Protein 5NNB (pdb70)

Foldseek 3Di:
DVVVVVVVCPVVVVKDKDWFFDDQDQPDDADDDPPVDDDWHHKDKDWCDDCDPSNNPDTDIDIDGALLYGWKKFFLCLDPLQVPPQLRALLSPDQVLQKFWEFEQECQVVCVVFQAREDEPVSLVVLCVPVNAQAAQYEYEYEHQLLVDDDPSQQCQDPLWGGHYEYALNNLCCCCVVRHYQEYEYLGNDNGGRCQCPHVVRRNRSNPQSSSRHMYTYNTHDPVVDDRTDKMKGGRFDNDDRHRMHRDTIMIIHD/DVVVVVVVCPVVVVKDKDWFFDDQDQQDDADDDPPVDDDWHGKDKDWCDDCDPSHNPDTDIDIDGAQQYGWKKFFLCLDPLLVPPALRAQLRPDPVLQKFWEFEQECQVVCVVFQAREDEPVSQVVLCVPVNADAAQYEYEYHHQLLVDDDCVQQCADPLWGGHYEYALRNQCCCCVVRNYQEYEYLHNDNGGRNQCPHVVRVNRSNVQSSSRHMYTYNTHDPVVDHRTDKMKGGRFDNDDRHRMHRDTIMIMDD/DVVVVVVVCPVVVVKDKDWFFDDQDQQDDAFDDPPVDDDWFHKDKDWCDDCDPSHNPDTDIDIDGALLYGWKKFFLCLDPLLVPPALRAQLRPDQVLQKFWEFEQECQVQCVVFLAGEDEPVSQVVLCVVVNADAAAYEYEYERQLLPDDDPVQQCADPVWGGHYEYALNNLCCCCVVHNYQEYEYLHSDNHGGQQCPHVPRRNRSNVQSSSRHMYTYNTHDSVVDHRTDKMKGGRADNDDRHRMHRDTIMIMHD/DVVVVVVVCPVVVVKDKDWFFDDQDQADDADDDPPVDDGWHHKDKDWCDDCDPSHNPDTDIDIDGALLYGWKKFFLCVDPLQVPPQLRALLSDDQVLQKFWEFEQECQVVCVVFLAREDEPVSQVVLCVPVNADAAQYEYEYHRQLLVDDDCSQQCADPLWGGHYEYALRNLCCCCVVRNYQEYEYLHNDNHGRNQCPHVVRVNNSNSQSSSRHMYTYNTHDSVVDDRTDKMKGGRFDNDDRHRMHRDTIMIIHD

CATH classification: 3.50.30.50

Organism: Roseibium aggregatum (strain ATCC 25650 / DSM 13394 / JCM 20685 / NBRC 16684 / NCIMB 2208 / IAM 12614 / B1) (NCBI:txid384765)

Sequence (1020 aa):
SSLNQLVSGLASGAVRIVDLTHTLDPDFPVIVLPPEFGQCARFRMEEISAYDHRGPAWKWHNISMSEHTGTHFDAPSHWISGKDVPNGSVDEIPAEAFVGPVVVIDCSKGAAENDDFELTPEIIAGWESEHGRIPEDAWVLMRTDWSKRRGADYLNMRADGPHSPGPTPEAIRFLIEERNIRGFGTETVGTDAGQGAHYVPPYPAHYLLHGAGKYGLQCLANLDQLPATGAVLIAAPLKIKNGTGSPLRVLAMVTSSLNQLVSGLASGAVRIVDLTHTLDPDFPVIVLPPEFGQCARFRMEEISAYDHRGPAWKWHNISMSEHTGTHFDAPSHWISGKDVPNGSVDEIPAEAFVGPVVVIDCSKGAAENDDFELTPEIIAGWESEHGRIPEDAWVLMRTDWSKRRGADYLNMRADGPHSPGPTPEAIRFLIEERNIRGFGTETVGTDAGQGAHYVPPYPAHYLLHGAGKYGLQCLANLDQLPATGAVLIAAPLKIKNGTGSPLRVLAMVTSSLNQLVSGLASGAVRIVDLTHTLDPDFPVIVLPPEFGQCARFRMEEISAYDHRGPAWKWHNISMSEHTGTHFDAPSHWISGKDVPNGSVDEIPAEAFVGPVVVIDCSKGAAENDDFELTPEIIAGWESEHGRIPEDAWVLMRTDWSKRRGADYLNMRADGPHSPGPTPEAIRFLIEERNIRGFGTETVGTDAGQGAHYVPPYPAHYLLHGAGKYGLQCLANLDQLPATGAVLIAAPLKIKNGTGSPLRVLAMVVTSSLNQLVSGLASGAVRIVDLTHTLDPDFPVIVLPPEFGQCARFRMEEISAYDHRGPAWKWHNISMSEHTGTHFDAPSHWISGKDVPNGSVDEIPAEAFVGPVVVIDCSKGAAENDDFELTPEIIAGWESEHGRIPEDAWVLMRTDWSKRRGADYLNMRADGPHSPGPTPEAIRFLIEERNIRGFGTETVGTDAGQGAHYVPPYPAHYLLHGAGKYGLQCLANLDQLPATGAVLIAAPLKIKNGTGSPLRVLAMVT

B-factor: mean 39.7, std 15.67, range [17.01, 249.51]

Radius of gyration: 31.76 Å; Cα contacts (8 Å, |Δi|>4): 2860; chains: 4; bounding box: 47×80×98 Å

Nearest PDB structures (foldseek):
  5nna-assembly1_B  TM=1.002E+00  e=6.641E-59  Roseibium aggregatum
  5nmp-assembly5_J  TM=9.887E-01  e=1.097E-42  Ralstonia pseudosolanacearum GMI1000
  4m8d-assembly2_C  TM=9.838E-01  e=6.096E-39  Roseibium aggregatum IAM 12614
  8f9x-assembly2_D  TM=9.363E-01  e=3.727E-24  Ruegeria pomeroyi DSS-3
  1zl0-assembly2_B  TM=5.104E-01  e=1.326E-01  Pseudomonas aeruginosa

Solvent-accessible surface area: 36236 Å² total; per-residue (Å²): 92,12,0,90,86,0,36,67,7,20,89,87,50,65,6,131,14,5,24,0,4,32,38,6,34,59,82,29,26,12,45,51,18,60,31,94,35,9,58,11,18,58,0,73,56,82,78,14,0,27,48,43,157,78,0,68,26,22,46,7,12,34,4,23,1,0,0,6,4,4,2,5,1,0,0,1,7,9,12,78,34,0,109,120,32,118,75,4,12,0,21,80,5,66,11,64,11,0,0,1,25,2,4,6,4,75,5,14,169,18,2,82,154,71,35,45,40,68,0,32,28,129,57,0,53,40,15,21,102,132,64,38,164,2,60,120,66,0,0,0,0,2,47,7,30,4,15,125,72,200,58,68,80,5,14,20,61,115,82,87,18,29,10,3,1,0,0,12,7,98,0,0,84,49,0,24,121,93,36,59,0,20,0,0,0,4,1,2,15,5,1,7,8,17,43,0,39,139,44,128,23,75,39,0,0,12,91,33,0,1,33,46,23,32,21,0,0,5,3,0,10,54,0,57,90,17,56,27,60,42,3,0,0,1,0,13,0,2,38,0,86,64,0,0,0,0,0,4,9,0,0,0,0,10,111,70,17,0,86,85,0,35,67,7,21,89,89,52,65,3,121,9,7,22,0,4,23,42,6,39,64,120,31,22,8,49,72,21,62,128,124,42,22,69,10,25,107,2,129,46,59,73,14,0,26,36,40,126,63,0,66,27,17,44,6,10,30,3,38,2,0,0,7,2,4,3,5,0,0,0,1,18,10,15,62,31,1,125,120,32,116,69,6,8,0,23,78,5,53,13,98,11,0,1,0,24,2,4,8,3,80,6,14,172,16,3,83,153,73,31,44,45,69,0,36,45,148,56,0,57,40,21,21,102,135,80,36,163,1,60,118,64,0,1,0,0,2,47,7,30,4,11,122,74,176,58,90,80,6,22,19,92,118,122,92,15,38,11,7,1,0,0,11,5,99,0,0,101,50,0,14,121,97,36,59,0,20,0,0,0,3,1,2,21,8,0,8,6,16,41,0,39,137,44,130,24,77,52,0,0,12,93,28,0,0,33,44,21,29,22,0,0,5,1,0,9,53,0,61,89,19,55,26,60,38,1,0,1,2,0,12,0,2,36,0,91,70,0,0,0,0,0,3,10,0,0,0,0,8,105,76,18,0,84,82,0,34,70,8,23,92,90,52,63,7,139,12,6,21,0,5,33,43,8,40,63,122,31,22,11,48,66,18,65,130,120,39,22,66,11,24,116,2,115,59,69,82,14,0,25,38,40,127,64,0,66,27,16,45,6,11,27,3,39,2,0,0,8,3,4,3,4,0,0,0,1,16,10,14,62,31,1,124,123,33,116,70,6,8,0,22,78,5,64,13,89,13,0,1,0,28,2,4,6,3,75,5,20,174,16,3,80,152,69,35,46,39,68,0,31,34,133,58,0,51,43,20,19,105,136,64,38,180,5,61,121,68,0,0,0,0,2,48,9,33,6,13,120,87,182,57,91,77,6,20,21,82,116,120,89,16,29,12,3,2,0,0,11,9,100,0,0,78,45,0,23,122,103,32,62,0,21,0,0,0,4,2,2,16,8,0,8,7,13,38,0,42,138,48,130,26,72,54,0,0,13,91,31,0,0,32,46,23,27,22,0,0,5,2,0,10,54,0,58,86,14,55,27,64,42,2,0,0,2,0,13,0,4,36,0,86,67,0,0,0,0,1,4,10,0,0,0,0,9,110,69,15,0,86,76,0,35,70,8,25,89,86,50,70,6,124,9,6,23,0,5,35,39,8,33,50,83,27,26,12,44,51,16,60,30,91,34,11,58,11,24,56,0,68,52,94,72,15,0,27,48,42,156,78,0,70,27,18,45,6,8,49,4,28,2,0,0,6,2,4,3,5,0,1,0,2,11,10,12,78,34,0,110,119,36,120,72,3,7,0,22,80,5,52,12,92,12,1,1,0,20,2,2,6,3,77,5,15,170,16,2,81,152,72,36,42,43,68,0,39,50,139,50,0,54,39,18,22,102,136,67,37,164,2,56,120,64,0,2,0,0,1,49,8,32,4,18,124,73,208,57,67,80,6,14,21,60,116,80,87,17,35,10,5,1,0,0,12,11,98,0,0,101,56,0,12,121,96,35,62,0,21,0,0,0,3,1,2,18,6,0,7,8,16,39,0,46,135,48,134,34,78,38,0,0,13,95,35,0,0,32,44,23,30,22,0,0,4,2,0,9,51,1,53,92,18,55,27,59,40,2,0,1,2,0,13,0,3,36,0,84,63,0,0,0,0,0,4,10,0,0,0,0,12,96

Secondary structure (DSSP, 8-state):
-HHHHHHHHHHHTSSEEEE-BPPB-TTS------TTS--PPPPEEEEEEEEETTEEEEEEEEEEEETTSSSEEE-GGGBGGGTTSTT-STTTS-GGGGEEEEEEEE-HHHHHH-TT-EE-HHHHHHHHHHH-PPPTT-EEEEE--GGG--GGGTTTEETTEE---EE-HHHHHHHHHHH--SEEEESSSSSS-TTGGGSSSSSHIIIIIHHTT-EEEESB--GGGS-SSSEEEE-----BTT-SEEE---EEEE-/-HHHHHHHHHHHTSSEEEE-BPPB-TTS------TTS--PPPPEEEEEEEEETTEEEEEEEEEEEETTSSSEEE-GGGBGGGTTSTT-STTTS-GGGGEEEEEEEE-HHHHHH-TT-EE-HHHHHHHHHHH-PPPTT-EEEEE--GGG--GGGTTTEETTEE---EE-HHHHHHHHHHH--SEEEESSSSSS-TTGGGSSSSSHHHHHHHHTT-EEEESB--GGGS-SSSEEEE-----BTT-SEEE---EEEE-/-HHHHHHHHHHHTSSEEEE--PPB-TTS------TTS--PPPPEEEEEEEEETTEEEEEEEEEEEETTSSSEEE-GGGBGGGTTSTT-STTTS-GGGGEEEEEEEE-HHHHHH-TT-EE-HHHHHHHHHHH-PPPTT-EEEEE--GGG--GGGTT-EETTEE---EE-HHHHHHHHHHH--SEEEESSSSSS-TTGGGSSSSSHHHHHHHHTT-EEEES---GGGS-SSSEEEE-----BTT-SEEE---EEEE-/-HHHHHHHHHHHTSSEEEE--PPB-TTS------TTS--PPPPEEEEEEEEETTEEEEEEEEEEEETTSSSEEE-GGGBGGGTTSTT-STTTS-GGGGEEEEEEEE-HHHHHH-TT-EE-HHHHHHHHHHH-PPPTT-EEEEE--GGG--GGGTT-EETTEE---EE-HHHHHHHHHHH--SEEEESSS-SS-TTGGGSSSSSHHHHHHHHTT-EEEES---GGGS-SSSEEEE-----BTT-SEEE---EEEE-

InterPro domains:
  IPR007325 Kynurenine formamidase/cyclase-like [PF04199] (19-194)
  IPR007325 Kynurenine formamidase/cyclase-like [PTHR31118] (14-253)
  IPR037175 Kynurenine formamidase superfamily [G3DSA:3.50.30.50] (1-256)
  IPR037175 Kynurenine formamidase superfamily [SSF102198] (16-255)

Structure (mmCIF, N/CA/C/O backbone):
data_5NNB
#
_entry.id   5NNB
#
_cell.length_a   38.346
_cell.length_b   69.923
_cell.length_c   93.536
_cell.angle_alpha   108.23
_cell.angle_beta   95.26
_cell.angle_gamma   103.76
#
_symmetry.space_group_name_H-M   'P 1'
#
loop_
_entity.id
_entity.type
_entity.pdbx_description
1 polymer 'isatin hydrolase A'
2 non-polymer 'MANGANESE (II) ION'
3 non-polymer 'Isatinic acid'
4 water water
#
loop_
_atom_site.group_PDB
_atom_site.id
_atom_site.type_symbol
_atom_site.label_atom_id
_atom_site.label_alt_id
_atom_site.label_comp_id
_atom_site.label_asym_id
_atom_site.label_entity_id
_atom_site.label_seq_id
_atom_site.pdbx_PDB_ins_code
_atom_site.Cartn_x
_atom_site.Cartn_y
_atom_site.Cartn_z
_atom_site.occupancy
_atom_site.B_iso_or_equiv
_atom_site.auth_seq_id
_atom_site.auth_comp_id
_atom_site.auth_asym_id
_atom_site.auth_atom_id
_atom_site.pdbx_PDB_model_num
ATOM 1 N N . SER A 1 2 ? -23.434 -39.326 -64.065 1.00 61.11 2 SER A N 1
ATOM 2 C CA . SER A 1 2 ? -23.415 -37.947 -64.538 1.00 62.53 2 SER A CA 1
ATOM 3 C C . SER A 1 2 ? -22.666 -37.053 -63.558 1.00 57.98 2 SER A C 1
ATOM 4 O O . SER A 1 2 ? -21.470 -36.810 -63.710 1.00 56.02 2 SER A O 1
ATOM 7 N N . SER A 1 3 ? -23.377 -36.567 -62.547 1.00 56.12 3 SER A N 1
ATOM 8 C CA . SER A 1 3 ? -22.763 -35.693 -61.556 1.00 52.76 3 SER A CA 1
ATOM 9 C C . SER A 1 3 ? -21.815 -36.490 -60.654 1.00 45.82 3 SER A C 1
ATOM 10 O O . SER A 1 3 ? -20.819 -35.955 -60.172 1.00 42.43 3 SER A O 1
ATOM 13 N N . LEU A 1 4 ? -22.129 -37.766 -60.423 1.00 41.05 4 LEU A N 1
ATOM 14 C CA . LEU A 1 4 ? -21.253 -38.612 -59.621 1.00 37.00 4 LEU A CA 1
ATOM 15 C C . LEU A 1 4 ? -19.966 -38.944 -60.394 1.00 34.97 4 LEU A C 1
ATOM 16 O O . LEU A 1 4 ? -18.883 -39.028 -59.806 1.00 35.25 4 LEU A O 1
ATOM 21 N N . ASN A 1 5 ? -20.092 -39.135 -61.702 1.00 34.96 5 ASN A N 1
ATOM 22 C CA . ASN A 1 5 ? -18.925 -39.391 -62.543 1.00 37.51 5 ASN A CA 1
ATOM 23 C C . ASN A 1 5 ? -17.972 -38.208 -62.481 1.00 35.59 5 ASN A C 1
ATOM 24 O O . ASN A 1 5 ? -16.754 -38.372 -62.436 1.00 36.14 5 ASN A O 1
ATOM 29 N N . GLN A 1 6 ? -18.535 -37.008 -62.437 1.00 34.77 6 GLN A N 1
ATOM 30 C CA . GLN A 1 6 ? -17.704 -35.813 -62.366 1.00 36.30 6 GLN A CA 1
ATOM 31 C C . GLN A 1 6 ? -17.077 -35.674 -60.984 1.00 32.55 6 GLN A C 1
ATOM 32 O O . GLN A 1 6 ? -15.929 -35.256 -60.865 1.00 31.09 6 GLN A O 1
ATOM 38 N N . LEU A 1 7 ? -17.806 -36.081 -59.944 1.00 30.97 7 LEU A N 1
ATOM 39 C CA . LEU A 1 7 ? -17.254 -36.076 -58.595 1.00 31.09 7 LEU A CA 1
ATOM 40 C C . LEU A 1 7 ? -16.070 -37.031 -58.475 1.00 31.18 7 LEU A C 1
ATOM 41 O O . LEU A 1 7 ? -15.046 -36.693 -57.885 1.00 32.49 7 LEU A O 1
ATOM 46 N N . VAL A 1 8 ? -16.221 -38.223 -59.039 1.00 29.92 8 VAL A N 1
ATOM 47 C CA . VAL A 1 8 ? -15.167 -39.225 -59.008 1.00 29.80 8 VAL A CA 1
ATOM 48 C C . VAL A 1 8 ? -13.910 -38.694 -59.703 1.00 29.98 8 VAL A C 1
ATOM 49 O O . VAL A 1 8 ? -12.789 -38.816 -59.198 1.00 29.65 8 VAL A O 1
ATOM 53 N N . SER A 1 9 ? -14.133 -38.079 -60.852 1.00 30.65 9 SER A N 1
ATOM 54 C CA . SER A 1 9 ? -13.054 -37.519 -61.659 1.00 33.43 9 SER A CA 1
ATOM 55 C C . SER A 1 9 ? -12.330 -36.402 -60.923 1.00 33.16 9 SER A C 1
ATOM 56 O O . SER A 1 9 ? -11.099 -36.277 -60.977 1.00 31.09 9 SER A O 1
ATOM 59 N N . GLY A 1 10 ? -13.111 -35.583 -60.236 1.00 31.45 10 GLY A N 1
ATOM 60 C CA . GLY A 1 10 ? -12.553 -34.504 -59.451 1.00 30.02 10 GLY A CA 1
ATOM 61 C C . GLY A 1 10 ? -11.756 -35.009 -58.273 1.00 32.49 10 GLY A C 1
ATOM 62 O O . GLY A 1 10 ? -10.664 -34.507 -58.001 1.00 33.66 10 GLY A O 1
ATOM 63 N N . LEU A 1 11 ? -12.297 -36.005 -57.569 1.00 30.32 11 LEU A N 1
ATOM 64 C CA . LEU A 1 11 ? -11.601 -36.568 -56.423 1.00 31.13 11 LEU A CA 1
ATOM 65 C C . LEU A 1 11 ? -10.296 -37.239 -56.857 1.00 36.15 11 LEU A C 1
ATOM 66 O O . LEU A 1 11 ? -9.270 -37.118 -56.183 1.00 38.01 11 LEU A O 1
ATOM 71 N N . ALA A 1 12 ? -10.334 -37.917 -57.995 1.00 29.16 12 ALA A N 1
ATOM 72 C CA . ALA A 1 12 ? -9.165 -38.639 -58.475 1.00 34.94 12 ALA A CA 1
ATOM 73 C C . ALA A 1 12 ? -8.060 -37.678 -58.901 1.00 36.47 12 ALA A C 1
ATOM 74 O O . ALA A 1 12 ? -6.874 -37.903 -58.647 1.00 37.74 12 ALA A O 1
ATOM 76 N N . SER A 1 13 ? -8.463 -36.588 -59.532 1.00 35.81 13 SER A N 1
ATOM 77 C CA . SER A 1 13 ? -7.489 -35.658 -60.087 1.00 33.07 13 SER A CA 1
ATOM 78 C C . SER A 1 13 ? -7.044 -34.618 -59.070 1.00 36.28 13 SER A C 1
ATOM 79 O O . SER A 1 13 ? -5.986 -34.005 -59.217 1.00 38.96 13 SER A O 1
ATOM 82 N N . GLY A 1 14 ? -7.832 -34.436 -58.018 1.00 34.06 14 GLY A N 1
ATOM 83 C CA . GLY A 1 14 ? -7.504 -33.406 -57.047 1.00 37.48 14 GLY A CA 1
ATOM 84 C C . GLY A 1 14 ? -8.205 -32.073 -57.288 1.00 36.86 14 GLY A C 1
ATOM 85 O O . GLY A 1 14 ? -7.986 -31.120 -56.539 1.00 38.62 14 GLY A O 1
ATOM 86 N N . ALA A 1 15 ? -9.024 -31.992 -58.337 1.00 34.34 15 ALA A N 1
ATOM 87 C CA . ALA A 1 15 ? -9.850 -30.813 -58.585 1.00 31.36 15 ALA A CA 1
ATOM 88 C C . ALA A 1 15 ? -10.877 -30.672 -57.454 1.00 34.35 15 ALA A C 1
ATOM 89 O O . ALA A 1 15 ? -11.368 -29.586 -57.160 1.00 40.59 15 ALA A O 1
ATOM 91 N N . VAL A 1 16 ? -11.229 -31.795 -56.849 1.00 34.12 16 VAL A N 1
ATOM 92 C CA . VAL A 1 16 ? -12.023 -31.777 -55.626 1.00 33.47 16 VAL A CA 1
ATOM 93 C C . VAL A 1 16 ? -11.143 -32.320 -54.508 1.00 33.49 16 VAL A C 1
ATOM 94 O O . VAL A 1 16 ? -10.593 -33.420 -54.612 1.00 33.70 16 VAL A O 1
ATOM 98 N N . ARG A 1 17 ? -10.991 -31.532 -53.449 1.00 30.16 17 ARG A N 1
ATOM 99 C CA . ARG A 1 17 ? -10.163 -31.918 -52.316 1.00 30.92 17 ARG A CA 1
ATOM 100 C C . ARG A 1 17 ? -11.049 -32.287 -51.142 1.00 30.75 17 ARG A C 1
ATOM 101 O O . ARG A 1 17 ? -12.159 -31.768 -51.013 1.00 32.04 17 ARG A O 1
ATOM 109 N N . ILE A 1 18 ? -10.554 -33.170 -50.283 1.00 27.94 18 ILE A N 1
ATOM 110 C CA . ILE A 1 18 ? -11.282 -33.516 -49.059 1.00 32.65 18 ILE A CA 1
ATOM 111 C C . ILE A 1 18 ? -10.563 -32.944 -47.839 1.00 30.88 18 ILE A C 1
ATOM 112 O O . ILE A 1 18 ? -9.372 -33.175 -47.629 1.00 32.62 18 ILE A O 1
ATOM 117 N N . VAL A 1 19 ? -11.283 -32.141 -47.067 1.00 29.62 19 VAL A N 1
ATOM 118 C CA . VAL A 1 19 ? -10.727 -31.578 -45.844 1.00 28.81 19 VAL A CA 1
ATOM 119 C C . VAL A 1 19 ? -11.269 -32.360 -44.639 1.00 29.66 19 VAL A C 1
ATOM 120 O O . VAL A 1 19 ? -12.468 -32.535 -44.499 1.00 28.09 19 VAL A O 1
ATOM 124 N N . ASP A 1 20 ? -10.366 -32.820 -43.782 1.00 26.90 20 ASP A N 1
ATOM 125 C CA . ASP A 1 20 ? -10.717 -33.540 -42.572 1.00 28.25 20 ASP A CA 1
ATOM 126 C C . ASP A 1 20 ? -11.065 -32.536 -41.482 1.00 27.57 20 ASP A C 1
ATOM 127 O O . ASP A 1 20 ? -10.237 -31.695 -41.121 1.00 32.13 20 ASP A O 1
ATOM 132 N N . LEU A 1 21 ? -12.307 -32.577 -41.005 1.00 24.99 21 LEU A N 1
ATOM 133 C CA . LEU A 1 21 ? -12.739 -31.613 -39.986 1.00 29.08 21 LEU A CA 1
ATOM 134 C C . LEU A 1 21 ? -12.789 -32.249 -38.595 1.00 28.59 21 LEU A C 1
ATOM 135 O O . LEU A 1 21 ? -13.473 -31.746 -37.699 1.00 27.27 21 LEU A O 1
ATOM 140 N N . THR A 1 22 ? -12.038 -33.330 -38.404 1.00 27.58 22 THR A N 1
ATOM 141 C CA . THR A 1 22 ? -12.166 -34.123 -37.191 1.00 28.32 22 THR A CA 1
ATOM 142 C C . THR A 1 22 ? -10.923 -34.042 -36.295 1.00 29.63 22 THR A C 1
ATOM 143 O O . THR A 1 22 ? -9.790 -34.157 -36.758 1.00 28.50 22 THR A O 1
ATOM 147 N N . HIS A 1 23 ? -11.155 -33.834 -35.001 1.00 22.73 23 HIS A N 1
ATOM 148 C CA . HIS A 1 23 ? -10.105 -33.985 -34.004 1.00 23.14 23 HIS A CA 1
ATOM 149 C C . HIS A 1 23 ? -9.879 -35.457 -33.758 1.00 27.48 23 HIS A C 1
ATOM 150 O O . HIS A 1 23 ? -10.822 -36.249 -33.860 1.00 27.89 23 HIS A O 1
ATOM 157 N N . THR A 1 24 ? -8.645 -35.818 -33.422 1.00 27.23 24 THR A N 1
ATOM 158 C CA . THR A 1 24 ? -8.335 -37.191 -33.028 1.00 30.03 24 THR A CA 1
ATOM 159 C C . THR A 1 24 ? -9.118 -37.605 -31.767 1.00 28.35 24 THR A C 1
ATOM 160 O O . THR A 1 24 ? -9.228 -36.828 -30.821 1.00 25.99 24 THR A O 1
ATOM 164 N N . LEU A 1 25 ? -9.710 -38.799 -31.793 1.00 25.52 25 LEU A N 1
ATOM 165 C CA . LEU A 1 25 ? -10.320 -39.404 -30.605 1.00 29.32 25 LEU A CA 1
ATOM 166 C C . LEU A 1 25 ? -9.229 -39.974 -29.716 1.00 33.05 25 LEU A C 1
ATOM 167 O O . LEU A 1 25 ? -8.495 -40.882 -30.118 1.00 32.97 25 LEU A O 1
ATOM 172 N N . ASP A 1 26 ? -9.142 -39.442 -28.503 1.00 32.42 26 ASP A N 1
ATOM 173 C CA . ASP A 1 26 ? -8.112 -39.822 -27.545 1.00 31.71 26 ASP A CA 1
ATOM 174 C C . ASP A 1 26 ? -8.562 -39.450 -26.123 1.00 31.10 26 ASP A C 1
ATOM 175 O O . ASP A 1 26 ? -9.490 -38.668 -25.975 1.00 33.74 26 ASP A O 1
ATOM 180 N N . PRO A 1 27 ? -7.958 -40.057 -25.079 1.00 33.70 27 PRO A N 1
ATOM 181 C CA . PRO A 1 27 ? -8.410 -39.787 -23.702 1.00 34.50 27 PRO A CA 1
ATOM 182 C C . PRO A 1 27 ? -8.314 -38.324 -23.281 1.00 33.53 27 PRO A C 1
ATOM 183 O O . PRO A 1 27 ? -9.052 -37.889 -22.409 1.00 33.34 27 PRO A O 1
ATOM 187 N N . ASP A 1 28 ? -7.406 -37.579 -23.893 1.00 35.17 28 ASP A N 1
ATOM 188 C CA . ASP A 1 28 ? -7.104 -36.234 -23.418 1.00 38.28 28 ASP A CA 1
ATOM 189 C C . ASP A 1 28 ? -7.953 -35.133 -24.035 1.00 36.28 28 ASP A C 1
ATOM 190 O O . ASP A 1 28 ? -7.958 -34.007 -23.532 1.00 36.67 28 ASP A O 1
ATOM 195 N N . PHE A 1 29 ? -8.669 -35.423 -25.113 1.00 33.33 29 PHE A N 1
ATOM 196 C CA . PHE A 1 29 ? -9.477 -34.368 -25.703 1.00 31.28 29 PHE A CA 1
ATOM 197 C C . PHE A 1 29 ? -10.661 -34.044 -24.780 1.00 29.36 29 PHE A C 1
ATOM 198 O O . PHE A 1 29 ? -11.398 -34.942 -24.370 1.00 29.41 29 PHE A O 1
ATOM 206 N N . PRO A 1 30 ? -10.836 -32.754 -24.444 1.00 28.88 30 PRO A N 1
ATOM 207 C CA . PRO A 1 30 ? -11.870 -32.358 -23.473 1.00 27.33 30 PRO A CA 1
ATOM 208 C C . PRO A 1 30 ? -13.304 -32.611 -23.962 1.00 28.91 30 PRO A C 1
ATOM 209 O O . PRO A 1 30 ? -13.597 -32.497 -25.156 1.00 28.49 30 PRO A O 1
ATOM 213 N N . VAL A 1 31 ? -14.192 -32.934 -23.022 1.00 29.36 31 VAL A N 1
ATOM 214 C CA . VAL A 1 31 ? -15.598 -33.092 -23.302 1.00 21.79 31 VAL A CA 1
ATOM 215 C C . VAL A 1 31 ? -16.397 -32.089 -22.482 1.00 22.55 31 VAL A C 1
ATOM 216 O O . VAL A 1 31 ? -15.855 -31.471 -21.557 1.00 27.24 31 VAL A O 1
ATOM 220 N N . ILE A 1 32 ? -17.664 -31.910 -22.830 1.00 21.94 32 ILE A N 1
ATOM 221 C CA . ILE A 1 32 ? -18.453 -30.895 -22.136 1.00 30.13 32 ILE A CA 1
ATOM 222 C C . ILE A 1 32 ? -18.532 -31.223 -20.642 1.00 28.88 32 ILE A C 1
ATOM 223 O O . ILE A 1 32 ? -18.612 -32.395 -20.247 1.00 28.38 32 ILE A O 1
ATOM 228 N N . VAL A 1 33 ? -18.463 -30.191 -19.809 1.00 27.33 33 VAL A N 1
ATOM 229 C CA . VAL A 1 33 ? -18.577 -30.368 -18.368 1.00 24.73 33 VAL A CA 1
ATOM 230 C C . VAL A 1 33 ? -19.866 -29.688 -17.876 1.00 27.09 33 VAL A C 1
ATOM 231 O O . VAL A 1 33 ? -20.143 -28.544 -18.236 1.00 28.73 33 VAL A O 1
ATOM 235 N N . LEU A 1 34 ? -20.678 -30.420 -17.114 1.00 26.70 34 LEU A N 1
ATOM 236 C CA . LEU A 1 34 ? -21.949 -29.900 -16.587 1.00 27.93 34 LEU A CA 1
ATOM 237 C C . LEU A 1 34 ? -21.862 -29.687 -15.082 1.00 24.34 34 LEU A C 1
ATOM 238 O O . LEU A 1 34 ? -20.923 -30.175 -14.448 1.00 30.05 34 LEU A O 1
ATOM 243 N N . PRO A 1 35 ? -22.836 -28.953 -14.492 1.00 28.66 35 PRO A N 1
ATOM 244 C CA . PRO A 1 35 ? -22.871 -28.890 -13.028 1.00 30.31 35 PRO A CA 1
ATOM 245 C C . PRO A 1 35 ? -22.801 -30.282 -12.408 1.00 29.88 35 PRO A C 1
ATOM 246 O O . PRO A 1 35 ? -23.403 -31.228 -12.941 1.00 31.11 35 PRO A O 1
ATOM 250 N N . PRO A 1 36 ? -22.014 -30.420 -11.332 1.00 28.80 36 PRO A N 1
ATOM 251 C CA . PRO A 1 36 ? -21.645 -31.714 -10.750 1.00 31.60 36 PRO A CA 1
ATOM 252 C C . PRO A 1 36 ? -22.807 -32.601 -10.310 1.00 30.19 36 PRO A C 1
ATOM 253 O O . PRO A 1 36 ? -22.615 -33.807 -10.241 1.00 30.80 36 PRO A O 1
ATOM 257 N N . GLU A 1 37 ? -23.990 -32.045 -10.065 1.00 32.60 37 GLU A N 1
ATOM 258 C CA . GLU A 1 37 ? -25.122 -32.880 -9.655 1.00 34.54 37 GLU A CA 1
ATOM 259 C C . GLU A 1 37 ? -25.622 -33.772 -10.796 1.00 34.35 37 GLU A C 1
ATOM 260 O O . GLU A 1 37 ? -26.287 -34.783 -10.556 1.00 34.42 37 GLU A O 1
ATOM 266 N N . PHE A 1 38 ? -25.261 -33.418 -12.030 1.00 31.13 38 PHE A N 1
ATOM 267 C CA . PHE A 1 38 ? -25.710 -34.133 -13.224 1.00 28.56 38 PHE A CA 1
ATOM 268 C C . PHE A 1 38 ? -24.735 -35.233 -13.683 1.00 25.53 38 PHE A C 1
ATOM 269 O O . PHE A 1 38 ? -23.554 -35.230 -13.337 1.00 24.24 38 PHE A O 1
ATOM 277 N N . GLY A 1 39 ? -25.262 -36.191 -14.438 1.00 24.13 39 GLY A N 1
ATOM 278 C CA . GLY A 1 39 ? -24.432 -37.165 -15.118 1.00 22.68 39 GLY A CA 1
ATOM 279 C C . GLY A 1 39 ? -23.542 -36.426 -16.104 1.00 24.90 39 GLY A C 1
ATOM 280 O O . GLY A 1 39 ? -23.936 -35.389 -16.670 1.00 24.98 39 GLY A O 1
ATOM 281 N N . GLN A 1 40 ? -22.325 -36.930 -16.276 1.00 25.46 40 GLN A N 1
ATOM 282 C CA . GLN A 1 40 ? -21.325 -36.249 -17.091 1.00 24.71 40 GLN A CA 1
ATOM 283 C C . GLN A 1 40 ? -20.980 -37.044 -18.358 1.00 29.34 40 GLN A C 1
ATOM 284 O O . GLN A 1 40 ? -21.034 -38.280 -18.367 1.00 28.63 40 GLN A O 1
ATOM 290 N N . CYS A 1 41 ? -20.651 -36.311 -19.420 1.00 26.64 41 CYS A N 1
ATOM 291 C CA . CYS A 1 41 ? -20.097 -36.890 -20.646 1.00 29.77 41 CYS A CA 1
ATOM 292 C C . CYS A 1 41 ? -18.769 -37.578 -20.340 1.00 29.29 41 CYS A C 1
ATOM 293 O O . CYS A 1 41 ? -17.956 -37.073 -19.567 1.00 31.21 41 CYS A O 1
ATOM 296 N N . ALA A 1 42 ? -18.550 -38.739 -20.939 1.00 26.15 42 ALA A N 1
ATOM 297 C CA . ALA A 1 42 ? -17.328 -39.492 -20.691 1.00 30.64 42 ALA A CA 1
ATOM 298 C C . ALA A 1 42 ? -16.279 -39.190 -21.742 1.00 29.96 42 ALA A C 1
ATOM 299 O O . ALA A 1 42 ? -16.601 -38.811 -22.863 1.00 31.44 42 ALA A O 1
ATOM 301 N N . ARG A 1 43 ? -15.024 -39.360 -21.351 1.00 28.59 43 ARG A N 1
ATOM 302 C CA . ARG A 1 43 ? -13.896 -39.231 -22.252 1.00 27.82 43 ARG A CA 1
ATOM 303 C C . ARG A 1 43 ? -13.719 -40.514 -23.056 1.00 30.36 43 ARG A C 1
ATOM 304 O O . ARG A 1 43 ? -14.200 -41.584 -22.655 1.00 30.65 43 ARG A O 1
ATOM 312 N N . PHE A 1 44 ? -13.022 -40.412 -24.178 1.00 28.48 44 PHE A N 1
ATOM 313 C CA . PHE A 1 44 ? -12.707 -41.593 -24.977 1.00 27.40 44 PHE A CA 1
ATOM 314 C C . PHE A 1 44 ? -11.689 -42.449 -24.237 1.00 27.44 44 PHE A C 1
ATOM 315 O O . PHE A 1 44 ? -10.724 -41.936 -23.686 1.00 28.69 44 PHE A O 1
ATOM 323 N N . ARG A 1 45 ? -11.885 -43.765 -24.253 1.00 32.16 45 ARG A N 1
ATOM 324 C CA . ARG A 1 45 ? -10.934 -44.682 -23.642 1.00 32.74 45 ARG A CA 1
ATOM 325 C C . ARG A 1 45 ? -10.719 -45.870 -24.579 1.00 30.75 45 ARG A C 1
ATOM 326 O O . ARG A 1 45 ? -11.629 -46.240 -25.313 1.00 27.32 45 ARG A O 1
ATOM 334 N N . MET A 1 46 ? -9.528 -46.454 -24.558 1.00 29.94 46 MET A N 1
ATOM 335 C CA . MET A 1 46 ? -9.273 -47.652 -25.365 1.00 33.88 46 MET A CA 1
ATOM 336 C C . MET A 1 46 ? -8.258 -48.585 -24.714 1.00 35.62 46 MET A C 1
ATOM 337 O O . MET A 1 46 ? -7.347 -48.139 -24.019 1.00 37.97 46 MET A O 1
ATOM 342 N N . GLU A 1 47 ? -8.415 -49.885 -24.948 1.00 34.72 47 GLU A N 1
ATOM 343 C CA . GLU A 1 47 ? -7.511 -50.881 -24.389 1.00 36.02 47 GLU A CA 1
ATOM 344 C C . GLU A 1 47 ? -7.224 -51.946 -25.437 1.00 33.29 47 GLU A C 1
ATOM 345 O O . GLU A 1 47 ? -8.107 -52.289 -26.219 1.00 30.13 47 GLU A O 1
ATOM 351 N N . GLU A 1 48 ? -6.001 -52.460 -25.455 1.00 34.95 48 GLU A N 1
ATOM 352 C CA . GLU A 1 48 ? -5.639 -53.514 -26.402 1.00 37.27 48 GLU A CA 1
ATOM 353 C C . GLU A 1 48 ? -6.324 -54.849 -26.118 1.00 36.51 48 GLU A C 1
ATOM 354 O O . GLU A 1 48 ? -6.316 -55.330 -24.987 1.00 39.50 48 GLU A O 1
ATOM 360 N N . ILE A 1 49 ? -6.877 -55.463 -27.160 1.00 37.02 49 ILE A N 1
ATOM 361 C CA . ILE A 1 49 ? -7.322 -56.854 -27.086 1.00 36.81 49 ILE A CA 1
ATOM 362 C C . ILE A 1 49 ? -6.111 -57.759 -27.351 1.00 38.58 49 ILE A C 1
ATOM 363 O O . ILE A 1 49 ? -5.878 -58.745 -26.643 1.00 38.85 49 ILE A O 1
ATOM 368 N N . SER A 1 50 ? -5.339 -57.405 -28.376 1.00 37.75 50 SER A N 1
ATOM 369 C CA . SER A 1 50 ? -4.086 -58.084 -28.680 1.00 38.62 50 SER A CA 1
ATOM 370 C C . SER A 1 50 ? -3.220 -57.146 -29.503 1.00 38.01 50 SER A C 1
ATOM 371 O O . SER A 1 50 ? -3.712 -56.159 -30.032 1.00 36.82 50 SER A O 1
ATOM 374 N N . ALA A 1 51 ? -1.928 -57.444 -29.585 1.00 39.66 51 ALA A N 1
ATOM 375 C CA . ALA A 1 51 ? -1.027 -56.669 -30.427 1.00 39.26 51 ALA A CA 1
ATOM 376 C C . ALA A 1 51 ? 0.029 -57.583 -31.053 1.00 41.47 51 ALA A C 1
ATOM 377 O O . ALA A 1 51 ? 1.211 -57.481 -30.731 1.00 42.68 51 ALA A O 1
ATOM 379 N N . TYR A 1 52 ? -0.414 -58.454 -31.960 1.00 41.38 52 TYR A N 1
ATOM 380 C CA . TYR A 1 52 ? 0.435 -59.464 -32.601 1.00 43.26 52 TYR A CA 1
ATOM 381 C C . TYR A 1 52 ? 1.202 -60.304 -31.575 1.00 46.45 52 TYR A C 1
ATOM 382 O O . TYR A 1 52 ? 2.396 -60.536 -31.720 1.00 47.78 52 TYR A O 1
ATOM 391 N N . ASP A 1 53 ? 0.497 -60.784 -30.559 1.00 46.84 53 ASP A N 1
ATOM 392 C CA . ASP A 1 53 ? 1.111 -61.499 -29.447 1.00 48.39 53 ASP A CA 1
ATOM 393 C C . ASP A 1 53 ? 0.316 -62.748 -29.111 1.00 47.76 53 ASP A C 1
ATOM 394 O O . ASP A 1 53 ? -0.520 -63.170 -29.901 1.00 47.75 53 ASP A O 1
ATOM 399 N N . HIS A 1 54 ? 0.550 -63.324 -27.934 1.00 49.28 54 HIS A N 1
ATOM 400 C CA . HIS A 1 54 ? -0.124 -64.571 -27.565 1.00 48.84 54 HIS A CA 1
ATOM 401 C C . HIS A 1 54 ? -1.646 -64.392 -27.493 1.00 44.64 54 HIS A C 1
ATOM 402 O O . HIS A 1 54 ? -2.394 -65.356 -27.665 1.00 43.06 54 HIS A O 1
ATOM 409 N N . ARG A 1 55 ? -2.108 -63.156 -27.297 1.00 42.78 55 ARG A N 1
ATOM 410 C CA . ARG A 1 55 ? -3.547 -62.894 -27.271 1.00 40.27 55 ARG A CA 1
ATOM 411 C C . ARG A 1 55 ? -4.165 -62.821 -28.669 1.00 37.93 55 ARG A C 1
ATOM 412 O O . ARG A 1 55 ? -5.378 -62.899 -28.818 1.00 39.03 55 ARG A O 1
ATOM 420 N N . GLY A 1 56 ? -3.329 -62.701 -29.694 1.00 38.51 56 GLY A N 1
ATOM 421 C CA . GLY A 1 56 ? -3.809 -62.568 -31.060 1.00 37.39 56 GLY A CA 1
ATOM 422 C C . GLY A 1 56 ? -2.615 -62.449 -31.985 1.00 35.85 56 GLY A C 1
ATOM 423 O O . GLY A 1 56 ? -2.214 -61.341 -32.349 1.00 33.51 56 GLY A O 1
ATOM 424 N N . PRO A 1 57 ? -2.046 -63.599 -32.376 1.00 35.80 57 PRO A N 1
ATOM 425 C CA . PRO A 1 57 ? -0.700 -63.648 -32.962 1.00 37.10 57 PRO A CA 1
ATOM 426 C C . PRO A 1 57 ? -0.495 -62.800 -34.206 1.00 38.28 57 PRO A C 1
ATOM 427 O O . PRO A 1 57 ? 0.563 -62.184 -34.328 1.00 40.35 57 PRO A O 1
ATOM 431 N N . ALA A 1 58 ? -1.491 -62.712 -35.079 1.00 36.77 58 ALA A N 1
ATOM 432 C CA . ALA A 1 58 ? -1.269 -62.081 -36.374 1.00 36.84 58 ALA A CA 1
ATOM 433 C C . ALA A 1 58 ? -2.035 -60.778 -36.513 1.00 34.86 58 ALA A C 1
ATOM 434 O O . ALA A 1 58 ? -2.086 -60.205 -37.602 1.00 30.61 58 ALA A O 1
ATOM 436 N N . TRP A 1 59 ? -2.617 -60.302 -35.413 1.00 35.17 59 TRP A N 1
ATOM 437 C CA . TRP A 1 59 ? -3.460 -59.119 -35.494 1.00 33.94 59 TRP A CA 1
ATOM 438 C C . TRP A 1 59 ? -3.427 -58.224 -34.247 1.00 34.17 59 TRP A C 1
ATOM 439 O O . TRP A 1 59 ? -3.023 -58.643 -33.159 1.00 29.86 59 TRP A O 1
ATOM 450 N N . LYS A 1 60 ? -3.874 -56.985 -34.436 1.00 31.98 60 LYS A N 1
ATOM 451 C CA . LYS A 1 60 ? -3.925 -55.995 -33.371 1.00 32.70 60 LYS A CA 1
ATOM 452 C C . LYS A 1 60 ? -5.273 -55.289 -33.416 1.00 28.67 60 LYS A C 1
ATOM 453 O O . LYS A 1 60 ? -5.800 -54.999 -34.489 1.00 30.51 60 LYS A O 1
ATOM 459 N N . TRP A 1 61 ? -5.859 -55.058 -32.248 1.00 30.71 61 TRP A N 1
ATOM 460 C CA . TRP A 1 61 ? -7.132 -54.360 -32.163 1.00 29.86 61 TRP A CA 1
ATOM 461 C C . TRP A 1 61 ? -7.450 -53.977 -30.723 1.00 32.41 61 TRP A C 1
ATOM 462 O O . TRP A 1 61 ? -6.849 -54.507 -29.786 1.00 35.66 61 TRP A O 1
ATOM 473 N N . HIS A 1 62 ? -8.383 -53.041 -30.571 1.00 31.04 62 HIS A N 1
ATOM 474 C CA . HIS A 1 62 ? -8.732 -52.477 -29.270 1.00 31.89 62 HIS A CA 1
ATOM 475 C C . HIS A 1 62 ? -10.229 -52.551 -28.946 1.00 29.43 62 HIS A C 1
ATOM 476 O O . HIS A 1 62 ? -11.078 -52.537 -29.837 1.00 28.26 62 HIS A O 1
ATOM 483 N N . ASN A 1 63 ? -10.540 -52.591 -27.654 1.00 31.53 63 ASN A N 1
ATOM 484 C CA . ASN A 1 63 ? -11.865 -52.232 -27.175 1.00 31.49 63 ASN A CA 1
ATOM 485 C C . ASN A 1 63 ? -11.877 -50.721 -26.924 1.00 31.27 63 ASN A C 1
ATOM 486 O O . ASN A 1 63 ? -10.868 -50.155 -26.513 1.00 27.93 63 ASN A O 1
ATOM 491 N N . ILE A 1 64 ? -13.009 -50.080 -27.202 1.00 28.50 64 ILE A N 1
ATOM 492 C CA . ILE A 1 64 ? -13.137 -48.632 -27.053 1.00 26.23 64 ILE A CA 1
ATOM 493 C C . ILE A 1 64 ? -14.418 -48.296 -26.297 1.00 28.25 64 ILE A C 1
ATOM 494 O O . ILE A 1 64 ? -15.411 -49.021 -26.388 1.00 26.09 64 ILE A O 1
ATOM 499 N N . SER A 1 65 ? -14.390 -47.197 -25.555 1.00 26.35 65 SER A N 1
ATOM 500 C CA . SER A 1 65 ? -15.578 -46.721 -24.862 1.00 29.43 65 SER A CA 1
ATOM 501 C C . SER A 1 65 ? -15.561 -45.197 -24.895 1.00 29.76 65 SER A C 1
ATOM 502 O O . SER A 1 65 ? -14.491 -44.594 -24.898 1.00 26.08 65 SER A O 1
ATOM 505 N N . MET A 1 66 ? -16.746 -44.598 -24.930 1.00 29.15 66 MET A N 1
ATOM 506 C CA . MET A 1 66 ? -16.887 -43.145 -25.002 1.00 28.78 66 MET A CA 1
ATOM 507 C C . MET A 1 66 ? -18.331 -42.775 -24.729 1.00 27.33 66 MET A C 1
ATOM 508 O O . MET A 1 66 ? -19.148 -43.628 -24.363 1.00 27.55 66 MET A O 1
ATOM 513 N N . SER A 1 67 ? -18.669 -41.510 -24.929 1.00 26.10 67 SER A N 1
ATOM 514 C CA . SER A 1 67 ? -20.067 -41.129 -24.926 1.00 23.70 67 SER A CA 1
ATOM 515 C C . SER A 1 67 ? -20.474 -40.865 -26.343 1.00 22.89 67 SER A C 1
ATOM 516 O O . SER A 1 67 ? -19.624 -40.727 -27.235 1.00 28.55 67 SER A O 1
ATOM 519 N N . GLU A 1 68 ? -21.774 -40.811 -26.566 1.00 22.54 68 GLU A N 1
ATOM 520 C CA . GLU A 1 68 ? -22.314 -40.351 -27.826 1.00 21.91 68 GLU A CA 1
ATOM 521 C C . GLU A 1 68 ? -21.832 -38.937 -28.129 1.00 21.75 68 GLU A C 1
ATOM 522 O O . GLU A 1 68 ? -21.736 -38.558 -29.291 1.00 21.38 68 GLU A O 1
ATOM 528 N N . HIS A 1 69 ? -21.538 -38.167 -27.083 1.00 23.24 69 HIS A N 1
ATOM 529 C CA . HIS A 1 69 ? -21.175 -36.747 -27.269 1.00 22.12 69 HIS A CA 1
ATOM 530 C C . HIS A 1 69 ? -19.702 -36.460 -26.921 1.00 25.51 69 HIS A C 1
ATOM 531 O O . HIS A 1 69 ? -19.333 -35.370 -26.478 1.00 22.92 69 HIS A O 1
ATOM 538 N N . THR A 1 70 ? -18.846 -37.423 -27.244 1.00 26.72 70 THR A N 1
ATOM 539 C CA . THR A 1 70 ? -17.406 -37.306 -27.044 1.00 25.80 70 THR A CA 1
ATOM 540 C C . THR A 1 70 ? -16.724 -36.834 -28.325 1.00 27.32 70 THR A C 1
ATOM 541 O O . THR A 1 70 ? -16.977 -37.373 -29.402 1.00 25.73 70 THR A O 1
ATOM 545 N N . GLY A 1 71 ? -15.858 -35.826 -28.206 1.00 25.64 71 GLY A N 1
ATOM 546 C CA . GLY A 1 71 ? -15.040 -35.387 -29.329 1.00 24.12 71 GLY A CA 1
ATOM 547 C C . GLY A 1 71 ? -15.811 -34.750 -30.460 1.00 24.68 71 GLY A C 1
ATOM 548 O O . GLY A 1 71 ? -16.904 -34.224 -30.261 1.00 26.86 71 GLY A O 1
ATOM 549 N N . THR A 1 72 ? -15.227 -34.761 -31.654 1.00 22.54 72 THR A N 1
ATOM 550 C CA . THR A 1 72 ? -15.938 -34.316 -32.844 1.00 22.12 72 THR A CA 1
ATOM 551 C C . THR A 1 72 ? -17.165 -35.199 -32.990 1.00 24.13 72 THR A C 1
ATOM 552 O O . THR A 1 72 ? -17.042 -36.395 -33.211 1.00 25.19 72 THR A O 1
ATOM 556 N N . HIS A 1 73 ? -18.347 -34.630 -32.810 1.00 25.42 73 HIS A N 1
ATOM 557 C CA . HIS A 1 73 ? -19.539 -35.449 -32.795 1.00 25.40 73 HIS A CA 1
ATOM 558 C C . HIS A 1 73 ? -20.779 -34.710 -33.271 1.00 27.31 73 HIS A C 1
ATOM 559 O O . HIS A 1 73 ? -20.809 -33.474 -33.406 1.00 25.11 73 HIS A O 1
ATOM 566 N N . PHE A 1 74 ? -21.805 -35.519 -33.479 1.00 23.87 74 PHE A N 1
ATOM 567 C CA . PHE A 1 74 ? -23.048 -35.169 -34.125 1.00 20.55 74 PHE A CA 1
ATOM 568 C C . PHE A 1 74 ? -24.142 -35.256 -33.072 1.00 22.93 74 PHE A C 1
ATOM 569 O O . PHE A 1 74 ? -24.189 -36.246 -32.348 1.00 20.55 74 PHE A O 1
ATOM 577 N N . ASP A 1 75 ? -25.008 -34.255 -33.010 1.00 24.76 75 ASP A N 1
ATOM 578 C CA . ASP A 1 75 ? -26.153 -34.291 -32.083 1.00 24.41 75 ASP A CA 1
ATOM 579 C C . ASP A 1 75 ? -27.454 -34.474 -32.848 1.00 20.63 75 ASP A C 1
ATOM 580 O O . ASP A 1 75 ? -27.761 -33.731 -33.778 1.00 21.41 75 ASP A O 1
ATOM 585 N N . ALA A 1 76 ? -28.216 -35.494 -32.462 1.00 20.61 76 ALA A N 1
ATOM 586 C CA . ALA A 1 76 ? -29.514 -35.777 -33.054 1.00 24.84 76 ALA A CA 1
ATOM 587 C C . ALA A 1 76 ? -30.611 -35.106 -32.221 1.00 23.77 76 ALA A C 1
ATOM 588 O O . ALA A 1 76 ? -30.392 -34.830 -31.054 1.00 20.86 76 ALA A O 1
ATOM 590 N N . PRO A 1 77 ? -31.787 -34.854 -32.817 1.00 22.15 77 PRO A N 1
ATOM 591 C CA . PRO A 1 77 ? -32.864 -34.157 -32.096 1.00 25.70 77 PRO A CA 1
ATOM 592 C C . PRO A 1 77 ? -33.265 -34.789 -30.779 1.00 24.70 77 PRO A C 1
ATOM 593 O O . PRO A 1 77 ? -33.667 -34.056 -29.874 1.00 23.03 77 PRO A O 1
ATOM 597 N N . SER A 1 78 ? -33.182 -36.117 -30.670 1.00 22.23 78 SER A N 1
ATOM 598 C CA . SER A 1 78 ? -33.604 -36.798 -29.448 1.00 25.60 78 SER A CA 1
ATOM 599 C C . SER A 1 78 ? -32.699 -36.460 -28.261 1.00 27.40 78 SER A C 1
ATOM 600 O O . SER A 1 78 ? -33.043 -36.719 -27.115 1.00 30.01 78 SER A O 1
ATOM 603 N N . HIS A 1 79 ? -31.558 -35.839 -28.540 1.00 27.02 79 HIS A N 1
ATOM 604 C CA . HIS A 1 79 ? -30.662 -35.418 -27.482 1.00 24.00 79 HIS A CA 1
ATOM 605 C C . HIS A 1 79 ? -31.339 -34.435 -26.511 1.00 21.44 79 HIS A C 1
ATOM 606 O O . HIS A 1 79 ? -30.998 -34.390 -25.347 1.00 21.67 79 HIS A O 1
ATOM 613 N N . TRP A 1 80 ? -32.276 -33.641 -26.998 1.00 24.87 80 TRP A N 1
ATOM 614 C CA . TRP A 1 80 ? -32.888 -32.644 -26.125 1.00 26.61 80 TRP A CA 1
ATOM 615 C C . TRP A 1 80 ? -34.336 -32.990 -25.875 1.00 26.18 80 TRP A C 1
ATOM 616 O O . TRP A 1 80 ? -34.986 -33.583 -26.722 1.00 25.23 80 TRP A O 1
ATOM 627 N N . ILE A 1 81 ? -34.847 -32.580 -24.715 1.00 28.91 81 ILE A N 1
ATOM 628 C CA . ILE A 1 81 ? -36.211 -32.886 -24.354 1.00 24.17 81 ILE A CA 1
ATOM 629 C C . ILE A 1 81 ? -37.189 -32.320 -25.404 1.00 24.10 81 ILE A C 1
ATOM 630 O O . ILE A 1 81 ? -38.222 -32.914 -25.674 1.00 25.95 81 ILE A O 1
ATOM 635 N N . SER A 1 82 ? -36.834 -31.212 -26.046 1.00 22.08 82 SER A N 1
ATOM 636 C CA . SER A 1 82 ? -37.704 -30.622 -27.066 1.00 27.71 82 SER A CA 1
ATOM 637 C C . SER A 1 82 ? -37.784 -31.438 -28.371 1.00 27.02 82 SER A C 1
ATOM 638 O O . SER A 1 82 ? -38.718 -31.264 -29.174 1.00 25.56 82 SER A O 1
ATOM 641 N N . GLY A 1 83 ? -36.799 -32.303 -28.595 1.00 26.94 83 GLY A N 1
ATOM 642 C CA . GLY A 1 83 ? -36.771 -33.128 -29.790 1.00 24.89 83 GLY A CA 1
ATOM 643 C C . GLY A 1 83 ? -37.015 -34.605 -29.527 1.00 27.04 83 GLY A C 1
ATOM 644 O O . GLY A 1 83 ? -36.816 -35.431 -30.421 1.00 30.42 83 GLY A O 1
ATOM 645 N N . LYS A 1 84 ? -37.475 -34.929 -28.316 1.00 28.20 84 LYS A N 1
ATOM 646 C CA . LYS A 1 84 ? -37.670 -36.320 -27.886 1.00 31.64 84 LYS A CA 1
ATOM 647 C C . LYS A 1 84 ? -38.618 -37.078 -28.805 1.00 33.41 84 LYS A C 1
ATOM 648 O O . LYS A 1 84 ? -38.433 -38.274 -29.071 1.00 34.46 84 LYS A O 1
ATOM 654 N N . ASP A 1 85 ? -39.611 -36.363 -29.323 1.00 34.15 85 ASP A N 1
ATOM 655 C CA . ASP A 1 85 ? -40.693 -36.990 -30.059 1.00 38.05 85 ASP A CA 1
ATOM 656 C C . ASP A 1 85 ? -40.765 -36.595 -31.540 1.00 35.62 85 ASP A C 1
ATOM 657 O O . ASP A 1 85 ? -41.735 -36.923 -32.212 1.00 36.81 85 ASP A O 1
ATOM 662 N N . VAL A 1 86 ? -39.765 -35.885 -32.059 1.00 30.98 86 VAL A N 1
ATOM 663 C CA . VAL A 1 86 ? -39.810 -35.543 -33.478 1.00 27.42 86 VAL A CA 1
ATOM 664 C C . VAL A 1 86 ? -39.564 -36.810 -34.295 1.00 26.76 86 VAL A C 1
ATOM 665 O O . VAL A 1 86 ? -38.796 -37.675 -33.885 1.00 26.03 86 VAL A O 1
ATOM 669 N N . PRO A 1 87 ? -40.248 -36.944 -35.436 1.00 29.90 87 PRO A N 1
ATOM 670 C CA . PRO A 1 87 ? -39.979 -38.145 -36.238 1.00 32.05 87 PRO A CA 1
ATOM 671 C C . PRO A 1 87 ? -38.541 -38.182 -36.729 1.00 31.04 87 PRO A C 1
ATOM 672 O O . PRO A 1 87 ? -37.947 -37.131 -36.975 1.00 30.67 87 PRO A O 1
ATOM 676 N N . ASN A 1 88 ? -37.998 -39.391 -36.852 1.00 31.89 88 ASN A N 1
ATOM 677 C CA . ASN A 1 88 ? -36.608 -39.613 -37.229 1.00 31.87 88 ASN A CA 1
ATOM 678 C C . ASN A 1 88 ? -35.652 -38.898 -36.277 1.00 32.73 88 ASN A C 1
ATOM 679 O O . ASN A 1 88 ? -34.631 -38.366 -36.710 1.00 30.77 88 ASN A O 1
ATOM 684 N N . GLY A 1 89 ? -35.961 -38.908 -34.981 1.00 32.85 89 GLY A N 1
ATOM 685 C CA . GLY A 1 89 ? -35.211 -38.116 -34.025 1.00 28.81 89 GLY A CA 1
ATOM 686 C C . GLY A 1 89 ? -33.908 -38.692 -33.492 1.00 29.10 89 GLY A C 1
ATOM 687 O O . GLY A 1 89 ? -33.093 -37.941 -32.974 1.00 23.58 89 GLY A O 1
ATOM 688 N N . SER A 1 90 ? -33.680 -39.996 -33.669 1.00 27.44 90 SER A N 1
ATOM 689 C CA . SER A 1 90 ? -32.463 -40.650 -33.196 1.00 27.88 90 SER A CA 1
ATOM 690 C C . SER A 1 90 ? -31.496 -40.836 -34.361 1.00 27.98 90 SER A C 1
ATOM 691 O O . SER A 1 90 ? -31.932 -40.859 -35.513 1.00 26.69 90 SER A O 1
ATOM 694 N N . VAL A 1 91 ? -30.198 -40.967 -34.073 1.00 29.37 91 VAL A N 1
ATOM 695 C CA . VAL A 1 91 ? -29.196 -41.006 -35.150 1.00 27.41 91 VAL A CA 1
ATOM 696 C C . VAL A 1 91 ? -29.405 -42.177 -36.083 1.00 27.82 91 VAL A C 1
ATOM 697 O O . VAL A 1 91 ? -28.965 -42.153 -37.227 1.00 27.81 91 VAL A O 1
ATOM 701 N N . ASP A 1 92 ? -30.065 -43.223 -35.606 1.00 24.92 92 ASP A N 1
ATOM 702 C CA . ASP A 1 92 ? -30.263 -44.370 -36.476 1.00 29.31 92 ASP A CA 1
ATOM 703 C C . ASP A 1 92 ? -31.492 -44.189 -37.377 1.00 31.27 92 ASP A C 1
ATOM 704 O O . ASP A 1 92 ? -31.768 -45.035 -38.222 1.00 33.69 92 ASP A O 1
ATOM 709 N N . GLU A 1 93 ? -32.239 -43.101 -37.176 1.00 28.25 93 GLU A N 1
ATOM 710 C CA . GLU A 1 93 ? -33.477 -42.875 -37.928 1.00 28.52 93 GLU A CA 1
ATOM 711 C C . GLU A 1 93 ? -33.361 -41.737 -38.940 1.00 30.35 93 GLU A C 1
ATOM 712 O O . GLU A 1 93 ? -34.155 -41.647 -39.880 1.00 31.15 93 GLU A O 1
ATOM 718 N N . ILE A 1 94 ? -32.369 -40.874 -38.749 1.00 28.82 94 ILE A N 1
ATOM 719 C CA . ILE A 1 94 ? -32.160 -39.740 -39.646 1.00 29.22 94 ILE A CA 1
ATOM 720 C C . ILE A 1 94 ? -31.913 -40.235 -41.074 1.00 28.92 94 ILE A C 1
ATOM 721 O O . ILE A 1 94 ? -31.062 -41.088 -41.292 1.00 30.33 94 ILE A O 1
ATOM 726 N N . PRO A 1 95 ? -32.678 -39.714 -42.044 1.00 30.40 95 PRO A N 1
ATOM 727 C CA . PRO A 1 95 ? -32.537 -40.053 -43.465 1.00 30.15 95 PRO A CA 1
ATOM 728 C C . PRO A 1 95 ? -31.107 -39.822 -43.953 1.00 29.78 95 PRO A C 1
ATOM 729 O O . PRO A 1 95 ? -30.509 -38.806 -43.621 1.00 31.20 95 PRO A O 1
ATOM 733 N N . ALA A 1 96 ? -30.561 -40.769 -44.702 1.00 30.53 96 ALA A N 1
ATOM 734 C CA . ALA A 1 96 ? -29.162 -40.700 -45.108 1.00 29.94 96 ALA A CA 1
ATOM 735 C C . ALA A 1 96 ? -28.852 -39.458 -45.943 1.00 33.17 96 ALA A C 1
ATOM 736 O O . ALA A 1 96 ? -27.717 -38.986 -45.938 1.00 33.13 96 ALA A O 1
ATOM 738 N N . GLU A 1 97 ? -29.839 -38.922 -46.659 1.00 36.56 97 GLU A N 1
ATOM 739 C CA . GLU A 1 97 ? -29.594 -37.723 -47.458 1.00 37.70 97 GLU A CA 1
ATOM 740 C C . GLU A 1 97 ? -29.239 -36.515 -46.588 1.00 33.83 97 GLU A C 1
ATOM 741 O O . GLU A 1 97 ? -28.670 -35.534 -47.087 1.00 29.12 97 GLU A O 1
ATOM 747 N N . ALA A 1 98 ? -29.543 -36.589 -45.290 1.00 31.68 98 ALA A N 1
ATOM 748 C CA . ALA A 1 98 ? -29.179 -35.517 -44.359 1.00 32.78 98 ALA A CA 1
ATOM 749 C C . ALA A 1 98 ? -27.669 -35.472 -44.087 1.00 34.31 98 ALA A C 1
ATOM 750 O O . ALA A 1 98 ? -27.156 -34.480 -43.572 1.00 35.96 98 ALA A O 1
ATOM 752 N N . PHE A 1 99 ? -26.948 -36.519 -44.479 1.00 29.76 99 PHE A N 1
ATOM 753 C CA . PHE A 1 99 ? -25.556 -36.655 -44.084 1.00 25.55 99 PHE A CA 1
ATOM 754 C C . PHE A 1 99 ? -24.599 -36.031 -45.117 1.00 25.94 99 PHE A C 1
ATOM 755 O O . PHE A 1 99 ? -23.398 -35.938 -44.880 1.00 29.57 99 PHE A O 1
ATOM 763 N N . VAL A 1 100 ? -25.134 -35.652 -46.270 1.00 24.07 100 VAL A N 1
ATOM 764 C CA . VAL A 1 100 ? -24.331 -34.989 -47.311 1.00 25.20 100 VAL A CA 1
ATOM 765 C C . VAL A 1 100 ? -25.098 -33.796 -47.831 1.00 26.90 100 VAL A C 1
ATOM 766 O O . VAL A 1 100 ? -26.226 -33.937 -48.310 1.00 27.31 100 VAL A O 1
ATOM 770 N N . GLY A 1 101 ? -24.487 -32.615 -47.783 1.00 30.03 101 GLY A N 1
ATOM 771 C CA . GLY A 1 101 ? -25.179 -31.443 -48.269 1.00 23.62 101 GLY A CA 1
ATOM 772 C C . GLY A 1 101 ? -24.349 -30.179 -48.256 1.00 25.41 101 GLY A C 1
ATOM 773 O O . GLY A 1 101 ? -23.236 -30.159 -47.735 1.00 24.44 101 GLY A O 1
ATOM 774 N N . PRO A 1 102 ? -24.914 -29.106 -48.805 1.00 25.60 102 PRO A N 1
ATOM 775 C CA . PRO A 1 102 ? -24.184 -27.836 -48.886 1.00 27.04 102 PRO A CA 1
ATOM 776 C C . PRO A 1 102 ? -23.864 -27.307 -47.490 1.00 28.58 102 PRO A C 1
ATOM 777 O O . PRO A 1 102 ? -24.612 -27.574 -46.543 1.00 27.09 102 PRO A O 1
ATOM 781 N N . VAL A 1 103 ? -22.741 -26.605 -47.352 1.00 31.72 103 VAL A N 1
ATOM 782 C CA . VAL A 1 103 ? -22.367 -26.030 -46.068 1.00 23.63 103 VAL A CA 1
ATOM 783 C C . VAL A 1 103 ? -21.877 -24.603 -46.288 1.00 26.12 103 VAL A C 1
ATOM 784 O O . VAL A 1 103 ? -21.168 -24.324 -47.250 1.00 27.30 103 VAL A O 1
ATOM 788 N N . VAL A 1 104 ? -22.259 -23.704 -45.390 1.00 26.92 104 VAL A N 1
ATOM 789 C CA . VAL A 1 104 ? -21.715 -22.350 -45.412 1.00 26.75 104 VAL A CA 1
ATOM 790 C C . VAL A 1 104 ? -20.916 -22.108 -44.134 1.00 29.05 104 VAL A C 1
ATOM 791 O O . VAL A 1 104 ? -21.215 -22.669 -43.071 1.00 29.83 104 VAL A O 1
ATOM 795 N N . VAL A 1 105 ? -19.879 -21.290 -44.237 1.00 27.97 105 VAL A N 1
ATOM 796 C CA . VAL A 1 105 ? -19.009 -21.082 -43.101 1.00 29.25 105 VAL A CA 1
ATOM 797 C C . VAL A 1 105 ? -18.990 -19.606 -42.775 1.00 31.52 105 VAL A C 1
ATOM 798 O O . VAL A 1 105 ? -18.609 -18.792 -43.618 1.00 28.10 105 VAL A O 1
ATOM 802 N N . ILE A 1 106 ? -19.425 -19.272 -41.568 1.00 32.04 106 ILE A N 1
ATOM 803 C CA . ILE A 1 106 ? -19.406 -17.876 -41.133 1.00 34.43 106 ILE A CA 1
ATOM 804 C C . ILE A 1 106 ? -18.181 -17.613 -40.262 1.00 31.30 106 ILE A C 1
ATOM 805 O O . ILE A 1 106 ? -18.030 -18.196 -39.196 1.00 29.69 106 ILE A O 1
ATOM 810 N N . ASP A 1 107 ? -17.295 -16.735 -40.718 1.00 30.84 107 ASP A N 1
ATOM 811 C CA . ASP A 1 107 ? -16.052 -16.516 -39.992 1.00 34.86 107 ASP A CA 1
ATOM 812 C C . ASP A 1 107 ? -16.182 -15.556 -38.814 1.00 37.42 107 ASP A C 1
ATOM 813 O O . ASP A 1 107 ? -16.231 -14.329 -38.998 1.00 36.46 107 ASP A O 1
ATOM 818 N N . CYS A 1 108 ? -16.183 -16.111 -37.606 1.00 33.31 108 CYS A N 1
ATOM 819 C CA . CYS A 1 108 ? -16.249 -15.307 -36.390 1.00 37.54 108 CYS A CA 1
ATOM 820 C C . CYS A 1 108 ? -14.951 -15.353 -35.595 1.00 39.80 108 CYS A C 1
ATOM 821 O O . CYS A 1 108 ? -14.953 -15.087 -34.396 1.00 42.13 108 CYS A O 1
ATOM 824 N N . SER A 1 109 ? -13.846 -15.674 -36.263 1.00 39.82 109 SER A N 1
ATOM 825 C CA . SER A 1 109 ? -12.569 -15.880 -35.581 1.00 39.66 109 SER A CA 1
ATOM 826 C C . SER A 1 109 ? -11.979 -14.588 -35.016 1.00 41.08 109 SER A C 1
ATOM 827 O O . SER A 1 109 ? -11.412 -14.585 -33.923 1.00 42.75 109 SER A O 1
ATOM 830 N N . LYS A 1 110 ? -12.112 -13.492 -35.750 1.00 40.20 110 LYS A N 1
ATOM 831 C CA . LYS A 1 110 ? -11.619 -12.218 -35.245 1.00 44.68 110 LYS A CA 1
ATOM 832 C C . LYS A 1 110 ? -12.380 -11.841 -33.965 1.00 43.63 110 LYS A C 1
ATOM 833 O O . LYS A 1 110 ? -11.775 -11.445 -32.968 1.00 44.83 110 LYS A O 1
ATOM 839 N N . GLY A 1 111 ? -13.699 -12.017 -33.985 1.00 42.68 111 GLY A N 1
ATOM 840 C CA . GLY A 1 111 ? -14.532 -11.747 -32.822 1.00 44.68 111 GLY A CA 1
ATOM 841 C C . GLY A 1 111 ? -14.224 -12.634 -31.630 1.00 46.70 111 GLY A C 1
ATOM 842 O O . GLY A 1 111 ? -14.178 -12.175 -30.483 1.00 49.69 111 GLY A O 1
ATOM 843 N N . ALA A 1 112 ? -14.025 -13.919 -31.906 1.00 42.44 112 ALA A N 1
ATOM 844 C CA . ALA A 1 112 ? -13.715 -14.892 -30.875 1.00 41.34 112 ALA A CA 1
ATOM 845 C C . ALA A 1 112 ? -12.364 -14.613 -30.229 1.00 42.75 112 ALA A C 1
ATOM 846 O O . ALA A 1 112 ? -12.169 -14.889 -29.042 1.00 44.81 112 ALA A O 1
ATOM 848 N N . ALA A 1 113 ? -11.431 -14.078 -31.014 1.00 43.30 113 ALA A N 1
ATOM 849 C CA . ALA A 1 113 ? -10.098 -13.767 -30.520 1.00 45.39 113 ALA A CA 1
ATOM 850 C C . ALA A 1 113 ? -10.146 -12.598 -29.546 1.00 51.48 113 ALA A C 1
ATOM 851 O O . ALA A 1 113 ? -9.260 -12.440 -28.708 1.00 54.59 113 ALA A O 1
ATOM 853 N N . GLU A 1 114 ? -11.178 -11.772 -29.670 1.00 52.34 114 GLU A N 1
ATOM 854 C CA . GLU A 1 114 ? -11.294 -10.581 -28.842 1.00 55.31 114 GLU A CA 1
ATOM 855 C C . GLU A 1 114 ? -12.241 -10.787 -27.662 1.00 53.25 114 GLU A C 1
ATOM 856 O O . GLU A 1 114 ? -12.171 -10.072 -26.669 1.00 53.53 114 GLU A O 1
ATOM 862 N N . ASN A 1 115 ? -13.103 -11.794 -27.758 1.00 51.84 115 ASN A N 1
ATOM 863 C CA . ASN A 1 115 ? -14.108 -12.036 -26.732 1.00 51.91 115 ASN A CA 1
ATOM 864 C C . ASN A 1 115 ? -14.358 -13.535 -26.588 1.00 46.70 115 ASN A C 1
ATOM 865 O O . ASN A 1 115 ? -14.855 -14.164 -27.515 1.00 45.14 115 ASN A O 1
ATOM 870 N N . ASP A 1 116 ? -14.017 -14.091 -25.427 1.00 47.49 116 ASP A N 1
ATOM 871 C CA . ASP A 1 116 ? -14.228 -15.525 -25.157 1.00 45.59 116 ASP A CA 1
ATOM 872 C C . ASP A 1 116 ? -15.692 -15.908 -25.307 1.00 46.77 116 ASP A C 1
ATOM 873 O O . ASP A 1 116 ? -16.011 -17.045 -25.660 1.00 41.88 116 ASP A O 1
ATOM 878 N N . ASP A 1 117 ? -16.579 -14.969 -24.997 1.00 48.76 117 ASP A N 1
ATOM 879 C CA . ASP A 1 117 ? -18.019 -15.210 -25.053 1.00 49.07 117 ASP A CA 1
ATOM 880 C C . ASP A 1 117 ? -18.674 -14.650 -26.303 1.00 47.19 117 ASP A C 1
ATOM 881 O O . ASP A 1 117 ? -19.862 -14.319 -26.288 1.00 46.95 117 ASP A O 1
ATOM 886 N N . PHE A 1 118 ? -17.915 -14.586 -27.391 1.00 46.06 118 PHE A N 1
ATOM 887 C CA . PHE A 1 118 ? -18.390 -13.930 -28.606 1.00 45.54 118 PHE A CA 1
ATOM 888 C C . PHE A 1 118 ? -19.694 -14.529 -29.121 1.00 45.47 118 PHE A C 1
ATOM 889 O O . PHE A 1 118 ? -19.846 -15.764 -29.190 1.00 38.73 118 PHE A O 1
ATOM 897 N N . GLU A 1 119 ? -20.625 -13.654 -29.501 1.00 41.37 119 GLU A N 1
ATOM 898 C CA . GLU A 1 119 ? -21.958 -14.103 -29.886 1.00 44.84 119 GLU A CA 1
ATOM 899 C C . GLU A 1 119 ? -22.246 -13.991 -31.381 1.00 41.55 119 GLU A C 1
ATOM 900 O O . GLU A 1 119 ? -22.142 -12.921 -31.962 1.00 40.21 119 GLU A O 1
ATOM 906 N N . LEU A 1 120 ? -22.622 -15.110 -31.997 1.00 37.14 120 LEU A N 1
ATOM 907 C CA . LEU A 1 120 ? -23.219 -15.069 -33.324 1.00 36.27 120 LEU A CA 1
ATOM 908 C C . LEU A 1 120 ? -24.660 -14.573 -33.202 1.00 42.36 120 LEU A C 1
ATOM 909 O O . LEU A 1 120 ? -25.474 -15.164 -32.500 1.00 41.42 120 LEU A O 1
ATOM 914 N N . THR A 1 121 ? -24.956 -13.479 -33.888 1.00 38.53 121 THR A N 1
ATOM 915 C CA . THR A 1 121 ? -26.248 -12.818 -33.848 1.00 40.07 121 THR A CA 1
ATOM 916 C C . THR A 1 121 ? -26.892 -12.846 -35.234 1.00 39.37 121 THR A C 1
ATOM 917 O O . THR A 1 121 ? -26.198 -13.074 -36.226 1.00 39.46 121 THR A O 1
ATOM 921 N N . PRO A 1 122 ? -28.214 -12.606 -35.313 1.00 41.49 122 PRO A N 1
ATOM 922 C CA . PRO A 1 122 ? -28.883 -12.390 -36.604 1.00 42.41 122 PRO A CA 1
ATOM 923 C C . PRO A 1 122 ? -28.233 -11.288 -37.453 1.00 45.09 122 PRO A C 1
ATOM 924 O O . PRO A 1 122 ? -28.123 -11.417 -38.664 1.00 45.45 122 PRO A O 1
ATOM 928 N N . GLU A 1 123 ? -27.855 -10.193 -36.809 1.00 42.88 123 GLU A N 1
ATOM 929 C CA . GLU A 1 123 ? -27.212 -9.074 -37.505 1.00 48.01 123 GLU A CA 1
ATOM 930 C C . GLU A 1 123 ? -25.916 -9.517 -38.186 1.00 45.90 123 GLU A C 1
ATOM 931 O O . GLU A 1 123 ? -25.633 -9.122 -39.324 1.00 44.37 123 GLU A O 1
ATOM 937 N N . ILE A 1 124 ? -25.127 -10.319 -37.476 1.00 40.77 124 ILE A N 1
ATOM 938 C CA . ILE A 1 124 ? -23.884 -10.867 -38.019 1.00 40.43 124 ILE A CA 1
ATOM 939 C C . ILE A 1 124 ? -24.171 -11.777 -39.198 1.00 38.42 124 ILE A C 1
ATOM 940 O O . ILE A 1 124 ? -23.452 -11.753 -40.202 1.00 39.70 124 ILE A O 1
ATOM 945 N N . ILE A 1 125 ? -25.217 -12.589 -39.069 1.00 40.56 125 ILE A N 1
ATOM 946 C CA . ILE A 1 125 ? -25.644 -13.473 -40.154 1.00 40.33 125 ILE A CA 1
ATOM 947 C C . ILE A 1 125 ? -26.073 -12.629 -41.363 1.00 41.56 125 ILE A C 1
ATOM 948 O O . ILE A 1 125 ? -25.716 -12.924 -42.502 1.00 38.67 125 ILE A O 1
ATOM 953 N N . ALA A 1 126 ? -26.803 -11.550 -41.096 1.00 42.21 126 ALA A N 1
ATOM 954 C CA . ALA A 1 126 ? -27.254 -10.633 -42.143 1.00 42.19 126 ALA A CA 1
ATOM 955 C C . ALA A 1 126 ? -26.070 -10.007 -42.876 1.00 44.19 126 ALA A C 1
ATOM 956 O O . ALA A 1 126 ? -26.120 -9.791 -44.089 1.00 42.18 126 ALA A O 1
ATOM 958 N N . GLY A 1 127 ? -25.024 -9.683 -42.121 1.00 39.34 127 GLY A N 1
ATOM 959 C CA . GLY A 1 127 ? -23.798 -9.145 -42.680 1.00 43.62 127 GLY A CA 1
ATOM 960 C C . GLY A 1 127 ? -23.104 -10.172 -43.548 1.00 40.52 127 GLY A C 1
ATOM 961 O O . GLY A 1 127 ? -22.572 -9.856 -44.616 1.00 37.51 127 GLY A O 1
ATOM 962 N N . TRP A 1 128 ? -23.100 -11.417 -43.077 1.00 36.02 128 TRP A N 1
ATOM 963 C CA . TRP A 1 128 ? -22.508 -12.504 -43.839 1.00 34.36 128 TRP A CA 1
ATOM 964 C C . TRP A 1 128 ? -23.238 -12.678 -45.173 1.00 37.68 128 TRP A C 1
ATOM 965 O O . TRP A 1 128 ? -22.611 -12.812 -46.224 1.00 34.63 128 TRP A O 1
ATOM 976 N N . GLU A 1 129 ? -24.566 -12.660 -45.128 1.00 38.29 129 GLU A N 1
ATOM 977 C CA . GLU A 1 129 ? -25.393 -12.836 -46.322 1.00 38.28 129 GLU A CA 1
ATOM 978 C C . GLU A 1 129 ? -25.269 -11.683 -47.335 1.00 41.00 129 GLU A C 1
ATOM 979 O O . GLU A 1 129 ? -25.389 -11.901 -48.544 1.00 41.79 129 GLU A O 1
ATOM 985 N N . SER A 1 130 ? -25.035 -10.458 -46.867 1.00 40.47 130 SER A N 1
ATOM 986 C CA . SER A 1 130 ? -24.867 -9.360 -47.812 1.00 42.95 130 SER A CA 1
ATOM 987 C C . SER A 1 130 ? -23.605 -9.599 -48.653 1.00 42.90 130 SER A C 1
ATOM 988 O O . SER A 1 130 ? -23.517 -9.154 -49.793 1.00 45.53 130 SER A O 1
ATOM 991 N N . GLU A 1 131 ? -22.655 -10.347 -48.098 1.00 42.98 131 GLU A N 1
ATOM 992 C CA . GLU A 1 131 ? -21.386 -10.625 -48.767 1.00 44.25 131 GLU A CA 1
ATOM 993 C C . GLU A 1 131 ? -21.378 -11.925 -49.572 1.00 40.29 131 GLU A C 1
ATOM 994 O O . GLU A 1 131 ? -20.812 -11.981 -50.668 1.00 42.29 131 GLU A O 1
ATOM 1000 N N . HIS A 1 132 ? -21.997 -12.966 -49.023 1.00 34.23 132 HIS A N 1
ATOM 1001 C CA . HIS A 1 132 ? -21.910 -14.314 -49.593 1.00 34.16 132 HIS A CA 1
ATOM 1002 C C . HIS A 1 132 ? -23.229 -14.866 -50.123 1.00 35.87 132 HIS A C 1
ATOM 1003 O O . HIS A 1 132 ? -23.325 -16.058 -50.446 1.00 36.20 132 HIS A O 1
ATOM 1010 N N . GLY A 1 133 ? -24.255 -14.026 -50.165 1.00 36.41 133 GLY A N 1
ATOM 1011 C CA . GLY A 1 133 ? -25.555 -14.460 -50.625 1.00 36.21 133 GLY A CA 1
ATOM 1012 C C . GLY A 1 133 ? -26.361 -15.083 -49.500 1.00 37.96 133 GLY A C 1
ATOM 1013 O O . GLY A 1 133 ? -25.827 -15.421 -48.443 1.00 36.12 133 GLY A O 1
ATOM 1014 N N . ARG A 1 134 ? -27.659 -15.220 -49.735 1.00 40.62 134 ARG A N 1
ATOM 1015 C CA . ARG A 1 134 ? -28.570 -15.792 -48.761 1.00 42.22 134 ARG A CA 1
ATOM 1016 C C . ARG A 1 134 ? -28.149 -17.214 -48.417 1.00 41.80 134 ARG A C 1
ATOM 1017 O O . ARG A 1 134 ? -27.740 -17.965 -49.300 1.00 43.23 134 ARG A O 1
ATOM 1025 N N . ILE A 1 135 ? -28.244 -17.583 -47.142 1.00 42.87 135 ILE A N 1
ATOM 1026 C CA . ILE A 1 135 ? -27.989 -18.967 -46.745 1.00 43.28 135 ILE A CA 1
ATOM 1027 C C . ILE A 1 135 ? -28.990 -19.863 -47.455 1.00 46.42 135 ILE A C 1
ATOM 1028 O O . ILE A 1 135 ? -30.196 -19.657 -47.334 1.00 47.60 135 ILE A O 1
ATOM 1033 N N . PRO A 1 136 ? -28.491 -20.837 -48.233 1.00 48.15 136 PRO A N 1
ATOM 1034 C CA . PRO A 1 136 ? -29.406 -21.723 -48.958 1.00 49.55 136 PRO A CA 1
ATOM 1035 C C . PRO A 1 136 ? -30.200 -22.602 -47.997 1.00 49.96 136 PRO A C 1
ATOM 1036 O O . PRO A 1 136 ? -29.709 -22.948 -46.925 1.00 48.97 136 PRO A O 1
ATOM 1040 N N . GLU A 1 137 ? -31.426 -22.939 -48.376 1.00 52.09 137 GLU A N 1
ATOM 1041 C CA . GLU A 1 137 ? -32.266 -23.803 -47.557 1.00 51.37 137 GLU A CA 1
ATOM 1042 C C . GLU A 1 137 ? -31.633 -25.184 -47.363 1.00 44.73 137 GLU A C 1
ATOM 1043 O O . GLU A 1 137 ? -30.952 -25.696 -48.252 1.00 41.70 137 GLU A O 1
ATOM 1049 N N . ASP A 1 138 ? -31.860 -25.764 -46.185 1.00 41.21 138 ASP A N 1
ATOM 1050 C CA . ASP A 1 138 ? -31.393 -27.108 -45.845 1.00 37.74 138 ASP A CA 1
ATOM 1051 C C . ASP A 1 138 ? -29.876 -27.220 -45.870 1.00 35.23 138 ASP A C 1
ATOM 1052 O O . ASP A 1 138 ? -29.316 -28.295 -46.113 1.00 33.93 138 ASP A O 1
ATOM 1057 N N . ALA A 1 139 ? -29.209 -26.107 -45.596 1.00 33.33 139 ALA A N 1
ATOM 1058 C CA . ALA A 1 139 ? -27.761 -26.085 -45.543 1.00 28.75 139 ALA A CA 1
ATOM 1059 C C . ALA A 1 139 ? -27.266 -26.301 -44.123 1.00 28.45 139 ALA A C 1
ATOM 1060 O O . ALA A 1 139 ? -27.959 -25.963 -43.154 1.00 30.18 139 ALA A O 1
ATOM 1062 N N . TRP A 1 140 ? -26.069 -26.868 -44.008 1.00 27.44 140 TRP A N 1
ATOM 1063 C CA . TRP A 1 140 ? -25.309 -26.835 -42.763 1.00 26.72 140 TRP A CA 1
ATOM 1064 C C . TRP A 1 140 ? -24.709 -25.429 -42.601 1.00 26.47 140 TRP A C 1
ATOM 1065 O O . TRP A 1 140 ? -24.178 -24.870 -43.560 1.00 26.76 140 TRP A O 1
ATOM 1076 N N . VAL A 1 141 ? -24.809 -24.866 -41.403 1.00 26.63 141 VAL A N 1
ATOM 1077 C CA . VAL A 1 141 ? -24.155 -23.595 -41.073 1.00 27.10 141 VAL A CA 1
ATOM 1078 C C . VAL A 1 141 ? -23.062 -23.837 -40.035 1.00 27.05 141 VAL A C 1
ATOM 1079 O O . VAL A 1 141 ? -23.342 -24.317 -38.947 1.00 27.61 141 VAL A O 1
ATOM 1083 N N . LEU A 1 142 ? -21.823 -23.492 -40.359 1.00 27.47 142 LEU A N 1
ATOM 1084 C CA . LEU A 1 142 ? -20.730 -23.666 -39.403 1.00 24.65 142 LEU A CA 1
ATOM 1085 C C . LEU A 1 142 ? -20.266 -22.325 -38.883 1.00 29.93 142 LEU A C 1
ATOM 1086 O O . LEU A 1 142 ? -20.007 -21.414 -39.670 1.00 30.85 142 LEU A O 1
ATOM 1091 N N . MET A 1 143 ? -20.182 -22.209 -37.559 1.00 30.78 143 MET A N 1
ATOM 1092 C CA . MET A 1 143 ? -19.632 -21.014 -36.918 1.00 27.59 143 MET A CA 1
ATOM 1093 C C . MET A 1 143 ? -18.142 -21.189 -36.692 1.00 27.87 143 MET A C 1
ATOM 1094 O O . MET A 1 143 ? -17.712 -21.862 -35.758 1.00 32.42 143 MET A O 1
ATOM 1099 N N . ARG A 1 144 ? -17.348 -20.592 -37.576 1.00 28.30 144 ARG A N 1
ATOM 1100 C CA . ARG A 1 144 ? -15.906 -20.675 -37.455 1.00 28.89 144 ARG A CA 1
ATOM 1101 C C . ARG A 1 144 ? -15.370 -19.690 -36.427 1.00 30.47 144 ARG A C 1
ATOM 1102 O O . ARG A 1 144 ? -15.675 -18.496 -36.481 1.00 31.44 144 ARG A O 1
ATOM 1110 N N . THR A 1 145 ? -14.526 -20.178 -35.527 1.00 32.64 145 THR A N 1
ATOM 1111 C CA . THR A 1 145 ? -13.953 -19.330 -34.486 1.00 35.45 145 THR A CA 1
ATOM 1112 C C . THR A 1 145 ? -12.456 -19.557 -34.312 1.00 37.89 145 THR A C 1
ATOM 1113 O O . THR A 1 145 ? -11.795 -18.817 -33.592 1.00 35.39 145 THR A O 1
ATOM 1117 N N . ASP A 1 146 ? -11.929 -20.585 -34.979 1.00 36.71 146 ASP A N 1
ATOM 1118 C CA . ASP A 1 146 ? -10.549 -21.028 -34.772 1.00 36.84 146 ASP A CA 1
ATOM 1119 C C . ASP A 1 146 ? -10.307 -21.403 -33.310 1.00 37.43 146 ASP A C 1
ATOM 1120 O O . ASP A 1 146 ? -9.175 -21.376 -32.825 1.00 39.52 146 ASP A O 1
ATOM 1125 N N . TRP A 1 147 ? -11.375 -21.777 -32.615 1.00 37.77 147 TRP A N 1
ATOM 1126 C CA . TRP A 1 147 ? -11.265 -22.198 -31.227 1.00 41.50 147 TRP A CA 1
ATOM 1127 C C . TRP A 1 147 ? -10.446 -23.481 -31.141 1.00 44.06 147 TRP A C 1
ATOM 1128 O O . TRP A 1 147 ? -9.776 -23.732 -30.139 1.00 44.14 147 TRP A O 1
ATOM 1139 N N . SER A 1 148 ? -10.465 -24.250 -32.230 1.00 45.21 148 SER A N 1
ATOM 1140 C CA . SER A 1 148 ? -9.770 -25.533 -32.318 1.00 50.10 148 SER A CA 1
ATOM 1141 C C . SER A 1 148 ? -8.255 -25.404 -32.235 1.00 55.42 148 SER A C 1
ATOM 1142 O O . SER A 1 148 ? -7.556 -26.403 -32.086 1.00 57.05 148 SER A O 1
ATOM 1145 N N . LYS A 1 149 ? -7.750 -24.178 -32.336 1.00 58.73 149 LYS A N 1
ATOM 1146 C CA . LYS A 1 149 ? -6.319 -23.927 -32.239 1.00 63.03 149 LYS A CA 1
ATOM 1147 C C . LYS A 1 149 ? -5.886 -23.897 -30.784 1.00 66.99 149 LYS A C 1
ATOM 1148 O O . LYS A 1 149 ? -4.709 -24.059 -30.467 1.00 69.77 149 LYS A O 1
ATOM 1154 N N . ARG A 1 150 ? -6.856 -23.701 -29.902 1.00 67.04 150 ARG A N 1
ATOM 1155 C CA . ARG A 1 150 ? -6.608 -23.676 -28.471 1.00 68.02 150 ARG A CA 1
ATOM 1156 C C . ARG A 1 150 ? -6.337 -25.065 -27.923 1.00 70.81 150 ARG A C 1
ATOM 1157 O O . ARG A 1 150 ? -7.098 -26.004 -28.167 1.00 70.06 150 ARG A O 1
ATOM 1165 N N . ARG A 1 151 ? -5.251 -25.196 -27.177 1.00 74.82 151 ARG A N 1
ATOM 1166 C CA . ARG A 1 151 ? -4.963 -26.459 -26.518 1.00 76.42 151 ARG A CA 1
ATOM 1167 C C . ARG A 1 151 ? -4.904 -26.237 -25.016 1.00 72.32 151 ARG A C 1
ATOM 1168 O O . ARG A 1 151 ? -4.933 -25.096 -24.543 1.00 72.06 151 ARG A O 1
ATOM 1176 N N . GLY A 1 152 ? -4.815 -27.340 -24.281 1.00 67.08 152 GLY A N 1
ATOM 1177 C CA . GLY A 1 152 ? -4.815 -27.308 -22.832 1.00 62.50 152 GLY A CA 1
ATOM 1178 C C . GLY A 1 152 ? -6.169 -26.909 -22.281 1.00 54.36 152 GLY A C 1
ATOM 1179 O O . GLY A 1 152 ? -7.202 -27.146 -22.904 1.00 49.51 152 GLY A O 1
ATOM 1180 N N . ALA A 1 153 ? -6.157 -26.277 -21.116 1.00 54.19 153 ALA A N 1
ATOM 1181 C CA . ALA A 1 153 ? -7.382 -25.872 -20.445 1.00 52.60 153 ALA A CA 1
ATOM 1182 C C . ALA A 1 153 ? -8.081 -24.747 -21.194 1.00 50.83 153 ALA A C 1
ATOM 1183 O O . ALA A 1 153 ? -9.231 -24.428 -20.909 1.00 48.01 153 ALA A O 1
ATOM 1185 N N . ASP A 1 154 ? -7.385 -24.144 -22.153 1.00 52.05 154 ASP A N 1
ATOM 1186 C CA . ASP A 1 154 ? -7.938 -23.018 -22.895 1.00 52.45 154 ASP A CA 1
ATOM 1187 C C . ASP A 1 154 ? -9.104 -23.421 -23.787 1.00 45.50 154 ASP A C 1
ATOM 1188 O O . ASP A 1 154 ? -9.912 -22.583 -24.174 1.00 44.21 154 ASP A O 1
ATOM 1193 N N . TYR A 1 155 ? -9.209 -24.704 -24.108 1.00 40.93 155 TYR A N 1
ATOM 1194 C CA . TYR A 1 155 ? -10.239 -25.131 -25.034 1.00 39.76 155 TYR A CA 1
ATOM 1195 C C . TYR A 1 155 ? -11.633 -25.106 -24.391 1.00 39.09 155 TYR A C 1
ATOM 1196 O O . TYR A 1 155 ? -12.553 -24.511 -24.950 1.00 37.82 155 TYR A O 1
ATOM 1205 N N . LEU A 1 156 ? -11.784 -25.732 -23.224 1.00 40.45 156 LEU A N 1
ATOM 1206 C CA . LEU A 1 156 ? -13.014 -25.606 -22.434 1.00 40.34 156 LEU A CA 1
ATOM 1207 C C . LEU A 1 156 ? -13.145 -24.189 -21.888 1.00 42.67 156 LEU A C 1
ATOM 1208 O O . LEU A 1 156 ? -14.250 -23.650 -21.791 1.00 36.71 156 LEU A O 1
ATOM 1213 N N . ASN A 1 157 ? -12.008 -23.610 -21.513 1.00 42.43 157 ASN A N 1
ATOM 1214 C CA . ASN A 1 157 ? -11.967 -22.253 -20.973 1.00 45.98 157 ASN A CA 1
ATOM 1215 C C . ASN A 1 157 ? -12.847 -22.095 -19.738 1.00 47.61 157 ASN A C 1
ATOM 1216 O O . ASN A 1 157 ? -13.637 -21.155 -19.635 1.00 48.18 157 ASN A O 1
ATOM 1221 N N . MET A 1 158 ? -12.693 -23.027 -18.803 1.00 48.64 158 MET A N 1
ATOM 1222 C CA . MET A 1 158 ? -13.464 -23.048 -17.568 1.00 50.88 158 MET A CA 1
ATOM 1223 C C . MET A 1 158 ? -12.981 -21.964 -16.600 1.00 53.76 158 MET A C 1
ATOM 1224 O O . MET A 1 158 ? -11.789 -21.868 -16.298 1.00 55.66 158 MET A O 1
ATOM 1229 N N . ARG A 1 159 ? -13.903 -21.122 -16.147 1.00 52.03 159 ARG A N 1
ATOM 1230 C CA . ARG A 1 159 ? -13.604 -20.165 -15.086 1.00 56.28 159 ARG A CA 1
ATOM 1231 C C . ARG A 1 159 ? -14.400 -20.526 -13.839 1.00 56.29 159 ARG A C 1
ATOM 1232 O O . ARG A 1 159 ? -15.072 -21.556 -13.803 1.00 53.70 159 ARG A O 1
ATOM 1240 N N . ALA A 1 160 ? -14.318 -19.677 -12.819 1.00 60.56 160 ALA A N 1
ATOM 1241 C CA . ALA A 1 160 ? -15.009 -19.912 -11.557 1.00 61.29 160 ALA A CA 1
ATOM 1242 C C . ALA A 1 160 ? -16.522 -19.913 -11.760 1.00 61.17 160 ALA A C 1
ATOM 1243 O O . ALA A 1 160 ? -17.261 -20.562 -11.021 1.00 61.63 160 ALA A O 1
ATOM 1245 N N . ASP A 1 161 ? -16.975 -19.173 -12.766 1.00 63.10 161 ASP A N 1
ATOM 1246 C CA . ASP A 1 161 ? -18.396 -19.067 -13.080 1.00 64.24 161 ASP A CA 1
ATOM 1247 C C . ASP A 1 161 ? -18.815 -19.909 -14.290 1.00 62.41 161 ASP A C 1
ATOM 1248 O O . ASP A 1 161 ? -19.874 -19.685 -14.875 1.00 64.48 161 ASP A O 1
ATOM 1253 N N . GLY A 1 162 ? -17.990 -20.885 -14.655 1.00 56.57 162 GLY A N 1
ATOM 1254 C CA . GLY A 1 162 ? -18.317 -21.784 -15.747 1.00 51.93 162 GLY A CA 1
ATOM 1255 C C . GLY A 1 162 ? -17.456 -21.583 -16.977 1.00 47.77 162 GLY A C 1
ATOM 1256 O O . GLY A 1 162 ? -16.548 -20.741 -16.979 1.00 43.30 162 GLY A O 1
ATOM 1257 N N . PRO A 1 163 ? -17.749 -22.342 -18.044 1.00 45.62 163 PRO A N 1
ATOM 1258 C CA . PRO A 1 163 ? -16.971 -22.220 -19.279 1.00 44.75 163 PRO A CA 1
ATOM 1259 C C . PRO A 1 163 ? -17.312 -20.949 -20.054 1.00 44.86 163 PRO A C 1
ATOM 1260 O O . PRO A 1 163 ? -18.447 -20.469 -20.036 1.00 46.64 163 PRO A O 1
ATOM 1264 N N . HIS A 1 164 ? -16.309 -20.414 -20.733 1.00 45.04 164 HIS A N 1
ATOM 1265 C CA . HIS A 1 164 ? -16.476 -19.222 -21.555 1.00 42.46 164 HIS A CA 1
ATOM 1266 C C . HIS A 1 164 ? -15.991 -19.505 -22.964 1.00 42.14 164 HIS A C 1
ATOM 1267 O O . HIS A 1 164 ? -14.800 -19.668 -23.199 1.00 45.15 164 HIS A O 1
ATOM 1274 N N . SER A 1 165 ? -16.930 -19.608 -23.894 1.00 37.06 165 SER A N 1
ATOM 1275 C CA . SER A 1 165 ? -16.607 -19.928 -25.274 1.00 37.61 165 SER A CA 1
ATOM 1276 C C . SER A 1 165 ? -17.717 -19.405 -26.175 1.00 36.57 165 SER A C 1
ATOM 1277 O O . SER A 1 165 ? -18.873 -19.344 -25.758 1.00 35.20 165 SER A O 1
ATOM 1280 N N . PRO A 1 166 ? -17.367 -19.033 -27.416 1.00 37.16 166 PRO A N 1
ATOM 1281 C CA . PRO A 1 166 ? -18.326 -18.438 -28.349 1.00 36.53 166 PRO A CA 1
ATOM 1282 C C . PRO A 1 166 ? -19.540 -19.312 -28.615 1.00 37.05 166 PRO A C 1
ATOM 1283 O O . PRO A 1 166 ? -19.502 -20.532 -28.410 1.00 33.38 166 PRO A O 1
ATOM 1287 N N . GLY A 1 167 ? -20.606 -18.694 -29.104 1.00 36.21 167 GLY A N 1
ATOM 1288 C CA . GLY A 1 167 ? -21.802 -19.445 -29.421 1.00 32.31 167 GLY A CA 1
ATOM 1289 C C . GLY A 1 167 ? -22.869 -18.556 -30.017 1.00 33.71 167 GLY A C 1
ATOM 1290 O O . GLY A 1 167 ? -22.692 -17.328 -30.080 1.00 34.85 167 GLY A O 1
ATOM 1291 N N . PRO A 1 168 ? -23.979 -19.168 -30.463 1.00 33.61 168 PRO A N 1
ATOM 1292 C CA . PRO A 1 168 ? -25.081 -18.432 -31.084 1.00 35.10 168 PRO A CA 1
ATOM 1293 C C . PRO A 1 168 ? -26.061 -17.928 -30.041 1.00 38.05 168 PRO A C 1
ATOM 1294 O O . PRO A 1 168 ? -26.227 -18.593 -29.031 1.00 34.24 168 PRO A O 1
ATOM 1298 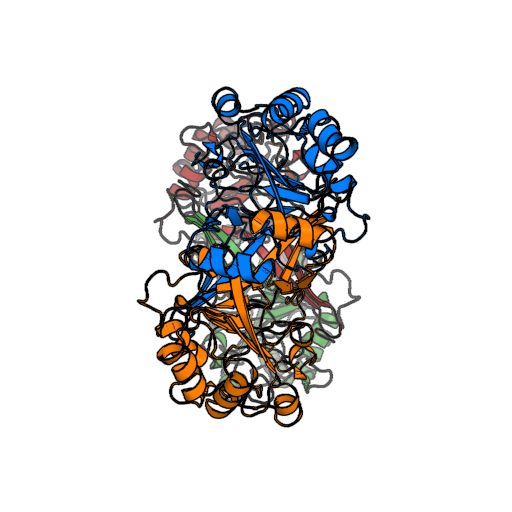N N . THR A 1 169 ? -26.683 -16.778 -30.283 1.00 39.48 169 THR A N 1
ATOM 1299 C CA . THR A 1 169 ? -27.765 -16.313 -29.428 1.00 40.59 169 THR A CA 1
ATOM 1300 C C . THR A 1 169 ? -29.046 -17.056 -29.783 1.00 39.29 169 THR A C 1
ATOM 1301 O O . THR A 1 169 ? -29.136 -17.678 -30.852 1.00 36.58 169 THR A O 1
ATOM 1305 N N . PRO A 1 170 ? -30.022 -17.052 -28.866 1.00 40.17 170 PRO A N 1
ATOM 1306 C CA . PRO A 1 170 ? -31.318 -17.634 -29.211 1.00 41.20 170 PRO A CA 1
ATOM 1307 C C . PRO A 1 170 ? -31.919 -17.024 -30.466 1.00 38.03 170 PRO A C 1
ATOM 1308 O O . PRO A 1 170 ? -32.523 -17.735 -31.257 1.00 37.93 170 PRO A O 1
ATOM 1312 N N . GLU A 1 171 ? -31.779 -15.713 -30.640 1.00 39.34 171 GLU A N 1
ATOM 1313 C CA . GLU A 1 171 ? -32.342 -15.070 -31.816 1.00 39.97 171 GLU A CA 1
ATOM 1314 C C . GLU A 1 171 ? -31.645 -15.555 -33.094 1.00 38.34 171 GLU A C 1
ATOM 1315 O O . GLU A 1 171 ? -32.286 -15.707 -34.130 1.00 39.19 171 GLU A O 1
ATOM 1321 N N . ALA A 1 172 ? -30.342 -15.793 -33.015 1.00 37.19 172 ALA A N 1
ATOM 1322 C CA . ALA A 1 172 ? -29.596 -16.269 -34.175 1.00 35.76 172 ALA A CA 1
ATOM 1323 C C . ALA A 1 172 ? -30.081 -17.642 -34.598 1.00 38.68 172 ALA A C 1
ATOM 1324 O O . ALA A 1 172 ? -30.319 -17.895 -35.781 1.00 39.64 172 ALA A O 1
ATOM 1326 N N . ILE A 1 173 ? -30.240 -18.526 -33.627 1.00 36.90 173 ILE A N 1
ATOM 1327 C CA . ILE A 1 173 ? -30.693 -19.879 -33.936 1.00 35.37 173 ILE A CA 1
ATOM 1328 C C . ILE A 1 173 ? -32.108 -19.829 -34.487 1.00 36.09 173 ILE A C 1
ATOM 1329 O O . ILE A 1 173 ? -32.398 -20.415 -35.526 1.00 34.21 173 ILE A O 1
ATOM 1334 N N . ARG A 1 174 ? -32.974 -19.074 -33.819 1.00 38.56 174 ARG A N 1
ATOM 1335 C CA . ARG A 1 174 ? -34.349 -18.950 -34.269 1.00 39.70 174 ARG A CA 1
ATOM 1336 C C . ARG A 1 174 ? -34.431 -18.391 -35.696 1.00 42.04 174 ARG A C 1
ATOM 1337 O O . ARG A 1 174 ? -35.253 -18.830 -36.502 1.00 42.11 174 ARG A O 1
ATOM 1345 N N . PHE A 1 175 ? -33.574 -17.422 -36.005 1.00 37.01 175 PHE A N 1
ATOM 1346 C CA . PHE A 1 175 ? -33.539 -16.844 -37.333 1.00 37.34 175 PHE A CA 1
ATOM 1347 C C . PHE A 1 175 ? -33.137 -17.903 -38.366 1.00 36.53 175 PHE A C 1
ATOM 1348 O O . PHE A 1 175 ? -33.775 -18.037 -39.409 1.00 36.72 175 PHE A O 1
ATOM 1356 N N . LEU A 1 176 ? -32.086 -18.654 -38.060 1.00 34.21 176 LEU A N 1
ATOM 1357 C CA . LEU A 1 176 ? -31.598 -19.680 -38.976 1.00 36.88 176 LEU A CA 1
ATOM 1358 C C . LEU A 1 176 ? -32.669 -20.746 -39.214 1.00 37.53 176 LEU A C 1
ATOM 1359 O O . LEU A 1 176 ? -32.827 -21.239 -40.331 1.00 39.72 176 LEU A O 1
ATOM 1364 N N . ILE A 1 177 ? -33.406 -21.104 -38.164 1.00 36.13 177 ILE A N 1
ATOM 1365 C CA . ILE A 1 177 ? -34.441 -22.123 -38.299 1.00 37.74 177 ILE A CA 1
ATOM 1366 C C . ILE A 1 177 ? -35.676 -21.582 -39.012 1.00 41.00 177 ILE A C 1
ATOM 1367 O O . ILE A 1 177 ? -36.087 -22.120 -40.039 1.00 41.97 177 ILE A O 1
ATOM 1372 N N . GLU A 1 178 ? -36.251 -20.507 -38.483 1.00 42.51 178 GLU A N 1
ATOM 1373 C CA . GLU A 1 178 ? -37.524 -20.016 -38.991 1.00 47.85 178 GLU A CA 1
ATOM 1374 C C . GLU A 1 178 ? -37.411 -19.252 -40.305 1.00 49.36 178 GLU A C 1
ATOM 1375 O O . GLU A 1 178 ? -38.310 -19.322 -41.142 1.00 50.70 178 GLU A O 1
ATOM 1381 N N . GLU A 1 179 ? -36.304 -18.539 -40.499 1.00 49.60 179 GLU A N 1
ATOM 1382 C CA . GLU A 1 179 ? -36.174 -17.656 -41.658 1.00 51.28 179 GLU A CA 1
ATOM 1383 C C . GLU A 1 179 ? -35.274 -18.214 -42.755 1.00 46.88 179 GLU A C 1
ATOM 1384 O O . GLU A 1 179 ? -35.238 -17.673 -43.855 1.00 47.69 179 GLU A O 1
ATOM 1390 N N . ARG A 1 180 ? -34.515 -19.261 -42.448 1.00 42.36 180 ARG A N 1
ATOM 1391 C CA . ARG A 1 180 ? -33.619 -19.846 -43.441 1.00 39.58 180 ARG A CA 1
ATOM 1392 C C . ARG A 1 180 ? -33.771 -21.357 -43.571 1.00 40.23 180 ARG A C 1
ATOM 1393 O O . ARG A 1 180 ? -33.260 -21.958 -44.519 1.00 41.11 180 ARG A O 1
ATOM 1401 N N . ASN A 1 181 ? -34.476 -21.966 -42.620 1.00 41.03 181 ASN A N 1
ATOM 1402 C CA . ASN A 1 181 ? -34.660 -23.421 -42.599 1.00 41.69 181 ASN A CA 1
ATOM 1403 C C . ASN A 1 181 ? -33.380 -24.234 -42.827 1.00 39.02 181 ASN A C 1
ATOM 1404 O O . ASN A 1 181 ? -33.284 -25.035 -43.768 1.00 39.85 181 ASN A O 1
ATOM 1409 N N . ILE A 1 182 ? -32.382 -23.998 -41.984 1.00 36.14 182 ILE A N 1
ATOM 1410 C CA . ILE A 1 182 ? -31.130 -24.738 -42.061 1.00 34.38 182 ILE A CA 1
ATOM 1411 C C . ILE A 1 182 ? -31.278 -26.203 -41.651 1.00 35.72 182 ILE A C 1
ATOM 1412 O O . ILE A 1 182 ? -32.171 -26.581 -40.877 1.00 28.33 182 ILE A O 1
ATOM 1417 N N . ARG A 1 183 ? -30.359 -27.022 -42.133 1.00 29.44 183 ARG A N 1
ATOM 1418 C CA . ARG A 1 183 ? -30.350 -28.422 -41.775 1.00 29.82 183 ARG A CA 1
ATOM 1419 C C . ARG A 1 183 ? -29.760 -28.627 -40.395 1.00 25.63 183 ARG A C 1
ATOM 1420 O O . ARG A 1 183 ? -30.210 -29.484 -39.636 1.00 25.95 183 ARG A O 1
ATOM 1428 N N . GLY A 1 184 ? -28.738 -27.841 -40.080 1.00 25.43 184 GLY A N 1
ATOM 1429 C CA . GLY A 1 184 ? -27.998 -28.016 -38.848 1.00 24.93 184 GLY A CA 1
ATOM 1430 C C . GLY A 1 184 ? -26.944 -26.950 -38.604 1.00 29.52 184 GLY A C 1
ATOM 1431 O O . GLY A 1 184 ? -26.595 -26.166 -39.493 1.00 31.07 184 GLY A O 1
ATOM 1432 N N . PHE A 1 185 ? -26.402 -26.972 -37.393 1.00 29.57 185 PHE A N 1
ATOM 1433 C CA . PHE A 1 185 ? -25.472 -25.954 -36.919 1.00 28.32 185 PHE A CA 1
ATOM 1434 C C . PHE A 1 185 ? -24.248 -26.601 -36.289 1.00 28.77 185 PHE A C 1
ATOM 1435 O O . PHE A 1 185 ? -24.368 -27.562 -35.516 1.00 28.92 185 PHE A O 1
ATOM 1443 N N . GLY A 1 186 ? -23.070 -26.096 -36.650 1.00 27.25 186 GLY A N 1
ATOM 1444 C CA . GLY A 1 186 ? -21.816 -26.662 -36.182 1.00 25.66 186 GLY A CA 1
ATOM 1445 C C . GLY A 1 186 ? -20.811 -25.661 -35.650 1.00 31.55 186 GLY A C 1
ATOM 1446 O O . GLY A 1 186 ? -20.793 -24.516 -36.083 1.00 25.68 186 GLY A O 1
ATOM 1447 N N . THR A 1 187 ? -19.979 -26.099 -34.709 1.00 33.03 187 THR A N 1
ATOM 1448 C CA . THR A 1 187 ? -18.971 -25.237 -34.083 1.00 25.98 187 THR A CA 1
ATOM 1449 C C . THR A 1 187 ? -17.632 -25.948 -33.874 1.00 27.60 187 THR A C 1
ATOM 1450 O O . THR A 1 187 ? -17.543 -27.183 -33.935 1.00 25.30 187 THR A O 1
ATOM 1454 N N . GLU A 1 188 ? -16.604 -25.160 -33.570 1.00 26.82 188 GLU A N 1
ATOM 1455 C CA . GLU A 1 188 ? -15.302 -25.684 -33.182 1.00 28.57 188 GLU A CA 1
ATOM 1456 C C . GLU A 1 188 ? -15.118 -25.786 -31.672 1.00 29.15 188 GLU A C 1
ATOM 1457 O O . GLU A 1 188 ? -14.102 -26.290 -31.201 1.00 32.48 188 GLU A O 1
ATOM 1463 N N . THR A 1 189 ? -16.116 -25.342 -30.911 1.00 31.07 189 THR A N 1
ATOM 1464 C CA . THR A 1 189 ? -16.094 -25.430 -29.454 1.00 29.83 189 THR A CA 1
ATOM 1465 C C . THR A 1 189 ? -16.690 -26.766 -28.987 1.00 31.78 189 THR A C 1
ATOM 1466 O O . THR A 1 189 ? -17.069 -27.586 -29.815 1.00 34.67 189 THR A O 1
ATOM 1470 N N . VAL A 1 190 ? -16.765 -26.999 -27.678 1.00 31.36 190 VAL A N 1
ATOM 1471 C CA . VAL A 1 190 ? -17.288 -28.286 -27.194 1.00 33.95 190 VAL A CA 1
ATOM 1472 C C . VAL A 1 190 ? -18.790 -28.432 -27.401 1.00 34.57 190 VAL A C 1
ATOM 1473 O O . VAL A 1 190 ? -19.308 -29.548 -27.511 1.00 33.91 190 VAL A O 1
ATOM 1477 N N . GLY A 1 191 ? -19.485 -27.305 -27.478 1.00 36.31 191 GLY A N 1
ATOM 1478 C CA . GLY A 1 191 ? -20.918 -27.323 -27.659 1.00 31.74 191 GLY A CA 1
ATOM 1479 C C . GLY A 1 191 ? -21.416 -26.492 -28.823 1.00 32.19 191 GLY A C 1
ATOM 1480 O O . GLY A 1 191 ? -20.707 -25.589 -29.340 1.00 29.93 191 GLY A O 1
ATOM 1481 N N . THR A 1 192 ? -22.649 -26.780 -29.236 1.00 26.69 192 THR A N 1
ATOM 1482 C CA . THR A 1 192 ? -23.306 -25.972 -30.252 1.00 33.80 192 THR A CA 1
ATOM 1483 C C . THR A 1 192 ? -23.801 -24.707 -29.578 1.00 32.44 192 THR A C 1
ATOM 1484 O O . THR A 1 192 ? -24.114 -23.735 -30.252 1.00 28.42 192 THR A O 1
ATOM 1488 N N . ASP A 1 193 ? -23.873 -24.731 -28.246 1.00 32.72 193 ASP A N 1
ATOM 1489 C CA . ASP A 1 193 ? -24.222 -23.520 -27.496 1.00 33.60 193 ASP A CA 1
ATOM 1490 C C . ASP A 1 193 ? -23.003 -22.801 -26.945 1.00 35.30 193 ASP A C 1
ATOM 1491 O O . ASP A 1 193 ? -21.961 -23.416 -26.733 1.00 30.54 193 ASP A O 1
ATOM 1496 N N . ALA A 1 194 ? -23.156 -21.504 -26.659 1.00 36.81 194 ALA A N 1
ATOM 1497 C CA . ALA A 1 194 ? -22.109 -20.750 -25.977 1.00 36.41 194 ALA A CA 1
ATOM 1498 C C . ALA A 1 194 ? -21.755 -21.423 -24.653 1.00 37.11 194 ALA A C 1
ATOM 1499 O O . ALA A 1 194 ? -22.561 -22.189 -24.095 1.00 40.50 194 ALA A O 1
ATOM 1501 N N . GLY A 1 195 ? -20.542 -21.167 -24.168 1.00 36.73 195 GLY A N 1
ATOM 1502 C CA . GLY A 1 195 ? -20.098 -21.734 -22.903 1.00 40.91 195 GLY A CA 1
ATOM 1503 C C . GLY A 1 195 ? -21.035 -21.369 -21.771 1.00 40.06 195 GLY A C 1
ATOM 1504 O O . GLY A 1 195 ? -21.341 -22.184 -20.887 1.00 39.04 195 GLY A O 1
ATOM 1505 N N . GLN A 1 196 ? -21.503 -20.124 -21.827 1.00 40.87 196 GLN A N 1
ATOM 1506 C CA . GLN A 1 196 ? -22.416 -19.573 -20.837 1.00 40.37 196 GLN A CA 1
ATOM 1507 C C . GLN A 1 196 ? -23.878 -19.746 -21.268 1.00 43.36 196 GLN A C 1
ATOM 1508 O O . GLN A 1 196 ? -24.769 -19.076 -20.747 1.00 46.69 196 GLN A O 1
ATOM 1514 N N . GLY A 1 197 ? -24.116 -20.687 -22.187 1.00 41.28 197 GLY A N 1
ATOM 1515 C CA . GLY A 1 197 ? -25.426 -20.889 -22.781 1.00 40.27 197 GLY A CA 1
ATOM 1516 C C . GLY A 1 197 ? -26.555 -21.291 -21.838 1.00 42.67 197 GLY A C 1
ATOM 1517 O O . GLY A 1 197 ? -27.725 -21.206 -22.213 1.00 42.25 197 GLY A O 1
ATOM 1518 N N . ALA A 1 198 ? -26.221 -21.732 -20.625 1.00 42.27 198 ALA A N 1
ATOM 1519 C CA . ALA A 1 198 ? -27.246 -22.067 -19.631 1.00 45.86 198 ALA A CA 1
ATOM 1520 C C . ALA A 1 198 ? -28.046 -20.837 -19.216 1.00 48.52 198 ALA A C 1
ATOM 1521 O O . ALA A 1 198 ? -29.142 -20.949 -18.680 1.00 48.47 198 ALA A O 1
ATOM 1523 N N . HIS A 1 199 ? -27.496 -19.659 -19.472 1.00 50.43 199 HIS A N 1
ATOM 1524 C CA . HIS A 1 199 ? -28.090 -18.426 -18.973 1.00 53.38 199 HIS A CA 1
ATOM 1525 C C . HIS A 1 199 ? -28.865 -17.666 -20.049 1.00 54.35 199 HIS A C 1
ATOM 1526 O O . HIS A 1 199 ? -29.315 -16.542 -19.834 1.00 56.37 199 HIS A O 1
ATOM 1533 N N . TYR A 1 200 ? -28.992 -18.282 -21.218 1.00 52.24 200 TYR A N 1
ATOM 1534 C CA . TYR A 1 200 ? -29.870 -17.775 -22.263 1.00 51.06 200 TYR A CA 1
ATOM 1535 C C . TYR A 1 200 ? -31.310 -18.178 -21.978 1.00 51.96 200 TYR A C 1
ATOM 1536 O O . TYR A 1 200 ? -31.560 -19.006 -21.110 1.00 54.13 200 TYR A O 1
ATOM 1545 N N . VAL A 1 201 ? -32.256 -17.590 -22.701 1.00 51.98 201 VAL A N 1
ATOM 1546 C CA . VAL A 1 201 ? -33.642 -18.047 -22.656 1.00 55.16 201 VAL A CA 1
ATOM 1547 C C . VAL A 1 201 ? -34.135 -18.345 -24.071 1.00 55.18 201 VAL A C 1
ATOM 1548 O O . VAL A 1 201 ? -34.240 -17.441 -24.900 1.00 59.33 201 VAL A O 1
ATOM 1552 N N . PRO A 1 202 ? -34.435 -19.624 -24.353 1.00 50.23 202 PRO A N 1
ATOM 1553 C CA . PRO A 1 202 ? -34.408 -20.737 -23.393 1.00 48.54 202 PRO A CA 1
ATOM 1554 C C . PRO A 1 202 ? -32.987 -21.197 -23.084 1.00 45.39 202 PRO A C 1
ATOM 1555 O O . PRO A 1 202 ? -32.086 -20.889 -23.856 1.00 43.81 202 PRO A O 1
ATOM 1559 N N . PRO A 1 203 ? -32.787 -21.894 -21.955 1.00 44.77 203 PRO A N 1
ATOM 1560 C CA . PRO A 1 203 ? -31.468 -22.436 -21.613 1.00 43.56 203 PRO A CA 1
ATOM 1561 C C . PRO A 1 203 ? -30.911 -23.324 -22.724 1.00 43.59 203 PRO A C 1
ATOM 1562 O O . PRO A 1 203 ? -31.650 -24.153 -23.263 1.00 42.50 203 PRO A O 1
ATOM 1566 N N . TYR A 1 204 ? -29.636 -23.143 -23.058 1.00 35.08 204 TYR A N 1
ATOM 1567 C CA . TYR A 1 204 ? -29.016 -23.872 -24.146 1.00 34.99 204 TYR A CA 1
ATOM 1568 C C . TYR A 1 204 ? -29.881 -23.817 -25.402 1.00 40.39 204 TYR A C 1
ATOM 1569 O O . TYR A 1 204 ? -30.367 -24.857 -25.870 1.00 32.00 204 TYR A O 1
ATOM 1578 N N . PRO A 1 205 ? -30.077 -22.606 -25.951 1.00 41.14 205 PRO A N 1
ATOM 1579 C CA . PRO A 1 205 ? -31.014 -22.369 -27.055 1.00 39.32 205 PRO A CA 1
ATOM 1580 C C . PRO A 1 205 ? -30.667 -23.106 -28.351 1.00 36.19 205 PRO A C 1
ATOM 1581 O O . PRO A 1 205 ? -31.585 -23.445 -29.098 1.00 38.47 205 PRO A O 1
ATOM 1585 N N . ALA A 1 206 ? -29.390 -23.317 -28.652 1.00 34.29 206 ALA A N 1
ATOM 1586 C CA . ALA A 1 206 ? -29.065 -24.060 -29.861 1.00 30.82 206 ALA A CA 1
ATOM 1587 C C . ALA A 1 206 ? -29.711 -25.433 -29.751 1.00 31.38 206 ALA A C 1
ATOM 1588 O O . ALA A 1 206 ? -30.465 -25.837 -30.629 1.00 31.66 206 ALA A O 1
ATOM 1590 N N . HIS A 1 207 ? -29.475 -26.112 -28.637 1.00 32.74 207 HIS A N 1
ATOM 1591 C CA . HIS A 1 207 ? -30.046 -27.443 -28.444 1.00 32.24 207 HIS A CA 1
ATOM 1592 C C . HIS A 1 207 ? -31.569 -27.406 -28.411 1.00 32.49 207 HIS A C 1
ATOM 1593 O O . HIS A 1 207 ? -32.241 -28.125 -29.146 1.00 31.18 207 HIS A O 1
ATOM 1600 N N . TYR A 1 208 ? -32.115 -26.547 -27.565 1.00 34.87 208 TYR A N 1
ATOM 1601 C CA . TYR A 1 208 ? -33.553 -26.512 -27.389 1.00 34.34 208 TYR A CA 1
ATOM 1602 C C . TYR A 1 208 ? -34.259 -26.214 -28.710 1.00 34.47 208 TYR A C 1
ATOM 1603 O O . TYR A 1 208 ? -35.216 -26.894 -29.073 1.00 35.83 208 TYR A O 1
ATOM 1612 N N . LEU A 1 209 ? -33.783 -25.204 -29.431 1.00 32.12 209 LEU A N 1
ATOM 1613 C CA . LEU A 1 209 ? -34.456 -24.773 -30.648 1.00 32.54 209 LEU A CA 1
ATOM 1614 C C . LEU A 1 209 ? -34.166 -25.669 -31.853 1.00 31.22 209 LEU A C 1
ATOM 1615 O O . LEU A 1 209 ? -35.086 -26.041 -32.584 1.00 34.54 209 LEU A O 1
ATOM 1620 N N . LEU A 1 210 ? -32.895 -25.987 -32.072 1.00 29.94 210 LEU A N 1
ATOM 1621 C CA . LEU A 1 210 ? -32.521 -26.813 -33.217 1.00 28.82 210 LEU A CA 1
ATOM 1622 C C . LEU A 1 210 ? -33.181 -28.174 -33.106 1.00 28.46 210 LEU A C 1
ATOM 1623 O O . LEU A 1 210 ? -33.843 -28.639 -34.032 1.00 29.49 210 LEU A O 1
ATOM 1628 N N . HIS A 1 211 ? -33.003 -28.799 -31.956 1.00 29.24 211 HIS A N 1
ATOM 1629 C CA . HIS A 1 211 ? -33.473 -30.168 -31.788 1.00 28.75 211 HIS A CA 1
ATOM 1630 C C . HIS A 1 211 ? -34.996 -30.212 -31.700 1.00 32.57 211 HIS A C 1
ATOM 1631 O O . HIS A 1 211 ? -35.618 -31.207 -32.089 1.00 30.10 211 HIS A O 1
ATOM 1638 N N . GLY A 1 212 ? -35.591 -29.125 -31.214 1.00 35.75 212 GLY A N 1
ATOM 1639 C CA . GLY A 1 212 ? -37.031 -28.957 -31.219 1.00 36.90 212 GLY A CA 1
ATOM 1640 C C . GLY A 1 212 ? -37.586 -28.851 -32.627 1.00 36.09 212 GLY A C 1
ATOM 1641 O O . GLY A 1 212 ? -38.742 -29.172 -32.868 1.00 34.76 212 GLY A O 1
ATOM 1642 N N . ALA A 1 213 ? -36.760 -28.395 -33.565 1.00 32.60 213 ALA A N 1
ATOM 1643 C CA . ALA A 1 213 ? -37.196 -28.296 -34.951 1.00 32.40 213 ALA A CA 1
ATOM 1644 C C . ALA A 1 213 ? -36.731 -29.490 -35.802 1.00 32.34 213 ALA A C 1
ATOM 1645 O O . ALA A 1 213 ? -36.905 -29.485 -37.020 1.00 35.59 213 ALA A O 1
ATOM 1647 N N . GLY A 1 214 ? -36.138 -30.490 -35.162 1.00 29.41 214 GLY A N 1
ATOM 1648 C CA . GLY A 1 214 ? -35.672 -31.687 -35.841 1.00 32.19 214 GLY A CA 1
ATOM 1649 C C . GLY A 1 214 ? -34.399 -31.454 -36.636 1.00 27.40 214 GLY A C 1
ATOM 1650 O O . GLY A 1 214 ? -34.107 -32.178 -37.602 1.00 28.17 214 GLY A O 1
ATOM 1651 N N . LYS A 1 215 ? -33.634 -30.453 -36.203 1.00 29.01 215 LYS A N 1
ATOM 1652 C CA . LYS A 1 215 ? -32.364 -30.075 -36.816 1.00 30.02 215 LYS A CA 1
ATOM 1653 C C . LYS A 1 215 ? -31.199 -30.662 -36.037 1.00 25.44 215 LYS A C 1
ATOM 1654 O O . LYS A 1 215 ? -31.367 -31.105 -34.908 1.00 25.60 215 LYS A O 1
ATOM 1660 N N . TYR A 1 216 ? -30.002 -30.613 -36.618 1.00 24.75 216 TYR A N 1
ATOM 1661 C CA . TYR A 1 216 ? -28.851 -31.330 -36.068 1.00 23.92 216 TYR A CA 1
ATOM 1662 C C . TYR A 1 216 ? -27.741 -30.427 -35.536 1.00 23.87 216 TYR A C 1
ATOM 1663 O O . TYR A 1 216 ? -27.647 -29.271 -35.906 1.00 24.96 216 TYR A O 1
ATOM 1672 N N . GLY A 1 217 ? -26.880 -30.971 -34.688 1.00 30.39 217 GLY A N 1
ATOM 1673 C CA . GLY A 1 217 ? -25.728 -30.218 -34.222 1.00 29.10 217 GLY A CA 1
ATOM 1674 C C . GLY A 1 217 ? -24.419 -30.921 -34.568 1.00 27.49 217 GLY A C 1
ATOM 1675 O O . GLY A 1 217 ? -24.372 -32.148 -34.699 1.00 22.47 217 GLY A O 1
ATOM 1676 N N . LEU A 1 218 ? -23.360 -30.140 -34.769 1.00 25.93 218 LEU A N 1
ATOM 1677 C CA . LEU A 1 218 ? -22.003 -30.675 -34.851 1.00 23.27 218 LEU A CA 1
ATOM 1678 C C . LEU A 1 218 ? -21.125 -29.901 -33.884 1.00 24.92 218 LEU A C 1
ATOM 1679 O O . LEU A 1 218 ? -21.291 -28.689 -33.701 1.00 23.97 218 LEU A O 1
ATOM 1684 N N . GLN A 1 219 ? -20.219 -30.598 -33.218 1.00 23.39 219 GLN A N 1
ATOM 1685 C CA . GLN A 1 219 ? -19.370 -29.949 -32.221 1.00 29.19 219 GLN A CA 1
ATOM 1686 C C . GLN A 1 219 ? -17.926 -30.355 -32.390 1.00 29.84 219 GLN A C 1
ATOM 1687 O O . GLN A 1 219 ? -17.643 -31.418 -32.958 1.00 26.79 219 GLN A O 1
ATOM 1693 N N . CYS A 1 220 ? -17.027 -29.524 -31.863 1.00 25.99 220 CYS A N 1
ATOM 1694 C CA . CYS A 1 220 ? -15.602 -29.821 -31.826 1.00 27.92 220 CYS A CA 1
ATOM 1695 C C . CYS A 1 220 ? -15.031 -30.051 -33.212 1.00 26.43 220 CYS A C 1
ATOM 1696 O O . CYS A 1 220 ? -14.164 -30.908 -33.383 1.00 28.66 220 CYS A O 1
ATOM 1699 N N . LEU A 1 221 ? -15.506 -29.290 -34.193 1.00 25.48 221 LEU A N 1
ATOM 1700 C CA . LEU A 1 221 ? -14.956 -29.362 -35.543 1.00 26.32 221 LEU A CA 1
ATOM 1701 C C . LEU A 1 221 ? -13.575 -28.725 -35.632 1.00 29.52 221 LEU A C 1
ATOM 1702 O O . LEU A 1 221 ? -13.271 -27.760 -34.938 1.00 29.51 221 LEU A O 1
ATOM 1707 N N . ALA A 1 222 ? -12.734 -29.270 -36.506 1.00 31.35 222 ALA A N 1
ATOM 1708 C CA . ALA A 1 222 ? -11.405 -28.716 -36.708 1.00 31.49 222 ALA A CA 1
ATOM 1709 C C . ALA A 1 222 ? -11.236 -28.236 -38.152 1.00 29.63 222 ALA A C 1
ATOM 1710 O O . ALA A 1 222 ? -12.000 -28.618 -39.042 1.00 26.24 222 ALA A O 1
ATOM 1712 N N . ASN A 1 223 ? -10.234 -27.386 -38.362 1.00 31.55 223 ASN A N 1
ATOM 1713 C CA . ASN A 1 223 ? -9.836 -26.940 -39.691 1.00 31.62 223 ASN A CA 1
ATOM 1714 C C . ASN A 1 223 ? -10.890 -26.156 -40.455 1.00 30.67 223 ASN A C 1
ATOM 1715 O O . ASN A 1 223 ? -10.895 -26.172 -41.674 1.00 32.40 223 ASN A O 1
ATOM 1720 N N . LEU A 1 224 ? -11.776 -25.446 -39.760 1.00 27.55 224 LEU A N 1
ATOM 1721 C CA . LEU A 1 224 ? -12.761 -24.656 -40.488 1.00 27.28 224 LEU A CA 1
ATOM 1722 C C . LEU A 1 224 ? -12.083 -23.535 -41.287 1.00 28.16 224 LEU A C 1
ATOM 1723 O O . LEU A 1 224 ? -12.616 -23.052 -42.281 1.00 28.46 224 LEU A O 1
ATOM 1728 N N . ASP A 1 225 ? -10.893 -23.139 -40.862 1.00 33.30 225 ASP A N 1
ATOM 1729 C CA . ASP A 1 225 ? -10.178 -22.075 -41.569 1.00 34.59 225 ASP A CA 1
ATOM 1730 C C . ASP A 1 225 ? -9.687 -22.560 -42.941 1.00 34.98 225 ASP A C 1
ATOM 1731 O O . ASP A 1 225 ? -9.124 -21.789 -43.707 1.00 36.24 225 ASP A O 1
ATOM 1736 N N . GLN A 1 226 ? -9.886 -23.839 -43.252 1.00 32.53 226 GLN A N 1
ATOM 1737 C CA . GLN A 1 226 ? -9.475 -24.338 -44.565 1.00 36.36 226 GLN A CA 1
ATOM 1738 C C . GLN A 1 226 ? -10.621 -24.394 -45.559 1.00 34.38 226 GLN A C 1
ATOM 1739 O O . GLN A 1 226 ? -10.439 -24.776 -46.719 1.00 35.39 226 GLN A O 1
ATOM 1745 N N . LEU A 1 227 ? -11.792 -23.968 -45.113 1.00 31.88 227 LEU A N 1
ATOM 1746 C CA . LEU A 1 227 ? -12.978 -24.015 -45.945 1.00 27.71 227 LEU A CA 1
ATOM 1747 C C . LEU A 1 227 ? -13.340 -22.658 -46.512 1.00 29.53 227 LEU A C 1
ATOM 1748 O O . LEU A 1 227 ? -13.131 -21.638 -45.857 1.00 30.02 227 LEU A O 1
ATOM 1753 N N . PRO A 1 228 ? -13.930 -22.653 -47.720 1.00 32.03 228 PRO A N 1
ATOM 1754 C CA . PRO A 1 228 ? -14.519 -21.453 -48.321 1.00 31.60 228 PRO A CA 1
ATOM 1755 C C . PRO A 1 228 ? -15.823 -21.120 -47.620 1.00 32.14 228 PRO A C 1
ATOM 1756 O O . PRO A 1 228 ? -16.437 -22.016 -47.046 1.00 29.91 228 PRO A O 1
ATOM 1760 N N . ALA A 1 229 ? -16.240 -19.861 -47.673 1.00 32.13 229 ALA A N 1
ATOM 1761 C CA . ALA A 1 229 ? -17.503 -19.430 -47.060 1.00 31.31 229 ALA A CA 1
ATOM 1762 C C . ALA A 1 229 ? -18.712 -20.163 -47.649 1.00 30.04 229 ALA A C 1
ATOM 1763 O O . ALA A 1 229 ? -19.646 -20.548 -46.930 1.00 28.24 229 ALA A O 1
ATOM 1765 N N . THR A 1 230 ? -18.688 -20.341 -48.969 1.00 30.00 230 THR A N 1
ATOM 1766 C CA . THR A 1 230 ? -19.730 -21.055 -49.710 1.00 28.75 230 THR A CA 1
ATOM 1767 C C . THR A 1 230 ? -19.089 -22.019 -50.700 1.00 31.30 230 THR A C 1
ATOM 1768 O O . THR A 1 230 ? -17.906 -21.892 -51.010 1.00 30.38 230 THR A O 1
ATOM 1772 N N . GLY A 1 231 ? -19.873 -22.982 -51.181 1.00 31.44 231 GLY A N 1
ATOM 1773 C CA . GLY A 1 231 ? -19.450 -23.841 -52.274 1.00 31.90 231 GLY A CA 1
ATOM 1774 C C . GLY A 1 231 ? -19.003 -25.237 -51.872 1.00 31.43 231 GLY A C 1
ATOM 1775 O O . GLY A 1 231 ? -18.879 -26.113 -52.727 1.00 32.91 231 GLY A O 1
ATOM 1776 N N . ALA A 1 232 ? -18.725 -25.446 -50.590 1.00 27.03 232 ALA A N 1
ATOM 1777 C CA . ALA A 1 232 ? -18.290 -26.761 -50.114 1.00 26.41 232 ALA A CA 1
ATOM 1778 C C . ALA A 1 232 ? -19.462 -27.688 -49.796 1.00 30.17 232 ALA A C 1
ATOM 1779 O O . ALA A 1 232 ? -20.588 -27.234 -49.587 1.00 28.52 232 ALA A O 1
ATOM 1781 N N . VAL A 1 233 ? -19.182 -28.990 -49.794 1.00 27.82 233 VAL A N 1
ATOM 1782 C CA . VAL A 1 233 ? -20.164 -30.018 -49.406 1.00 27.28 233 VAL A CA 1
ATOM 1783 C C . VAL A 1 233 ? -19.704 -30.737 -48.148 1.00 30.37 233 VAL A C 1
ATOM 1784 O O . VAL A 1 233 ? -18.577 -31.226 -48.076 1.00 31.15 233 VAL A O 1
ATOM 1788 N N . LEU A 1 234 ? -20.578 -30.793 -47.146 1.00 24.02 234 LEU A N 1
ATOM 1789 C CA . LEU A 1 234 ? -20.228 -31.384 -45.882 1.00 23.47 234 LEU A CA 1
ATOM 1790 C C . LEU A 1 234 ? -20.666 -32.848 -45.877 1.00 23.23 234 LEU A C 1
ATOM 1791 O O . LEU A 1 234 ? -21.721 -33.163 -46.408 1.00 23.39 234 LEU A O 1
ATOM 1796 N N . ILE A 1 235 ? -19.819 -33.715 -45.337 1.00 23.01 235 ILE A N 1
ATOM 1797 C CA . ILE A 1 235 ? -20.166 -35.120 -45.086 1.00 26.92 235 ILE A CA 1
ATOM 1798 C C . ILE A 1 235 ? -20.137 -35.364 -43.584 1.00 25.96 235 ILE A C 1
ATOM 1799 O O . ILE A 1 235 ? -19.080 -35.334 -42.948 1.00 22.35 235 ILE A O 1
ATOM 1804 N N . ALA A 1 236 ? -21.310 -35.620 -43.014 1.00 27.65 236 ALA A N 1
ATOM 1805 C CA . ALA A 1 236 ? -21.420 -35.802 -41.578 1.00 24.09 236 ALA A CA 1
ATOM 1806 C C . ALA A 1 236 ? -22.391 -36.938 -41.286 1.00 27.85 236 ALA A C 1
ATOM 1807 O O . ALA A 1 236 ? -23.574 -36.713 -41.002 1.00 27.24 236 ALA A O 1
ATOM 1809 N N . ALA A 1 237 ? -21.868 -38.157 -41.371 1.00 21.69 237 ALA A N 1
ATOM 1810 C CA . ALA A 1 237 ? -22.664 -39.373 -41.167 1.00 21.71 237 ALA A CA 1
ATOM 1811 C C . ALA A 1 237 ? -22.351 -40.023 -39.824 1.00 23.58 237 ALA A C 1
ATOM 1812 O O . ALA A 1 237 ? -21.303 -40.645 -39.659 1.00 25.87 237 ALA A O 1
ATOM 1814 N N . PRO A 1 238 ? -23.278 -39.907 -38.858 1.00 24.39 238 PRO A N 1
ATOM 1815 C CA . PRO A 1 238 ? -23.070 -40.442 -37.513 1.00 21.23 238 PRO A CA 1
ATOM 1816 C C . PRO A 1 238 ? -23.216 -41.973 -37.478 1.00 21.39 238 PRO A C 1
ATOM 1817 O O . PRO A 1 238 ? -23.823 -42.547 -38.381 1.00 21.61 238 PRO A O 1
ATOM 1821 N N . LEU A 1 239 ? -22.656 -42.599 -36.452 1.00 24.88 239 LEU A N 1
ATOM 1822 C CA . LEU A 1 239 ? -22.843 -44.039 -36.206 1.00 21.68 239 LEU A CA 1
ATOM 1823 C C . LEU A 1 239 ? -24.329 -44.393 -36.076 1.00 23.22 239 LEU A C 1
ATOM 1824 O O . LEU A 1 239 ? -25.116 -43.617 -35.531 1.00 22.09 239 LEU A O 1
ATOM 1829 N N . LYS A 1 240 ? -24.713 -45.572 -36.569 1.00 26.21 240 LYS A N 1
ATOM 1830 C CA . LYS A 1 240 ? -26.110 -45.979 -36.556 1.00 27.51 240 LYS A CA 1
ATOM 1831 C C . LYS A 1 240 ? -26.465 -46.624 -35.209 1.00 29.12 240 LYS A C 1
ATOM 1832 O O . LYS A 1 240 ? -26.830 -47.810 -35.139 1.00 29.72 240 LYS A O 1
ATOM 1838 N N . ILE A 1 241 ? -26.335 -45.840 -34.142 1.00 25.54 241 ILE A N 1
ATOM 1839 C CA . ILE A 1 241 ? -26.599 -46.305 -32.789 1.00 26.09 241 ILE A CA 1
ATOM 1840 C C . ILE A 1 241 ? -28.101 -46.447 -32.545 1.00 26.89 241 ILE A C 1
ATOM 1841 O O . ILE A 1 241 ? -28.864 -45.499 -32.754 1.00 23.95 241 ILE A O 1
ATOM 1846 N N . LYS A 1 242 ? -28.521 -47.635 -32.105 1.00 26.13 242 LYS A N 1
ATOM 1847 C CA . LYS A 1 242 ? -29.925 -47.877 -31.771 1.00 28.26 242 LYS A CA 1
ATOM 1848 C C . LYS A 1 242 ? -30.427 -46.849 -30.762 1.00 23.57 242 LYS A C 1
ATOM 1849 O O . LYS A 1 242 ? -29.865 -46.735 -29.684 1.00 23.48 242 LYS A O 1
ATOM 1855 N N . ASN A 1 243 ? -31.464 -46.099 -31.133 1.00 23.83 243 ASN A N 1
ATOM 1856 C CA . ASN A 1 243 ? -32.017 -45.030 -30.277 1.00 31.14 243 ASN A CA 1
ATOM 1857 C C . ASN A 1 243 ? -30.985 -44.013 -29.813 1.00 28.64 243 ASN A C 1
ATOM 1858 O O . ASN A 1 243 ? -31.131 -43.413 -28.742 1.00 26.80 243 ASN A O 1
ATOM 1863 N N . GLY A 1 244 ? -29.931 -43.841 -30.600 1.00 25.94 244 GLY A N 1
ATOM 1864 C CA . GLY A 1 244 ? -28.836 -42.963 -30.225 1.00 27.36 244 GLY A CA 1
ATOM 1865 C C . GLY A 1 244 ? -29.162 -41.485 -30.297 1.00 25.42 244 GLY A C 1
ATOM 1866 O O . GLY A 1 244 ? -29.931 -41.067 -31.156 1.00 27.12 244 GLY A O 1
ATOM 1867 N N . THR A 1 245 ? -28.602 -40.693 -29.380 1.00 26.22 245 THR A N 1
ATOM 1868 C CA . THR A 1 245 ? -28.842 -39.243 -29.361 1.00 22.97 245 THR A CA 1
ATOM 1869 C C . THR A 1 245 ? -27.765 -38.471 -30.116 1.00 24.16 245 THR A C 1
ATOM 1870 O O . THR A 1 245 ? -27.839 -37.252 -30.242 1.00 22.76 245 THR A O 1
ATOM 1874 N N . GLY A 1 246 ? -26.778 -39.203 -30.621 1.00 23.19 246 GLY A N 1
ATOM 1875 C CA . GLY A 1 246 ? -25.643 -38.617 -31.332 1.00 21.84 246 GLY A CA 1
ATOM 1876 C C . GLY A 1 246 ? -24.528 -39.642 -31.441 1.00 21.63 246 GLY A C 1
ATOM 1877 O O . GLY A 1 246 ? -24.717 -40.801 -31.081 1.00 21.68 246 GLY A O 1
ATOM 1878 N N . SER A 1 247 ? -23.374 -39.255 -31.984 1.00 21.53 247 SER A N 1
ATOM 1879 C CA . SER A 1 247 ? -22.229 -40.142 -31.981 1.00 22.64 247 SER A CA 1
ATOM 1880 C C . SER A 1 247 ? -20.985 -39.383 -32.399 1.00 21.68 247 SER A C 1
ATOM 1881 O O . SER A 1 247 ? -21.093 -38.378 -33.098 1.00 21.57 247 SER A O 1
ATOM 1884 N N . PRO A 1 248 ? -19.810 -39.845 -31.947 1.00 22.40 248 PRO A N 1
ATOM 1885 C CA . PRO A 1 248 ? -18.588 -39.327 -32.575 1.00 25.60 248 PRO A CA 1
ATOM 1886 C C . PRO A 1 248 ? -18.634 -39.699 -34.052 1.00 25.29 248 PRO A C 1
ATOM 1887 O O . PRO A 1 248 ? -19.318 -40.660 -34.402 1.00 21.82 248 PRO A O 1
ATOM 1891 N N . LEU A 1 249 ? -17.974 -38.938 -34.915 1.00 22.12 249 LEU A N 1
ATOM 1892 C CA . LEU A 1 249 ? -17.972 -39.275 -36.335 1.00 22.03 249 LEU A CA 1
ATOM 1893 C C . LEU A 1 249 ? -16.809 -38.596 -37.017 1.00 22.42 249 LEU A C 1
ATOM 1894 O O . LEU A 1 249 ? -16.215 -37.670 -36.469 1.00 23.41 249 LEU A O 1
ATOM 1899 N N . ARG A 1 250 ? -16.498 -39.065 -38.218 1.00 22.59 250 ARG A N 1
ATOM 1900 C CA . ARG A 1 250 ? -15.494 -38.412 -39.059 1.00 23.04 250 ARG A CA 1
ATOM 1901 C C . ARG A 1 250 ? -16.177 -37.384 -39.969 1.00 22.74 250 ARG A C 1
ATOM 1902 O O . ARG A 1 250 ? -16.808 -37.735 -40.958 1.00 23.47 250 ARG A O 1
ATOM 1910 N N . VAL A 1 251 ? -16.072 -36.106 -39.621 1.00 23.84 251 VAL A N 1
ATOM 1911 C CA . VAL A 1 251 ? -16.671 -35.071 -40.440 1.00 22.63 251 VAL A CA 1
ATOM 1912 C C . VAL A 1 251 ? -15.697 -34.628 -41.520 1.00 23.15 251 VAL A C 1
ATOM 1913 O O . VAL A 1 251 ? -14.542 -34.348 -41.235 1.00 23.67 251 VAL A O 1
ATOM 1917 N N . LEU A 1 252 ? -16.173 -34.590 -42.755 1.00 23.16 252 LEU A N 1
ATOM 1918 C CA . LEU A 1 252 ? -15.349 -34.190 -43.888 1.00 26.94 252 LEU A CA 1
ATOM 1919 C C . LEU A 1 252 ? -15.997 -33.079 -44.693 1.00 26.52 252 LEU A C 1
ATOM 1920 O O . LEU A 1 252 ? -17.208 -32.955 -44.721 1.00 29.27 252 LEU A O 1
ATOM 1925 N N . ALA A 1 253 ? -15.196 -32.284 -45.380 1.00 26.80 253 ALA A N 1
ATOM 1926 C CA . ALA A 1 253 ? -15.757 -31.371 -46.353 1.00 27.42 253 ALA A CA 1
ATOM 1927 C C . ALA A 1 253 ? -15.062 -31.591 -47.688 1.00 29.26 253 ALA A C 1
ATOM 1928 O O . ALA A 1 253 ? -13.853 -31.762 -47.736 1.00 33.08 253 ALA A O 1
ATOM 1930 N N . MET A 1 254 ? -15.837 -31.643 -48.761 1.00 27.86 254 MET A N 1
ATOM 1931 C CA . MET A 1 254 ? -15.279 -31.672 -50.109 1.00 29.69 254 MET A CA 1
ATOM 1932 C C . MET A 1 254 ? -15.266 -30.240 -50.625 1.00 30.82 254 MET A C 1
ATOM 1933 O O . MET A 1 254 ? -16.266 -29.526 -50.500 1.00 26.29 254 MET A O 1
ATOM 1938 N N . VAL A 1 255 ? -14.136 -29.802 -51.177 1.00 28.15 255 VAL A N 1
ATOM 1939 C CA . VAL A 1 255 ? -14.017 -28.412 -51.610 1.00 27.78 255 VAL A CA 1
ATOM 1940 C C . VAL A 1 255 ? -13.458 -28.359 -53.035 1.00 37.61 255 VAL A C 1
ATOM 1941 O O . VAL A 1 255 ? -12.648 -29.200 -53.401 1.00 32.08 255 VAL A O 1
ATOM 1945 N N . THR A 1 256 ? -13.908 -27.393 -53.837 1.00 42.28 256 THR A N 1
ATOM 1946 C CA . THR A 1 256 ? -13.415 -27.245 -55.212 1.00 48.79 256 THR A CA 1
ATOM 1947 C C . THR A 1 256 ? -12.159 -26.397 -55.238 1.00 49.50 256 THR A C 1
ATOM 1948 O O . THR A 1 256 ? -11.974 -25.546 -54.374 1.00 47.98 256 THR A O 1
ATOM 1952 N N . SER B 1 2 ? -19.764 -26.482 -61.052 1.00 44.44 2 SER B N 1
ATOM 1953 C CA . SER B 1 2 ? -18.751 -27.425 -60.591 1.00 43.85 2 SER B CA 1
ATOM 1954 C C . SER B 1 2 ? -19.406 -28.742 -60.221 1.00 42.47 2 SER B C 1
ATOM 1955 O O . SER B 1 2 ? -20.629 -28.823 -60.096 1.00 40.96 2 SER B O 1
ATOM 1958 N N . SER B 1 3 ? -18.589 -29.754 -59.976 1.00 42.77 3 SER B N 1
ATOM 1959 C CA . SER B 1 3 ? -19.121 -31.068 -59.655 1.00 41.48 3 SER B CA 1
ATOM 1960 C C . SER B 1 3 ? -19.794 -31.054 -58.283 1.00 41.90 3 SER B C 1
ATOM 1961 O O . SER B 1 3 ? -20.746 -31.801 -58.053 1.00 40.57 3 SER B O 1
ATOM 1964 N N . LEU B 1 4 ? -19.315 -30.206 -57.374 1.00 42.20 4 LEU B N 1
ATOM 1965 C CA . LEU B 1 4 ? -19.938 -30.118 -56.055 1.00 41.79 4 LEU B CA 1
ATOM 1966 C C . LEU B 1 4 ? -21.305 -29.412 -56.092 1.00 43.25 4 LEU B C 1
ATOM 1967 O O . LEU B 1 4 ? -22.234 -29.822 -55.389 1.00 41.07 4 LEU B O 1
ATOM 1972 N N . ASN B 1 5 ? -21.438 -28.368 -56.907 1.00 45.76 5 ASN B N 1
ATOM 1973 C CA . ASN B 1 5 ? -22.727 -27.682 -57.042 1.00 48.55 5 ASN B CA 1
ATOM 1974 C C . ASN B 1 5 ? -23.804 -28.587 -57.656 1.00 46.17 5 ASN B C 1
ATOM 1975 O O . ASN B 1 5 ? -24.966 -28.558 -57.248 1.00 45.54 5 ASN B O 1
ATOM 1980 N N . GLN B 1 6 ? -23.400 -29.398 -58.628 1.00 44.14 6 GLN B N 1
ATOM 1981 C CA . GLN B 1 6 ? -24.294 -30.336 -59.306 1.00 44.06 6 GLN B CA 1
ATOM 1982 C C . GLN B 1 6 ? -24.650 -31.542 -58.420 1.00 40.92 6 GLN B C 1
ATOM 1983 O O . GLN B 1 6 ? -25.742 -32.107 -58.547 1.00 39.94 6 GLN B O 1
ATOM 1989 N N . LEU B 1 7 ? -23.722 -31.959 -57.554 1.00 38.46 7 LEU B N 1
ATOM 1990 C CA . LEU B 1 7 ? -24.019 -32.982 -56.541 1.00 33.56 7 LEU B CA 1
ATOM 1991 C C . LEU B 1 7 ? -25.078 -32.439 -55.577 1.00 30.81 7 LEU B C 1
ATOM 1992 O O . LEU B 1 7 ? -25.999 -33.145 -55.194 1.00 27.59 7 LEU B O 1
ATOM 1997 N N . VAL B 1 8 ? -24.931 -31.179 -55.172 1.00 29.76 8 VAL B N 1
ATOM 1998 C CA . VAL B 1 8 ? -25.913 -30.567 -54.271 1.00 31.82 8 VAL B CA 1
ATOM 1999 C C . VAL B 1 8 ? -27.286 -30.514 -54.930 1.00 34.10 8 VAL B C 1
ATOM 2000 O O . VAL B 1 8 ? -28.314 -30.802 -54.302 1.00 35.77 8 VAL B O 1
ATOM 2004 N N . SER B 1 9 ? -27.309 -30.122 -56.193 1.00 36.93 9 SER B N 1
ATOM 2005 C CA . SER B 1 9 ? -28.564 -30.035 -56.920 1.00 40.48 9 SER B CA 1
ATOM 2006 C C . SER B 1 9 ? -29.187 -31.420 -57.099 1.00 38.97 9 SER B C 1
ATOM 2007 O O . SER B 1 9 ? -30.397 -31.590 -56.955 1.00 39.97 9 SER B O 1
ATOM 2010 N N . GLY B 1 10 ? -28.355 -32.415 -57.385 1.00 38.38 10 GLY B N 1
ATOM 2011 C CA . GLY B 1 10 ? -28.849 -33.773 -57.561 1.00 37.67 10 GLY B CA 1
ATOM 2012 C C . GLY B 1 10 ? -29.427 -34.359 -56.284 1.00 36.67 10 GLY B C 1
ATOM 2013 O O . GLY B 1 10 ? -30.480 -35.002 -56.301 1.00 39.23 10 GLY B O 1
ATOM 2014 N N . LEU B 1 11 ? -28.737 -34.140 -55.171 1.00 34.63 11 LEU B N 1
ATOM 2015 C CA . LEU B 1 11 ? -29.213 -34.606 -53.871 1.00 33.89 11 LEU B CA 1
ATOM 2016 C C . LEU B 1 11 ? -30.529 -33.919 -53.510 1.00 36.52 11 LEU B C 1
ATOM 2017 O O . LEU B 1 11 ? -31.408 -34.539 -52.918 1.00 35.14 11 LEU B O 1
ATOM 2022 N N . ALA B 1 12 ? -30.658 -32.641 -53.868 1.00 38.07 12 ALA B N 1
ATOM 2023 C CA . ALA B 1 12 ? -31.859 -31.872 -53.558 1.00 41.11 12 ALA B CA 1
ATOM 2024 C C . ALA B 1 12 ? -33.070 -32.350 -54.351 1.00 44.55 12 ALA B C 1
ATOM 2025 O O . ALA B 1 12 ? -34.182 -32.409 -53.819 1.00 47.06 12 ALA B O 1
ATOM 2027 N N . SER B 1 13 ? -32.853 -32.694 -55.619 1.00 44.82 13 SER B N 1
ATOM 2028 C CA . SER B 1 13 ? -33.950 -33.070 -56.512 1.00 46.34 13 SER B CA 1
ATOM 2029 C C . SER B 1 13 ? -34.287 -34.563 -56.472 1.00 45.70 13 SER B C 1
ATOM 2030 O O . SER B 1 13 ? -35.347 -34.982 -56.945 1.00 47.04 13 SER B O 1
ATOM 2033 N N . GLY B 1 14 ? -33.376 -35.363 -55.929 1.00 43.62 14 GLY B N 1
ATOM 2034 C CA . GLY B 1 14 ? -33.565 -36.800 -55.878 1.00 41.96 14 GLY B CA 1
ATOM 2035 C C . GLY B 1 14 ? -32.918 -37.539 -57.038 1.00 41.06 14 GLY B C 1
ATOM 2036 O O . GLY B 1 14 ? -33.024 -38.758 -57.136 1.00 41.38 14 GLY B O 1
ATOM 2037 N N . ALA B 1 15 ? -32.265 -36.803 -57.931 1.00 40.08 15 ALA B N 1
ATOM 2038 C CA . ALA B 1 15 ? -31.532 -37.408 -59.046 1.00 38.56 15 ALA B CA 1
ATOM 2039 C C . ALA B 1 15 ? -30.351 -38.230 -58.536 1.00 36.60 15 ALA B C 1
ATOM 2040 O O . ALA B 1 15 ? -29.940 -39.202 -59.159 1.00 38.16 15 ALA B O 1
ATOM 2042 N N . VAL B 1 16 ? -29.813 -37.816 -57.396 1.00 35.94 16 VAL B N 1
ATOM 2043 C CA . VAL B 1 16 ? -28.822 -38.586 -56.665 1.00 35.34 16 VAL B CA 1
ATOM 2044 C C . VAL B 1 16 ? -29.418 -39.026 -55.326 1.00 34.96 16 VAL B C 1
ATOM 2045 O O . VAL B 1 16 ? -29.889 -38.203 -54.531 1.00 35.60 16 VAL B O 1
ATOM 2049 N N . ARG B 1 17 ? -29.405 -40.329 -55.096 1.00 33.32 17 ARG B N 1
ATOM 2050 C CA . ARG B 1 17 ? -29.947 -40.906 -53.879 1.00 35.88 17 ARG B CA 1
ATOM 2051 C C . ARG B 1 17 ? -28.812 -41.413 -52.989 1.00 31.11 17 ARG B C 1
ATOM 2052 O O . ARG B 1 17 ? -27.738 -41.784 -53.475 1.00 29.42 17 ARG B O 1
ATOM 2060 N N . ILE B 1 18 ? -29.029 -41.408 -51.681 1.00 26.32 18 ILE B N 1
ATOM 2061 C CA . ILE B 1 18 ? -28.043 -41.987 -50.779 1.00 27.03 18 ILE B CA 1
ATOM 2062 C C . ILE B 1 18 ? -28.564 -43.255 -50.113 1.00 28.85 18 ILE B C 1
ATOM 2063 O O . ILE B 1 18 ? -29.604 -43.245 -49.449 1.00 28.57 18 ILE B O 1
ATOM 2068 N N . VAL B 1 19 ? -27.819 -44.338 -50.288 1.00 28.92 19 VAL B N 1
ATOM 2069 C CA . VAL B 1 19 ? -28.164 -45.626 -49.697 1.00 25.65 19 VAL B CA 1
ATOM 2070 C C . VAL B 1 19 ? -27.299 -45.865 -48.456 1.00 25.77 19 VAL B C 1
ATOM 2071 O O . VAL B 1 19 ? -26.083 -45.713 -48.490 1.00 25.95 19 VAL B O 1
ATOM 2075 N N . ASP B 1 20 ? -27.947 -46.197 -47.342 1.00 24.78 20 ASP B N 1
ATOM 2076 C CA . ASP B 1 20 ? -27.247 -46.498 -46.095 1.00 23.63 20 ASP B CA 1
ATOM 2077 C C . ASP B 1 20 ? -26.825 -47.966 -46.085 1.00 24.96 20 ASP B C 1
ATOM 2078 O O . ASP B 1 20 ? -27.689 -48.849 -46.119 1.00 31.37 20 ASP B O 1
ATOM 2083 N N . LEU B 1 21 ? -25.519 -48.225 -46.030 1.00 23.02 21 LEU B N 1
ATOM 2084 C CA . LEU B 1 21 ? -24.986 -49.599 -46.075 1.00 23.73 21 LEU B CA 1
ATOM 2085 C C . LEU B 1 21 ? -24.609 -50.122 -44.681 1.00 24.30 21 LEU B C 1
ATOM 2086 O O . LEU B 1 21 ? -23.794 -51.031 -44.540 1.00 25.13 21 LEU B O 1
ATOM 2091 N N . THR B 1 22 ? -25.237 -49.553 -43.649 1.00 23.91 22 THR B N 1
ATOM 2092 C CA . THR B 1 22 ? -24.844 -49.793 -42.269 1.00 20.35 22 THR B CA 1
ATOM 2093 C C . THR B 1 22 ? -25.900 -50.547 -41.457 1.00 24.33 22 THR B C 1
ATOM 2094 O O . THR B 1 22 ? -27.089 -50.215 -41.509 1.00 28.72 22 THR B O 1
ATOM 2098 N N . HIS B 1 23 ? -25.461 -51.547 -40.697 1.00 24.54 23 HIS B N 1
ATOM 2099 C CA . HIS B 1 23 ? -26.335 -52.203 -39.714 1.00 26.82 23 HIS B CA 1
ATOM 2100 C C . HIS B 1 23 ? -26.433 -51.343 -38.471 1.00 22.19 23 HIS B C 1
ATOM 2101 O O . HIS B 1 23 ? -25.483 -50.657 -38.106 1.00 23.86 23 HIS B O 1
ATOM 2108 N N . THR B 1 24 ? -27.580 -51.372 -37.813 1.00 24.28 24 THR B N 1
ATOM 2109 C CA . THR B 1 24 ? -27.711 -50.695 -36.539 1.00 26.80 24 THR B CA 1
ATOM 2110 C C . THR B 1 24 ? -26.795 -51.325 -35.481 1.00 26.46 24 THR B C 1
ATOM 2111 O O . THR B 1 24 ? -26.716 -52.552 -35.372 1.00 29.24 24 THR B O 1
ATOM 2115 N N . LEU B 1 25 ? -26.094 -50.483 -34.728 1.00 21.93 25 LEU B N 1
ATOM 2116 C CA . LEU B 1 25 ? -25.357 -50.921 -33.540 1.00 22.63 25 LEU B CA 1
ATOM 2117 C C . LEU B 1 25 ? -26.315 -51.220 -32.406 1.00 26.80 25 LEU B C 1
ATOM 2118 O O . LEU B 1 25 ? -27.036 -50.328 -31.953 1.00 25.75 25 LEU B O 1
ATOM 2123 N N . ASP B 1 26 ? -26.326 -52.466 -31.946 1.00 29.76 26 ASP B N 1
ATOM 2124 C CA . ASP B 1 26 ? -27.114 -52.814 -30.774 1.00 35.67 26 ASP B CA 1
ATOM 2125 C C . ASP B 1 26 ? -26.505 -54.089 -30.191 1.00 34.39 26 ASP B C 1
ATOM 2126 O O . ASP B 1 26 ? -25.802 -54.820 -30.904 1.00 32.78 26 ASP B O 1
ATOM 2131 N N . PRO B 1 27 ? -26.760 -54.360 -28.900 1.00 32.64 27 PRO B N 1
ATOM 2132 C CA . PRO B 1 27 ? -26.159 -55.491 -28.177 1.00 37.26 27 PRO B CA 1
ATOM 2133 C C . PRO B 1 27 ? -26.336 -56.870 -28.830 1.00 41.24 27 PRO B C 1
ATOM 2134 O O . PRO B 1 27 ? -25.563 -57.782 -28.530 1.00 44.69 27 PRO B O 1
ATOM 2138 N N . ASP B 1 28 ? -27.345 -57.035 -29.677 1.00 41.66 28 ASP B N 1
ATOM 2139 C CA . ASP B 1 28 ? -27.655 -58.362 -30.204 1.00 43.05 28 ASP B CA 1
ATOM 2140 C C . ASP B 1 28 ? -26.908 -58.685 -31.495 1.00 38.60 28 ASP B C 1
ATOM 2141 O O . ASP B 1 28 ? -26.828 -59.848 -31.893 1.00 39.95 28 ASP B O 1
ATOM 2146 N N . PHE B 1 29 ? -26.353 -57.671 -32.143 1.00 35.77 29 PHE B N 1
ATOM 2147 C CA . PHE B 1 29 ? -25.676 -57.897 -33.412 1.00 34.59 29 PHE B CA 1
ATOM 2148 C C . PHE B 1 29 ? -24.365 -58.664 -33.208 1.00 35.53 29 PHE B C 1
ATOM 2149 O O . PHE B 1 29 ? -23.529 -58.273 -32.394 1.00 31.17 29 PHE B O 1
ATOM 2157 N N . PRO B 1 30 ? -24.180 -59.766 -33.961 1.00 36.98 30 PRO B N 1
ATOM 2158 C CA . PRO B 1 30 ? -23.030 -60.667 -33.792 1.00 36.04 30 PRO B CA 1
ATOM 2159 C C . PRO B 1 30 ? -21.693 -60.020 -34.131 1.00 34.55 30 PRO B C 1
ATOM 2160 O O . PRO B 1 30 ? -21.624 -59.181 -35.029 1.00 37.79 30 PRO B O 1
ATOM 2164 N N . VAL B 1 31 ? -20.641 -60.417 -33.425 1.00 45.07 31 VAL B N 1
ATOM 2165 C CA . VAL B 1 31 ? -19.291 -59.999 -33.778 1.00 42.18 31 VAL B CA 1
ATOM 2166 C C . VAL B 1 31 ? -18.486 -61.255 -34.070 1.00 45.33 31 VAL B C 1
ATOM 2167 O O . VAL B 1 31 ? -18.926 -62.368 -33.751 1.00 43.23 31 VAL B O 1
ATOM 2171 N N . ILE B 1 32 ? -17.321 -61.085 -34.686 1.00 39.50 32 ILE B N 1
ATOM 2172 C CA . ILE B 1 32 ? -16.511 -62.234 -35.061 1.00 44.91 32 ILE B CA 1
ATOM 2173 C C . ILE B 1 32 ? -16.114 -63.038 -33.816 1.00 46.08 32 ILE B C 1
ATOM 2174 O O . ILE B 1 32 ? -15.822 -62.474 -32.754 1.00 43.64 32 ILE B O 1
ATOM 2179 N N . VAL B 1 33 ? -16.136 -64.360 -33.950 1.00 46.45 33 VAL B N 1
ATOM 2180 C CA . VAL B 1 33 ? -15.753 -65.255 -32.866 1.00 49.77 33 VAL B CA 1
ATOM 2181 C C . VAL B 1 33 ? -14.465 -65.991 -33.214 1.00 49.88 33 VAL B C 1
ATOM 2182 O O . VAL B 1 33 ? -14.366 -66.634 -34.261 1.00 51.92 33 VAL B O 1
ATOM 2186 N N . LEU B 1 34 ? -13.483 -65.899 -32.322 1.00 49.20 34 LEU B N 1
ATOM 2187 C CA . LEU B 1 34 ? -12.186 -66.544 -32.528 1.00 53.36 34 LEU B CA 1
ATOM 2188 C C . LEU B 1 34 ? -12.031 -67.723 -31.580 1.00 56.52 34 LEU B C 1
ATOM 2189 O O . LEU B 1 34 ? -12.831 -67.870 -30.655 1.00 55.47 34 LEU B O 1
ATOM 2194 N N . PRO B 1 35 ? -11.016 -68.576 -31.816 1.00 56.58 35 PRO B N 1
ATOM 2195 C CA . PRO B 1 35 ? -10.693 -69.613 -30.833 1.00 64.26 35 PRO B CA 1
ATOM 2196 C C . PRO B 1 35 ? -10.554 -69.022 -29.430 1.00 63.05 35 PRO B C 1
ATOM 2197 O O . PRO B 1 35 ? -10.016 -67.920 -29.289 1.00 56.22 35 PRO B O 1
ATOM 2201 N N . PRO B 1 36 ? -11.082 -69.727 -28.415 1.00 64.91 36 PRO B N 1
ATOM 2202 C CA . PRO B 1 36 ? -11.227 -69.239 -27.035 1.00 65.53 36 PRO B CA 1
ATOM 2203 C C . PRO B 1 36 ? -9.915 -68.819 -26.362 1.00 65.89 36 PRO B C 1
ATOM 2204 O O . PRO B 1 36 ? -9.963 -68.086 -25.377 1.00 65.48 36 PRO B O 1
ATOM 2208 N N . GLU B 1 37 ? -8.774 -69.295 -26.855 1.00 67.11 37 GLU B N 1
ATOM 2209 C CA . GLU B 1 37 ? -7.485 -68.908 -26.278 1.00 68.60 37 GLU B CA 1
ATOM 2210 C C . GLU B 1 37 ? -7.103 -67.461 -26.625 1.00 62.56 37 GLU B C 1
ATOM 2211 O O . GLU B 1 37 ? -6.231 -66.874 -25.987 1.00 62.35 37 GLU B O 1
ATOM 2217 N N . PHE B 1 38 ? -7.750 -66.895 -27.640 1.00 58.60 38 PHE B N 1
ATOM 2218 C CA . PHE B 1 38 ? -7.443 -65.534 -28.081 1.00 51.87 38 PHE B CA 1
ATOM 2219 C C . PHE B 1 38 ? -8.363 -64.512 -27.414 1.00 51.50 38 PHE B C 1
ATOM 2220 O O . PHE B 1 38 ? -9.453 -64.857 -26.948 1.00 50.87 38 PHE B O 1
ATOM 2228 N N . GLY B 1 39 ? -7.912 -63.259 -27.347 1.00 48.28 39 GLY B N 1
ATOM 2229 C CA . GLY B 1 39 ? -8.780 -62.168 -26.933 1.00 45.29 39 GLY B CA 1
ATOM 2230 C C . GLY B 1 39 ? -9.903 -61.990 -27.938 1.00 44.16 39 GLY B C 1
ATOM 2231 O O . GLY B 1 39 ? -9.672 -62.077 -29.147 1.00 41.95 39 GLY B O 1
ATOM 2232 N N . GLN B 1 40 ? -11.102 -61.677 -27.455 1.00 42.42 40 GLN B N 1
ATOM 2233 C CA . GLN B 1 40 ? -12.277 -61.645 -28.319 1.00 43.65 40 GLN B CA 1
ATOM 2234 C C . GLN B 1 40 ? -12.806 -60.237 -28.546 1.00 42.79 40 GLN B C 1
ATOM 2235 O O . GLN B 1 40 ? -12.706 -59.366 -27.680 1.00 43.20 40 GLN B O 1
ATOM 2241 N N . CYS B 1 41 ? -13.365 -60.036 -29.732 1.00 42.23 41 CYS B N 1
ATOM 2242 C CA . CYS B 1 41 ? -14.085 -58.824 -30.080 1.00 41.97 41 CYS B CA 1
ATOM 2243 C C . CYS B 1 41 ? -15.309 -58.655 -29.177 1.00 41.42 41 CYS B C 1
ATOM 2244 O O . CYS B 1 41 ? -16.014 -59.622 -28.891 1.00 42.50 41 CYS B O 1
ATOM 2247 N N . ALA B 1 42 ? -15.571 -57.429 -28.740 1.00 40.35 42 ALA B N 1
ATOM 2248 C CA . ALA B 1 42 ? -16.700 -57.171 -27.846 1.00 38.09 42 ALA B CA 1
ATOM 2249 C C . ALA B 1 42 ? -17.949 -56.786 -28.637 1.00 37.55 42 ALA B C 1
ATOM 2250 O O . ALA B 1 42 ? -17.856 -56.286 -29.762 1.00 36.80 42 ALA B O 1
ATOM 2252 N N . ARG B 1 43 ? -19.118 -57.052 -28.060 1.00 36.02 43 ARG B N 1
ATOM 2253 C CA . ARG B 1 43 ? -20.367 -56.588 -28.644 1.00 32.15 43 ARG B CA 1
ATOM 2254 C C . ARG B 1 43 ? -20.608 -55.131 -28.268 1.00 30.13 43 ARG B C 1
ATOM 2255 O O . ARG B 1 43 ? -19.998 -54.622 -27.353 1.00 29.88 43 ARG B O 1
ATOM 2263 N N . PHE B 1 44 ? -21.489 -54.476 -29.009 1.00 30.25 44 PHE B N 1
ATOM 2264 C CA . PHE B 1 44 ? -21.888 -53.111 -28.712 1.00 29.31 44 PHE B CA 1
ATOM 2265 C C . PHE B 1 44 ? -22.702 -53.073 -27.427 1.00 31.58 44 PHE B C 1
ATOM 2266 O O . PHE B 1 44 ? -23.566 -53.919 -27.226 1.00 30.47 44 PHE B O 1
ATOM 2274 N N . ARG B 1 45 ? -22.414 -52.103 -26.559 1.00 24.01 45 ARG B N 1
ATOM 2275 C CA . ARG B 1 45 ? -23.199 -51.901 -25.338 1.00 27.03 45 ARG B CA 1
ATOM 2276 C C . ARG B 1 45 ? -23.449 -50.413 -25.160 1.00 27.91 45 ARG B C 1
ATOM 2277 O O . ARG B 1 45 ? -22.637 -49.595 -25.582 1.00 25.30 45 ARG B O 1
ATOM 2285 N N . MET B 1 46 ? -24.563 -50.061 -24.536 1.00 27.02 46 MET B N 1
ATOM 2286 C CA . MET B 1 46 ? -24.797 -48.659 -24.254 1.00 27.70 46 MET B CA 1
ATOM 2287 C C . MET B 1 46 ? -25.565 -48.491 -22.946 1.00 27.73 46 MET B C 1
ATOM 2288 O O . MET B 1 46 ? -26.357 -49.352 -22.546 1.00 23.02 46 MET B O 1
ATOM 2293 N N . GLU B 1 47 ? -25.288 -47.388 -22.262 1.00 27.45 47 GLU B N 1
ATOM 2294 C CA . GLU B 1 47 ? -25.957 -47.128 -20.999 1.00 28.31 47 GLU B CA 1
ATOM 2295 C C . GLU B 1 47 ? -26.311 -45.645 -20.909 1.00 27.36 47 GLU B C 1
ATOM 2296 O O . GLU B 1 47 ? -25.519 -44.793 -21.329 1.00 27.67 47 GLU B O 1
ATOM 2302 N N . GLU B 1 48 ? -27.478 -45.343 -20.336 1.00 27.38 48 GLU B N 1
ATOM 2303 C CA . GLU B 1 48 ? -27.925 -43.949 -20.160 1.00 24.53 48 GLU B CA 1
ATOM 2304 C C . GLU B 1 48 ? -27.082 -43.193 -19.153 1.00 25.03 48 GLU B C 1
ATOM 2305 O O . GLU B 1 48 ? -26.743 -43.722 -18.099 1.00 26.50 48 GLU B O 1
ATOM 2311 N N . ILE B 1 49 ? -26.706 -41.957 -19.514 1.00 25.23 49 ILE B N 1
ATOM 2312 C CA . ILE B 1 49 ? -26.175 -40.975 -18.576 1.00 26.14 49 ILE B CA 1
ATOM 2313 C C . ILE B 1 49 ? -27.361 -40.266 -17.932 1.00 21.69 49 ILE B C 1
ATOM 2314 O O . ILE B 1 49 ? -27.420 -40.072 -16.707 1.00 23.38 49 ILE B O 1
ATOM 2319 N N . SER B 1 50 ? -28.313 -39.893 -18.784 1.00 21.01 50 SER B N 1
ATOM 2320 C CA . SER B 1 50 ? -29.584 -39.311 -18.356 1.00 26.18 50 SER B CA 1
ATOM 2321 C C . SER B 1 50 ? -30.595 -39.490 -19.470 1.00 26.06 50 SER B C 1
ATOM 2322 O O . SER B 1 50 ? -30.213 -39.712 -20.623 1.00 24.88 50 SER B O 1
ATOM 2325 N N . ALA B 1 51 ? -31.872 -39.377 -19.124 1.00 24.39 51 ALA B N 1
ATOM 2326 C CA . ALA B 1 51 ? -32.960 -39.431 -20.095 1.00 25.54 51 ALA B CA 1
ATOM 2327 C C . ALA B 1 51 ? -34.069 -38.470 -19.667 1.00 23.55 51 ALA B C 1
ATOM 2328 O O . ALA B 1 51 ? -35.145 -38.882 -19.258 1.00 24.94 51 ALA B O 1
ATOM 2330 N N . TYR B 1 52 ? -33.778 -37.176 -19.762 1.00 25.57 52 TYR B N 1
ATOM 2331 C CA . TYR B 1 52 ? -34.695 -36.131 -19.349 1.00 25.40 52 TYR B CA 1
ATOM 2332 C C . TYR B 1 52 ? -35.167 -36.398 -17.915 1.00 26.00 52 TYR B C 1
ATOM 2333 O O . TYR B 1 52 ? -36.367 -36.385 -17.635 1.00 28.64 52 TYR B O 1
ATOM 2342 N N . ASP B 1 53 ? -34.212 -36.655 -17.020 1.00 26.42 53 ASP B N 1
ATOM 2343 C CA . ASP B 1 53 ? -34.535 -36.974 -15.624 1.00 29.13 53 ASP B CA 1
ATOM 2344 C C . ASP B 1 53 ? -33.622 -36.206 -14.651 1.00 31.34 53 ASP B C 1
ATOM 2345 O O . ASP B 1 53 ? -32.929 -35.260 -15.056 1.00 29.28 53 ASP B O 1
ATOM 2350 N N . HIS B 1 54 ? -33.615 -36.604 -13.380 1.00 33.31 54 HIS B N 1
ATOM 2351 C CA . HIS B 1 54 ? -32.841 -35.897 -12.354 1.00 31.16 54 HIS B CA 1
ATOM 2352 C C . HIS B 1 54 ? -31.324 -35.942 -12.633 1.00 33.34 54 HIS B C 1
ATOM 2353 O O . HIS B 1 54 ? -30.562 -35.147 -12.089 1.00 30.55 54 HIS B O 1
ATOM 2360 N N . ARG B 1 55 ? -30.895 -36.898 -13.450 1.00 28.62 55 ARG B N 1
ATOM 2361 C CA . ARG B 1 55 ? -29.496 -36.997 -13.871 1.00 27.78 55 ARG B CA 1
ATOM 2362 C C . ARG B 1 55 ? -29.172 -36.019 -15.008 1.00 29.06 55 ARG B C 1
ATOM 2363 O O . ARG B 1 55 ? -28.004 -35.851 -15.377 1.00 27.99 55 ARG B O 1
ATOM 2371 N N . GLY B 1 56 ? -30.209 -35.424 -15.594 1.00 28.10 56 GLY B N 1
ATOM 2372 C CA . GLY B 1 56 ? -30.066 -34.502 -16.719 1.00 30.78 56 GLY B CA 1
ATOM 2373 C C . GLY B 1 56 ? -31.437 -34.103 -17.253 1.00 28.08 56 GLY B C 1
ATOM 2374 O O . GLY B 1 56 ? -31.957 -34.710 -18.193 1.00 23.48 56 GLY B O 1
ATOM 2375 N N . PRO B 1 57 ? -32.052 -33.084 -16.633 1.00 26.29 57 PRO B N 1
ATOM 2376 C CA . PRO B 1 57 ? -33.496 -32.846 -16.805 1.00 26.14 57 PRO B CA 1
ATOM 2377 C C . PRO B 1 57 ? -33.973 -32.577 -18.233 1.00 26.75 57 PRO B C 1
ATOM 2378 O O . PRO B 1 57 ? -35.109 -32.911 -18.522 1.00 25.63 57 PRO B O 1
ATOM 2382 N N . ALA B 1 58 ? -33.158 -31.947 -19.086 1.00 26.01 58 ALA B N 1
ATOM 2383 C CA . ALA B 1 58 ? -33.642 -31.501 -20.385 1.00 24.94 58 ALA B CA 1
ATOM 2384 C C . ALA B 1 58 ? -32.967 -32.240 -21.527 1.00 25.79 58 ALA B C 1
ATOM 2385 O O . ALA B 1 58 ? -33.122 -31.866 -22.693 1.00 22.38 58 ALA B O 1
ATOM 2387 N N . TRP B 1 59 ? -32.219 -33.281 -21.194 1.00 21.31 59 TRP B N 1
ATOM 2388 C CA . TRP B 1 59 ? -31.456 -33.976 -22.228 1.00 19.97 59 TRP B CA 1
ATOM 2389 C C . TRP B 1 59 ? -31.331 -35.467 -21.987 1.00 23.78 59 TRP B C 1
ATOM 2390 O O . TRP B 1 59 ? -31.585 -35.982 -20.894 1.00 23.13 59 TRP B O 1
ATOM 2401 N N . LYS B 1 60 ? -30.974 -36.152 -23.058 1.00 20.59 60 LYS B N 1
ATOM 2402 C CA . LYS B 1 60 ? -30.786 -37.593 -23.059 1.00 24.43 60 LYS B CA 1
ATOM 2403 C C . LYS B 1 60 ? -29.508 -37.856 -23.836 1.00 24.75 60 LYS B C 1
ATOM 2404 O O . LYS B 1 60 ? -29.251 -37.179 -24.846 1.00 22.34 60 LYS B O 1
ATOM 2410 N N . TRP B 1 61 ? -28.697 -38.781 -23.318 1.00 23.08 61 TRP B N 1
ATOM 2411 C CA . TRP B 1 61 ? -27.441 -39.217 -23.938 1.00 23.85 61 TRP B CA 1
ATOM 2412 C C . TRP B 1 61 ? -26.942 -40.490 -23.243 1.00 27.16 61 TRP B C 1
ATOM 2413 O O . TRP B 1 61 ? -27.370 -40.823 -22.126 1.00 26.59 61 TRP B O 1
ATOM 2424 N N . HIS B 1 62 ? -26.056 -41.202 -23.934 1.00 24.84 62 HIS B N 1
ATOM 2425 C CA . HIS B 1 62 ? -25.545 -42.507 -23.517 1.00 25.74 62 HIS B CA 1
ATOM 2426 C C . HIS B 1 62 ? -24.022 -42.596 -23.493 1.00 25.32 62 HIS B C 1
ATOM 2427 O O . HIS B 1 62 ? -23.324 -41.894 -24.242 1.00 25.75 62 HIS B O 1
ATOM 2434 N N . ASN B 1 63 ? -23.517 -43.472 -22.634 1.00 24.05 63 ASN B N 1
ATOM 2435 C CA . ASN B 1 63 ? -22.176 -44.009 -22.775 1.00 22.50 63 ASN B CA 1
ATOM 2436 C C . ASN B 1 63 ? -22.219 -45.248 -23.648 1.00 25.59 63 ASN B C 1
ATOM 2437 O O . ASN B 1 63 ? -23.183 -46.002 -23.597 1.00 23.72 63 ASN B O 1
ATOM 2442 N N . ILE B 1 64 ? -21.195 -45.451 -24.470 1.00 26.19 64 ILE B N 1
ATOM 2443 C CA . ILE B 1 64 ? -21.185 -46.614 -25.348 1.00 26.74 64 ILE B CA 1
ATOM 2444 C C . ILE B 1 64 ? -19.835 -47.330 -25.246 1.00 25.69 64 ILE B C 1
ATOM 2445 O O . ILE B 1 64 ? -18.809 -46.712 -24.962 1.00 28.02 64 ILE B O 1
ATOM 2450 N N . SER B 1 65 ? -19.847 -48.641 -25.461 1.00 25.74 65 SER B N 1
ATOM 2451 C CA . SER B 1 65 ? -18.627 -49.424 -25.474 1.00 25.67 65 SER B CA 1
ATOM 2452 C C . SER B 1 65 ? -18.757 -50.462 -26.582 1.00 22.51 65 SE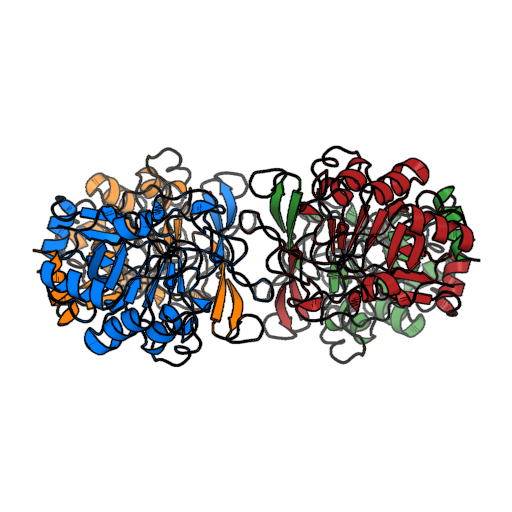R B C 1
ATOM 2453 O O . SER B 1 65 ? -19.863 -50.886 -26.918 1.00 24.57 65 SER B O 1
ATOM 2456 N N . MET B 1 66 ? -17.628 -50.792 -27.187 1.00 24.76 66 MET B N 1
ATOM 2457 C CA . MET B 1 66 ? -17.569 -51.749 -28.286 1.00 23.11 66 MET B CA 1
ATOM 2458 C C . MET B 1 66 ? -16.100 -52.043 -28.547 1.00 27.44 66 MET B C 1
ATOM 2459 O O . MET B 1 66 ? -15.227 -51.627 -27.777 1.00 27.37 66 MET B O 1
ATOM 2464 N N . SER B 1 67 ? -15.815 -52.764 -29.623 1.00 28.05 67 SER B N 1
ATOM 2465 C CA . SER B 1 67 ? -14.443 -52.875 -30.075 1.00 29.60 67 SER B CA 1
ATOM 2466 C C . SER B 1 67 ? -14.298 -52.103 -31.380 1.00 27.57 67 SER B C 1
ATOM 2467 O O . SER B 1 67 ? -15.294 -51.702 -31.990 1.00 26.35 67 SER B O 1
ATOM 2470 N N . GLU B 1 68 ? -13.062 -51.877 -31.808 1.00 29.28 68 GLU B N 1
ATOM 2471 C CA . GLU B 1 68 ? -12.830 -51.268 -33.108 1.00 27.99 68 GLU B CA 1
ATOM 2472 C C . GLU B 1 68 ? -13.488 -52.036 -34.248 1.00 28.89 68 GLU B C 1
ATOM 2473 O O . GLU B 1 68 ? -13.828 -51.443 -35.276 1.00 26.22 68 GLU B O 1
ATOM 2479 N N . HIS B 1 69 ? -13.670 -53.347 -34.072 1.00 25.03 69 HIS B N 1
ATOM 2480 C CA . HIS B 1 69 ? -14.160 -54.198 -35.160 1.00 23.38 69 HIS B CA 1
ATOM 2481 C C . HIS B 1 69 ? -15.574 -54.747 -34.904 1.00 24.89 69 HIS B C 1
ATOM 2482 O O . HIS B 1 69 ? -15.909 -55.883 -35.244 1.00 22.13 69 HIS B O 1
ATOM 2489 N N . THR B 1 70 ? -16.412 -53.903 -34.314 1.00 26.79 70 THR B N 1
ATOM 2490 C CA . THR B 1 70 ? -17.798 -54.243 -34.039 1.00 23.81 70 THR B CA 1
ATOM 2491 C C . THR B 1 70 ? -18.754 -53.728 -35.111 1.00 24.41 70 THR B C 1
ATOM 2492 O O . THR B 1 70 ? -18.698 -52.545 -35.498 1.00 25.50 70 THR B O 1
ATOM 2496 N N . GLY B 1 71 ? -19.649 -54.595 -35.565 1.00 17.50 71 GLY B N 1
ATOM 2497 C CA . GLY B 1 71 ? -20.691 -54.190 -36.491 1.00 21.18 71 GLY B CA 1
ATOM 2498 C C . GLY B 1 71 ? -20.152 -53.786 -37.858 1.00 25.73 71 GLY B C 1
ATOM 2499 O O . GLY B 1 71 ? -19.081 -54.238 -38.283 1.00 26.44 71 GLY B O 1
ATOM 2500 N N . THR B 1 72 ? -20.911 -52.961 -38.567 1.00 24.44 72 THR B N 1
ATOM 2501 C CA . THR B 1 72 ? -20.416 -52.367 -39.801 1.00 26.19 72 THR B CA 1
ATOM 2502 C C . THR B 1 72 ? -19.167 -51.556 -39.477 1.00 25.90 72 THR B C 1
ATOM 2503 O O . THR B 1 72 ? -19.260 -50.547 -38.773 1.00 25.47 72 THR B O 1
ATOM 2507 N N . HIS B 1 73 ? -18.007 -52.006 -39.962 1.00 30.20 73 HIS B N 1
ATOM 2508 C CA . HIS B 1 73 ? -16.757 -51.341 -39.616 1.00 25.45 73 HIS B CA 1
ATOM 2509 C C . HIS B 1 73 ? -15.676 -51.423 -40.686 1.00 26.37 73 HIS B C 1
ATOM 2510 O O . HIS B 1 73 ? -15.774 -52.182 -41.653 1.00 26.04 73 HIS B O 1
ATOM 2517 N N . PHE B 1 74 ? -14.638 -50.629 -40.457 1.00 24.44 74 PHE B N 1
ATOM 2518 C CA . PHE B 1 74 ? -13.528 -50.363 -41.380 1.00 23.42 74 PHE B CA 1
ATOM 2519 C C . PHE B 1 74 ? -12.270 -50.983 -40.773 1.00 24.83 74 PHE B C 1
ATOM 2520 O O . PHE B 1 74 ? -12.034 -50.854 -39.579 1.00 27.30 74 PHE B O 1
ATOM 2528 N N . ASP B 1 75 ? -11.467 -51.683 -41.565 1.00 22.97 75 ASP B N 1
ATOM 2529 C CA . ASP B 1 75 ? -10.203 -52.217 -41.062 1.00 25.87 75 ASP B CA 1
ATOM 2530 C C . ASP B 1 75 ? -9.024 -51.464 -41.667 1.00 25.87 75 ASP B C 1
ATOM 2531 O O . ASP B 1 75 ? -8.908 -51.381 -42.887 1.00 26.37 75 ASP B O 1
ATOM 2536 N N . ALA B 1 76 ? -8.154 -50.943 -40.807 1.00 24.64 76 ALA B N 1
ATOM 2537 C CA . ALA B 1 76 ? -6.938 -50.260 -41.250 1.00 25.94 76 ALA B CA 1
ATOM 2538 C C . ALA B 1 76 ? -5.776 -51.272 -41.328 1.00 26.20 76 ALA B C 1
ATOM 2539 O O . ALA B 1 76 ? -5.856 -52.361 -40.757 1.00 24.95 76 ALA B O 1
ATOM 2541 N N . PRO B 1 77 ? -4.716 -50.949 -42.092 1.00 27.50 77 PRO B N 1
ATOM 2542 C CA . PRO B 1 77 ? -3.611 -51.912 -42.228 1.00 25.02 77 PRO B CA 1
ATOM 2543 C C . PRO B 1 77 ? -2.962 -52.360 -40.913 1.00 26.56 77 PRO B C 1
ATOM 2544 O O . PRO B 1 77 ? -2.523 -53.502 -40.831 1.00 29.23 77 PRO B O 1
ATOM 2548 N N . SER B 1 78 ? -2.911 -51.507 -39.895 1.00 26.56 78 SER B N 1
ATOM 2549 C CA . SER B 1 78 ? -2.261 -51.908 -38.650 1.00 25.73 78 SER B CA 1
ATOM 2550 C C . SER B 1 78 ? -3.038 -53.038 -37.956 1.00 24.47 78 SER B C 1
ATOM 2551 O O . SER B 1 78 ? -2.549 -53.641 -37.008 1.00 29.91 78 SER B O 1
ATOM 2554 N N . HIS B 1 79 ? -4.242 -53.324 -38.426 1.00 25.84 79 HIS B N 1
ATOM 2555 C CA . HIS B 1 79 ? -5.019 -54.434 -37.849 1.00 24.84 79 HIS B CA 1
ATOM 2556 C C . HIS B 1 79 ? -4.277 -55.768 -37.998 1.00 30.69 79 HIS B C 1
ATOM 2557 O O . HIS B 1 79 ? -4.368 -56.639 -37.126 1.00 28.85 79 HIS B O 1
ATOM 2564 N N . TRP B 1 80 ? -3.502 -55.904 -39.073 1.00 31.88 80 TRP B N 1
ATOM 2565 C CA . TRP B 1 80 ? -2.800 -57.161 -39.341 1.00 33.52 80 TRP B CA 1
ATOM 2566 C C . TRP B 1 80 ? -1.283 -57.049 -39.211 1.00 32.53 80 TRP B C 1
ATOM 2567 O O . TRP B 1 80 ? -0.711 -55.992 -39.420 1.00 29.77 80 TRP B O 1
ATOM 2578 N N . ILE B 1 81 ? -0.641 -58.161 -38.868 1.00 32.78 81 ILE B N 1
ATOM 2579 C CA . ILE B 1 81 ? 0.797 -58.198 -38.656 1.00 34.27 81 ILE B CA 1
ATOM 2580 C C . ILE B 1 81 ? 1.557 -57.775 -39.915 1.00 33.53 81 ILE B C 1
ATOM 2581 O O . ILE B 1 81 ? 2.617 -57.167 -39.824 1.00 33.91 81 ILE B O 1
ATOM 2586 N N . SER B 1 82 ? 0.972 -58.052 -41.076 1.00 34.96 82 SER B N 1
ATOM 2587 C CA . SER B 1 82 ? 1.563 -57.715 -42.375 1.00 36.67 82 SER B CA 1
ATOM 2588 C C . SER B 1 82 ? 1.541 -56.213 -42.664 1.00 35.27 82 SER B C 1
ATOM 2589 O O . SER B 1 82 ? 2.285 -55.720 -43.506 1.00 35.10 82 SER B O 1
ATOM 2592 N N . GLY B 1 83 ? 0.700 -55.483 -41.943 1.00 37.68 83 GLY B N 1
ATOM 2593 C CA . GLY B 1 83 ? 0.586 -54.055 -42.149 1.00 42.95 83 GLY B CA 1
ATOM 2594 C C . GLY B 1 83 ? 1.271 -53.294 -41.033 1.00 50.72 83 GLY B C 1
ATOM 2595 O O . GLY B 1 83 ? 1.068 -52.086 -40.873 1.00 50.84 83 GLY B O 1
ATOM 2596 N N . LYS B 1 84 ? 2.095 -54.012 -40.272 1.00 57.69 84 LYS B N 1
ATOM 2597 C CA . LYS B 1 84 ? 2.775 -53.469 -39.097 1.00 64.44 84 LYS B CA 1
ATOM 2598 C C . LYS B 1 84 ? 3.659 -52.265 -39.426 1.00 67.97 84 LYS B C 1
ATOM 2599 O O . LYS B 1 84 ? 3.749 -51.323 -38.639 1.00 70.46 84 LYS B O 1
ATOM 2605 N N . ASP B 1 85 ? 4.297 -52.288 -40.591 1.00 68.57 85 ASP B N 1
ATOM 2606 C CA . ASP B 1 85 ? 5.280 -51.265 -40.935 1.00 69.29 85 ASP B CA 1
ATOM 2607 C C . ASP B 1 85 ? 4.893 -50.410 -42.137 1.00 62.34 85 ASP B C 1
ATOM 2608 O O . ASP B 1 85 ? 5.694 -49.604 -42.605 1.00 66.91 85 ASP B O 1
ATOM 2613 N N . VAL B 1 86 ? 3.679 -50.581 -42.641 1.00 50.51 86 VAL B N 1
ATOM 2614 C CA . VAL B 1 86 ? 3.218 -49.782 -43.769 1.00 43.60 86 VAL B CA 1
ATOM 2615 C C . VAL B 1 86 ? 2.949 -48.349 -43.308 1.00 42.86 86 VAL B C 1
ATOM 2616 O O . VAL B 1 86 ? 2.586 -48.120 -42.152 1.00 46.42 86 VAL B O 1
ATOM 2620 N N . PRO B 1 87 ? 3.191 -47.374 -44.187 1.00 41.88 87 PRO B N 1
ATOM 2621 C CA . PRO B 1 87 ? 2.888 -45.976 -43.834 1.00 41.38 87 PRO B CA 1
ATOM 2622 C C . PRO B 1 87 ? 1.387 -45.689 -43.639 1.00 36.02 87 PRO B C 1
ATOM 2623 O O . PRO B 1 87 ? 0.529 -46.291 -44.313 1.00 31.52 87 PRO B O 1
ATOM 2627 N N . ASN B 1 88 ? 1.070 -44.780 -42.713 1.00 34.89 88 ASN B N 1
ATOM 2628 C CA . ASN B 1 88 ? -0.325 -44.405 -42.465 1.00 30.25 88 ASN B CA 1
ATOM 2629 C C . ASN B 1 88 ? -1.214 -45.594 -42.185 1.00 28.37 88 ASN B C 1
ATOM 2630 O O . ASN B 1 88 ? -2.291 -45.705 -42.757 1.00 30.64 88 ASN B O 1
ATOM 2635 N N . GLY B 1 89 ? -0.740 -46.494 -41.335 1.00 26.17 89 GLY B N 1
ATOM 2636 C CA . GLY B 1 89 ? -1.409 -47.763 -41.120 1.00 26.30 89 GLY B CA 1
ATOM 2637 C C . GLY B 1 89 ? -2.583 -47.749 -40.158 1.00 29.37 89 GLY B C 1
ATOM 2638 O O . GLY B 1 89 ? -3.331 -48.716 -40.111 1.00 26.19 89 GLY B O 1
ATOM 2639 N N . SER B 1 90 ? -2.749 -46.676 -39.384 1.00 28.49 90 SER B N 1
ATOM 2640 C CA . SER B 1 90 ? -3.878 -46.595 -38.441 1.00 28.80 90 SER B CA 1
ATOM 2641 C C . SER B 1 90 ? -4.995 -45.649 -38.941 1.00 30.26 90 SER B C 1
ATOM 2642 O O . SER B 1 90 ? -4.737 -44.782 -39.774 1.00 30.31 90 SER B O 1
ATOM 2645 N N . VAL B 1 91 ? -6.229 -45.788 -38.432 1.00 27.59 91 VAL B N 1
ATOM 2646 C CA . VAL B 1 91 ? -7.356 -45.022 -38.991 1.00 25.67 91 VAL B CA 1
ATOM 2647 C C . VAL B 1 91 ? -7.194 -43.500 -38.889 1.00 23.90 91 VAL B C 1
ATOM 2648 O O . VAL B 1 91 ? -7.810 -42.756 -39.648 1.00 27.26 91 VAL B O 1
ATOM 2652 N N . ASP B 1 92 ? -6.391 -43.038 -37.942 1.00 26.07 92 ASP B N 1
ATOM 2653 C CA . ASP B 1 92 ? -6.217 -41.597 -37.766 1.00 27.55 92 ASP B CA 1
ATOM 2654 C C . ASP B 1 92 ? -5.170 -41.038 -38.718 1.00 28.05 92 ASP B C 1
ATOM 2655 O O . ASP B 1 92 ? -5.011 -39.818 -38.827 1.00 28.43 92 ASP B O 1
ATOM 2660 N N . GLU B 1 93 ? -4.479 -41.927 -39.426 1.00 29.63 93 GLU B N 1
ATOM 2661 C CA . GLU B 1 93 ? -3.372 -41.506 -40.298 1.00 28.96 93 GLU B CA 1
ATOM 2662 C C . GLU B 1 93 ? -3.673 -41.642 -41.800 1.00 29.66 93 GLU B C 1
ATOM 2663 O O . GLU B 1 93 ? -2.982 -41.059 -42.647 1.00 28.61 93 GLU B O 1
ATOM 2669 N N . ILE B 1 94 ? -4.678 -42.440 -42.128 1.00 29.93 94 ILE B N 1
ATOM 2670 C CA . ILE B 1 94 ? -5.082 -42.637 -43.509 1.00 32.03 94 ILE B CA 1
ATOM 2671 C C . ILE B 1 94 ? -5.506 -41.311 -44.145 1.00 32.62 94 ILE B C 1
ATOM 2672 O O . ILE B 1 94 ? -6.313 -40.579 -43.572 1.00 32.26 94 ILE B O 1
ATOM 2677 N N . PRO B 1 95 ? -4.929 -40.975 -45.318 1.00 34.06 95 PRO B N 1
ATOM 2678 C CA . PRO B 1 95 ? -5.306 -39.753 -46.038 1.00 33.82 95 PRO B CA 1
ATOM 2679 C C . PRO B 1 95 ? -6.812 -39.702 -46.302 1.00 33.75 95 PRO B C 1
ATOM 2680 O O . PRO B 1 95 ? -7.414 -40.707 -46.691 1.00 31.74 95 PRO B O 1
ATOM 2684 N N . ALA B 1 96 ? -7.405 -38.539 -46.059 1.00 37.14 96 ALA B N 1
ATOM 2685 C CA . ALA B 1 96 ? -8.849 -38.359 -46.137 1.00 36.10 96 ALA B CA 1
ATOM 2686 C C . ALA B 1 96 ? -9.439 -38.615 -47.523 1.00 34.73 96 ALA B C 1
ATOM 2687 O O . ALA B 1 96 ? -10.600 -38.977 -47.637 1.00 33.56 96 ALA B O 1
ATOM 2689 N N . GLU B 1 97 ? -8.660 -38.428 -48.585 1.00 36.16 97 GLU B N 1
ATOM 2690 C CA . GLU B 1 97 ? -9.210 -38.667 -49.909 1.00 36.17 97 GLU B CA 1
ATOM 2691 C C . GLU B 1 97 ? -9.591 -40.141 -50.114 1.00 33.72 97 GLU B C 1
ATOM 2692 O O . GLU B 1 97 ? -10.370 -40.471 -51.008 1.00 35.61 97 GLU B O 1
ATOM 2698 N N . ALA B 1 98 ? -9.071 -41.015 -49.259 1.00 32.22 98 ALA B N 1
ATOM 2699 C CA . ALA B 1 98 ? -9.406 -42.438 -49.301 1.00 27.57 98 ALA B CA 1
ATOM 2700 C C . ALA B 1 98 ? -10.835 -42.761 -48.847 1.00 27.18 98 ALA B C 1
ATOM 2701 O O . ALA B 1 98 ? -11.334 -43.855 -49.085 1.00 27.54 98 ALA B O 1
ATOM 2703 N N . PHE B 1 99 ? -11.508 -41.794 -48.230 1.00 26.60 99 PHE B N 1
ATOM 2704 C CA . PHE B 1 99 ? -12.794 -42.049 -47.560 1.00 25.18 99 PHE B CA 1
ATOM 2705 C C . PHE B 1 99 ? -13.992 -41.828 -48.475 1.00 25.06 99 PHE B C 1
ATOM 2706 O O . PHE B 1 99 ? -15.114 -42.198 -48.151 1.00 25.53 99 PHE B O 1
ATOM 2714 N N . VAL B 1 100 ? -13.744 -41.210 -49.621 1.00 27.00 100 VAL B N 1
ATOM 2715 C CA . VAL B 1 100 ? -14.780 -41.006 -50.622 1.00 26.18 100 VAL B CA 1
ATOM 2716 C C . VAL B 1 100 ? -14.227 -41.396 -51.979 1.00 27.98 100 VAL B C 1
ATOM 2717 O O . VAL B 1 100 ? -13.184 -40.896 -52.379 1.00 25.79 100 VAL B O 1
ATOM 2721 N N . GLY B 1 101 ? -14.923 -42.282 -52.682 1.00 24.52 101 GLY B N 1
ATOM 2722 C CA . GLY B 1 101 ? -14.447 -42.730 -53.983 1.00 26.80 101 GLY B CA 1
ATOM 2723 C C . GLY B 1 101 ? -15.366 -43.685 -54.722 1.00 29.09 101 GLY B C 1
ATOM 2724 O O . GLY B 1 101 ? -16.425 -44.081 -54.204 1.00 27.73 101 GLY B O 1
ATOM 2725 N N . PRO B 1 102 ? -14.972 -44.051 -55.955 1.00 26.79 102 PRO B N 1
ATOM 2726 C CA . PRO B 1 102 ? -15.742 -44.963 -56.796 1.00 24.86 102 PRO B CA 1
ATOM 2727 C C . PRO B 1 102 ? -15.781 -46.356 -56.182 1.00 26.78 102 PRO B C 1
ATOM 2728 O O . PRO B 1 102 ? -14.836 -46.785 -55.510 1.00 25.24 102 PRO B O 1
ATOM 2732 N N . VAL B 1 103 ? -16.890 -47.044 -56.401 1.00 28.62 103 VAL B N 1
ATOM 2733 C CA . VAL B 1 103 ? -17.077 -48.386 -55.879 1.00 22.88 103 VAL B CA 1
ATOM 2734 C C . VAL B 1 103 ? -17.690 -49.268 -56.959 1.00 23.12 103 VAL B C 1
ATOM 2735 O O . VAL B 1 103 ? -18.524 -48.816 -57.753 1.00 23.62 103 VAL B O 1
ATOM 2739 N N . VAL B 1 104 ? -17.231 -50.514 -57.027 1.00 24.91 104 VAL B N 1
ATOM 2740 C CA . VAL B 1 104 ? -17.855 -51.494 -57.892 1.00 24.80 104 VAL B CA 1
ATOM 2741 C C . VAL B 1 104 ? -18.419 -52.630 -57.041 1.00 23.92 104 VAL B C 1
ATOM 2742 O O . VAL B 1 104 ? -17.892 -52.946 -55.970 1.00 24.43 104 VAL B O 1
ATOM 2746 N N . VAL B 1 105 ? -19.517 -53.214 -57.503 1.00 25.13 105 VAL B N 1
ATOM 2747 C CA . VAL B 1 105 ? -20.182 -54.273 -56.767 1.00 23.14 105 VAL B CA 1
ATOM 2748 C C . VAL B 1 105 ? -20.257 -55.524 -57.631 1.00 22.84 105 VAL B C 1
ATOM 2749 O O . VAL B 1 105 ? -20.855 -55.517 -58.711 1.00 30.67 105 VAL B O 1
ATOM 2753 N N . ILE B 1 106 ? -19.634 -56.588 -57.150 1.00 29.97 106 ILE B N 1
ATOM 2754 C CA . ILE B 1 106 ? -19.675 -57.885 -57.825 1.00 26.39 106 ILE B CA 1
ATOM 2755 C C . ILE B 1 106 ? -20.757 -58.747 -57.161 1.00 25.66 106 ILE B C 1
ATOM 2756 O O . ILE B 1 106 ? -20.633 -59.101 -55.997 1.00 25.71 106 ILE B O 1
ATOM 2761 N N . ASP B 1 107 ? -21.807 -59.077 -57.907 1.00 29.18 107 ASP B N 1
ATOM 2762 C CA . ASP B 1 107 ? -22.946 -59.806 -57.352 1.00 29.47 107 ASP B CA 1
ATOM 2763 C C . ASP B 1 107 ? -22.651 -61.299 -57.269 1.00 30.29 107 ASP B C 1
ATOM 2764 O O . ASP B 1 107 ? -22.658 -61.997 -58.283 1.00 29.90 107 ASP B O 1
ATOM 2769 N N . CYS B 1 108 ? -22.371 -61.769 -56.055 1.00 26.66 108 CYS B N 1
ATOM 2770 C CA . CYS B 1 108 ? -22.133 -63.182 -55.797 1.00 24.27 108 CYS B CA 1
ATOM 2771 C C . CYS B 1 108 ? -23.250 -63.782 -54.972 1.00 25.74 108 CYS B C 1
ATOM 2772 O O . CYS B 1 108 ? -23.046 -64.787 -54.300 1.00 29.28 108 CYS B O 1
ATOM 2775 N N . SER B 1 109 ? -24.418 -63.157 -55.012 1.00 25.36 109 SER B N 1
ATOM 2776 C CA . SER B 1 109 ? -25.527 -63.563 -54.136 1.00 25.05 109 SER B CA 1
ATOM 2777 C C . SER B 1 109 ? -26.088 -64.942 -54.508 1.00 28.31 109 SER B C 1
ATOM 2778 O O . SER B 1 109 ? -26.433 -65.721 -53.633 1.00 29.95 109 SER B O 1
ATOM 2781 N N . LYS B 1 110 ? -26.192 -65.240 -55.798 1.00 30.05 110 LYS B N 1
ATOM 2782 C CA . LYS B 1 110 ? -26.663 -66.569 -56.208 1.00 34.30 110 LYS B CA 1
ATOM 2783 C C . LYS B 1 110 ? -25.692 -67.659 -55.752 1.00 33.76 110 LYS B C 1
ATOM 2784 O O . LYS B 1 110 ? -26.122 -68.727 -55.310 1.00 34.98 110 LYS B O 1
ATOM 2790 N N . GLY B 1 111 ? -24.393 -67.395 -55.867 1.00 30.17 111 GLY B N 1
ATOM 2791 C CA . GLY B 1 111 ? -23.382 -68.322 -55.391 1.00 29.66 111 GLY B CA 1
ATOM 2792 C C . GLY B 1 111 ? -23.443 -68.558 -53.889 1.00 32.13 111 GLY B C 1
ATOM 2793 O O . GLY B 1 111 ? -23.367 -69.701 -53.431 1.00 27.93 111 GLY B O 1
ATOM 2794 N N . ALA B 1 112 ? -23.608 -67.485 -53.113 1.00 29.39 112 ALA B N 1
ATOM 2795 C CA . ALA B 1 112 ? -23.681 -67.611 -51.658 1.00 28.51 112 ALA B CA 1
ATOM 2796 C C . ALA B 1 112 ? -24.924 -68.389 -51.225 1.00 26.76 112 ALA B C 1
ATOM 2797 O O . ALA B 1 112 ? -24.889 -69.093 -50.223 1.00 32.31 112 ALA B O 1
ATOM 2799 N N . ALA B 1 113 ? -26.011 -68.259 -51.983 1.00 27.19 113 ALA B N 1
ATOM 2800 C CA . ALA B 1 113 ? -27.257 -68.961 -51.662 1.00 32.08 113 ALA B CA 1
ATOM 2801 C C . ALA B 1 113 ? -27.090 -70.457 -51.850 1.00 32.07 113 ALA B C 1
ATOM 2802 O O . ALA B 1 113 ? -27.775 -71.250 -51.206 1.00 34.38 113 ALA B O 1
ATOM 2804 N N . GLU B 1 114 ? -26.158 -70.854 -52.705 1.00 30.72 114 GLU B N 1
ATOM 2805 C CA . GLU B 1 114 ? -25.990 -72.279 -52.985 1.00 34.08 114 GLU B CA 1
ATOM 2806 C C . GLU B 1 114 ? -24.853 -72.918 -52.202 1.00 31.01 114 GLU B C 1
ATOM 2807 O O . GLU B 1 114 ? -24.823 -74.134 -52.028 1.00 34.35 114 GLU B O 1
ATOM 2813 N N . ASN B 1 115 ? -23.936 -72.090 -51.724 1.00 29.79 115 ASN B N 1
ATOM 2814 C CA . ASN B 1 115 ? -22.731 -72.539 -51.037 1.00 29.86 115 ASN B CA 1
ATOM 2815 C C . ASN B 1 115 ? -22.289 -71.563 -49.965 1.00 31.80 115 ASN B C 1
ATOM 2816 O O . ASN B 1 115 ? -21.883 -70.435 -50.282 1.00 30.77 115 ASN B O 1
ATOM 2821 N N . ASP B 1 116 ? -22.330 -72.006 -48.709 1.00 33.08 116 ASP B N 1
ATOM 2822 C CA . ASP B 1 116 ? -21.958 -71.155 -47.566 1.00 31.65 116 ASP B CA 1
ATOM 2823 C C . ASP B 1 116 ? -20.531 -70.643 -47.686 1.00 32.48 116 ASP B C 1
ATOM 2824 O O . ASP B 1 116 ? -20.228 -69.537 -47.260 1.00 28.74 116 ASP B O 1
ATOM 2829 N N . ASP B 1 117 ? -19.662 -71.452 -48.283 1.00 32.00 117 ASP B N 1
ATOM 2830 C CA . ASP B 1 117 ? -18.255 -71.107 -48.417 1.00 31.78 117 ASP B CA 1
ATOM 2831 C C . ASP B 1 117 ? -17.933 -70.581 -49.804 1.00 31.48 117 ASP B C 1
ATOM 2832 O O . ASP B 1 117 ? -16.832 -70.825 -50.300 1.00 31.11 117 ASP B O 1
ATOM 2837 N N . PHE B 1 118 ? -18.889 -69.914 -50.445 1.00 28.84 118 PHE B N 1
ATOM 2838 C CA . PHE B 1 118 ? -18.711 -69.494 -51.828 1.00 30.57 118 PHE B CA 1
ATOM 2839 C C . PHE B 1 118 ? -17.486 -68.602 -51.997 1.00 28.58 118 PHE B C 1
ATOM 2840 O O . PHE B 1 118 ? -17.272 -67.698 -51.200 1.00 28.58 118 PHE B O 1
ATOM 2848 N N . GLU B 1 119 ? -16.702 -68.854 -53.044 1.00 26.92 119 GLU B N 1
ATOM 2849 C CA . GLU B 1 119 ? -15.431 -68.146 -53.257 1.00 31.45 119 GLU B CA 1
ATOM 2850 C C . GLU B 1 119 ? -15.485 -67.160 -54.415 1.00 30.81 119 GLU B C 1
ATOM 2851 O O . GLU B 1 119 ? -15.911 -67.509 -55.532 1.00 28.08 119 GLU B O 1
ATOM 2857 N N . LEU B 1 120 ? -15.082 -65.920 -54.134 1.00 28.99 120 LEU B N 1
ATOM 2858 C CA . LEU B 1 120 ? -14.761 -64.950 -55.173 1.00 28.58 120 LEU B CA 1
ATOM 2859 C C . LEU B 1 120 ? -13.396 -65.291 -55.765 1.00 28.17 120 LEU B C 1
ATOM 2860 O O . LEU B 1 120 ? -12.402 -65.348 -55.042 1.00 26.18 120 LEU B O 1
ATOM 2865 N N . THR B 1 121 ? -13.352 -65.529 -57.071 1.00 31.50 121 THR B N 1
ATOM 2866 C CA . THR B 1 121 ? -12.129 -65.957 -57.739 1.00 31.72 121 THR B CA 1
ATOM 2867 C C . THR B 1 121 ? -11.667 -64.958 -58.795 1.00 29.89 121 THR B C 1
ATOM 2868 O O . THR B 1 121 ? -12.445 -64.103 -59.208 1.00 29.88 121 THR B O 1
ATOM 2872 N N . PRO B 1 122 ? -10.399 -65.075 -59.237 1.00 34.46 122 PRO B N 1
ATOM 2873 C CA . PRO B 1 122 ? -9.944 -64.323 -60.417 1.00 34.39 122 PRO B CA 1
ATOM 2874 C C . PRO B 1 122 ? -10.850 -64.518 -61.638 1.00 32.79 122 PRO B C 1
ATOM 2875 O O . PRO B 1 122 ? -11.140 -63.543 -62.323 1.00 31.22 122 PRO B O 1
ATOM 2879 N N . GLU B 1 123 ? -11.295 -65.750 -61.895 1.00 32.37 123 GLU B N 1
ATOM 2880 C CA . GLU B 1 123 ? -12.198 -66.011 -63.016 1.00 33.88 123 GLU B CA 1
ATOM 2881 C C . GLU B 1 123 ? -13.489 -65.202 -62.958 1.00 31.82 123 GLU B C 1
ATOM 2882 O O . GLU B 1 123 ? -13.955 -64.688 -63.974 1.00 33.22 123 GLU B O 1
ATOM 2888 N N . ILE B 1 124 ? -14.082 -65.123 -61.774 1.00 28.27 124 ILE B N 1
ATOM 2889 C CA . ILE B 1 124 ? -15.297 -64.356 -61.583 1.00 27.54 124 ILE B CA 1
ATOM 2890 C C . ILE B 1 124 ? -15.031 -62.871 -61.849 1.00 27.07 124 ILE B C 1
ATOM 2891 O O . ILE B 1 124 ? -15.832 -62.190 -62.471 1.00 28.66 124 ILE B O 1
ATOM 2896 N N . ILE B 1 125 ? -13.895 -62.387 -61.383 1.00 26.89 125 ILE B N 1
ATOM 2897 C CA . ILE B 1 125 ? -13.530 -60.993 -61.596 1.00 28.77 125 ILE B CA 1
ATOM 2898 C C . ILE B 1 125 ? -13.360 -60.695 -63.092 1.00 30.58 125 ILE B C 1
ATOM 2899 O O . ILE B 1 125 ? -13.852 -59.686 -63.599 1.00 29.74 125 ILE B O 1
ATOM 2904 N N . ALA B 1 126 ? -12.699 -61.601 -63.806 1.00 28.34 126 ALA B N 1
ATOM 2905 C CA . ALA B 1 126 ? -12.507 -61.418 -65.238 1.00 31.66 126 ALA B CA 1
ATOM 2906 C C . ALA B 1 126 ? -13.849 -61.408 -65.964 1.00 32.94 126 ALA B C 1
ATOM 2907 O O . ALA B 1 126 ? -14.052 -60.613 -66.876 1.00 31.98 126 ALA B O 1
ATOM 2909 N N . GLY B 1 127 ? -14.769 -62.275 -65.546 1.00 35.47 127 GLY B N 1
ATOM 2910 C CA . GLY B 1 127 ? -16.088 -62.310 -66.158 1.00 33.44 127 GLY B CA 1
ATOM 2911 C C . GLY B 1 127 ? -16.838 -61.015 -65.905 1.00 31.26 127 GLY B C 1
ATOM 2912 O O . GLY B 1 127 ? -17.451 -60.447 -66.815 1.00 30.27 127 GLY B O 1
ATOM 2913 N N . TRP B 1 128 ? -16.754 -60.533 -64.671 1.00 27.80 128 TRP B N 1
ATOM 2914 C CA . TRP B 1 128 ? -17.377 -59.277 -64.290 1.00 27.22 128 TRP B CA 1
ATOM 2915 C C . TRP B 1 128 ? -16.812 -58.098 -65.108 1.00 33.60 128 TRP B C 1
ATOM 2916 O O . TRP B 1 128 ? -17.559 -57.248 -65.601 1.00 27.85 128 TRP B O 1
ATOM 2927 N N . GLU B 1 129 ? -15.490 -58.056 -65.248 1.00 33.82 129 GLU B N 1
ATOM 2928 C CA . GLU B 1 129 ? -14.847 -56.968 -65.988 1.00 30.42 129 GLU B CA 1
ATOM 2929 C C . GLU B 1 129 ? -15.196 -57.014 -67.473 1.00 31.15 129 GLU B C 1
ATOM 2930 O O . GLU B 1 129 ? -15.310 -55.977 -68.110 1.00 32.50 129 GLU B O 1
ATOM 2936 N N . SER B 1 130 ? -15.379 -58.209 -68.032 1.00 29.99 130 SER B N 1
ATOM 2937 C CA . SER B 1 130 ? -15.721 -58.298 -69.442 1.00 35.13 130 SER B CA 1
ATOM 2938 C C . SER B 1 130 ? -17.096 -57.682 -69.678 1.00 33.15 130 SER B C 1
ATOM 2939 O O . SER B 1 130 ? -17.363 -57.160 -70.761 1.00 34.20 130 SER B O 1
ATOM 2942 N N . GLU B 1 131 ? -17.941 -57.691 -68.650 1.00 32.07 131 GLU B N 1
ATOM 2943 C CA . GLU B 1 131 ? -19.287 -57.140 -68.765 1.00 34.00 131 GLU B CA 1
ATOM 2944 C C . GLU B 1 131 ? -19.379 -55.674 -68.328 1.00 32.51 131 GLU B C 1
ATOM 2945 O O . GLU B 1 131 ? -20.090 -54.886 -68.951 1.00 34.35 131 GLU B O 1
ATOM 2951 N N . HIS B 1 132 ? -18.667 -55.319 -67.261 1.00 29.09 132 HIS B N 1
ATOM 2952 C CA . HIS B 1 132 ? -18.828 -54.000 -66.653 1.00 30.00 132 HIS B CA 1
ATOM 2953 C C . HIS B 1 132 ? -17.616 -53.101 -66.832 1.00 31.02 132 HIS B C 1
ATOM 2954 O O . HIS B 1 132 ? -17.611 -51.957 -66.364 1.00 28.73 132 HIS B O 1
ATOM 2961 N N . GLY B 1 133 ? -16.625 -53.584 -67.575 1.00 31.42 133 GLY B N 1
ATOM 2962 C CA . GLY B 1 133 ? -15.392 -52.843 -67.784 1.00 34.06 133 GLY B CA 1
ATOM 2963 C C . GLY B 1 133 ? -14.358 -53.088 -66.694 1.00 34.76 133 GLY B C 1
ATOM 2964 O O . GLY B 1 133 ? -14.663 -53.583 -65.606 1.00 32.04 133 GLY B O 1
ATOM 2965 N N . ARG B 1 134 ? -13.117 -52.734 -66.993 1.00 34.92 134 ARG B N 1
ATOM 2966 C CA . ARG B 1 134 ? -12.020 -52.905 -66.054 1.00 29.32 134 ARG B CA 1
ATOM 2967 C C . ARG B 1 134 ? -12.297 -52.140 -64.762 1.00 29.92 134 ARG B C 1
ATOM 2968 O O . ARG B 1 134 ? -12.831 -51.033 -64.792 1.00 32.80 134 ARG B O 1
ATOM 2976 N N . ILE B 1 135 ? -11.955 -52.747 -63.633 1.00 29.76 135 ILE B N 1
ATOM 2977 C CA . ILE B 1 135 ? -12.058 -52.086 -62.335 1.00 28.27 135 ILE B CA 1
ATOM 2978 C C . ILE B 1 135 ? -11.142 -50.875 -62.336 1.00 30.56 135 ILE B C 1
ATOM 2979 O O . ILE B 1 135 ? -9.952 -51.013 -62.633 1.00 31.80 135 ILE B O 1
ATOM 2984 N N . PRO B 1 136 ? -11.695 -49.679 -62.063 1.00 28.28 136 PRO B N 1
ATOM 2985 C CA . PRO B 1 136 ? -10.810 -48.510 -62.085 1.00 33.87 136 PRO B CA 1
ATOM 2986 C C . PRO B 1 136 ? -9.789 -48.560 -60.954 1.00 34.90 136 PRO B C 1
ATOM 2987 O O . PRO B 1 136 ? -10.059 -49.094 -59.878 1.00 31.38 136 PRO B O 1
ATOM 2991 N N . GLU B 1 137 ? -8.622 -47.981 -61.188 1.00 38.18 137 GLU B N 1
ATOM 2992 C CA . GLU B 1 137 ? -7.603 -47.932 -60.155 1.00 38.91 137 GLU B CA 1
ATOM 2993 C C . GLU B 1 137 ? -8.170 -47.210 -58.921 1.00 35.78 137 GLU B C 1
ATOM 2994 O O . GLU B 1 137 ? -9.060 -46.379 -59.048 1.00 35.54 137 GLU B O 1
ATOM 3000 N N . ASP B 1 138 ? -7.717 -47.613 -57.738 1.00 34.33 138 ASP B N 1
ATOM 3001 C CA . ASP B 1 138 ? -8.094 -46.985 -56.470 1.00 33.67 138 ASP B CA 1
ATOM 3002 C C . ASP B 1 138 ? -9.594 -47.074 -56.176 1.00 32.46 138 ASP B C 1
ATOM 3003 O O . ASP B 1 138 ? -10.165 -46.225 -55.492 1.00 31.25 138 ASP B O 1
ATOM 3008 N N . ALA B 1 139 ? -10.239 -48.118 -56.676 1.00 28.62 139 ALA B N 1
ATOM 3009 C CA . ALA B 1 139 ? -11.659 -48.292 -56.416 1.00 29.69 139 ALA B CA 1
ATOM 3010 C C . ALA B 1 139 ? -11.882 -49.174 -55.202 1.00 28.49 139 ALA B C 1
ATOM 3011 O O . ALA B 1 139 ? -11.058 -50.024 -54.879 1.00 27.40 139 ALA B O 1
ATOM 3013 N N . TRP B 1 140 ? -12.994 -48.945 -54.519 1.00 27.14 140 TRP B N 1
ATOM 3014 C CA . TRP B 1 140 ? -13.506 -49.894 -53.547 1.00 27.27 140 TRP B CA 1
ATOM 3015 C C . TRP B 1 140 ? -14.169 -51.032 -54.315 1.00 25.74 140 TRP B C 1
ATOM 3016 O O . TRP B 1 140 ? -14.905 -50.792 -55.265 1.00 26.58 140 TRP B O 1
ATOM 3027 N N . VAL B 1 141 ? -13.889 -52.267 -53.914 1.00 27.20 141 VAL B N 1
ATOM 3028 C CA . VAL B 1 141 ? -14.544 -53.424 -54.490 1.00 24.86 141 VAL B CA 1
ATOM 3029 C C . VAL B 1 141 ? -15.385 -54.109 -53.421 1.00 21.38 141 VAL B C 1
ATOM 3030 O O . VAL B 1 141 ? -14.876 -54.492 -52.384 1.00 25.24 141 VAL B O 1
ATOM 3034 N N . LEU B 1 142 ? -16.674 -54.238 -53.686 1.00 24.33 142 LEU B N 1
ATOM 3035 C CA . LEU B 1 142 ? -17.563 -54.903 -52.756 1.00 20.83 142 LEU B CA 1
ATOM 3036 C C . LEU B 1 142 ? -18.038 -56.235 -53.311 1.00 24.05 142 LEU B C 1
ATOM 3037 O O . LEU B 1 142 ? -18.482 -56.321 -54.454 1.00 27.58 142 LEU B O 1
ATOM 3042 N N . MET B 1 143 ? -17.914 -57.269 -52.491 1.00 25.96 143 MET B N 1
ATOM 3043 C CA . MET B 1 143 ? -18.464 -58.589 -52.802 1.00 21.36 143 MET B CA 1
ATOM 3044 C C . MET B 1 143 ? -19.871 -58.718 -52.237 1.00 23.95 143 MET B C 1
ATOM 3045 O O . MET B 1 143 ? -20.033 -58.949 -51.047 1.00 24.77 143 MET B O 1
ATOM 3050 N N . ARG B 1 144 ? -20.884 -58.563 -53.084 1.00 24.70 144 ARG B N 1
ATOM 3051 C CA . ARG B 1 144 ? -22.265 -58.728 -52.655 1.00 26.55 144 ARG B CA 1
ATOM 3052 C C . ARG B 1 144 ? -22.640 -60.200 -52.516 1.00 25.47 144 ARG B C 1
ATOM 3053 O O . ARG B 1 144 ? -22.363 -61.000 -53.410 1.00 24.08 144 ARG B O 1
ATOM 3061 N N . THR B 1 145 ? -23.277 -60.555 -51.404 1.00 21.92 145 THR B N 1
ATOM 3062 C CA . THR B 1 145 ? -23.698 -61.941 -51.175 1.00 22.51 145 THR B CA 1
ATOM 3063 C C . THR B 1 145 ? -25.112 -62.038 -50.620 1.00 28.55 145 THR B C 1
ATOM 3064 O O . THR B 1 145 ? -25.671 -63.128 -50.535 1.00 28.75 145 THR B O 1
ATOM 3068 N N . ASP B 1 146 ? -25.672 -60.888 -50.253 1.00 27.77 146 ASP B N 1
ATOM 3069 C CA . ASP B 1 146 ? -26.949 -60.788 -49.535 1.00 27.02 146 ASP B CA 1
ATOM 3070 C C . ASP B 1 146 ? -26.895 -61.548 -48.212 1.00 24.59 146 ASP B C 1
ATOM 3071 O O . ASP B 1 146 ? -27.925 -61.953 -47.676 1.00 29.47 146 ASP B O 1
ATOM 3076 N N . TRP B 1 147 ? -25.687 -61.711 -47.673 1.00 25.34 147 TRP B N 1
ATOM 3077 C CA . TRP B 1 147 ? -25.485 -62.389 -46.402 1.00 27.30 147 TRP B CA 1
ATOM 3078 C C . TRP B 1 147 ? -26.113 -61.599 -45.261 1.00 32.27 147 TRP B C 1
ATOM 3079 O O . TRP B 1 147 ? -26.451 -62.162 -44.223 1.00 33.62 147 TRP B O 1
ATOM 3090 N N . SER B 1 148 ? -26.259 -60.296 -45.479 1.00 32.32 148 SER B N 1
ATOM 3091 C CA . SER B 1 148 ? -26.825 -59.380 -44.497 1.00 35.56 148 SER B CA 1
ATOM 3092 C C . SER B 1 148 ? -28.280 -59.711 -44.191 1.00 39.76 148 SER B C 1
ATOM 3093 O O . SER B 1 148 ? -28.852 -59.188 -43.237 1.00 42.20 148 SER B O 1
ATOM 3096 N N . LYS B 1 149 ? -28.875 -60.580 -45.006 1.00 41.42 149 LYS B N 1
ATOM 3097 C CA . LYS B 1 149 ? -30.243 -61.039 -44.798 1.00 43.91 149 LYS B CA 1
ATOM 3098 C C . LYS B 1 149 ? -30.339 -62.178 -43.774 1.00 43.88 149 LYS B C 1
ATOM 3099 O O . LYS B 1 149 ? -31.415 -62.450 -43.233 1.00 45.49 149 LYS B O 1
ATOM 3105 N N . ARG B 1 150 ? -29.219 -62.853 -43.529 1.00 52.97 150 ARG B N 1
ATOM 3106 C CA . ARG B 1 150 ? -29.161 -63.911 -42.528 1.00 50.49 150 ARG B CA 1
ATOM 3107 C C . ARG B 1 150 ? -29.153 -63.325 -41.128 1.00 51.78 150 ARG B C 1
ATOM 3108 O O . ARG B 1 150 ? -28.386 -62.412 -40.824 1.00 47.25 150 ARG B O 1
ATOM 3116 N N . ARG B 1 151 ? -30.023 -63.837 -40.273 1.00 57.22 151 ARG B N 1
ATOM 3117 C CA . ARG B 1 151 ? -30.056 -63.372 -38.899 1.00 60.53 151 ARG B CA 1
ATOM 3118 C C . ARG B 1 151 ? -29.839 -64.551 -37.973 1.00 57.84 151 ARG B C 1
ATOM 3119 O O . ARG B 1 151 ? -29.716 -65.687 -38.430 1.00 58.17 151 ARG B O 1
ATOM 3127 N N . GLY B 1 152 ? -29.720 -64.274 -36.683 1.00 55.82 152 GLY B N 1
ATOM 3128 C CA . GLY B 1 152 ? -29.512 -65.329 -35.712 1.00 53.46 152 GLY B CA 1
ATOM 3129 C C . GLY B 1 152 ? -28.153 -65.972 -35.856 1.00 48.04 152 GLY B C 1
ATOM 3130 O O . GLY B 1 152 ? -27.185 -65.325 -36.252 1.00 44.65 152 GLY B O 1
ATOM 3131 N N . ALA B 1 153 ? -28.083 -67.257 -35.528 1.00 46.19 153 ALA B N 1
ATOM 3132 C CA . ALA B 1 153 ? -26.823 -67.975 -35.590 1.00 42.64 153 ALA B CA 1
ATOM 3133 C C . ALA B 1 153 ? -26.377 -68.171 -37.033 1.00 41.40 153 ALA B C 1
ATOM 3134 O O . ALA B 1 153 ? -25.212 -68.469 -37.285 1.00 40.18 153 ALA B O 1
ATOM 3136 N N . ASP B 1 154 ? -27.302 -67.971 -37.971 1.00 34.93 154 ASP B N 1
ATOM 3137 C CA . ASP B 1 154 ? -27.040 -68.181 -39.394 1.00 37.32 154 ASP B CA 1
ATOM 3138 C C . ASP B 1 154 ? -26.058 -67.161 -39.959 1.00 33.73 154 ASP B C 1
ATOM 3139 O O . ASP B 1 154 ? -25.442 -67.389 -40.996 1.00 31.30 154 ASP B O 1
ATOM 3144 N N . TYR B 1 155 ? -25.913 -66.034 -39.277 1.00 31.73 155 TYR B N 1
ATOM 3145 C CA . TYR B 1 155 ? -25.054 -64.975 -39.788 1.00 30.21 155 TYR B CA 1
ATOM 3146 C C . TYR B 1 155 ? -23.557 -65.288 -39.647 1.00 30.81 155 TYR B C 1
ATOM 3147 O O . TYR B 1 155 ? -22.796 -65.133 -40.604 1.00 29.44 155 TYR B O 1
ATOM 3156 N N . LEU B 1 156 ? -23.120 -65.667 -38.449 1.00 31.25 156 LEU B N 1
ATOM 3157 C CA . LEU B 1 156 ? -21.757 -66.160 -38.251 1.00 29.51 156 LEU B CA 1
ATOM 3158 C C . LEU B 1 156 ? -21.643 -67.536 -38.893 1.00 30.68 156 LEU B C 1
ATOM 3159 O O . LEU B 1 156 ? -20.615 -67.892 -39.485 1.00 31.76 156 LEU B O 1
ATOM 3164 N N . ASN B 1 157 ? -22.722 -68.297 -38.749 1.00 29.98 157 ASN B N 1
ATOM 3165 C CA . ASN B 1 157 ? -22.835 -69.641 -39.310 1.00 30.88 157 ASN B CA 1
ATOM 3166 C C . ASN B 1 157 ? -21.723 -70.569 -38.800 1.00 31.32 157 ASN B C 1
ATOM 3167 O O . ASN B 1 157 ? -21.026 -71.209 -39.579 1.00 34.85 157 ASN B O 1
ATOM 3172 N N . MET B 1 158 ? -21.563 -70.617 -37.477 1.00 32.69 158 MET B N 1
ATOM 3173 C CA . MET B 1 158 ? -20.552 -71.449 -36.836 1.00 34.26 158 MET B CA 1
ATOM 3174 C C . MET B 1 158 ? -20.953 -72.924 -36.890 1.00 35.73 158 MET B C 1
ATOM 3175 O O . MET B 1 158 ? -22.047 -73.286 -36.462 1.00 37.99 158 MET B O 1
ATOM 3180 N N . ARG B 1 159 ? -20.083 -73.770 -37.433 1.00 36.23 159 ARG B N 1
ATOM 3181 C CA . ARG B 1 159 ? -20.271 -75.225 -37.343 1.00 38.00 159 ARG B CA 1
ATOM 3182 C C . ARG B 1 159 ? -19.139 -75.823 -36.505 1.00 39.52 159 ARG B C 1
ATOM 3183 O O . ARG B 1 159 ? -18.302 -75.081 -36.006 1.00 39.17 159 ARG B O 1
ATOM 3191 N N . ALA B 1 160 ? -19.073 -77.152 -36.379 1.00 42.12 160 ALA B N 1
ATOM 3192 C CA . ALA B 1 160 ? -18.046 -77.759 -35.533 1.00 44.18 160 ALA B CA 1
ATOM 3193 C C . ALA B 1 160 ? -16.633 -77.464 -36.049 1.00 43.74 160 ALA B C 1
ATOM 3194 O O . ALA B 1 160 ? -15.680 -77.369 -35.274 1.00 44.78 160 ALA B O 1
ATOM 3196 N N . ASP B 1 161 ? -16.505 -77.293 -37.358 1.00 43.32 161 ASP B N 1
ATOM 3197 C CA . ASP B 1 161 ? -15.202 -77.037 -37.955 1.00 46.24 161 ASP B CA 1
ATOM 3198 C C . ASP B 1 161 ? -15.018 -75.559 -38.285 1.00 43.44 161 ASP B C 1
ATOM 3199 O O . ASP B 1 161 ? -14.185 -75.195 -39.116 1.00 44.67 161 ASP B O 1
ATOM 3204 N N . GLY B 1 162 ? -15.812 -74.714 -37.635 1.00 39.71 162 GLY B N 1
ATOM 3205 C CA . GLY B 1 162 ? -15.679 -73.271 -37.780 1.00 39.30 162 GLY B CA 1
ATOM 3206 C C . GLY B 1 162 ? -16.789 -72.541 -38.519 1.00 36.46 162 GLY B C 1
ATOM 3207 O O . GLY B 1 162 ? -17.802 -73.126 -38.894 1.00 33.73 162 GLY B O 1
ATOM 3208 N N . PRO B 1 163 ? -16.609 -71.227 -38.727 1.00 34.73 163 PRO B N 1
ATOM 3209 C CA . PRO B 1 163 ? -17.629 -70.476 -39.463 1.00 32.38 163 PRO B CA 1
ATOM 3210 C C . PRO B 1 163 ? -17.581 -70.775 -40.967 1.00 29.57 163 PRO B C 1
ATOM 3211 O O . PRO B 1 163 ? -16.519 -71.035 -41.538 1.00 30.24 163 PRO B O 1
ATOM 3215 N N . HIS B 1 164 ? -18.741 -70.746 -41.604 1.00 30.43 164 HIS B N 1
ATOM 3216 C CA . HIS B 1 164 ? -18.822 -70.957 -43.038 1.00 29.38 164 HIS B CA 1
ATOM 3217 C C . HIS B 1 164 ? -19.576 -69.798 -43.668 1.00 29.45 164 HIS B C 1
ATOM 3218 O O . HIS B 1 164 ? -20.792 -69.695 -43.527 1.00 30.88 164 HIS B O 1
ATOM 3225 N N . SER B 1 165 ? -18.835 -68.925 -44.351 1.00 27.75 165 SER B N 1
ATOM 3226 C CA . SER B 1 165 ? -19.393 -67.738 -44.983 1.00 26.08 165 SER B CA 1
ATOM 3227 C C . SER B 1 165 ? -18.490 -67.373 -46.156 1.00 25.46 165 SER B C 1
ATOM 3228 O O . SER B 1 165 ? -17.288 -67.616 -46.090 1.00 25.31 165 SER B O 1
ATOM 3231 N N . PRO B 1 166 ? -19.067 -66.794 -47.219 1.00 25.44 166 PRO B N 1
ATOM 3232 C CA . PRO B 1 166 ? -18.336 -66.516 -48.466 1.00 33.88 166 PRO B CA 1
ATOM 3233 C C . PRO B 1 166 ? -17.133 -65.617 -48.278 1.00 30.56 166 PRO B C 1
ATOM 3234 O O . PRO B 1 166 ? -17.000 -64.950 -47.253 1.00 27.56 166 PRO B O 1
ATOM 3238 N N . GLY B 1 167 ? -16.243 -65.611 -49.262 1.00 24.05 167 GLY B N 1
ATOM 3239 C CA . GLY B 1 167 ? -15.097 -64.728 -49.185 1.00 23.30 167 GLY B CA 1
ATOM 3240 C C . GLY B 1 167 ? -14.221 -64.881 -50.413 1.00 23.73 167 GLY B C 1
ATOM 3241 O O . GLY B 1 167 ? -14.496 -65.706 -51.279 1.00 24.67 167 GLY B O 1
ATOM 3242 N N . PRO B 1 168 ? -13.168 -64.069 -50.497 1.00 25.74 168 PRO B N 1
ATOM 3243 C CA . PRO B 1 168 ? -12.236 -64.113 -51.630 1.00 26.58 168 PRO B CA 1
ATOM 3244 C C . PRO B 1 168 ? -11.119 -65.127 -51.444 1.00 27.84 168 PRO B C 1
ATOM 3245 O O . PRO B 1 168 ? -10.713 -65.386 -50.314 1.00 26.74 168 PRO B O 1
ATOM 3249 N N . THR B 1 169 ? -10.636 -65.702 -52.546 1.00 29.41 169 THR B N 1
ATOM 3250 C CA . THR B 1 169 ? -9.446 -66.538 -52.517 1.00 32.70 169 THR B CA 1
ATOM 3251 C C . THR B 1 169 ? -8.198 -65.650 -52.470 1.00 32.74 169 THR B C 1
ATOM 3252 O O . THR B 1 169 ? -8.275 -64.473 -52.817 1.00 29.44 169 THR B O 1
ATOM 3256 N N . PRO B 1 170 ? -7.051 -66.208 -52.036 1.00 32.39 170 PRO B N 1
ATOM 3257 C CA . PRO B 1 170 ? -5.803 -65.436 -52.083 1.00 33.90 170 PRO B CA 1
ATOM 3258 C C . PRO B 1 170 ? -5.512 -64.878 -53.470 1.00 36.03 170 PRO B C 1
ATOM 3259 O O . PRO B 1 170 ? -5.070 -63.721 -53.586 1.00 34.13 170 PRO B O 1
ATOM 3263 N N . GLU B 1 171 ? -5.776 -65.687 -54.499 1.00 34.32 171 GLU B N 1
ATOM 3264 C CA . GLU B 1 171 ? -5.514 -65.292 -55.881 1.00 36.50 171 GLU B CA 1
ATOM 3265 C C . GLU B 1 171 ? -6.408 -64.129 -56.311 1.00 34.32 171 GLU B C 1
ATOM 3266 O O . GLU B 1 171 ? -5.968 -63.230 -57.024 1.00 30.01 171 GLU B O 1
ATOM 3272 N N . ALA B 1 172 ? -7.661 -64.138 -55.866 1.00 31.17 172 ALA B N 1
ATOM 3273 C CA . ALA B 1 172 ? -8.565 -63.038 -56.183 1.00 29.90 172 ALA B CA 1
ATOM 3274 C C . ALA B 1 172 ? -8.080 -61.719 -55.550 1.00 28.85 172 ALA B C 1
ATOM 3275 O O . ALA B 1 172 ? -8.087 -60.674 -56.211 1.00 26.37 172 ALA B O 1
ATOM 3277 N N . ILE B 1 173 ? -7.670 -61.765 -54.279 1.00 28.97 173 ILE B N 1
ATOM 3278 C CA . ILE B 1 173 ? -7.171 -60.573 -53.582 1.00 26.04 173 ILE B CA 1
ATOM 3279 C C . ILE B 1 173 ? -5.838 -60.091 -54.172 1.00 30.53 173 ILE B C 1
ATOM 3280 O O . ILE B 1 173 ? -5.636 -58.888 -54.365 1.00 27.99 173 ILE B O 1
ATOM 3285 N N . ARG B 1 174 ? -4.920 -61.019 -54.424 1.00 28.72 174 ARG B N 1
ATOM 3286 C CA . ARG B 1 174 ? -3.632 -60.651 -55.003 1.00 33.94 174 ARG B CA 1
ATOM 3287 C C . ARG B 1 174 ? -3.824 -59.978 -56.371 1.00 34.90 174 ARG B C 1
ATOM 3288 O O . ARG B 1 174 ? -3.133 -59.008 -56.700 1.00 34.29 174 ARG B O 1
ATOM 3296 N N . PHE B 1 175 ? -4.776 -60.487 -57.152 1.00 34.87 175 PHE B N 1
ATOM 3297 C CA . PHE B 1 175 ? -5.122 -59.909 -58.447 1.00 34.49 175 PHE B CA 1
ATOM 3298 C C . PHE B 1 175 ? -5.641 -58.480 -58.304 1.00 31.29 175 PHE B C 1
ATOM 3299 O O . PHE B 1 175 ? -5.214 -57.563 -59.011 1.00 31.28 175 PHE B O 1
ATOM 3307 N N . LEU B 1 176 ? -6.573 -58.293 -57.384 1.00 27.70 176 LEU B N 1
ATOM 3308 C CA . LEU B 1 176 ? -7.145 -56.973 -57.175 1.00 27.67 176 LEU B CA 1
ATOM 3309 C C . LEU B 1 176 ? -6.093 -55.963 -56.733 1.00 32.28 176 LEU B C 1
ATOM 3310 O O . LEU B 1 176 ? -6.083 -54.810 -57.203 1.00 28.70 176 LEU B O 1
ATOM 3315 N N . ILE B 1 177 ? -5.180 -56.398 -55.866 1.00 31.79 177 ILE B N 1
ATOM 3316 C CA . ILE B 1 177 ? -4.150 -55.498 -55.356 1.00 33.15 177 ILE B CA 1
ATOM 3317 C C . ILE B 1 177 ? -3.079 -55.215 -56.402 1.00 37.13 177 ILE B C 1
ATOM 3318 O O . ILE B 1 177 ? -2.825 -54.060 -56.734 1.00 37.52 177 ILE B O 1
ATOM 3323 N N . GLU B 1 178 ? -2.465 -56.274 -56.918 1.00 32.16 178 GLU B N 1
ATOM 3324 C CA . GLU B 1 178 ? -1.304 -56.146 -57.802 1.00 37.53 178 GLU B CA 1
ATOM 3325 C C . GLU B 1 178 ? -1.655 -55.720 -59.227 1.00 38.36 178 GLU B C 1
ATOM 3326 O O . GLU B 1 178 ? -0.874 -55.028 -59.873 1.00 41.43 178 GLU B O 1
ATOM 3332 N N . GLU B 1 179 ? -2.816 -56.134 -59.727 1.00 33.03 179 GLU B N 1
ATOM 3333 C CA . GLU B 1 179 ? -3.144 -55.895 -61.127 1.00 35.15 179 GLU B CA 1
ATOM 3334 C C . GLU B 1 179 ? -4.154 -54.762 -61.303 1.00 33.57 179 GLU B C 1
ATOM 3335 O O . GLU B 1 179 ? -4.310 -54.243 -62.412 1.00 34.01 179 GLU B O 1
ATOM 3341 N N . ARG B 1 180 ? -4.817 -54.354 -60.220 1.00 31.73 180 ARG B N 1
ATOM 3342 C CA . ARG B 1 180 ? -5.844 -53.317 -60.324 1.00 32.05 180 ARG B CA 1
ATOM 3343 C C . ARG B 1 180 ? -5.679 -52.159 -59.338 1.00 31.75 180 ARG B C 1
ATOM 3344 O O . ARG B 1 180 ? -6.405 -51.168 -59.436 1.00 39.12 180 ARG B O 1
ATOM 3352 N N . ASN B 1 181 ? -4.763 -52.313 -58.381 1.00 31.89 181 ASN B N 1
ATOM 3353 C CA . ASN B 1 181 ? -4.483 -51.304 -57.354 1.00 33.54 181 ASN B CA 1
ATOM 3354 C C . ASN B 1 181 ? -5.767 -50.751 -56.751 1.00 31.81 181 ASN B C 1
ATOM 3355 O O . ASN B 1 181 ? -5.998 -49.543 -56.721 1.00 33.21 181 ASN B O 1
ATOM 3360 N N . ILE B 1 182 ? -6.601 -51.654 -56.267 1.00 30.15 182 ILE B N 1
ATOM 3361 C CA . ILE B 1 182 ? -7.841 -51.251 -55.637 1.00 29.59 182 ILE B CA 1
ATOM 3362 C C . ILE B 1 182 ? -7.546 -50.528 -54.332 1.00 35.65 182 ILE B C 1
ATOM 3363 O O . ILE B 1 182 ? -6.468 -50.678 -53.753 1.00 30.92 182 ILE B O 1
ATOM 3368 N N . ARG B 1 183 ? -8.505 -49.729 -53.880 1.00 30.74 183 ARG B N 1
ATOM 3369 C CA . ARG B 1 183 ? -8.364 -49.036 -52.612 1.00 31.80 183 ARG B CA 1
ATOM 3370 C C . ARG B 1 183 ? -8.688 -49.945 -51.430 1.00 30.53 183 ARG B C 1
ATOM 3371 O O . ARG B 1 183 ? -8.053 -49.876 -50.376 1.00 31.31 183 ARG B O 1
ATOM 3379 N N . GLY B 1 184 ? -9.688 -50.796 -51.610 1.00 28.90 184 GLY B N 1
ATOM 3380 C CA . GLY B 1 184 ? -10.143 -51.650 -50.534 1.00 27.85 184 GLY B CA 1
ATOM 3381 C C . GLY B 1 184 ? -11.200 -52.648 -50.975 1.00 29.38 184 GLY B C 1
ATOM 3382 O O . GLY B 1 184 ? -11.723 -52.566 -52.084 1.00 30.83 184 GLY B O 1
ATOM 3383 N N . PHE B 1 185 ? -11.523 -53.571 -50.076 1.00 25.47 185 PHE B N 1
ATOM 3384 C CA . PHE B 1 185 ? -12.435 -54.678 -50.339 1.00 24.34 185 PHE B CA 1
ATOM 3385 C C . PHE B 1 185 ? -13.477 -54.755 -49.226 1.00 27.04 185 PHE B C 1
ATOM 3386 O O . PHE B 1 185 ? -13.122 -54.634 -48.053 1.00 26.69 185 PHE B O 1
ATOM 3394 N N . GLY B 1 186 ? -14.750 -54.928 -49.591 1.00 27.73 186 GLY B N 1
ATOM 3395 C CA . GLY B 1 186 ? -15.838 -54.943 -48.621 1.00 25.58 186 GLY B CA 1
ATOM 3396 C C . GLY B 1 186 ? -16.768 -56.146 -48.755 1.00 27.04 186 GLY B C 1
ATOM 3397 O O . GLY B 1 186 ? -16.978 -56.670 -49.861 1.00 25.12 186 GLY B O 1
ATOM 3398 N N . THR B 1 187 ? -17.350 -56.560 -47.625 1.00 24.00 187 THR B N 1
ATOM 3399 C CA . THR B 1 187 ? -18.211 -57.739 -47.580 1.00 23.77 187 THR B CA 1
ATOM 3400 C C . THR B 1 187 ? -19.471 -57.496 -46.730 1.00 27.96 187 THR B C 1
ATOM 3401 O O . THR B 1 187 ? -19.535 -56.527 -45.974 1.00 28.67 187 THR B O 1
ATOM 3405 N N . GLU B 1 188 ? -20.458 -58.381 -46.869 1.00 27.93 188 GLU B N 1
ATOM 3406 C CA . GLU B 1 188 ? -21.680 -58.332 -46.054 1.00 26.30 188 GLU B CA 1
ATOM 3407 C C . GLU B 1 188 ? -21.605 -59.322 -44.901 1.00 29.34 188 GLU B C 1
ATOM 3408 O O . GLU B 1 188 ? -22.544 -59.449 -44.099 1.00 26.85 188 GLU B O 1
ATOM 3414 N N . THR B 1 189 ? -20.487 -60.040 -44.848 1.00 28.12 189 THR B N 1
ATOM 3415 C CA . THR B 1 189 ? -20.191 -61.013 -43.810 1.00 25.15 189 THR B CA 1
ATOM 3416 C C . THR B 1 189 ? -19.453 -60.333 -42.671 1.00 27.37 189 THR B C 1
ATOM 3417 O O . THR B 1 189 ? -19.094 -59.152 -42.772 1.00 27.72 189 THR B O 1
ATOM 3421 N N . VAL B 1 190 ? -19.192 -61.084 -41.605 1.00 24.69 190 VAL B N 1
ATOM 3422 C CA . VAL B 1 190 ? -18.547 -60.527 -40.430 1.00 33.07 190 VAL B CA 1
ATOM 3423 C C . VAL B 1 190 ? -17.067 -60.238 -40.685 1.00 31.22 190 VAL B C 1
ATOM 3424 O O . VAL B 1 190 ? -16.478 -59.421 -39.997 1.00 31.69 190 VAL B O 1
ATOM 3428 N N . GLY B 1 191 ? -16.472 -60.910 -41.668 1.00 29.00 191 GLY B N 1
ATOM 3429 C CA . GLY B 1 191 ? -15.070 -60.684 -41.989 1.00 31.25 191 GLY B CA 1
ATOM 3430 C C . GLY B 1 191 ? -14.802 -60.394 -43.458 1.00 29.72 191 GLY B C 1
ATOM 3431 O O . GLY B 1 191 ? -15.607 -60.726 -44.324 1.00 33.44 191 GLY B O 1
ATOM 3432 N N . THR B 1 192 ? -13.649 -59.803 -43.757 1.00 28.39 192 THR B N 1
ATOM 3433 C CA . THR B 1 192 ? -13.273 -59.612 -45.154 1.00 28.77 192 THR B CA 1
ATOM 3434 C C . THR B 1 192 ? -12.759 -60.912 -45.757 1.00 27.62 192 THR B C 1
ATOM 3435 O O . THR B 1 192 ? -12.616 -61.029 -46.981 1.00 28.99 192 THR B O 1
ATOM 3439 N N . ASP B 1 193 ? -12.434 -61.867 -44.895 1.00 26.97 193 ASP B N 1
ATOM 3440 C CA . ASP B 1 193 ? -12.058 -63.197 -45.372 1.00 26.52 193 ASP B CA 1
ATOM 3441 C C . ASP B 1 193 ? -13.238 -64.153 -45.265 1.00 29.59 193 ASP B C 1
ATOM 3442 O O . ASP B 1 193 ? -14.168 -63.925 -44.483 1.00 23.32 193 ASP B O 1
ATOM 3447 N N . ALA B 1 194 ? -13.196 -65.227 -46.051 1.00 27.50 194 ALA B N 1
ATOM 3448 C CA . ALA B 1 194 ? -14.184 -66.293 -45.915 1.00 27.03 194 ALA B CA 1
ATOM 3449 C C . ALA B 1 194 ? -14.188 -66.836 -44.490 1.00 27.42 194 ALA B C 1
ATOM 3450 O O . ALA B 1 194 ? -13.184 -66.737 -43.766 1.00 25.98 194 ALA B O 1
ATOM 3452 N N . GLY B 1 195 ? -15.308 -67.441 -44.091 1.00 30.18 195 GLY B N 1
ATOM 3453 C CA . GLY B 1 195 ? -15.392 -68.027 -42.770 1.00 30.42 195 GLY B CA 1
ATOM 3454 C C . GLY B 1 195 ? -14.261 -69.017 -42.534 1.00 30.50 195 GLY B C 1
ATOM 3455 O O . GLY B 1 195 ? -13.682 -69.066 -41.451 1.00 28.58 195 GLY B O 1
ATOM 3456 N N . GLN B 1 196 ? -13.916 -69.773 -43.573 1.00 31.18 196 GLN B N 1
ATOM 3457 C CA . GLN B 1 196 ? -12.866 -70.783 -43.487 1.00 33.52 196 GLN B CA 1
ATOM 3458 C C . GLN B 1 196 ? -11.501 -70.239 -43.923 1.00 34.44 196 GLN B C 1
ATOM 3459 O O . GLN B 1 196 ? -10.577 -71.004 -44.186 1.00 32.15 196 GLN B O 1
ATOM 3465 N N . GLY B 1 197 ? -11.375 -68.915 -43.946 1.00 26.38 197 GLY B N 1
ATOM 3466 C CA . GLY B 1 197 ? -10.201 -68.238 -44.474 1.00 27.59 197 GLY B CA 1
ATOM 3467 C C . GLY B 1 197 ? -8.860 -68.466 -43.793 1.00 28.30 197 GLY B C 1
ATOM 3468 O O . GLY B 1 197 ? -7.809 -68.110 -44.346 1.00 30.49 197 GLY B O 1
ATOM 3469 N N . ALA B 1 198 ? -8.882 -69.028 -42.588 1.00 27.70 198 ALA B N 1
ATOM 3470 C CA . ALA B 1 198 ? -7.653 -69.351 -41.865 1.00 31.31 198 ALA B CA 1
ATOM 3471 C C . ALA B 1 198 ? -6.864 -70.415 -42.603 1.00 32.06 198 ALA B C 1
ATOM 3472 O O . ALA B 1 198 ? -5.672 -70.605 -42.363 1.00 33.84 198 ALA B O 1
ATOM 3474 N N . HIS B 1 199 ? -7.546 -71.107 -43.504 1.00 29.69 199 HIS B N 1
ATOM 3475 C CA . HIS B 1 199 ? -6.979 -72.288 -44.130 1.00 30.72 199 HIS B CA 1
ATOM 3476 C C . HIS B 1 199 ? -6.461 -72.029 -45.541 1.00 31.72 199 HIS B C 1
ATOM 3477 O O . HIS B 1 199 ? -6.002 -72.948 -46.216 1.00 35.70 199 HIS B O 1
ATOM 3484 N N . TYR B 1 200 ? -6.528 -70.782 -45.984 1.00 31.27 200 TYR B N 1
ATOM 3485 C CA . TYR B 1 200 ? -5.906 -70.409 -47.249 1.00 36.48 200 TYR B CA 1
ATOM 3486 C C . TYR B 1 200 ? -4.408 -70.215 -47.036 1.00 39.00 200 TYR B C 1
ATOM 3487 O O . TYR B 1 200 ? -3.929 -70.152 -45.898 1.00 38.13 200 TYR B O 1
ATOM 3496 N N . VAL B 1 201 ? -3.679 -70.079 -48.138 1.00 39.97 201 VAL B N 1
ATOM 3497 C CA . VAL B 1 201 ? -2.270 -69.731 -48.075 1.00 40.25 201 VAL B CA 1
ATOM 3498 C C . VAL B 1 201 ? -2.053 -68.429 -48.847 1.00 39.41 201 VAL B C 1
ATOM 3499 O O . VAL B 1 201 ? -2.185 -68.397 -50.076 1.00 38.59 201 VAL B O 1
ATOM 3503 N N . PRO B 1 202 ? -1.723 -67.347 -48.126 1.00 38.23 202 PRO B N 1
ATOM 3504 C CA . PRO B 1 202 ? -1.519 -67.281 -46.672 1.00 39.53 202 PRO B CA 1
ATOM 3505 C C . PRO B 1 202 ? -2.832 -67.258 -45.872 1.00 39.48 202 PRO B C 1
ATOM 3506 O O . PRO B 1 202 ? -3.872 -66.909 -46.431 1.00 37.12 202 PRO B O 1
ATOM 3510 N N . PRO B 1 203 ? -2.779 -67.621 -44.577 1.00 41.03 203 PRO B N 1
ATOM 3511 C CA . PRO B 1 203 ? -3.946 -67.567 -43.678 1.00 39.51 203 PRO B CA 1
ATOM 3512 C C . PRO B 1 203 ? -4.563 -66.175 -43.663 1.00 37.50 203 PRO B C 1
ATOM 3513 O O . PRO B 1 203 ? -3.801 -65.217 -43.639 1.00 36.47 203 PRO B O 1
ATOM 3517 N N . TYR B 1 204 ? -5.893 -66.079 -43.717 1.00 36.32 204 TYR B N 1
ATOM 3518 C CA . TYR B 1 204 ? -6.612 -64.808 -43.828 1.00 33.16 204 TYR B CA 1
ATOM 3519 C C . TYR B 1 204 ? -6.034 -63.923 -44.923 1.00 32.17 204 TYR B C 1
ATOM 3520 O O . TYR B 1 204 ? -5.536 -62.838 -44.634 1.00 29.44 204 TYR B O 1
ATOM 3529 N N . PRO B 1 205 ? -6.112 -64.380 -46.187 1.00 32.23 205 PRO B N 1
ATOM 3530 C CA . PRO B 1 205 ? -5.416 -63.674 -47.271 1.00 34.12 205 PRO B CA 1
ATOM 3531 C C . PRO B 1 205 ? -5.922 -62.252 -47.502 1.00 32.16 205 PRO B C 1
ATOM 3532 O O . PRO B 1 205 ? -5.100 -61.393 -47.850 1.00 31.08 205 PRO B O 1
ATOM 3536 N N . ALA B 1 206 ? -7.221 -62.005 -47.328 1.00 28.50 206 ALA B N 1
ATOM 3537 C CA . ALA B 1 206 ? -7.731 -60.645 -47.473 1.00 31.79 206 ALA B CA 1
ATOM 3538 C C . ALA B 1 206 ? -7.033 -59.736 -46.468 1.00 33.57 206 ALA B C 1
ATOM 3539 O O . ALA B 1 206 ? -6.513 -58.686 -46.835 1.00 34.55 206 ALA B O 1
ATOM 3541 N N . HIS B 1 207 ? -6.997 -60.136 -45.202 1.00 34.05 207 HIS B N 1
ATOM 3542 C CA . HIS B 1 207 ? -6.292 -59.336 -44.196 1.00 31.85 207 HIS B CA 1
ATOM 3543 C C . HIS B 1 207 ? -4.791 -59.258 -44.498 1.00 32.77 207 HIS B C 1
ATOM 3544 O O . HIS B 1 207 ? -4.215 -58.161 -44.579 1.00 30.63 207 HIS B O 1
ATOM 3551 N N . TYR B 1 208 ? -4.161 -60.417 -44.693 1.00 29.20 208 TYR B N 1
ATOM 3552 C CA . TYR B 1 208 ? -2.715 -60.436 -44.907 1.00 31.79 208 TYR B CA 1
ATOM 3553 C C . TYR B 1 208 ? -2.293 -59.613 -46.117 1.00 31.54 208 TYR B C 1
ATOM 3554 O O . TYR B 1 208 ? -1.416 -58.744 -45.999 1.00 29.29 208 TYR B O 1
ATOM 3563 N N . LEU B 1 209 ? -2.942 -59.834 -47.258 1.00 31.17 209 LEU B N 1
ATOM 3564 C CA . LEU B 1 209 ? -2.531 -59.172 -48.497 1.00 31.46 209 LEU B CA 1
ATOM 3565 C C . LEU B 1 209 ? -3.000 -57.704 -48.557 1.00 31.14 209 LEU B C 1
ATOM 3566 O O . LEU B 1 209 ? -2.207 -56.820 -48.891 1.00 28.47 209 LEU B O 1
ATOM 3571 N N . LEU B 1 210 ? -4.271 -57.443 -48.237 1.00 28.49 210 LEU B N 1
ATOM 3572 C CA . LEU B 1 210 ? -4.790 -56.067 -48.268 1.00 32.58 210 LEU B CA 1
ATOM 3573 C C . LEU B 1 210 ? -4.001 -55.168 -47.329 1.00 33.31 210 LEU B C 1
ATOM 3574 O O . LEU B 1 210 ? -3.585 -54.079 -47.714 1.00 35.21 210 LEU B O 1
ATOM 3579 N N . HIS B 1 211 ? -3.831 -55.594 -46.084 1.00 32.30 211 HIS B N 1
ATOM 3580 C CA . HIS B 1 211 ? -3.191 -54.733 -45.095 1.00 31.99 211 HIS B CA 1
ATOM 3581 C C . HIS B 1 211 ? -1.672 -54.653 -45.294 1.00 31.61 211 HIS B C 1
ATOM 3582 O O . HIS B 1 211 ? -1.054 -53.617 -45.040 1.00 30.48 211 HIS B O 1
ATOM 3589 N N . GLY B 1 212 ? -1.089 -55.725 -45.825 1.00 30.23 212 GLY B N 1
ATOM 3590 C CA . GLY B 1 212 ? 0.308 -55.709 -46.204 1.00 31.68 212 GLY B CA 1
ATOM 3591 C C . GLY B 1 212 ? 0.562 -54.722 -47.330 1.00 32.92 212 GLY B C 1
ATOM 3592 O O . GLY B 1 212 ? 1.677 -54.226 -47.480 1.00 37.45 212 GLY B O 1
ATOM 3593 N N . ALA B 1 213 ? -0.465 -54.443 -48.132 1.00 31.82 213 ALA B N 1
ATOM 3594 C CA . ALA B 1 213 ? -0.343 -53.483 -49.225 1.00 33.59 213 ALA B CA 1
ATOM 3595 C C . ALA B 1 213 ? -0.859 -52.100 -48.831 1.00 33.05 213 ALA B C 1
ATOM 3596 O O . ALA B 1 213 ? -0.922 -51.191 -49.664 1.00 31.27 213 ALA B O 1
ATOM 3598 N N . GLY B 1 214 ? -1.233 -51.933 -47.567 1.00 30.53 214 GLY B N 1
ATOM 3599 C CA . GLY B 1 214 ? -1.725 -50.638 -47.116 1.00 31.22 214 GLY B CA 1
ATOM 3600 C C . GLY B 1 214 ? -3.130 -50.357 -47.623 1.00 31.91 214 GLY B C 1
ATOM 3601 O O . GLY B 1 214 ? -3.494 -49.199 -47.836 1.00 32.09 214 GLY B O 1
ATOM 3602 N N . LYS B 1 215 ? -3.897 -51.423 -47.867 1.00 31.26 215 LYS B N 1
ATOM 3603 C CA . LYS B 1 215 ? -5.265 -51.320 -48.358 1.00 29.43 215 LYS B CA 1
ATOM 3604 C C . LYS B 1 215 ? -6.265 -51.542 -47.220 1.00 27.39 215 LYS B C 1
ATOM 3605 O O . LYS B 1 215 ? -5.896 -51.973 -46.129 1.00 26.99 215 LYS B O 1
ATOM 3611 N N . TYR B 1 216 ? -7.527 -51.264 -47.485 1.00 25.89 216 TYR B N 1
ATOM 3612 C CA . TYR B 1 216 ? -8.511 -51.237 -46.405 1.00 25.43 216 TYR B CA 1
ATOM 3613 C C . TYR B 1 216 ? -9.579 -52.310 -46.515 1.00 25.14 216 TYR B C 1
ATOM 3614 O O . TYR B 1 216 ? -9.809 -52.838 -47.579 1.00 25.34 216 TYR B O 1
ATOM 3623 N N . GLY B 1 217 ? -10.252 -52.604 -45.405 1.00 24.72 217 GLY B N 1
ATOM 3624 C CA . GLY B 1 217 ? -11.359 -53.538 -45.450 1.00 24.55 217 GLY B CA 1
ATOM 3625 C C . GLY B 1 217 ? -12.648 -52.951 -44.894 1.00 27.65 217 GLY B C 1
ATOM 3626 O O . GLY B 1 217 ? -12.600 -52.082 -44.008 1.00 26.31 217 GLY B O 1
ATOM 3627 N N . LEU B 1 218 ? -13.789 -53.413 -45.414 1.00 23.83 218 LEU B N 1
ATOM 3628 C CA . LEU B 1 218 ? -15.102 -53.115 -44.819 1.00 21.21 218 LEU B CA 1
ATOM 3629 C C . LEU B 1 218 ? -15.843 -54.419 -44.596 1.00 22.94 218 LEU B C 1
ATOM 3630 O O . LEU B 1 218 ? -15.765 -55.316 -45.427 1.00 21.49 218 LEU B O 1
ATOM 3635 N N . GLN B 1 219 ? -16.542 -54.527 -43.471 1.00 22.55 219 GLN B N 1
ATOM 3636 C CA . GLN B 1 219 ? -17.261 -55.758 -43.117 1.00 24.72 219 GLN B CA 1
ATOM 3637 C C . GLN B 1 219 ? -18.656 -55.426 -42.614 1.00 27.56 219 GLN B C 1
ATOM 3638 O O . GLN B 1 219 ? -18.919 -54.302 -42.221 1.00 24.76 219 GLN B O 1
ATOM 3644 N N . CYS B 1 220 ? -19.544 -56.415 -42.628 1.00 25.04 220 CYS B N 1
ATOM 3645 C CA . CYS B 1 220 ? -20.901 -56.262 -42.101 1.00 27.44 220 CYS B CA 1
ATOM 3646 C C . CYS B 1 220 ? -21.680 -55.144 -42.775 1.00 26.50 220 CYS B C 1
ATOM 3647 O O . CYS B 1 220 ? -22.429 -54.399 -42.119 1.00 23.54 220 CYS B O 1
ATOM 3650 N N . LEU B 1 221 ? -21.479 -55.013 -44.082 1.00 22.84 221 LEU B N 1
ATOM 3651 C CA . LEU B 1 221 ? -22.223 -54.079 -44.917 1.00 22.49 221 LEU B CA 1
ATOM 3652 C C . LEU B 1 221 ? -23.632 -54.590 -45.162 1.00 24.77 221 LEU B C 1
ATOM 3653 O O . LEU B 1 221 ? -23.868 -55.801 -45.225 1.00 25.24 221 LEU B O 1
ATOM 3658 N N . ALA B 1 222 ? -24.569 -53.657 -45.286 1.00 29.54 222 ALA B N 1
ATOM 3659 C CA . ALA B 1 222 ? -25.960 -53.979 -45.553 1.00 30.12 222 ALA B CA 1
ATOM 3660 C C . ALA B 1 222 ? -26.383 -53.361 -46.873 1.00 29.74 222 ALA B C 1
ATOM 3661 O O . ALA B 1 222 ? -25.713 -52.458 -47.387 1.00 28.08 222 ALA B O 1
ATOM 3663 N N . ASN B 1 223 ? -27.488 -53.874 -47.414 1.00 30.84 223 ASN B N 1
ATOM 3664 C CA . ASN B 1 223 ? -28.172 -53.275 -48.558 1.00 29.03 223 ASN B CA 1
ATOM 3665 C C . ASN B 1 223 ? -27.355 -53.182 -49.838 1.00 26.32 223 ASN B C 1
ATOM 3666 O O . ASN B 1 223 ? -27.590 -52.295 -50.656 1.00 27.07 223 ASN B O 1
ATOM 3671 N N . LEU B 1 224 ? -26.414 -54.095 -50.031 1.00 24.15 224 LEU B N 1
ATOM 3672 C CA . LEU B 1 224 ? -25.627 -54.067 -51.262 1.00 26.50 224 LEU B CA 1
ATOM 3673 C C . LEU B 1 224 ? -26.498 -54.353 -52.486 1.00 29.61 224 LEU B C 1
ATOM 3674 O O . LEU B 1 224 ? -26.171 -53.928 -53.599 1.00 31.58 224 LEU B O 1
ATOM 3679 N N . ASP B 1 225 ? -27.632 -55.029 -52.277 1.00 30.02 225 ASP B N 1
ATOM 3680 C CA . ASP B 1 225 ? -28.537 -55.351 -53.377 1.00 30.30 225 ASP B CA 1
ATOM 3681 C C . ASP B 1 225 ? -29.228 -54.098 -53.939 1.00 32.72 225 ASP B C 1
ATOM 3682 O O . ASP B 1 225 ? -29.935 -54.170 -54.948 1.00 35.10 225 ASP B O 1
ATOM 3687 N N . GLN B 1 226 ? -28.998 -52.947 -53.315 1.00 30.95 226 GLN B N 1
ATOM 3688 C CA . GLN B 1 226 ? -29.572 -51.705 -53.817 1.00 32.32 226 GLN B CA 1
ATOM 3689 C C . GLN B 1 226 ? -28.586 -50.909 -54.675 1.00 32.62 226 GLN B C 1
ATOM 3690 O O . GLN B 1 226 ? -28.914 -49.832 -55.168 1.00 34.81 226 GLN B O 1
ATOM 3696 N N . LEU B 1 227 ? -27.385 -51.444 -54.864 1.00 28.64 227 LEU B N 1
ATOM 3697 C CA . LEU B 1 227 ? -26.343 -50.718 -55.577 1.00 26.59 227 LEU B CA 1
ATOM 3698 C C . LEU B 1 227 ? -26.154 -51.227 -57.000 1.00 31.40 227 LEU B C 1
ATOM 3699 O O . LEU B 1 227 ? -26.357 -52.411 -57.273 1.00 28.29 227 LEU B O 1
ATOM 3704 N N . PRO B 1 228 ? -25.761 -50.326 -57.911 1.00 30.65 228 PRO B N 1
ATOM 3705 C CA . PRO B 1 228 ? -25.363 -50.703 -59.272 1.00 31.36 228 PRO B CA 1
ATOM 3706 C C . PRO B 1 228 ? -23.965 -51.328 -59.298 1.00 29.93 228 PRO B C 1
ATOM 3707 O O . PRO B 1 228 ? -23.155 -51.051 -58.402 1.00 28.71 228 PRO B O 1
ATOM 3711 N N . ALA B 1 229 ? -23.668 -52.129 -60.322 1.00 29.83 229 ALA B N 1
ATOM 3712 C CA . ALA B 1 229 ? -22.336 -52.712 -60.466 1.00 28.41 229 ALA B CA 1
ATOM 3713 C C . ALA B 1 229 ? -21.260 -51.636 -60.532 1.00 26.00 229 ALA B C 1
ATOM 3714 O O . ALA B 1 229 ? -20.184 -51.786 -59.966 1.00 28.56 229 ALA B O 1
ATOM 3716 N N . THR B 1 230 ? -21.546 -50.572 -61.267 1.00 27.45 230 THR B N 1
ATOM 3717 C CA . THR B 1 230 ? -20.617 -49.452 -61.418 1.00 23.46 230 THR B CA 1
ATOM 3718 C C . THR B 1 230 ? -21.343 -48.116 -61.294 1.00 26.15 230 THR B C 1
ATOM 3719 O O . THR B 1 230 ? -22.546 -48.043 -61.517 1.00 28.25 230 THR B O 1
ATOM 3723 N N . GLY B 1 231 ? -20.604 -47.050 -60.992 1.00 29.76 231 GLY B N 1
ATOM 3724 C CA . GLY B 1 231 ? -21.156 -45.708 -61.043 1.00 28.96 231 GLY B CA 1
ATOM 3725 C C . GLY B 1 231 ? -21.518 -45.107 -59.696 1.00 28.41 231 GLY B C 1
ATOM 3726 O O . GLY B 1 231 ? -21.763 -43.908 -59.595 1.00 27.88 231 GLY B O 1
ATOM 3727 N N . ALA B 1 232 ? -21.585 -45.927 -58.654 1.00 30.10 232 ALA B N 1
ATOM 3728 C CA . ALA B 1 232 ? -21.888 -45.385 -57.332 1.00 28.31 232 ALA B CA 1
ATOM 3729 C C . ALA B 1 232 ? -20.615 -44.839 -56.659 1.00 27.02 232 ALA B C 1
ATOM 3730 O O . ALA B 1 232 ? -19.490 -45.192 -57.022 1.00 26.60 232 ALA B O 1
ATOM 3732 N N . VAL B 1 233 ? -20.801 -43.948 -55.696 1.00 25.34 233 VAL B N 1
ATOM 3733 C CA . VAL B 1 233 ? -19.703 -43.414 -54.920 1.00 25.94 233 VAL B CA 1
ATOM 3734 C C . VAL B 1 233 ? -19.817 -43.820 -53.464 1.00 28.41 233 VAL B C 1
ATOM 3735 O O . VAL B 1 233 ? -20.836 -43.548 -52.810 1.00 29.39 233 VAL B O 1
ATOM 3739 N N . LEU B 1 234 ? -18.764 -44.432 -52.934 1.00 28.48 234 LEU B N 1
ATOM 3740 C CA . LEU B 1 234 ? -18.802 -44.920 -51.559 1.00 27.18 234 LEU B CA 1
ATOM 3741 C C . LEU B 1 234 ? -18.251 -43.864 -50.603 1.00 26.14 234 LEU B C 1
ATOM 3742 O O . LEU B 1 234 ? -17.245 -43.216 -50.874 1.00 24.56 234 LEU B O 1
ATOM 3747 N N . ILE B 1 235 ? -18.942 -43.688 -49.489 1.00 24.14 235 ILE B N 1
ATOM 3748 C CA . ILE B 1 235 ? -18.465 -42.853 -48.403 1.00 24.03 235 ILE B CA 1
ATOM 3749 C C . ILE B 1 235 ? -18.182 -43.767 -47.225 1.00 24.85 235 ILE B C 1
ATOM 3750 O O . ILE B 1 235 ? -19.098 -44.403 -46.686 1.00 25.08 235 ILE B O 1
ATOM 3755 N N . ALA B 1 236 ? -16.913 -43.874 -46.858 1.00 25.24 236 ALA B N 1
ATOM 3756 C CA . ALA B 1 236 ? -16.508 -44.730 -45.748 1.00 26.98 236 ALA B CA 1
ATOM 3757 C C . ALA B 1 236 ? -15.399 -44.056 -44.952 1.00 27.97 236 ALA B C 1
ATOM 3758 O O . ALA B 1 236 ? -14.203 -44.332 -45.168 1.00 25.10 236 ALA B O 1
ATOM 3760 N N . ALA B 1 237 ? -15.805 -43.167 -44.039 1.00 24.95 237 ALA B N 1
ATOM 3761 C CA . ALA B 1 237 ? -14.870 -42.405 -43.220 1.00 26.49 237 ALA B CA 1
ATOM 3762 C C . ALA B 1 237 ? -14.837 -42.931 -41.792 1.00 26.05 237 ALA B C 1
ATOM 3763 O O . ALA B 1 237 ? -15.761 -42.680 -41.016 1.00 25.78 237 ALA B O 1
ATOM 3765 N N . PRO B 1 238 ? -13.761 -43.640 -41.421 1.00 25.62 238 PRO B N 1
ATOM 3766 C CA . PRO B 1 238 ? -13.698 -44.204 -40.069 1.00 27.01 238 PRO B CA 1
ATOM 3767 C C . PRO B 1 238 ? -13.443 -43.148 -39.003 1.00 26.23 238 PRO B C 1
ATOM 3768 O O . PRO B 1 238 ? -12.914 -42.071 -39.316 1.00 24.52 238 PRO B O 1
ATOM 3772 N N . LEU B 1 239 ? -13.807 -43.475 -37.762 1.00 25.76 239 LEU B N 1
ATOM 3773 C CA . LEU B 1 239 ? -13.522 -42.613 -36.612 1.00 28.02 239 LEU B CA 1
ATOM 3774 C C . LEU B 1 239 ? -12.034 -42.331 -36.520 1.00 30.22 239 LEU B C 1
ATOM 3775 O O . LEU B 1 239 ? -11.205 -43.209 -36.806 1.00 27.34 239 LEU B O 1
ATOM 3780 N N . LYS B 1 240 ? -11.686 -41.117 -36.106 1.00 26.86 240 LYS B N 1
ATOM 3781 C CA . LYS B 1 240 ? -10.278 -40.748 -36.056 1.00 27.66 240 LYS B CA 1
ATOM 3782 C C . LYS B 1 240 ? -9.637 -41.210 -34.746 1.00 26.27 240 LYS B C 1
ATOM 3783 O O . LYS B 1 240 ? -9.097 -40.403 -34.001 1.00 26.48 240 LYS B O 1
ATOM 3789 N N . ILE B 1 241 ? -9.671 -42.522 -34.491 1.00 27.61 241 ILE B N 1
ATOM 3790 C CA . ILE B 1 241 ? -9.130 -43.100 -33.264 1.00 27.64 241 ILE B CA 1
ATOM 3791 C C . ILE B 1 241 ? -7.601 -43.071 -33.256 1.00 32.07 241 ILE B C 1
ATOM 3792 O O . ILE B 1 241 ? -6.968 -43.549 -34.201 1.00 27.67 241 ILE B O 1
ATOM 3797 N N . LYS B 1 242 ? -7.012 -42.494 -32.204 1.00 33.50 242 LYS B N 1
ATOM 3798 C CA . LYS B 1 242 ? -5.550 -42.427 -32.090 1.00 34.36 242 LYS B CA 1
ATOM 3799 C C . LYS B 1 242 ? -4.945 -43.835 -32.150 1.00 30.82 242 LYS B C 1
ATOM 3800 O O . LYS B 1 242 ? -5.273 -44.699 -31.328 1.00 29.73 242 LYS B O 1
ATOM 3806 N N . ASN B 1 243 ? -4.076 -44.064 -33.134 1.00 26.96 243 ASN B N 1
ATOM 3807 C CA . ASN B 1 243 ? -3.471 -45.382 -33.353 1.00 28.60 243 ASN B CA 1
ATOM 3808 C C . ASN B 1 243 ? -4.488 -46.511 -33.548 1.00 29.91 243 ASN B C 1
ATOM 3809 O O . ASN B 1 243 ? -4.171 -47.670 -33.279 1.00 34.28 243 ASN B O 1
ATOM 3814 N N . GLY B 1 244 ? -5.688 -46.188 -34.024 1.00 26.82 244 GLY B N 1
ATOM 3815 C CA . GLY B 1 244 ? -6.732 -47.189 -34.161 1.00 28.70 244 GLY B CA 1
ATOM 3816 C C . GLY B 1 244 ? -6.494 -48.159 -35.309 1.00 27.57 244 GLY B C 1
ATOM 3817 O O . GLY B 1 244 ? -6.021 -47.757 -36.371 1.00 26.07 244 GLY B O 1
ATOM 3818 N N . THR B 1 245 ? -6.858 -49.430 -35.114 1.00 26.59 245 THR B N 1
ATOM 3819 C CA . THR B 1 245 ? -6.659 -50.440 -36.158 1.00 27.58 245 THR B CA 1
ATOM 3820 C C . THR B 1 245 ? -7.902 -50.528 -37.033 1.00 27.35 245 THR B C 1
ATOM 3821 O O . THR B 1 245 ? -7.965 -51.297 -37.985 1.00 27.69 245 THR B O 1
ATOM 3825 N N . GLY B 1 246 ? -8.912 -49.747 -36.682 1.00 25.27 246 GLY B N 1
ATOM 3826 C CA . GLY B 1 246 ? -10.155 -49.747 -37.416 1.00 23.97 246 GLY B CA 1
ATOM 3827 C C . GLY B 1 246 ? -11.213 -49.075 -36.561 1.00 26.07 246 GLY B C 1
ATOM 3828 O O . GLY B 1 246 ? -10.899 -48.562 -35.483 1.00 26.62 246 GLY B O 1
ATOM 3829 N N . SER B 1 247 ? -12.446 -49.043 -37.048 1.00 24.36 247 SER B N 1
ATOM 3830 C CA . SER B 1 247 ? -13.570 -48.519 -36.240 1.00 25.85 247 SER B CA 1
ATOM 3831 C C . SER B 1 247 ? -14.911 -48.793 -36.881 1.00 23.03 247 SER B C 1
ATOM 3832 O O . SER B 1 247 ? -15.014 -48.908 -38.101 1.00 23.83 247 SER B O 1
ATOM 3835 N N . PRO B 1 248 ? -15.967 -48.875 -36.060 1.00 22.74 248 PRO B N 1
ATOM 3836 C CA . PRO B 1 248 ? -17.302 -48.829 -36.649 1.00 23.26 248 PRO B CA 1
ATOM 3837 C C . PRO B 1 248 ? -17.486 -47.516 -37.390 1.00 21.25 248 PRO B C 1
ATOM 3838 O O . PRO B 1 248 ? -16.851 -46.514 -37.042 1.00 25.50 248 PRO B O 1
ATOM 3842 N N . LEU B 1 249 ? -18.338 -47.499 -38.408 1.00 19.90 249 LEU B N 1
ATOM 3843 C CA . LEU B 1 249 ? -18.560 -46.255 -39.135 1.00 25.66 249 LEU B CA 1
ATOM 3844 C C . LEU B 1 249 ? -19.880 -46.342 -39.850 1.00 26.47 249 LEU B C 1
ATOM 3845 O O . LEU B 1 249 ? -20.449 -47.424 -39.981 1.00 25.66 249 LEU B O 1
ATOM 3850 N N . ARG B 1 250 ? -20.372 -45.187 -40.280 1.00 23.64 250 ARG B N 1
ATOM 3851 C CA . ARG B 1 250 ? -21.557 -45.120 -41.120 1.00 25.94 250 ARG B CA 1
ATOM 3852 C C . ARG B 1 250 ? -21.140 -45.146 -42.597 1.00 24.95 250 ARG B C 1
ATOM 3853 O O . ARG B 1 250 ? -20.614 -44.168 -43.134 1.00 26.02 250 ARG B O 1
ATOM 3861 N N . VAL B 1 251 ? -21.325 -46.296 -43.232 1.00 24.41 251 VAL B N 1
ATOM 3862 C CA . VAL B 1 251 ? -20.992 -46.454 -44.643 1.00 24.10 251 VAL B CA 1
ATOM 3863 C C . VAL B 1 251 ? -22.183 -46.098 -45.506 1.00 24.55 251 VAL B C 1
ATOM 3864 O O . VAL B 1 251 ? -23.289 -46.600 -45.289 1.00 29.38 251 VAL B O 1
ATOM 3868 N N . LEU B 1 252 ? -21.963 -45.216 -46.468 1.00 17.01 252 LEU B N 1
ATOM 3869 C CA . LEU B 1 252 ? -23.014 -44.771 -47.382 1.00 18.28 252 LEU B CA 1
ATOM 3870 C C . LEU B 1 252 ? -22.626 -44.937 -48.836 1.00 22.90 252 LEU B C 1
ATOM 3871 O O . LEU B 1 252 ? -21.449 -44.905 -49.183 1.00 24.28 252 LEU B O 1
ATOM 3876 N N . ALA B 1 253 ? -23.618 -45.083 -49.702 1.00 26.81 253 ALA B N 1
ATOM 3877 C CA . ALA B 1 253 ? -23.336 -45.039 -51.126 1.00 28.18 253 ALA B CA 1
ATOM 3878 C C . ALA B 1 253 ? -24.238 -44.030 -51.800 1.00 29.81 253 ALA B C 1
ATOM 3879 O O . ALA B 1 253 ? -25.445 -44.023 -51.587 1.00 31.96 253 ALA B O 1
ATOM 3881 N N . MET B 1 254 ? -23.650 -43.171 -52.620 1.00 26.07 254 MET B N 1
ATOM 3882 C CA . MET B 1 254 ? -24.445 -42.266 -53.437 1.00 25.84 254 MET B CA 1
ATOM 3883 C C . MET B 1 254 ? -24.658 -42.899 -54.804 1.00 26.50 254 MET B C 1
ATOM 3884 O O . MET B 1 254 ? -23.713 -43.398 -55.404 1.00 30.64 254 MET B O 1
ATOM 3889 N N . VAL B 1 255 ? -25.905 -42.911 -55.273 1.00 28.16 255 VAL B N 1
ATOM 3890 C CA . VAL B 1 255 ? -26.258 -43.579 -56.527 1.00 29.08 255 VAL B CA 1
ATOM 3891 C C . VAL B 1 255 ? -27.135 -42.691 -57.413 1.00 32.25 255 VAL B C 1
ATOM 3892 O O . VAL B 1 255 ? -27.930 -41.889 -56.905 1.00 32.58 255 VAL B O 1
ATOM 3896 N N . THR B 1 256 ? -26.969 -42.808 -58.730 1.00 31.67 256 THR B N 1
ATOM 3897 C CA . THR B 1 256 ? -27.811 -42.082 -59.680 1.00 39.96 256 THR B CA 1
ATOM 3898 C C . THR B 1 256 ? -29.071 -42.887 -60.007 1.00 45.05 256 THR B C 1
ATOM 3899 O O . THR B 1 256 ? -30.192 -42.478 -59.683 1.00 47.89 256 THR B O 1
ATOM 3903 N N . SER C 1 2 ? -13.922 -54.593 28.556 1.00 54.18 2 SER C N 1
ATOM 3904 C CA . SER C 1 2 ? -14.950 -55.498 28.055 1.00 52.50 2 SER C CA 1
ATOM 3905 C C . SER C 1 2 ? -14.355 -56.518 27.084 1.00 48.45 2 SER C C 1
ATOM 3906 O O . SER C 1 2 ? -13.140 -56.691 27.036 1.00 48.47 2 SER C O 1
ATOM 3909 N N . SER C 1 3 ? -15.198 -57.159 26.278 1.00 45.36 3 SER C N 1
ATOM 3910 C CA . SER C 1 3 ? -14.697 -58.148 25.330 1.00 44.09 3 SER C CA 1
ATOM 3911 C C . SER C 1 3 ? -13.997 -57.460 24.147 1.00 41.97 3 SER C C 1
ATOM 3912 O O . SER C 1 3 ? -13.025 -57.981 23.605 1.00 40.64 3 SER C O 1
ATOM 3915 N N . LEU C 1 4 ? -14.475 -56.277 23.771 1.00 40.79 4 LEU C N 1
ATOM 3916 C CA . LEU C 1 4 ? -13.873 -55.533 22.667 1.00 39.32 4 LEU C CA 1
ATOM 3917 C C . LEU C 1 4 ? -12.504 -55.000 23.059 1.00 39.74 4 LEU C C 1
ATOM 3918 O O . LEU C 1 4 ? -11.587 -54.975 22.237 1.00 41.21 4 LEU C O 1
ATOM 3923 N N . ASN C 1 5 ? -12.362 -54.588 24.317 1.00 41.99 5 ASN C N 1
ATOM 3924 C CA . ASN C 1 5 ? -11.076 -54.133 24.837 1.00 45.43 5 ASN C CA 1
ATOM 3925 C C . ASN C 1 5 ? -10.037 -55.253 24.808 1.00 45.70 5 ASN C C 1
ATOM 3926 O O . ASN C 1 5 ? -8.859 -55.020 24.513 1.00 44.30 5 ASN C O 1
ATOM 3931 N N . GLN C 1 6 ? -10.483 -56.473 25.106 1.00 46.16 6 GLN C N 1
ATOM 3932 C CA . GLN C 1 6 ? -9.595 -57.626 25.086 1.00 48.56 6 GLN C CA 1
ATOM 3933 C C . GLN C 1 6 ? -9.233 -58.003 23.657 1.00 47.46 6 GLN C C 1
ATOM 3934 O O . GLN C 1 6 ? -8.110 -58.430 23.385 1.00 51.34 6 GLN C O 1
ATOM 3940 N N . LEU C 1 7 ? -10.184 -57.827 22.743 1.00 42.82 7 LEU C N 1
ATOM 3941 C CA . LEU C 1 7 ? -9.933 -58.060 21.327 1.00 39.97 7 LEU C CA 1
ATOM 3942 C C . LEU C 1 7 ? -8.873 -57.103 20.800 1.00 40.04 7 LEU C C 1
ATOM 3943 O O . LEU C 1 7 ? -7.969 -57.509 20.071 1.00 40.88 7 LEU C O 1
ATOM 3948 N N . VAL C 1 8 ? -8.990 -55.829 21.167 1.00 40.09 8 VAL C N 1
ATOM 3949 C CA . VAL C 1 8 ? -7.996 -54.841 20.756 1.00 40.42 8 VAL C CA 1
ATOM 3950 C C . VAL C 1 8 ? -6.637 -55.200 21.345 1.00 42.51 8 VAL C C 1
ATOM 3951 O O . VAL C 1 8 ? -5.623 -55.200 20.643 1.00 44.13 8 VAL C O 1
ATOM 3955 N N . SER C 1 9 ? -6.628 -55.549 22.626 1.00 43.78 9 SER C N 1
ATOM 3956 C CA . SER C 1 9 ? -5.388 -55.899 23.300 1.00 45.52 9 SER C CA 1
ATOM 3957 C C . SER C 1 9 ? -4.771 -57.155 22.689 1.00 46.07 9 SER C C 1
ATOM 3958 O O . SER C 1 9 ? -3.553 -57.244 22.542 1.00 47.42 9 SER C O 1
ATOM 3961 N N . GLY C 1 10 ? -5.613 -58.121 22.331 1.00 44.77 10 GLY C N 1
ATOM 3962 C CA . GLY C 1 10 ? -5.144 -59.341 21.692 1.00 44.02 10 GLY C CA 1
ATOM 3963 C C . GLY C 1 10 ? -4.569 -59.110 20.305 1.00 43.67 10 GLY C C 1
ATOM 3964 O O . GLY C 1 10 ? -3.528 -59.669 19.946 1.00 46.16 10 GLY C O 1
ATOM 3965 N N . LEU C 1 11 ? -5.242 -58.278 19.519 1.00 42.43 11 LEU C N 1
ATOM 3966 C CA . LEU C 1 11 ? -4.769 -57.950 18.178 1.00 43.86 11 LEU C CA 1
ATOM 3967 C C . LEU C 1 11 ? -3.425 -57.241 18.216 1.00 46.23 11 LEU C C 1
ATOM 3968 O O . LEU C 1 11 ? -2.569 -57.485 17.370 1.00 47.36 11 LEU C O 1
ATOM 3973 N N . ALA C 1 12 ? -3.243 -56.371 19.202 1.00 48.00 12 ALA C N 1
ATOM 3974 C CA . ALA C 1 12 ? -2.002 -55.611 19.328 1.00 49.57 12 ALA C CA 1
ATOM 3975 C C . ALA C 1 12 ? -0.817 -56.490 19.735 1.00 51.33 12 ALA C C 1
ATOM 3976 O O . ALA C 1 12 ? 0.292 -56.325 19.223 1.00 49.85 12 ALA C O 1
ATOM 3978 N N . SER C 1 13 ? -1.059 -57.442 20.635 1.00 53.19 13 SER C N 1
ATOM 3979 C CA . SER C 1 13 ? 0.020 -58.273 21.175 1.00 54.32 13 SER C CA 1
ATOM 3980 C C . SER C 1 13 ? 0.293 -59.502 20.309 1.00 53.97 13 SER C C 1
ATOM 3981 O O . SER C 1 13 ? 1.313 -60.169 20.474 1.00 55.52 13 SER C O 1
ATOM 3984 N N . GLY C 1 14 ? -0.635 -59.814 19.410 1.00 52.44 14 GLY C N 1
ATOM 3985 C CA . GLY C 1 14 ? -0.495 -60.963 18.535 1.00 50.32 14 GLY C CA 1
ATOM 3986 C C . GLY C 1 14 ? -1.183 -62.213 19.046 1.00 48.32 14 GLY C C 1
ATOM 3987 O O . GLY C 1 14 ? -1.136 -63.260 18.397 1.00 46.80 14 GLY C O 1
ATOM 3988 N N . ALA C 1 15 ? -1.820 -62.108 20.209 1.00 47.23 15 ALA C N 1
ATOM 3989 C CA . ALA C 1 15 ? -2.583 -63.218 20.768 1.00 48.01 15 ALA C CA 1
ATOM 3990 C C . ALA C 1 15 ? -3.763 -63.566 19.859 1.00 48.95 15 ALA C C 1
ATOM 3991 O O . ALA C 1 15 ? -4.230 -64.708 19.827 1.00 49.50 15 ALA C O 1
ATOM 3993 N N . VAL C 1 16 ? -4.248 -62.555 19.144 1.00 47.99 16 VAL C N 1
ATOM 3994 C CA . VAL C 1 16 ? -5.215 -62.728 18.068 1.00 45.07 16 VAL C CA 1
ATOM 3995 C C . VAL C 1 16 ? -4.581 -62.331 16.729 1.00 44.75 16 VAL C C 1
ATOM 3996 O O . VAL C 1 16 ? -4.039 -61.235 16.580 1.00 41.31 16 VAL C O 1
ATOM 4000 N N . ARG C 1 17 ? -4.607 -63.258 15.780 1.00 47.10 17 ARG C N 1
ATOM 4001 C CA . ARG C 1 17 ? -4.072 -63.041 14.442 1.00 48.36 17 ARG C CA 1
ATOM 4002 C C . ARG C 1 17 ? -5.230 -62.940 13.437 1.00 43.54 17 ARG C C 1
ATOM 4003 O O . ARG C 1 17 ? -6.319 -63.475 13.670 1.00 39.25 17 ARG C O 1
ATOM 4011 N N . ILE C 1 18 ? -5.030 -62.202 12.352 1.00 38.88 18 ILE C N 1
ATOM 4012 C CA . ILE C 1 18 ? -6.038 -62.149 11.303 1.00 35.54 18 ILE C CA 1
ATOM 4013 C C . ILE C 1 18 ? -5.522 -62.798 10.018 1.00 37.00 18 ILE C C 1
ATOM 4014 O O . ILE C 1 18 ? -4.479 -62.405 9.484 1.00 37.55 18 ILE C O 1
ATOM 4019 N N . VAL C 1 19 ? -6.259 -63.787 9.522 1.00 36.23 19 VAL C N 1
ATOM 4020 C CA . VAL C 1 19 ? -5.890 -64.481 8.291 1.00 37.19 19 VAL C CA 1
ATOM 4021 C C . VAL C 1 19 ? -6.712 -63.940 7.133 1.00 35.43 19 VAL C C 1
ATOM 4022 O O . VAL C 1 19 ? -7.933 -63.890 7.193 1.00 33.42 19 VAL C O 1
ATOM 4026 N N . ASP C 1 20 ? -6.031 -63.533 6.067 1.00 32.04 20 ASP C N 1
ATOM 4027 C CA . ASP C 1 20 ? -6.702 -63.001 4.892 1.00 29.64 20 ASP C CA 1
ATOM 4028 C C . ASP C 1 20 ? -7.148 -64.177 4.024 1.00 33.12 20 ASP C C 1
ATOM 4029 O O . ASP C 1 20 ? -6.306 -64.921 3.523 1.00 35.68 20 ASP C O 1
ATOM 4034 N N . LEU C 1 21 ? -8.455 -64.341 3.824 1.00 30.88 21 LEU C N 1
ATOM 4035 C CA . LEU C 1 21 ? -8.963 -65.481 3.051 1.00 29.32 21 LEU C CA 1
ATOM 4036 C C . LEU C 1 21 ? -9.302 -65.069 1.614 1.00 35.75 21 LEU C C 1
ATOM 4037 O O . LEU C 1 21 ? -10.110 -65.714 0.949 1.00 30.69 21 LEU C O 1
ATOM 4042 N N . THR C 1 22 ? -8.668 -63.997 1.129 1.00 28.94 22 THR C N 1
ATOM 4043 C CA . THR C 1 22 ? -9.083 -63.390 -0.119 1.00 28.74 22 THR C CA 1
ATOM 4044 C C . THR C 1 22 ? -8.013 -63.541 -1.235 1.00 30.19 22 THR C C 1
ATOM 4045 O O . THR C 1 22 ? -6.812 -63.422 -0.974 1.00 36.55 22 THR C O 1
ATOM 4049 N N . HIS C 1 23 ? -8.458 -63.877 -2.444 1.00 31.01 23 HIS C N 1
ATOM 4050 C CA . HIS C 1 23 ? -7.604 -63.833 -3.636 1.00 34.49 23 HIS C CA 1
ATOM 4051 C C . HIS C 1 23 ? -7.513 -62.398 -4.132 1.00 31.13 23 HIS C C 1
ATOM 4052 O O . HIS C 1 23 ? -8.476 -61.638 -4.033 1.00 29.73 23 HIS C O 1
ATOM 4059 N N . THR C 1 24 ? -6.365 -62.035 -4.682 1.00 32.25 24 THR C N 1
ATOM 4060 C CA . THR C 1 24 ? -6.208 -60.730 -5.306 1.00 32.95 24 THR C CA 1
ATOM 4061 C C . THR C 1 24 ? -7.126 -60.620 -6.523 1.00 32.05 24 THR C C 1
ATOM 4062 O O . THR C 1 24 ? -7.188 -61.537 -7.358 1.00 36.37 24 THR C O 1
ATOM 4066 N N . LEU C 1 25 ? -7.821 -59.499 -6.623 1.00 29.78 25 LEU C N 1
ATOM 4067 C CA . LEU C 1 25 ? -8.618 -59.185 -7.785 1.00 29.96 25 LEU C CA 1
ATOM 4068 C C . LEU C 1 25 ? -7.706 -58.743 -8.930 1.00 33.86 25 LEU C C 1
ATOM 4069 O O . LEU C 1 25 ? -7.002 -57.743 -8.805 1.00 32.78 25 LEU C O 1
ATOM 4074 N N . ASP C 1 26 ? -7.709 -59.494 -10.028 1.00 32.52 26 ASP C N 1
ATOM 4075 C CA . ASP C 1 26 ? -6.945 -59.097 -11.210 1.00 42.93 26 ASP C CA 1
ATOM 4076 C C . ASP C 1 26 ? -7.531 -59.791 -12.454 1.00 40.45 26 ASP C C 1
ATOM 4077 O O . ASP C 1 26 ? -8.259 -60.777 -12.325 1.00 40.41 26 ASP C O 1
ATOM 4082 N N . PRO C 1 27 ? -7.254 -59.250 -13.657 1.00 38.65 27 PRO C N 1
ATOM 4083 C CA . PRO C 1 27 ? -7.843 -59.714 -14.923 1.00 41.10 27 PRO C CA 1
ATOM 4084 C C . PRO C 1 27 ? -7.688 -61.206 -15.228 1.00 45.45 27 PRO C C 1
ATOM 4085 O O . PRO C 1 27 ? -8.503 -61.757 -15.968 1.00 48.39 27 PRO C O 1
ATOM 4089 N N . ASP C 1 28 ? -6.665 -61.843 -14.673 1.00 44.65 28 ASP C N 1
ATOM 4090 C CA . ASP C 1 28 ? -6.351 -63.215 -15.029 1.00 47.91 28 ASP C CA 1
ATOM 4091 C C . ASP C 1 28 ? -7.085 -64.227 -14.162 1.00 43.92 28 ASP C C 1
ATOM 4092 O O . ASP C 1 28 ? -7.163 -65.402 -14.502 1.00 46.48 28 ASP C O 1
ATOM 4097 N N . PHE C 1 29 ? -7.635 -63.778 -13.045 1.00 42.05 29 PHE C N 1
ATOM 4098 C CA . PHE C 1 29 ? -8.340 -64.706 -12.167 1.00 43.36 29 PHE C CA 1
ATOM 4099 C C . PHE C 1 29 ? -9.666 -65.167 -12.786 1.00 45.02 29 PHE C C 1
ATOM 4100 O O . PHE C 1 29 ? -10.482 -64.351 -13.217 1.00 43.99 29 PHE C O 1
ATOM 4108 N N . PRO C 1 30 ? -9.889 -66.491 -12.816 1.00 46.60 30 PRO C N 1
ATOM 4109 C CA . PRO C 1 30 ? -11.051 -67.125 -13.455 1.00 49.44 30 PRO C CA 1
ATOM 4110 C C . PRO C 1 30 ? -12.403 -66.789 -12.820 1.00 47.89 30 PRO C C 1
ATOM 4111 O O . PRO C 1 30 ? -12.496 -66.629 -11.602 1.00 46.87 30 PRO C O 1
ATOM 4115 N N . VAL C 1 31 ? -13.440 -66.695 -13.652 1.00 48.33 31 VAL C N 1
ATOM 4116 C CA . VAL C 1 31 ? -14.819 -66.549 -13.175 1.00 46.76 31 VAL C CA 1
ATOM 4117 C C . VAL C 1 31 ? -15.657 -67.706 -13.718 1.00 47.74 31 VAL C C 1
ATOM 4118 O O . VAL C 1 31 ? -15.217 -68.419 -14.627 1.00 47.87 31 VAL C O 1
ATOM 4122 N N . ILE C 1 32 ? -16.856 -67.893 -13.171 1.00 43.48 32 ILE C N 1
ATOM 4123 C CA . ILE C 1 32 ? -17.699 -69.018 -13.588 1.00 47.52 32 ILE C CA 1
ATOM 4124 C C . ILE C 1 32 ? -18.059 -68.932 -15.090 1.00 50.51 32 ILE C C 1
ATOM 4125 O O . ILE C 1 32 ? -18.304 -67.843 -15.641 1.00 49.76 32 ILE C O 1
ATOM 4130 N N . VAL C 1 33 ? -18.046 -70.077 -15.759 1.00 53.37 33 VAL C N 1
ATOM 4131 C CA . VAL C 1 33 ? -18.410 -70.131 -17.168 1.00 58.60 33 VAL C CA 1
ATOM 4132 C C . VAL C 1 33 ? -19.693 -70.938 -17.339 1.00 61.26 33 VAL C C 1
ATOM 4133 O O . VAL C 1 33 ? -19.805 -72.061 -16.844 1.00 62.04 33 VAL C O 1
ATOM 4137 N N . LEU C 1 34 ? -20.665 -70.337 -18.021 1.00 62.26 34 LEU C N 1
ATOM 4138 C CA . LEU C 1 34 ? -21.966 -70.960 -18.255 1.00 65.49 34 LEU C CA 1
ATOM 4139 C C . LEU C 1 34 ? -22.091 -71.347 -19.723 1.00 68.39 34 LEU C C 1
ATOM 4140 O O . LEU C 1 34 ? -21.280 -70.909 -20.536 1.00 69.49 34 LEU C O 1
ATOM 4145 N N . PRO C 1 35 ? -23.092 -72.181 -20.066 1.00 70.40 35 PRO C N 1
ATOM 4146 C CA . PRO C 1 35 ? -23.379 -72.431 -21.483 1.00 73.07 35 PRO C CA 1
ATOM 4147 C C . PRO C 1 35 ? -23.540 -71.116 -22.239 1.00 72.47 35 PRO C C 1
ATOM 4148 O O . PRO C 1 35 ? -24.188 -70.205 -21.720 1.00 70.56 35 PRO C O 1
ATOM 4152 N N . PRO C 1 36 ? -22.967 -71.025 -23.450 1.00 72.31 36 PRO C N 1
ATOM 4153 C CA . PRO C 1 36 ? -22.812 -69.779 -24.216 1.00 69.93 36 PRO C CA 1
ATOM 4154 C C . PRO C 1 36 ? -24.111 -69.024 -24.505 1.00 72.40 36 PRO C C 1
ATOM 4155 O O . PRO C 1 36 ? -24.043 -67.841 -24.835 1.00 72.93 36 PRO C O 1
ATOM 4159 N N . GLU C 1 37 ? -25.257 -69.691 -24.418 1.00 77.70 37 GLU C N 1
ATOM 4160 C CA . GLU C 1 37 ? -26.539 -69.029 -24.651 1.00 82.83 37 GLU C CA 1
ATOM 4161 C C . GLU C 1 37 ? -26.918 -68.090 -23.502 1.00 82.14 37 GLU C C 1
ATOM 4162 O O . GLU C 1 37 ? -27.762 -67.208 -23.666 1.00 84.12 37 GLU C O 1
ATOM 4168 N N . PHE C 1 38 ? -26.293 -68.277 -22.343 1.00 77.23 38 PHE C N 1
ATOM 4169 C CA . PHE C 1 38 ? -26.601 -67.459 -21.172 1.00 70.25 38 PHE C CA 1
ATOM 4170 C C . PHE C 1 38 ? -25.664 -66.261 -21.046 1.00 63.11 38 PHE C C 1
ATOM 4171 O O . PHE C 1 38 ? -24.538 -66.283 -21.545 1.00 61.82 38 PHE C O 1
ATOM 4179 N N . GLY C 1 39 ? -26.126 -65.222 -20.358 1.00 59.04 39 GLY C N 1
ATOM 4180 C CA . GLY C 1 39 ? -25.258 -64.110 -20.024 1.00 56.42 39 GLY C CA 1
ATOM 4181 C C . GLY C 1 39 ? -24.140 -64.605 -19.131 1.00 54.28 39 GLY C C 1
ATOM 4182 O O . GLY C 1 39 ? -24.360 -65.465 -18.279 1.00 54.74 39 GLY C O 1
ATOM 4183 N N . GLN C 1 40 ? -22.943 -64.061 -19.310 1.00 51.93 40 GLN C N 1
ATOM 4184 C CA . GLN C 1 40 ? -21.780 -64.567 -18.596 1.00 52.93 40 GLN C CA 1
ATOM 4185 C C . GLN C 1 40 ? -21.242 -63.586 -17.564 1.00 51.31 40 GLN C C 1
ATOM 4186 O O . GLN C 1 40 ? -21.311 -62.361 -17.728 1.00 49.90 40 GLN C O 1
ATOM 4192 N N . CYS C 1 41 ? -20.697 -64.156 -16.498 1.00 48.06 41 CYS C N 1
ATOM 4193 C CA . CYS C 1 41 ? -19.988 -63.412 -15.478 1.00 47.18 41 CYS C CA 1
ATOM 4194 C C . CYS C 1 41 ? -18.757 -62.707 -16.077 1.00 47.58 41 CYS C C 1
ATOM 4195 O O . CYS C 1 41 ? -18.053 -63.270 -16.914 1.00 48.39 41 CYS C O 1
ATOM 4198 N N . ALA C 1 42 ? -18.504 -61.477 -15.655 1.00 44.38 42 ALA C N 1
ATOM 4199 C CA . ALA C 1 42 ? -17.374 -60.720 -16.184 1.00 44.31 42 ALA C CA 1
ATOM 4200 C C . ALA C 1 42 ? -16.113 -60.892 -15.334 1.00 41.95 42 ALA C C 1
ATOM 4201 O O . ALA C 1 42 ? -16.186 -61.083 -14.117 1.00 41.01 42 ALA C O 1
ATOM 4203 N N . ARG C 1 43 ? -14.955 -60.787 -15.982 1.00 40.82 43 ARG C N 1
ATOM 4204 C CA . ARG C 1 43 ? -13.683 -60.789 -15.269 1.00 39.43 43 ARG C CA 1
ATOM 4205 C C . ARG C 1 43 ? -13.429 -59.403 -14.691 1.00 39.83 43 ARG C C 1
ATOM 4206 O O . ARG C 1 43 ? -14.018 -58.425 -15.139 1.00 40.80 43 ARG C O 1
ATOM 4214 N N . PHE C 1 44 ? -12.547 -59.339 -13.699 1.00 38.10 44 PHE C N 1
ATOM 4215 C CA . PHE C 1 44 ? -12.123 -58.080 -13.103 1.00 37.16 44 PHE C CA 1
ATOM 4216 C C . PHE C 1 44 ? -11.277 -57.290 -14.095 1.00 33.01 44 PHE C C 1
ATOM 4217 O O . PHE C 1 44 ? -10.402 -57.847 -14.726 1.00 34.40 44 PHE C O 1
ATOM 4225 N N . ARG C 1 45 ? -11.543 -55.993 -14.225 1.00 31.91 45 ARG C N 1
ATOM 4226 C CA . ARG C 1 45 ? -10.726 -55.121 -15.067 1.00 35.65 45 ARG C CA 1
ATOM 4227 C C . ARG C 1 45 ? -10.484 -53.818 -14.325 1.00 32.95 45 ARG C C 1
ATOM 4228 O O . ARG C 1 45 ? -11.309 -53.399 -13.514 1.00 29.10 45 ARG C O 1
ATOM 4236 N N . MET C 1 46 ? -9.351 -53.183 -14.592 1.00 32.99 46 MET C N 1
ATOM 4237 C CA . MET C 1 46 ? -9.092 -51.876 -14.001 1.00 32.66 46 MET C CA 1
ATOM 4238 C C . MET C 1 46 ? -8.302 -51.014 -14.975 1.00 34.99 46 MET C C 1
ATOM 4239 O O . MET C 1 46 ? -7.541 -51.516 -15.802 1.00 33.03 46 MET C O 1
ATOM 4244 N N . GLU C 1 47 ? -8.538 -49.709 -14.910 1.00 35.32 47 GLU C N 1
ATOM 4245 C CA . GLU C 1 47 ? -7.837 -48.767 -15.778 1.00 34.81 47 GLU C CA 1
ATOM 4246 C C . GLU C 1 47 ? -7.520 -47.510 -14.966 1.00 30.70 47 GLU C C 1
ATOM 4247 O O . GLU C 1 47 ? -8.292 -47.132 -14.102 1.00 28.30 47 GLU C O 1
ATOM 4253 N N . GLU C 1 48 ? -6.372 -46.888 -15.227 1.00 30.62 48 GLU C N 1
ATOM 4254 C CA . GLU C 1 48 ? -5.974 -45.665 -14.515 1.00 28.38 48 GLU C CA 1
ATOM 4255 C C . GLU C 1 48 ? -6.838 -44.459 -14.873 1.00 28.77 48 GLU C C 1
ATOM 4256 O O . GLU C 1 48 ? -7.155 -44.251 -16.046 1.00 30.85 48 GLU C O 1
ATOM 4262 N N . ILE C 1 49 ? -7.249 -43.697 -13.851 1.00 25.40 49 ILE C N 1
ATOM 4263 C CA . ILE C 1 49 ? -7.809 -42.362 -14.042 1.00 25.38 49 ILE C CA 1
ATOM 4264 C C . ILE C 1 49 ? -6.641 -41.388 -14.145 1.00 26.09 49 ILE C C 1
ATOM 4265 O O . ILE C 1 49 ? -6.585 -40.546 -15.047 1.00 25.53 49 ILE C O 1
ATOM 4270 N N . SER C 1 50 ? -5.686 -41.551 -13.233 1.00 27.43 50 SER C N 1
ATOM 4271 C CA . SER C 1 50 ? -4.427 -40.809 -13.243 1.00 23.79 50 SER C CA 1
ATOM 4272 C C . SER C 1 50 ? -3.399 -41.593 -12.440 1.00 25.77 50 SER C C 1
ATOM 4273 O O . SER C 1 50 ? -3.767 -42.445 -11.620 1.00 27.29 50 SER C O 1
ATOM 4276 N N . ALA C 1 51 ? -2.121 -41.312 -12.664 1.00 24.53 51 ALA C N 1
ATOM 4277 C CA . ALA C 1 51 ? -1.057 -41.945 -11.888 1.00 28.09 51 ALA C CA 1
ATOM 4278 C C . ALA C 1 51 ? 0.077 -40.951 -11.668 1.00 27.56 51 ALA C C 1
ATOM 4279 O O . ALA C 1 51 ? 1.157 -41.097 -12.237 1.00 26.10 51 ALA C O 1
ATOM 4281 N N . TYR C 1 52 ? -0.194 -39.943 -10.839 1.00 28.70 52 TYR C N 1
ATOM 4282 C CA . TYR C 1 52 ? 0.750 -38.860 -10.582 1.00 28.24 52 TYR C CA 1
ATOM 4283 C C . TYR C 1 52 ? 1.210 -38.259 -11.914 1.00 28.39 52 TYR C C 1
ATOM 4284 O O . TYR C 1 52 ? 2.410 -38.079 -12.158 1.00 28.48 52 TYR C O 1
ATOM 4293 N N . ASP C 1 53 ? 0.252 -37.946 -12.784 1.00 26.41 53 ASP C N 1
ATOM 4294 C CA . ASP C 1 53 ? 0.589 -37.438 -14.124 1.00 26.73 53 ASP C CA 1
ATOM 4295 C C . ASP C 1 53 ? -0.295 -36.233 -14.471 1.00 28.61 53 ASP C C 1
ATOM 4296 O O . ASP C 1 53 ? -0.984 -35.684 -13.593 1.00 27.32 53 ASP C O 1
ATOM 4301 N N . HIS C 1 54 ? -0.319 -35.849 -15.741 1.00 28.40 54 HIS C N 1
ATOM 4302 C CA . HIS C 1 54 ? -1.068 -34.663 -16.156 1.00 30.23 54 HIS C CA 1
ATOM 4303 C C . HIS C 1 54 ? -2.584 -34.812 -15.944 1.00 29.34 54 HIS C C 1
ATOM 4304 O O . HIS C 1 54 ? -3.295 -33.817 -15.872 1.00 30.79 54 HIS C O 1
ATOM 4311 N N . ARG C 1 55 ? -3.065 -36.052 -15.853 1.00 24.67 55 ARG C N 1
ATOM 4312 C CA . ARG C 1 55 ? -4.475 -36.336 -15.573 1.00 28.22 55 ARG C CA 1
ATOM 4313 C C . ARG C 1 55 ? -4.802 -36.202 -14.090 1.00 28.21 55 ARG C C 1
ATOM 4314 O O . ARG C 1 55 ? -5.979 -36.245 -13.697 1.00 25.43 55 ARG C O 1
ATOM 4322 N N . GLY C 1 56 ? -3.762 -36.104 -13.264 1.00 29.33 56 GLY C N 1
ATOM 4323 C CA . GLY C 1 56 ? -3.906 -36.037 -11.811 1.00 31.53 56 GLY C CA 1
ATOM 4324 C C . GLY C 1 56 ? -2.538 -36.009 -11.150 1.00 26.89 56 GLY C C 1
ATOM 4325 O O . GLY C 1 56 ? -1.997 -37.034 -10.768 1.00 22.81 56 GLY C O 1
ATOM 4326 N N . PRO C 1 57 ? -1.950 -34.811 -11.040 1.00 26.56 57 PRO C N 1
ATOM 4327 C CA . PRO C 1 57 ? -0.516 -34.663 -10.757 1.00 28.29 57 PRO C CA 1
ATOM 4328 C C . PRO C 1 57 ? 0.006 -35.278 -9.462 1.00 26.62 57 PRO C C 1
ATOM 4329 O O . PRO C 1 57 ? 1.143 -35.752 -9.482 1.00 23.94 57 PRO C O 1
ATOM 4333 N N . ALA C 1 58 ? -0.774 -35.262 -8.377 1.00 22.61 58 ALA C N 1
ATOM 4334 C CA . ALA C 1 58 ? -0.273 -35.669 -7.076 1.00 22.63 58 ALA C CA 1
ATOM 4335 C C . ALA C 1 58 ? -0.964 -36.943 -6.560 1.00 25.57 58 ALA C C 1
ATOM 4336 O O . ALA C 1 58 ? -0.802 -37.310 -5.393 1.00 25.07 58 ALA C O 1
ATOM 4338 N N . TRP C 1 59 ? -1.732 -37.608 -7.418 1.00 21.99 59 TRP C N 1
ATOM 4339 C CA . TRP C 1 59 ? -2.491 -38.762 -6.951 1.00 21.60 59 TRP C CA 1
ATOM 4340 C C . TRP C 1 59 ? -2.638 -39.856 -8.004 1.00 24.12 59 TRP C C 1
ATOM 4341 O O . TRP C 1 59 ? -2.411 -39.632 -9.196 1.00 28.04 59 TRP C O 1
ATOM 4352 N N . LYS C 1 60 ? -3.007 -41.046 -7.533 1.00 23.19 60 LYS C N 1
ATOM 4353 C CA . LYS C 1 60 ? -3.211 -42.201 -8.382 1.00 24.00 60 LYS C CA 1
ATOM 4354 C C . LYS C 1 60 ? -4.498 -42.881 -7.942 1.00 25.14 60 LYS C C 1
ATOM 4355 O O . LYS C 1 60 ? -4.783 -42.920 -6.741 1.00 21.56 60 LYS C O 1
ATOM 4361 N N . TRP C 1 61 ? -5.298 -43.322 -8.918 1.00 25.48 61 TRP C N 1
ATOM 4362 C CA . TRP C 1 61 ? -6.567 -44.039 -8.673 1.00 24.95 61 TRP C CA 1
ATOM 4363 C C . TRP C 1 61 ? -7.083 -44.673 -9.975 1.00 27.52 61 TRP C C 1
ATOM 4364 O O . TRP C 1 61 ? -6.728 -44.242 -11.078 1.00 27.20 61 TRP C O 1
ATOM 4375 N N . HIS C 1 62 ? -7.933 -45.684 -9.833 1.00 24.64 62 HIS C N 1
ATOM 4376 C CA . HIS C 1 62 ? -8.426 -46.471 -10.964 1.00 26.22 62 HIS C CA 1
ATOM 4377 C C . HIS C 1 62 ? -9.942 -46.523 -11.042 1.00 26.47 62 HIS C C 1
ATOM 4378 O O . HIS C 1 62 ? -10.645 -46.413 -10.014 1.00 24.22 62 HIS C O 1
ATOM 4385 N N . ASN C 1 63 ? -10.427 -46.717 -12.267 1.00 26.33 63 ASN C N 1
ATOM 4386 C CA . ASN C 1 63 ? -11.772 -47.235 -12.498 1.00 24.50 63 ASN C CA 1
ATOM 4387 C C . ASN C 1 63 ? -11.726 -48.755 -12.499 1.00 28.59 63 ASN C C 1
ATOM 4388 O O . ASN C 1 63 ? -10.764 -49.352 -12.973 1.00 25.99 63 ASN C O 1
ATOM 4393 N N . ILE C 1 64 ? -12.761 -49.391 -11.964 1.00 29.95 64 ILE C N 1
ATOM 4394 C CA . ILE C 1 64 ? -12.778 -50.841 -11.925 1.00 31.31 64 ILE C CA 1
ATOM 4395 C C . ILE C 1 64 ? -14.103 -51.364 -12.452 1.00 31.01 64 ILE C C 1
ATOM 4396 O O . ILE C 1 64 ? -15.127 -50.689 -12.381 1.00 29.39 64 ILE C O 1
ATOM 4401 N N . SER C 1 65 ? -14.076 -52.565 -13.023 1.00 31.11 65 SER C N 1
ATOM 4402 C CA . SER C 1 65 ? -15.304 -53.176 -13.475 1.00 31.56 65 SER C CA 1
ATOM 4403 C C . SER C 1 65 ? -15.225 -54.672 -13.207 1.00 33.44 65 SER C C 1
ATOM 4404 O O . SER C 1 65 ? -14.150 -55.262 -13.289 1.00 30.20 65 SER C O 1
ATOM 4407 N N . MET C 1 66 ? -16.367 -55.268 -12.892 1.00 34.90 66 MET C N 1
ATOM 4408 C CA . MET C 1 66 ? -16.434 -56.689 -12.564 1.00 35.47 66 MET C CA 1
ATOM 4409 C C . MET C 1 66 ? -17.883 -57.130 -12.505 1.00 36.81 66 MET C C 1
ATOM 4410 O O . MET C 1 66 ? -18.785 -56.427 -12.964 1.00 37.35 66 MET C O 1
ATOM 4415 N N . SER C 1 67 ? -18.101 -58.331 -11.999 1.00 38.16 67 SER C N 1
ATOM 4416 C CA . SER C 1 67 ? -19.447 -58.737 -11.661 1.00 36.75 67 SER C CA 1
ATOM 4417 C C . SER C 1 67 ? -19.605 -58.862 -10.154 1.00 34.95 67 SER C C 1
ATOM 4418 O O . SER C 1 67 ? -18.623 -58.949 -9.403 1.00 32.50 67 SER C O 1
ATOM 4421 N N . GLU C 1 68 ? -20.853 -58.926 -9.713 1.00 34.84 68 GLU C N 1
ATOM 4422 C CA . GLU C 1 68 ? -21.130 -59.208 -8.326 1.00 34.73 68 GLU C CA 1
ATOM 4423 C C . GLU C 1 68 ? -20.475 -60.522 -7.913 1.00 35.44 68 GLU C C 1
ATOM 4424 O O . GLU C 1 68 ? -20.087 -60.682 -6.758 1.00 32.62 68 GLU C O 1
ATOM 4430 N N . HIS C 1 69 ? -20.309 -61.445 -8.864 1.00 33.05 69 HIS C N 1
ATOM 4431 C CA . HIS C 1 69 ? -19.819 -62.781 -8.527 1.00 32.46 69 HIS C CA 1
ATOM 4432 C C . HIS C 1 69 ? -18.414 -63.060 -9.076 1.00 33.13 69 HIS C C 1
ATOM 4433 O O . HIS C 1 69 ? -18.097 -64.161 -9.534 1.00 34.73 69 HIS C O 1
ATOM 4440 N N . THR C 1 70 ? -17.578 -62.026 -9.016 1.00 32.05 70 THR C N 1
ATOM 4441 C CA . THR C 1 70 ? -16.179 -62.090 -9.416 1.00 35.79 70 THR C CA 1
ATOM 4442 C C . THR C 1 70 ? -15.234 -62.323 -8.238 1.00 31.59 70 THR C C 1
ATOM 4443 O O . THR C 1 70 ? -15.341 -61.663 -7.202 1.00 29.99 70 THR C O 1
ATOM 4447 N N . GLY C 1 71 ? -14.312 -63.267 -8.398 1.00 32.85 71 GLY C N 1
ATOM 4448 C CA . GLY C 1 71 ? -13.279 -63.490 -7.406 1.00 32.38 71 GLY C CA 1
ATOM 4449 C C . GLY C 1 71 ? -13.845 -63.984 -6.089 1.00 38.78 71 GLY C C 1
ATOM 4450 O O . GLY C 1 71 ? -14.929 -64.567 -6.045 1.00 31.94 71 GLY C O 1
ATOM 4451 N N . THR C 1 72 ? -13.093 -63.764 -5.016 1.00 30.67 72 THR C N 1
ATOM 4452 C CA . THR C 1 72 ? -13.586 -64.019 -3.681 1.00 33.39 72 THR C CA 1
ATOM 4453 C C . THR C 1 72 ? -14.835 -63.169 -3.467 1.00 28.41 72 THR C C 1
ATOM 4454 O O . THR C 1 72 ? -14.757 -61.932 -3.431 1.00 27.26 72 THR C O 1
ATOM 4458 N N . HIS C 1 73 ? -15.993 -63.825 -3.340 1.00 28.74 73 HIS C N 1
ATOM 4459 C CA . HIS C 1 73 ? -17.248 -63.091 -3.271 1.00 27.86 73 HIS C CA 1
ATOM 4460 C C . HIS C 1 73 ? -18.341 -63.772 -2.465 1.00 27.80 73 HIS C C 1
ATOM 4461 O O . HIS C 1 73 ? -18.256 -64.950 -2.120 1.00 30.80 73 HIS C O 1
ATOM 4468 N N . PHE C 1 74 ? -19.379 -62.987 -2.221 1.00 26.94 74 PHE C N 1
ATOM 4469 C CA . PHE C 1 74 ? -20.468 -63.318 -1.310 1.00 26.61 74 PHE C CA 1
ATOM 4470 C C . PHE C 1 74 ? -21.716 -63.508 -2.159 1.00 27.59 74 PHE C C 1
ATOM 4471 O O . PHE C 1 74 ? -21.999 -62.680 -3.008 1.00 28.06 74 PHE C O 1
ATOM 4479 N N . ASP C 1 75 ? -22.471 -64.583 -1.937 1.00 28.46 75 ASP C N 1
ATOM 4480 C CA . ASP C 1 75 ? -23.740 -64.777 -2.639 1.00 33.36 75 ASP C CA 1
ATOM 4481 C C . ASP C 1 75 ? -24.890 -64.557 -1.669 1.00 32.21 75 ASP C C 1
ATOM 4482 O O . ASP C 1 75 ? -24.926 -65.160 -0.604 1.00 28.48 75 ASP C O 1
ATOM 4487 N N . ALA C 1 76 ? -25.790 -63.651 -2.037 1.00 32.84 76 ALA C N 1
ATOM 4488 C CA . ALA C 1 76 ? -26.995 -63.363 -1.263 1.00 35.20 76 ALA C CA 1
ATOM 4489 C C . ALA C 1 76 ? -28.157 -64.195 -1.810 1.00 32.66 76 ALA C C 1
ATOM 4490 O O . ALA C 1 76 ? -28.083 -64.687 -2.933 1.00 31.79 76 ALA C O 1
ATOM 4492 N N . PRO C 1 77 ? -29.219 -64.406 -1.005 1.00 35.36 77 PRO C N 1
ATOM 4493 C CA . PRO C 1 77 ? -30.327 -65.257 -1.477 1.00 35.79 77 PRO C CA 1
ATOM 4494 C C . PRO C 1 77 ? -30.982 -64.836 -2.803 1.00 37.00 77 PRO C C 1
ATOM 4495 O O . PRO C 1 77 ? -31.364 -65.713 -3.570 1.00 35.05 77 PRO C O 1
ATOM 4499 N N . SER C 1 78 ? -31.066 -63.541 -3.102 1.00 35.86 78 SER C N 1
ATOM 4500 C CA . SER C 1 78 ? -31.724 -63.105 -4.340 1.00 34.19 78 SER C CA 1
ATOM 4501 C C . SER C 1 78 ? -30.971 -63.535 -5.607 1.00 35.23 78 SER C C 1
ATOM 4502 O O . SER C 1 78 ? -31.496 -63.426 -6.713 1.00 36.78 78 SER C O 1
ATOM 4505 N N . HIS C 1 79 ? -29.745 -64.023 -5.441 1.00 34.57 79 HIS C N 1
ATOM 4506 C CA . HIS C 1 79 ? -28.964 -64.544 -6.564 1.00 35.64 79 HIS C CA 1
ATOM 4507 C C . HIS C 1 79 ? -29.674 -65.726 -7.232 1.00 46.51 79 HIS C C 1
ATOM 4508 O O . HIS C 1 79 ? -29.528 -65.950 -8.434 1.00 39.44 79 HIS C O 1
ATOM 4515 N N . TRP C 1 80 ? -30.437 -66.481 -6.448 1.00 45.04 80 TRP C N 1
ATOM 4516 C CA . TRP C 1 80 ? -31.125 -67.650 -6.981 1.00 46.40 80 TRP C CA 1
ATOM 4517 C C . TRP C 1 80 ? -32.635 -67.462 -6.987 1.00 47.19 80 TRP C C 1
ATOM 4518 O O . TRP C 1 80 ? -33.181 -66.748 -6.146 1.00 44.98 80 TRP C O 1
ATOM 4529 N N . ILE C 1 81 ? -33.298 -68.124 -7.934 1.00 47.82 81 ILE C N 1
ATOM 4530 C CA . ILE C 1 81 ? -34.745 -68.017 -8.097 1.00 51.33 81 ILE C CA 1
ATOM 4531 C C . ILE C 1 81 ? -35.490 -68.455 -6.838 1.00 51.12 81 ILE C C 1
ATOM 4532 O O . ILE C 1 81 ? -36.567 -67.944 -6.541 1.00 53.00 81 ILE C O 1
ATOM 4537 N N . SER C 1 82 ? -34.897 -69.379 -6.088 1.00 51.19 82 SER C N 1
ATOM 4538 C CA . SER C 1 82 ? -35.498 -69.893 -4.858 1.00 51.71 82 SER C CA 1
ATOM 4539 C C . SER C 1 82 ? -35.490 -68.852 -3.737 1.00 51.18 82 SER C C 1
ATOM 4540 O O . SER C 1 82 ? -36.234 -68.965 -2.766 1.00 49.52 82 SER C O 1
ATOM 4543 N N . GLY C 1 83 ? -34.657 -67.827 -3.877 1.00 51.55 83 GLY C N 1
ATOM 4544 C CA . GLY C 1 83 ? -34.568 -66.804 -2.854 1.00 54.27 83 GLY C CA 1
ATOM 4545 C C . GLY C 1 83 ? -35.254 -65.525 -3.283 1.00 58.29 83 GLY C C 1
ATOM 4546 O O . GLY C 1 83 ? -35.085 -64.486 -2.655 1.00 57.52 83 GLY C O 1
ATOM 4547 N N . LYS C 1 84 ? -36.052 -65.619 -4.343 1.00 64.66 84 LYS C N 1
ATOM 4548 C CA . LYS C 1 84 ? -36.723 -64.467 -4.943 1.00 69.29 84 LYS C CA 1
ATOM 4549 C C . LYS C 1 84 ? -37.630 -63.735 -3.959 1.00 70.31 84 LYS C C 1
ATOM 4550 O O . LYS C 1 84 ? -37.728 -62.508 -3.991 1.00 70.32 84 LYS C O 1
ATOM 4556 N N . ASP C 1 85 ? -38.271 -64.483 -3.067 1.00 71.58 85 ASP C N 1
ATOM 4557 C CA . ASP C 1 85 ? -39.284 -63.902 -2.195 1.00 72.94 85 ASP C CA 1
ATOM 4558 C C . ASP C 1 85 ? -38.881 -63.932 -0.726 1.00 68.72 85 ASP C C 1
ATOM 4559 O O . ASP C 1 85 ? -39.675 -63.566 0.142 1.00 70.04 85 ASP C O 1
ATOM 4564 N N . VAL C 1 86 ? -37.659 -64.368 -0.439 1.00 63.38 86 VAL C N 1
ATOM 4565 C CA . VAL C 1 86 ? -37.196 -64.375 0.941 1.00 57.93 86 VAL C CA 1
ATOM 4566 C C . VAL C 1 86 ? -36.882 -62.938 1.354 1.00 52.82 86 VAL C C 1
ATOM 4567 O O . VAL C 1 86 ? -36.397 -62.146 0.549 1.00 55.72 86 VAL C O 1
ATOM 4571 N N . PRO C 1 87 ? -37.177 -62.591 2.606 1.00 47.71 87 PRO C N 1
ATOM 4572 C CA . PRO C 1 87 ? -36.869 -61.259 3.140 1.00 44.77 87 PRO C CA 1
ATOM 4573 C C . PRO C 1 87 ? -35.362 -60.954 3.218 1.00 39.16 87 PRO C C 1
ATOM 4574 O O . PRO C 1 87 ? -34.559 -61.867 3.430 1.00 35.41 87 PRO C O 1
ATOM 4578 N N . ASN C 1 88 ? -34.989 -59.686 3.031 1.00 38.65 88 ASN C N 1
ATOM 4579 C CA . ASN C 1 88 ? -33.583 -59.278 3.109 1.00 33.66 88 ASN C CA 1
ATOM 4580 C C . ASN C 1 88 ? -32.678 -60.093 2.197 1.00 31.54 88 ASN C C 1
ATOM 4581 O O . ASN C 1 88 ? -31.605 -60.531 2.611 1.00 31.53 88 ASN C O 1
ATOM 4586 N N . GLY C 1 89 ? -33.140 -60.315 0.976 1.00 35.61 89 GLY C N 1
ATOM 4587 C CA . GLY C 1 89 ? -32.486 -61.207 0.041 1.00 36.16 89 GLY C CA 1
ATOM 4588 C C . GLY C 1 89 ? -31.324 -60.593 -0.715 1.00 36.97 89 GLY C C 1
ATOM 4589 O O . GLY C 1 89 ? -30.593 -61.310 -1.386 1.00 37.06 89 GLY C O 1
ATOM 4590 N N . SER C 1 90 ? -31.178 -59.269 -0.650 1.00 37.22 90 SER C N 1
ATOM 4591 C CA . SER C 1 90 ? -30.066 -58.594 -1.322 1.00 36.96 90 SER C CA 1
ATOM 4592 C C . SER C 1 90 ? -28.976 -58.146 -0.343 1.00 35.03 90 SER C C 1
ATOM 4593 O O . SER C 1 90 ? -29.231 -57.971 0.853 1.00 32.29 90 SER C O 1
ATOM 4596 N N . VAL C 1 91 ? -27.759 -57.943 -0.851 1.00 30.53 91 VAL C N 1
ATOM 4597 C CA . VAL C 1 91 ? -26.617 -57.692 0.025 1.00 28.58 91 VAL C CA 1
ATOM 4598 C C . VAL C 1 91 ? -26.751 -56.417 0.850 1.00 26.38 91 VAL C C 1
ATOM 4599 O O . VAL C 1 91 ? -26.169 -56.317 1.915 1.00 23.69 91 VAL C O 1
ATOM 4603 N N . ASP C 1 92 ? -27.537 -55.463 0.370 1.00 31.60 92 ASP C N 1
ATOM 4604 C CA . ASP C 1 92 ? -27.708 -54.196 1.084 1.00 30.00 92 ASP C CA 1
ATOM 4605 C C . ASP C 1 92 ? -28.782 -54.286 2.168 1.00 31.02 92 ASP C C 1
ATOM 4606 O O . ASP C 1 92 ? -28.962 -53.342 2.948 1.00 28.65 92 ASP C O 1
ATOM 4611 N N . GLU C 1 93 ? -29.487 -55.419 2.210 1.00 29.14 93 GLU C N 1
ATOM 4612 C CA . GLU C 1 93 ? -30.603 -55.617 3.148 1.00 31.25 93 GLU C CA 1
ATOM 4613 C C . GLU C 1 93 ? -30.307 -56.624 4.259 1.00 32.05 93 GLU C C 1
ATOM 4614 O O . GLU C 1 93 ? -31.000 -56.661 5.279 1.00 27.24 93 GLU C O 1
ATOM 4620 N N . ILE C 1 94 ? -29.292 -57.456 4.046 1.00 33.94 94 ILE C N 1
ATOM 4621 C CA . ILE C 1 94 ? -28.903 -58.455 5.031 1.00 34.31 94 ILE C CA 1
ATOM 4622 C C . ILE C 1 94 ? -28.505 -57.789 6.334 1.00 32.57 94 ILE C C 1
ATOM 4623 O O . ILE C 1 94 ? -27.703 -56.853 6.335 1.00 29.74 94 ILE C O 1
ATOM 4628 N N . PRO C 1 95 ? -29.102 -58.237 7.451 1.00 35.37 95 PRO C N 1
ATOM 4629 C CA . PRO C 1 95 ? -28.728 -57.680 8.752 1.00 35.97 95 PRO C CA 1
ATOM 4630 C C . PRO C 1 95 ? -27.230 -57.814 8.987 1.00 35.44 95 PRO C C 1
ATOM 4631 O O . PRO C 1 95 ? -26.669 -58.884 8.759 1.00 33.01 95 PRO C O 1
ATOM 4635 N N . ALA C 1 96 ? -26.612 -56.729 9.447 1.00 36.04 96 ALA C N 1
ATOM 4636 C CA . ALA C 1 96 ? -25.165 -56.620 9.587 1.00 36.65 96 ALA C CA 1
ATOM 4637 C C . ALA C 1 96 ? -24.578 -57.654 10.531 1.00 35.30 96 ALA C C 1
ATOM 4638 O O . ALA C 1 96 ? -23.398 -57.968 10.447 1.00 30.44 96 ALA C O 1
ATOM 4640 N N . GLU C 1 97 ? -25.401 -58.172 11.442 1.00 38.20 97 GLU C N 1
ATOM 4641 C CA . GLU C 1 97 ? -24.946 -59.179 12.401 1.00 38.71 97 GLU C CA 1
ATOM 4642 C C . GLU C 1 97 ? -24.494 -60.449 11.712 1.00 32.99 97 GLU C C 1
ATOM 4643 O O . GLU C 1 97 ? -23.715 -61.220 12.261 1.00 33.93 97 GLU C O 1
ATOM 4649 N N . ALA C 1 98 ? -24.970 -60.646 10.492 1.00 31.48 98 ALA C N 1
ATOM 4650 C CA . ALA C 1 98 ? -24.607 -61.815 9.710 1.00 30.99 98 ALA C CA 1
ATOM 4651 C C . ALA C 1 98 ? -23.172 -61.764 9.204 1.00 28.08 98 ALA C C 1
ATOM 4652 O O . ALA C 1 98 ? -22.635 -62.769 8.762 1.00 25.79 98 ALA C O 1
ATOM 4654 N N . PHE C 1 99 ? -22.536 -60.601 9.303 1.00 26.12 99 PHE C N 1
ATOM 4655 C CA . PHE C 1 99 ? -21.259 -60.379 8.633 1.00 25.39 99 PHE C CA 1
ATOM 4656 C C . PHE C 1 99 ? -20.065 -60.719 9.510 1.00 24.35 99 PHE C C 1
ATOM 4657 O O . PHE C 1 99 ? -18.924 -60.710 9.053 1.00 26.38 99 PHE C O 1
ATOM 4665 N N . VAL C 1 100 ? -20.326 -60.944 10.791 1.00 24.96 100 VAL C N 1
ATOM 4666 C CA . VAL C 1 100 ? -19.295 -61.361 11.728 1.00 23.79 100 VAL C CA 1
ATOM 4667 C C . VAL C 1 100 ? -19.827 -62.505 12.588 1.00 24.47 100 VAL C C 1
ATOM 4668 O O . VAL C 1 100 ? -20.897 -62.392 13.180 1.00 22.16 100 VAL C O 1
ATOM 4672 N N . GLY C 1 101 ? -19.106 -63.620 12.643 1.00 25.53 101 GLY C N 1
ATOM 4673 C CA . GLY C 1 101 ? -19.580 -64.739 13.441 1.00 25.72 101 GLY C CA 1
ATOM 4674 C C . GLY C 1 101 ? -18.652 -65.938 13.477 1.00 29.10 101 GLY C C 1
ATOM 4675 O O . GLY C 1 101 ? -17.610 -65.945 12.817 1.00 30.04 101 GLY C O 1
ATOM 4676 N N . PRO C 1 102 ? -19.030 -66.963 14.261 1.00 28.28 102 PRO C N 1
ATOM 4677 C CA . PRO C 1 102 ? -18.258 -68.198 14.377 1.00 27.86 102 PRO C CA 1
ATOM 4678 C C . PRO C 1 102 ? -18.205 -68.913 13.045 1.00 27.39 102 PRO C C 1
ATOM 4679 O O . PRO C 1 102 ? -19.168 -68.855 12.264 1.00 28.99 102 PRO C O 1
ATOM 4683 N N . VAL C 1 103 ? -17.094 -69.594 12.798 1.00 29.21 103 VAL C N 1
ATOM 4684 C CA . VAL C 1 103 ? -16.915 -70.338 11.564 1.00 30.10 103 VAL C CA 1
ATOM 4685 C C . VAL C 1 103 ? -16.331 -71.704 11.903 1.00 32.27 103 VAL C C 1
ATOM 4686 O O . VAL C 1 103 ? -15.486 -71.836 12.803 1.00 28.26 103 VAL C O 1
ATOM 4690 N N . VAL C 1 104 ? -16.813 -72.738 11.221 1.00 34.12 104 VAL C N 1
ATOM 4691 C CA . VAL C 1 104 ? -16.204 -74.049 11.356 1.00 30.75 104 VAL C CA 1
ATOM 4692 C C . VAL C 1 104 ? -15.644 -74.468 10.010 1.00 32.59 104 VAL C C 1
ATOM 4693 O O . VAL C 1 104 ? -16.189 -74.124 8.956 1.00 31.90 104 VAL C O 1
ATOM 4697 N N . VAL C 1 105 ? -14.548 -75.215 10.054 1.00 33.60 105 VAL C N 1
ATOM 4698 C CA . VAL C 1 105 ? -13.855 -75.629 8.839 1.00 35.73 105 VAL C CA 1
ATOM 4699 C C . VAL C 1 105 ? -13.771 -77.147 8.750 1.00 37.26 105 VAL C C 1
ATOM 4700 O O . VAL C 1 105 ? -13.176 -77.797 9.606 1.00 38.14 105 VAL C O 1
ATOM 4704 N N . ILE C 1 106 ? -14.378 -77.698 7.707 1.00 38.22 106 ILE C N 1
ATOM 4705 C CA . ILE C 1 106 ? -14.351 -79.141 7.471 1.00 40.47 106 ILE C CA 1
ATOM 4706 C C . ILE C 1 106 ? -13.295 -79.471 6.428 1.00 51.99 106 ILE C C 1
ATOM 4707 O O . ILE C 1 106 ? -13.421 -79.074 5.275 1.00 42.44 106 ILE C O 1
ATOM 4712 N N . ASP C 1 107 ? -12.270 -80.211 6.828 1.00 53.35 107 ASP C N 1
ATOM 4713 C CA . ASP C 1 107 ? -11.150 -80.500 5.935 1.00 57.62 107 ASP C CA 1
ATOM 4714 C C . ASP C 1 107 ? -11.464 -81.632 4.961 1.00 59.31 107 ASP C C 1
ATOM 4715 O O . ASP C 1 107 ? -11.493 -82.805 5.337 1.00 61.25 107 ASP C O 1
ATOM 4720 N N . CYS C 1 108 ? -11.715 -81.262 3.707 1.00 57.51 108 CYS C N 1
ATOM 4721 C CA . CYS C 1 108 ? -11.965 -82.227 2.638 1.00 59.07 108 CYS C CA 1
ATOM 4722 C C . CYS C 1 108 ? -10.837 -82.232 1.605 1.00 60.49 108 CYS C C 1
ATOM 4723 O O . CYS C 1 108 ? -11.042 -82.628 0.453 1.00 59.79 108 CYS C O 1
ATOM 4726 N N . SER C 1 109 ? -9.652 -81.801 2.026 1.00 60.31 109 SER C N 1
ATOM 4727 C CA . SER C 1 109 ? -8.532 -81.623 1.107 1.00 64.17 109 SER C CA 1
ATOM 4728 C C . SER C 1 109 ? -8.038 -82.964 0.563 1.00 67.41 109 SER C C 1
ATOM 4729 O O . SER C 1 109 ? -7.687 -83.077 -0.613 1.00 65.70 109 SER C O 1
ATOM 4732 N N . LYS C 1 110 ? -8.029 -83.983 1.413 1.00 69.87 110 LYS C N 1
ATOM 4733 C CA . LYS C 1 110 ? -7.640 -85.305 0.966 1.00 73.03 110 LYS C CA 1
ATOM 4734 C C . LYS C 1 110 ? -8.622 -85.817 -0.080 1.00 72.67 110 LYS C C 1
ATOM 4735 O O . LYS C 1 110 ? -8.216 -86.335 -1.123 1.00 75.10 110 LYS C O 1
ATOM 4741 N N . GLY C 1 111 ? -9.910 -85.626 0.182 1.00 69.68 111 GLY C N 1
ATOM 4742 C CA . GLY C 1 111 ? -10.953 -86.052 -0.736 1.00 69.23 111 GLY C CA 1
ATOM 4743 C C . GLY C 1 111 ? -10.948 -85.385 -2.105 1.00 68.73 111 GLY C C 1
ATOM 4744 O O . GLY C 1 111 ? -11.112 -86.058 -3.132 1.00 72.38 111 GLY C O 1
ATOM 4745 N N . ALA C 1 112 ? -10.754 -84.072 -2.125 1.00 64.64 112 ALA C N 1
ATOM 4746 C CA . ALA C 1 112 ? -10.746 -83.316 -3.374 1.00 68.19 112 ALA C CA 1
ATOM 4747 C C . ALA C 1 112 ? -9.574 -83.709 -4.273 1.00 74.47 112 ALA C C 1
ATOM 4748 O O . ALA C 1 112 ? -9.692 -83.702 -5.500 1.00 77.41 112 ALA C O 1
ATOM 4750 N N . ALA C 1 113 ? -8.457 -84.068 -3.648 1.00 77.32 113 ALA C N 1
ATOM 4751 C CA . ALA C 1 113 ? -7.240 -84.415 -4.370 1.00 83.84 113 ALA C CA 1
ATOM 4752 C C . ALA C 1 113 ? -7.390 -85.708 -5.165 1.00 88.65 113 ALA C C 1
ATOM 4753 O O . ALA C 1 113 ? -6.689 -85.923 -6.151 1.00 92.84 113 ALA C O 1
ATOM 4755 N N . GLU C 1 114 ? -8.308 -86.566 -4.742 1.00 87.01 114 GLU C N 1
ATOM 4756 C CA . GLU C 1 114 ? -8.475 -87.852 -5.395 1.00 90.97 114 GLU C CA 1
ATOM 4757 C C . GLU C 1 114 ? -9.646 -87.877 -6.367 1.00 85.43 114 GLU C C 1
ATOM 4758 O O . GLU C 1 114 ? -9.743 -88.766 -7.216 1.00 90.47 114 GLU C O 1
ATOM 4764 N N . ASN C 1 115 ? -10.531 -86.900 -6.239 1.00 74.64 115 ASN C N 1
ATOM 4765 C CA . ASN C 1 115 ? -11.731 -86.845 -7.056 1.00 74.10 115 ASN C CA 1
ATOM 4766 C C . ASN C 1 115 ? -12.118 -85.401 -7.373 1.00 72.78 115 ASN C C 1
ATOM 4767 O O . ASN C 1 115 ? -12.422 -84.627 -6.468 1.00 64.77 115 ASN C O 1
ATOM 4772 N N . ASP C 1 116 ? -12.077 -85.035 -8.653 1.00 74.47 116 ASP C N 1
ATOM 4773 C CA . ASP C 1 116 ? -12.463 -83.687 -9.069 1.00 74.19 116 ASP C CA 1
ATOM 4774 C C . ASP C 1 116 ? -13.898 -83.389 -8.682 1.00 72.12 116 ASP C C 1
ATOM 4775 O O . ASP C 1 116 ? -14.238 -82.261 -8.348 1.00 70.81 116 ASP C O 1
ATOM 4780 N N . ASP C 1 117 ? -14.734 -84.414 -8.701 1.00 73.91 117 ASP C N 1
ATOM 4781 C CA . ASP C 1 117 ? -16.134 -84.243 -8.361 1.00 72.24 117 ASP C CA 1
ATOM 4782 C C . ASP C 1 117 ? -16.381 -84.692 -6.923 1.00 68.69 117 ASP C C 1
ATOM 4783 O O . ASP C 1 117 ? -17.452 -85.221 -6.621 1.00 67.64 117 ASP C O 1
ATOM 4788 N N . PHE C 1 118 ? -15.382 -84.510 -6.052 1.00 64.68 118 PHE C N 1
ATOM 4789 C CA . PHE C 1 118 ? -15.488 -84.978 -4.665 1.00 64.25 118 PHE C CA 1
ATOM 4790 C C . PHE C 1 118 ? -16.684 -84.373 -3.956 1.00 60.01 118 PHE C C 1
ATOM 4791 O O . PHE C 1 118 ? -16.976 -83.182 -4.099 1.00 57.29 118 PHE C O 1
ATOM 4799 N N . GLU C 1 119 ? -17.381 -85.213 -3.198 1.00 63.23 119 GLU C N 1
ATOM 4800 C CA . GLU C 1 119 ? -18.614 -84.806 -2.552 1.00 62.20 119 GLU C CA 1
ATOM 4801 C C . GLU C 1 119 ? -18.488 -84.667 -1.034 1.00 58.16 119 GLU C C 1
ATOM 4802 O O . GLU C 1 119 ? -18.033 -85.585 -0.350 1.00 56.16 119 GLU C O 1
ATOM 4808 N N . LEU C 1 120 ? -18.862 -83.501 -0.515 1.00 53.05 120 LEU C N 1
ATOM 4809 C CA . LEU C 1 120 ? -19.120 -83.364 0.910 1.00 51.37 120 LEU C CA 1
ATOM 4810 C C . LEU C 1 120 ? -20.469 -83.998 1.179 1.00 53.06 120 LEU C C 1
ATOM 4811 O O . LEU C 1 120 ? -21.460 -83.631 0.550 1.00 55.11 120 LEU C O 1
ATOM 4816 N N . THR C 1 121 ? -20.498 -84.971 2.083 1.00 54.68 121 THR C N 1
ATOM 4817 C CA . THR C 1 121 ? -21.702 -85.729 2.386 1.00 52.14 121 THR C CA 1
ATOM 4818 C C . THR C 1 121 ? -22.132 -85.567 3.841 1.00 50.24 121 THR C C 1
ATOM 4819 O O . THR C 1 121 ? -21.314 -85.211 4.680 1.00 49.03 121 THR C O 1
ATOM 4823 N N . PRO C 1 122 ? -23.399 -85.891 4.151 1.00 54.24 122 PRO C N 1
ATOM 4824 C CA . PRO C 1 122 ? -23.825 -85.983 5.553 1.00 52.03 122 PRO C CA 1
ATOM 4825 C C . PRO C 1 122 ? -22.907 -86.887 6.383 1.00 50.25 122 PRO C C 1
ATOM 4826 O O . PRO C 1 122 ? -22.568 -86.535 7.509 1.00 48.29 122 PRO C O 1
ATOM 4830 N N . GLU C 1 123 ? -22.501 -88.026 5.824 1.00 52.48 123 GLU C N 1
ATOM 4831 C CA . GLU C 1 123 ? -21.594 -88.932 6.523 1.00 58.02 123 GLU C CA 1
ATOM 4832 C C . GLU C 1 123 ? -20.284 -88.265 6.935 1.00 52.68 123 GLU C C 1
ATOM 4833 O O . GLU C 1 123 ? -19.793 -88.487 8.041 1.00 52.33 123 GLU C O 1
ATOM 4839 N N . ILE C 1 124 ? -19.704 -87.476 6.038 1.00 52.77 124 ILE C N 1
ATOM 4840 C CA . ILE C 1 124 ? -18.480 -86.749 6.350 1.00 51.34 124 ILE C CA 1
ATOM 4841 C C . ILE C 1 124 ? -18.739 -85.731 7.461 1.00 48.48 124 ILE C C 1
ATOM 4842 O O . ILE C 1 124 ? -17.955 -85.601 8.403 1.00 47.92 124 ILE C O 1
ATOM 4847 N N . ILE C 1 125 ? -19.864 -85.035 7.361 1.00 46.87 125 ILE C N 1
ATOM 4848 C CA . ILE C 1 125 ? -20.220 -84.032 8.358 1.00 44.29 125 ILE C CA 1
ATOM 4849 C C . ILE C 1 125 ? -20.418 -84.672 9.736 1.00 47.23 125 ILE C C 1
ATOM 4850 O O . ILE C 1 125 ? -19.951 -84.145 10.749 1.00 45.21 125 ILE C O 1
ATOM 4855 N N . ALA C 1 126 ? -21.089 -85.819 9.776 1.00 45.75 126 ALA C N 1
ATOM 4856 C CA . ALA C 1 126 ? -21.307 -86.525 11.033 1.00 48.06 126 ALA C CA 1
ATOM 4857 C C . ALA C 1 126 ? -19.980 -86.938 11.662 1.00 51.33 126 ALA C C 1
ATOM 4858 O O . ALA C 1 126 ? -19.816 -86.863 12.876 1.00 45.88 126 ALA C O 1
ATOM 4860 N N . GLY C 1 127 ? -19.034 -87.372 10.831 1.00 48.55 127 GLY C N 1
ATOM 4861 C CA . GLY C 1 127 ? -17.716 -87.744 11.316 1.00 49.64 127 GLY C CA 1
ATOM 4862 C C . GLY C 1 127 ? -16.976 -86.553 11.897 1.00 53.33 127 GLY C C 1
ATOM 4863 O O . GLY C 1 127 ? -16.350 -86.655 12.954 1.00 52.77 127 GLY C O 1
ATOM 4864 N N . TRP C 1 128 ? -17.064 -85.417 11.215 1.00 46.17 128 TRP C N 1
ATOM 4865 C CA . TRP C 1 128 ? -16.449 -84.188 11.697 1.00 44.29 128 TRP C CA 1
ATOM 4866 C C . TRP C 1 128 ? -17.038 -83.805 13.058 1.00 44.22 128 TRP C C 1
ATOM 4867 O O . TRP C 1 128 ? -16.308 -83.451 13.982 1.00 44.50 128 TRP C O 1
ATOM 4878 N N . GLU C 1 129 ? -18.360 -83.900 13.173 1.00 41.82 129 GLU C N 1
ATOM 4879 C CA . GLU C 1 129 ? -19.061 -83.527 14.406 1.00 40.24 129 GLU C CA 1
ATOM 4880 C C . GLU C 1 129 ? -18.732 -84.447 15.579 1.00 43.89 129 GLU C C 1
ATOM 4881 O O . GLU C 1 129 ? -18.668 -84.000 16.720 1.00 40.11 129 GLU C O 1
ATOM 4887 N N . SER C 1 130 ? -18.492 -85.727 15.299 1.00 43.46 130 SER C N 1
ATOM 4888 C CA . SER C 1 130 ? -18.140 -86.668 16.350 1.00 45.21 130 SER C CA 1
ATOM 4889 C C . SER C 1 130 ? -16.813 -86.298 16.992 1.00 46.58 130 SER C C 1
ATOM 4890 O O . SER C 1 130 ? -16.574 -86.608 18.162 1.00 47.97 130 SER C O 1
ATOM 4893 N N . GLU C 1 131 ? -15.968 -85.621 16.219 1.00 44.63 131 GLU C N 1
ATOM 4894 C CA . GLU C 1 131 ? -14.648 -85.194 16.661 1.00 50.23 131 GLU C CA 1
ATOM 4895 C C . GLU C 1 131 ? -14.665 -83.774 17.224 1.00 45.85 131 GLU C C 1
ATOM 4896 O O . GLU C 1 131 ? -14.020 -83.502 18.235 1.00 45.61 131 GLU C O 1
ATOM 4902 N N . HIS C 1 132 ? -15.423 -82.882 16.584 1.00 41.99 132 HIS C N 1
ATOM 4903 C CA . HIS C 1 132 ? -15.371 -81.448 16.900 1.00 40.80 132 HIS C CA 1
ATOM 4904 C C . HIS C 1 132 ? -16.630 -80.878 17.532 1.00 36.81 132 HIS C C 1
ATOM 4905 O O . HIS C 1 132 ? -16.722 -79.673 17.745 1.00 39.67 132 HIS C O 1
ATOM 4912 N N . GLY C 1 133 ? -17.595 -81.734 17.837 1.00 40.62 133 GLY C N 1
ATOM 4913 C CA . GLY C 1 133 ? -18.844 -81.272 18.416 1.00 38.90 133 GLY C CA 1
ATOM 4914 C C . GLY C 1 133 ? -19.815 -80.852 17.333 1.00 36.65 133 GLY C C 1
ATOM 4915 O O . GLY C 1 133 ? -19.429 -80.651 16.189 1.00 36.69 133 GLY C O 1
ATOM 4916 N N . ARG C 1 134 ? -21.088 -80.733 17.683 1.00 34.91 134 ARG C N 1
ATOM 4917 C CA . ARG C 1 134 ? -22.085 -80.316 16.704 1.00 37.85 134 ARG C CA 1
ATOM 4918 C C . ARG C 1 134 ? -21.778 -78.932 16.134 1.00 37.10 134 ARG C C 1
ATOM 4919 O O . ARG C 1 134 ? -21.202 -78.079 16.810 1.00 37.96 134 ARG C O 1
ATOM 4927 N N . ILE C 1 135 ? -22.073 -78.753 14.853 1.00 37.80 135 ILE C N 1
ATOM 4928 C CA . ILE C 1 135 ? -21.952 -77.439 14.240 1.00 38.38 135 ILE C CA 1
ATOM 4929 C C . ILE C 1 135 ? -22.912 -76.507 14.954 1.00 36.22 135 ILE C C 1
ATOM 4930 O O . ILE C 1 135 ? -24.115 -76.771 14.994 1.00 36.22 135 ILE C O 1
ATOM 4935 N N . PRO C 1 136 ? -22.382 -75.416 15.528 1.00 35.47 136 PRO C N 1
ATOM 4936 C CA . PRO C 1 136 ? -23.274 -74.506 16.251 1.00 36.60 136 PRO C CA 1
ATOM 4937 C C . PRO C 1 136 ? -24.279 -73.832 15.318 1.00 34.59 136 PRO C C 1
ATOM 4938 O O . PRO C 1 136 ? -24.021 -73.658 14.126 1.00 32.25 136 PRO C O 1
ATOM 4942 N N . GLU C 1 137 ? -25.445 -73.505 15.854 1.00 36.55 137 GLU C N 1
ATOM 4943 C CA . GLU C 1 137 ? -26.446 -72.789 15.085 1.00 39.93 137 GLU C CA 1
ATOM 4944 C C . GLU C 1 137 ? -25.847 -71.450 14.634 1.00 37.48 137 GLU C C 1
ATOM 4945 O O . GLU C 1 137 ? -25.027 -70.862 15.340 1.00 38.19 137 GLU C O 1
ATOM 4951 N N . ASP C 1 138 ? -26.250 -71.001 13.450 1.00 37.19 138 ASP C N 1
ATOM 4952 C CA . ASP C 1 138 ? -25.838 -69.713 12.880 1.00 38.13 138 ASP C CA 1
ATOM 4953 C C . ASP C 1 138 ? -24.324 -69.618 12.646 1.00 34.37 138 ASP C C 1
ATOM 4954 O O . ASP C 1 138 ? -23.740 -68.530 12.622 1.00 31.57 138 ASP C O 1
ATOM 4959 N N . ALA C 1 139 ? -23.679 -70.755 12.428 1.00 33.51 139 ALA C N 1
ATOM 4960 C CA . ALA C 1 139 ? -22.257 -70.715 12.115 1.00 33.57 139 ALA C CA 1
ATOM 4961 C C . ALA C 1 139 ? -22.039 -70.699 10.603 1.00 33.17 139 ALA C C 1
ATOM 4962 O O . ALA C 1 139 ? -22.869 -71.179 9.825 1.00 31.08 139 ALA C O 1
ATOM 4964 N N . TRP C 1 140 ? -20.926 -70.103 10.194 1.00 27.11 140 TRP C N 1
ATOM 4965 C CA . TRP C 1 140 ? -20.428 -70.272 8.837 1.00 28.59 140 TRP C CA 1
ATOM 4966 C C . TRP C 1 140 ? -19.783 -71.642 8.748 1.00 30.66 140 TRP C C 1
ATOM 4967 O O . TRP C 1 140 ? -19.043 -72.036 9.644 1.00 31.79 140 TRP C O 1
ATOM 4978 N N . VAL C 1 141 ? -20.075 -72.373 7.681 1.00 35.36 141 VAL C N 1
ATOM 4979 C CA . VAL C 1 141 ? -19.427 -73.658 7.452 1.00 34.91 141 VAL C CA 1
ATOM 4980 C C . VAL C 1 141 ? -18.570 -73.558 6.204 1.00 36.62 141 VAL C C 1
ATOM 4981 O O . VAL C 1 141 ? -19.060 -73.198 5.143 1.00 37.03 141 VAL C O 1
ATOM 4985 N N . LEU C 1 142 ? -17.281 -73.831 6.349 1.00 37.68 142 LEU C N 1
ATOM 4986 C CA . LEU C 1 142 ? -16.382 -73.793 5.205 1.00 39.65 142 LEU C CA 1
ATOM 4987 C C . LEU C 1 142 ? -15.885 -75.177 4.825 1.00 42.80 142 LEU C C 1
ATOM 4988 O O . LEU C 1 142 ? -15.388 -75.901 5.676 1.00 46.99 142 LEU C O 1
ATOM 4993 N N . MET C 1 143 ? -16.014 -75.523 3.549 1.00 45.02 143 MET C N 1
ATOM 4994 C CA . MET C 1 143 ? -15.450 -76.758 3.022 1.00 48.49 143 MET C CA 1
ATOM 4995 C C . MET C 1 143 ? -14.050 -76.508 2.473 1.00 50.18 143 MET C C 1
ATOM 4996 O O . MET C 1 143 ? -13.892 -76.009 1.360 1.00 51.12 143 MET C O 1
ATOM 5001 N N . ARG C 1 144 ? -13.041 -76.846 3.264 1.00 50.66 144 ARG C N 1
ATOM 5002 C CA . ARG C 1 144 ? -11.657 -76.701 2.841 1.00 52.59 144 ARG C CA 1
ATOM 5003 C C . ARG C 1 144 ? -11.269 -77.835 1.896 1.00 56.75 144 ARG C C 1
ATOM 5004 O O . ARG C 1 144 ? -11.507 -79.000 2.189 1.00 58.31 144 ARG C O 1
ATOM 5012 N N . THR C 1 145 ? -10.673 -77.487 0.761 1.00 58.70 145 THR C N 1
ATOM 5013 C CA . THR C 1 145 ? -10.224 -78.486 -0.215 1.00 63.06 145 THR C CA 1
ATOM 5014 C C . THR C 1 145 ? -8.831 -78.151 -0.710 1.00 66.11 145 THR C C 1
ATOM 5015 O O . THR C 1 145 ? -8.232 -78.924 -1.455 1.00 69.14 145 THR C O 1
ATOM 5019 N N . ASP C 1 146 ? -8.343 -76.976 -0.321 1.00 64.31 146 ASP C N 1
ATOM 5020 C CA . ASP C 1 146 ? -7.085 -76.439 -0.836 1.00 64.50 146 ASP C CA 1
ATOM 5021 C C . ASP C 1 146 ? -7.127 -76.313 -2.353 1.00 66.93 146 ASP C C 1
ATOM 5022 O O . ASP C 1 146 ? -6.087 -76.364 -3.009 1.00 74.54 146 ASP C O 1
ATOM 5027 N N . TRP C 1 147 ? -8.326 -76.166 -2.909 1.00 65.79 147 TRP C N 1
ATOM 5028 C CA . TRP C 1 147 ? -8.493 -76.012 -4.350 1.00 71.74 147 TRP C CA 1
ATOM 5029 C C . TRP C 1 147 ? -7.856 -74.719 -4.820 1.00 72.07 147 TRP C C 1
ATOM 5030 O O . TRP C 1 147 ? -7.468 -74.608 -5.983 1.00 73.99 147 TRP C O 1
ATOM 5041 N N . SER C 1 148 ? -7.726 -73.756 -3.906 1.00 71.10 148 SER C N 1
ATOM 5042 C CA . SER C 1 148 ? -7.160 -72.448 -4.237 1.00 72.04 148 SER C CA 1
ATOM 5043 C C . SER C 1 148 ? -5.707 -72.575 -4.696 1.00 76.85 148 SER C C 1
ATOM 5044 O O . SER C 1 148 ? -5.135 -71.615 -5.208 1.00 76.21 148 SER C O 1
ATOM 5047 N N . LYS C 1 149 ? -5.117 -73.756 -4.509 1.00 77.90 149 LYS C N 1
ATOM 5048 C CA . LYS C 1 149 ? -3.755 -74.014 -4.973 1.00 80.91 149 LYS C CA 1
ATOM 5049 C C . LYS C 1 149 ? -3.696 -74.378 -6.457 1.00 80.81 149 LYS C C 1
ATOM 5050 O O . LYS C 1 149 ? -2.632 -74.297 -7.067 1.00 85.02 149 LYS C O 1
ATOM 5056 N N . ARG C 1 150 ? -4.822 -74.793 -7.036 1.00 79.44 150 ARG C N 1
ATOM 5057 C CA . ARG C 1 150 ? -4.862 -75.064 -8.473 1.00 85.25 150 ARG C CA 1
ATOM 5058 C C . ARG C 1 150 ? -4.852 -73.758 -9.248 1.00 86.49 150 ARG C C 1
ATOM 5059 O O . ARG C 1 150 ? -5.635 -72.832 -8.981 1.00 75.01 150 ARG C O 1
ATOM 5067 N N . ARG C 1 151 ? -3.957 -73.705 -10.224 1.00 91.12 151 ARG C N 1
ATOM 5068 C CA . ARG C 1 151 ? -3.787 -72.523 -11.037 1.00 92.13 151 ARG C CA 1
ATOM 5069 C C . ARG C 1 151 ? -4.067 -72.861 -12.491 1.00 95.07 151 ARG C C 1
ATOM 5070 O O . ARG C 1 151 ? -4.238 -74.034 -12.851 1.00 96.02 151 ARG C O 1
ATOM 5078 N N . GLY C 1 152 ? -4.126 -71.828 -13.321 1.00 94.70 152 GLY C N 1
ATOM 5079 C CA . GLY C 1 152 ? -4.415 -72.014 -14.726 1.00 96.88 152 GLY C CA 1
ATOM 5080 C C . GLY C 1 152 ? -5.834 -72.493 -14.941 1.00 95.38 152 GLY C C 1
ATOM 5081 O O . GLY C 1 152 ? -6.732 -72.206 -14.142 1.00 92.07 152 GLY C O 1
ATOM 5082 N N . ALA C 1 153 ? -6.021 -73.248 -16.019 1.00 97.80 153 ALA C N 1
ATOM 5083 C CA . ALA C 1 153 ? -7.325 -73.774 -16.405 1.00 95.29 153 ALA C CA 1
ATOM 5084 C C . ALA C 1 153 ? -7.805 -74.861 -15.442 1.00 90.99 153 ALA C C 1
ATOM 5085 O O . ALA C 1 153 ? -8.950 -75.307 -15.525 1.00 90.47 153 ALA C O 1
ATOM 5087 N N . ASP C 1 154 ? -6.906 -75.318 -14.574 1.00 91.52 154 ASP C N 1
ATOM 5088 C CA . ASP C 1 154 ? -7.207 -76.374 -13.608 1.00 92.94 154 ASP C CA 1
ATOM 5089 C C . ASP C 1 154 ? -8.170 -75.912 -12.520 1.00 87.47 154 ASP C C 1
ATOM 5090 O O . ASP C 1 154 ? -8.817 -76.727 -11.867 1.00 86.70 154 ASP C O 1
ATOM 5095 N N . TYR C 1 155 ? -8.249 -74.599 -12.332 1.00 82.10 155 TYR C N 1
ATOM 5096 C CA . TYR C 1 155 ? -9.060 -74.012 -11.266 1.00 77.02 155 TYR C CA 1
ATOM 5097 C C . TYR C 1 155 ? -10.559 -74.074 -11.593 1.00 78.45 155 TYR C C 1
ATOM 5098 O O . TYR C 1 155 ? -11.357 -74.489 -10.753 1.00 73.70 155 TYR C O 1
ATOM 5107 N N . LEU C 1 156 ? -10.945 -73.630 -12.789 1.00 76.82 156 LEU C N 1
ATOM 5108 C CA . LEU C 1 156 ? -12.308 -73.864 -13.281 1.00 76.67 156 LEU C CA 1
ATOM 5109 C C . LEU C 1 156 ? -12.524 -75.349 -13.619 1.00 84.13 156 LEU C C 1
ATOM 5110 O O . LEU C 1 156 ? -13.592 -75.917 -13.364 1.00 80.23 156 LEU C O 1
ATOM 5115 N N . ASN C 1 157 ? -11.499 -75.960 -14.206 1.00 87.50 157 ASN C N 1
ATOM 5116 C CA . ASN C 1 157 ? -11.518 -77.374 -14.575 1.00 89.60 157 ASN C CA 1
ATOM 5117 C C . ASN C 1 157 ? -12.680 -77.732 -15.512 1.00 91.35 157 ASN C C 1
ATOM 5118 O O . ASN C 1 157 ? -13.395 -78.717 -15.293 1.00 92.50 157 ASN C O 1
ATOM 5123 N N . MET C 1 158 ? -12.843 -76.939 -16.571 1.00 91.76 158 MET C N 1
ATOM 5124 C CA . MET C 1 158 ? -13.921 -77.149 -17.536 1.00 93.48 158 MET C CA 1
ATOM 5125 C C . MET C 1 158 ? -13.679 -78.372 -18.429 1.00 107.08 158 MET C C 1
ATOM 5126 O O . MET C 1 158 ? -12.615 -78.520 -19.025 1.00 103.04 158 MET C O 1
ATOM 5131 N N . ARG C 1 159 ? -14.666 -79.261 -18.486 1.00 107.07 159 ARG C N 1
ATOM 5132 C CA . ARG C 1 159 ? -14.644 -80.363 -19.439 1.00 114.19 159 ARG C CA 1
ATOM 5133 C C . ARG C 1 159 ? -15.755 -80.121 -20.450 1.00 113.90 159 ARG C C 1
ATOM 5134 O O . ARG C 1 159 ? -16.437 -79.093 -20.388 1.00 109.33 159 ARG C O 1
ATOM 5142 N N . ALA C 1 160 ? -15.953 -81.065 -21.362 1.00 117.31 160 ALA C N 1
ATOM 5143 C CA . ALA C 1 160 ? -16.943 -80.899 -22.421 1.00 114.64 160 ALA C CA 1
ATOM 5144 C C . ALA C 1 160 ? -18.382 -80.804 -21.904 1.00 111.66 160 ALA C C 1
ATOM 5145 O O . ALA C 1 160 ? -19.227 -80.181 -22.547 1.00 110.55 160 ALA C O 1
ATOM 5147 N N . ASP C 1 161 ? -18.669 -81.420 -20.758 1.00 109.89 161 ASP C N 1
ATOM 5148 C CA . ASP C 1 161 ? -20.021 -81.368 -20.198 1.00 106.51 161 ASP C CA 1
ATOM 5149 C C . ASP C 1 161 ? -20.115 -80.363 -19.048 1.00 100.23 161 ASP C C 1
ATOM 5150 O O . ASP C 1 161 ? -21.031 -80.439 -18.229 1.00 97.48 161 ASP C O 1
ATOM 5155 N N . GLY C 1 162 ? -19.176 -79.422 -18.990 1.00 98.17 162 GLY C N 1
ATOM 5156 C CA . GLY C 1 162 ? -19.190 -78.416 -17.942 1.00 92.51 162 GLY C CA 1
ATOM 5157 C C . GLY C 1 162 ? -18.030 -78.552 -16.970 1.00 91.34 162 GLY C C 1
ATOM 5158 O O . GLY C 1 162 ? -17.120 -79.352 -17.183 1.00 94.98 162 GLY C O 1
ATOM 5159 N N . PRO C 1 163 ? -18.044 -77.748 -15.897 1.00 88.24 163 PRO C N 1
ATOM 5160 C CA . PRO C 1 163 ? -16.976 -77.762 -14.887 1.00 86.61 163 PRO C CA 1
ATOM 5161 C C . PRO C 1 163 ? -17.005 -78.993 -13.971 1.00 85.82 163 PRO C C 1
ATOM 5162 O O . PRO C 1 163 ? -18.072 -79.562 -13.741 1.00 85.75 163 PRO C O 1
ATOM 5166 N N . HIS C 1 164 ? -15.831 -79.419 -13.507 1.00 86.99 164 HIS C N 1
ATOM 5167 C CA . HIS C 1 164 ? -15.715 -80.504 -12.536 1.00 87.57 164 HIS C CA 1
ATOM 5168 C C . HIS C 1 164 ? -14.847 -80.080 -11.353 1.00 84.51 164 HIS C C 1
ATOM 5169 O O . HIS C 1 164 ? -13.625 -79.975 -11.469 1.00 85.95 164 HIS C O 1
ATOM 5176 N N . SER C 1 165 ? -15.500 -79.855 -10.216 1.00 80.52 165 SER C N 1
ATOM 5177 C CA . SER C 1 165 ? -14.849 -79.350 -9.012 1.00 77.20 165 SER C CA 1
ATOM 5178 C C . SER C 1 165 ? -15.635 -79.786 -7.777 1.00 74.68 165 SER C C 1
ATOM 5179 O O . SER C 1 165 ? -16.852 -79.936 -7.859 1.00 74.94 165 SER C O 1
ATOM 5182 N N . PRO C 1 166 ? -14.947 -79.978 -6.631 1.00 73.37 166 PRO C N 1
ATOM 5183 C CA . PRO C 1 166 ? -15.593 -80.502 -5.415 1.00 71.37 166 PRO C CA 1
ATOM 5184 C C . PRO C 1 166 ? -16.779 -79.660 -4.958 1.00 72.43 166 PRO C C 1
ATOM 5185 O O . PRO C 1 166 ? -16.915 -78.513 -5.362 1.00 65.40 166 PRO C O 1
ATOM 5189 N N . GLY C 1 167 ? -17.642 -80.237 -4.131 1.00 68.99 167 GLY C N 1
ATOM 5190 C CA . GLY C 1 167 ? -18.793 -79.511 -3.639 1.00 62.74 167 GLY C CA 1
ATOM 5191 C C . GLY C 1 167 ? -19.641 -80.381 -2.738 1.00 63.15 167 GLY C C 1
ATOM 5192 O O . GLY C 1 167 ? -19.333 -81.547 -2.527 1.00 64.80 167 GLY C O 1
ATOM 5193 N N . PRO C 1 168 ? -20.702 -79.808 -2.170 1.00 59.93 168 PRO C N 1
ATOM 5194 C CA . PRO C 1 168 ? -21.606 -80.580 -1.312 1.00 59.11 168 PRO C CA 1
ATOM 5195 C C . PRO C 1 168 ? -22.724 -81.273 -2.087 1.00 61.46 168 PRO C C 1
ATOM 5196 O O . PRO C 1 168 ? -23.175 -80.758 -3.109 1.00 62.06 168 PRO C O 1
ATOM 5200 N N . THR C 1 169 ? -23.168 -82.428 -1.599 1.00 62.96 169 THR C N 1
ATOM 5201 C CA . THR C 1 169 ? -24.334 -83.096 -2.162 1.00 65.14 169 THR C CA 1
ATOM 5202 C C . THR C 1 169 ? -25.608 -82.427 -1.654 1.00 62.34 169 THR C C 1
ATOM 5203 O O . THR C 1 169 ? -25.580 -81.763 -0.620 1.00 62.35 169 THR C O 1
ATOM 5207 N N . PRO C 1 170 ? -26.733 -82.605 -2.370 1.00 63.90 170 PRO C N 1
ATOM 5208 C CA . PRO C 1 170 ? -28.021 -82.081 -1.897 1.00 61.76 170 PRO C CA 1
ATOM 5209 C C . PRO C 1 170 ? -28.372 -82.509 -0.471 1.00 61.44 170 PRO C C 1
ATOM 5210 O O . PRO C 1 170 ? -28.886 -81.685 0.286 1.00 57.10 170 PRO C O 1
ATOM 5214 N N . GLU C 1 171 ? -28.100 -83.764 -0.111 1.00 62.25 171 GLU C N 1
ATOM 5215 C CA . GLU C 1 171 ? -28.365 -84.249 1.242 1.00 60.92 171 GLU C CA 1
ATOM 5216 C C . GLU C 1 171 ? -27.486 -83.555 2.283 1.00 60.74 171 GLU C C 1
ATOM 5217 O O . GLU C 1 171 ? -27.935 -83.283 3.396 1.00 58.93 171 GLU C O 1
ATOM 5223 N N . ALA C 1 172 ? -26.235 -83.282 1.927 1.00 59.66 172 ALA C N 1
ATOM 5224 C CA . ALA C 1 172 ? -25.330 -82.581 2.831 1.00 57.40 172 ALA C CA 1
ATOM 5225 C C . ALA C 1 172 ? -25.826 -81.164 3.110 1.00 54.09 172 ALA C C 1
ATOM 5226 O O . ALA C 1 172 ? -25.818 -80.710 4.258 1.00 48.92 172 ALA C O 1
ATOM 5228 N N . ILE C 1 173 ? -26.248 -80.467 2.056 1.00 55.07 173 ILE C N 1
ATOM 5229 C CA . ILE C 1 173 ? -26.742 -79.089 2.182 1.00 53.53 173 ILE C CA 1
ATOM 5230 C C . ILE C 1 173 ? -28.040 -79.051 2.986 1.00 51.23 173 ILE C C 1
ATOM 5231 O O . ILE C 1 173 ? -28.219 -78.209 3.863 1.00 46.78 173 ILE C O 1
ATOM 5236 N N . ARG C 1 174 ? -28.954 -79.959 2.667 1.00 53.29 174 ARG C N 1
ATOM 5237 C CA . ARG C 1 174 ? -30.220 -80.042 3.385 1.00 53.67 174 ARG C CA 1
ATOM 5238 C C . ARG C 1 174 ? -29.987 -80.340 4.873 1.00 52.82 174 ARG C C 1
ATOM 5239 O O . ARG C 1 174 ? -30.675 -79.794 5.741 1.00 51.55 174 ARG C O 1
ATOM 5247 N N . PHE C 1 175 ? -29.005 -81.196 5.159 1.00 51.10 175 PHE C N 1
ATOM 5248 C CA . PHE C 1 175 ? -28.633 -81.515 6.530 1.00 50.15 175 PHE C CA 1
ATOM 5249 C C . PHE C 1 175 ? -28.150 -80.279 7.280 1.00 47.92 175 PHE C C 1
ATOM 5250 O O . PHE C 1 175 ? -28.548 -80.040 8.417 1.00 42.30 175 PHE C O 1
ATOM 5258 N N . LEU C 1 176 ? -27.258 -79.521 6.657 1.00 43.44 176 LEU C N 1
ATOM 5259 C CA . LEU C 1 176 ? -26.723 -78.319 7.290 1.00 40.60 176 LEU C CA 1
ATOM 5260 C C . LEU C 1 176 ? -27.819 -77.285 7.538 1.00 38.72 176 LEU C C 1
ATOM 5261 O O . LEU C 1 176 ? -27.831 -76.615 8.575 1.00 42.00 176 LEU C O 1
ATOM 5266 N N . ILE C 1 177 ? -28.737 -77.158 6.585 1.00 42.37 177 ILE C N 1
ATOM 5267 C CA . ILE C 1 177 ? -29.808 -76.177 6.698 1.00 45.40 177 ILE C CA 1
ATOM 5268 C C . ILE C 1 177 ? -30.864 -76.627 7.705 1.00 47.42 177 ILE C C 1
ATOM 5269 O O . ILE C 1 177 ? -31.159 -75.915 8.669 1.00 44.61 177 ILE C O 1
ATOM 5274 N N . GLU C 1 178 ? -31.419 -77.814 7.497 1.00 52.83 178 GLU C N 1
ATOM 5275 C CA . GLU C 1 178 ? -32.541 -78.250 8.320 1.00 54.97 178 GLU C CA 1
ATOM 5276 C C . GLU C 1 178 ? -32.139 -78.733 9.707 1.00 52.66 178 GLU C C 1
ATOM 5277 O O . GLU C 1 178 ? -32.893 -78.557 10.659 1.00 52.61 178 GLU C O 1
ATOM 5283 N N . GLU C 1 179 ? -30.959 -79.327 9.839 1.00 51.61 179 GLU C N 1
ATOM 5284 C CA . GLU C 1 179 ? -30.598 -79.947 11.114 1.00 51.26 179 GLU C CA 1
ATOM 5285 C C . GLU C 1 179 ? -29.629 -79.125 11.960 1.00 44.73 179 GLU C C 1
ATOM 5286 O O . GLU C 1 179 ? -29.501 -79.383 13.156 1.00 41.91 179 GLU C O 1
ATOM 5292 N N . ARG C 1 180 ? -28.975 -78.128 11.366 1.00 42.13 180 ARG C N 1
ATOM 5293 C CA . ARG C 1 180 ? -27.975 -77.340 12.094 1.00 38.90 180 ARG C CA 1
ATOM 5294 C C . ARG C 1 180 ? -28.214 -75.829 12.004 1.00 36.85 180 ARG C C 1
ATOM 5295 O O . ARG C 1 180 ? -27.579 -75.053 12.714 1.00 37.55 180 ARG C O 1
ATOM 5303 N N . ASN C 1 181 ? -29.123 -75.440 11.117 1.00 38.56 181 ASN C N 1
ATOM 5304 C CA . ASN C 1 181 ? -29.458 -74.043 10.851 1.00 38.08 181 ASN C CA 1
ATOM 5305 C C . ASN C 1 181 ? -28.223 -73.178 10.679 1.00 33.18 181 ASN C C 1
ATOM 5306 O O . ASN C 1 181 ? -28.041 -72.204 11.399 1.00 28.29 181 ASN C O 1
ATOM 5311 N N . ILE C 1 182 ? -27.358 -73.546 9.750 1.00 32.47 182 ILE C N 1
ATOM 5312 C CA . ILE C 1 182 ? -26.156 -72.754 9.513 1.00 30.17 182 ILE C CA 1
ATOM 5313 C C . ILE C 1 182 ? -26.473 -71.380 8.916 1.00 31.71 182 ILE C C 1
ATOM 5314 O O . ILE C 1 182 ? -27.543 -71.161 8.345 1.00 32.54 182 ILE C O 1
ATOM 5319 N N . ARG C 1 183 ? -25.534 -70.454 9.064 1.00 27.70 183 ARG C N 1
ATOM 5320 C CA . ARG C 1 183 ? -25.667 -69.122 8.486 1.00 32.97 183 ARG C CA 1
ATOM 5321 C C . ARG C 1 183 ? -25.299 -69.139 6.998 1.00 32.16 183 ARG C C 1
ATOM 5322 O O . ARG C 1 183 ? -25.912 -68.460 6.168 1.00 27.75 183 ARG C O 1
ATOM 5330 N N . GLY C 1 184 ? -24.290 -69.930 6.661 1.00 31.89 184 GLY C N 1
ATOM 5331 C CA . GLY C 1 184 ? -23.796 -69.927 5.302 1.00 30.52 184 GLY C CA 1
ATOM 5332 C C . GLY C 1 184 ? -22.740 -70.975 5.024 1.00 33.35 184 GLY C C 1
ATOM 5333 O O . GLY C 1 184 ? -22.223 -71.617 5.939 1.00 36.95 184 GLY C O 1
ATOM 5334 N N . PHE C 1 185 ? -22.408 -71.117 3.746 1.00 34.14 185 PHE C N 1
ATOM 5335 C CA . PHE C 1 185 ? -21.494 -72.144 3.291 1.00 36.51 185 PHE C CA 1
ATOM 5336 C C . PHE C 1 185 ? -20.451 -71.497 2.385 1.00 37.08 185 PHE C C 1
ATOM 5337 O O . PHE C 1 185 ? -20.805 -70.711 1.513 1.00 36.81 185 PHE C O 1
ATOM 5345 N N . GLY C 1 186 ? -19.179 -71.829 2.593 1.00 37.98 186 GLY C N 1
ATOM 5346 C CA . GLY C 1 186 ? -18.093 -71.245 1.808 1.00 38.73 186 GLY C CA 1
ATOM 5347 C C . GLY C 1 186 ? -17.173 -72.310 1.231 1.00 41.87 186 GLY C C 1
ATOM 5348 O O . GLY C 1 186 ? -17.014 -73.396 1.800 1.00 43.02 186 GLY C O 1
ATOM 5349 N N . THR C 1 187 ? -16.579 -72.010 0.077 1.00 43.45 187 THR C N 1
ATOM 5350 C CA . THR C 1 187 ? -15.686 -72.949 -0.603 1.00 46.84 187 THR C CA 1
ATOM 5351 C C . THR C 1 187 ? -14.464 -72.241 -1.161 1.00 47.57 187 THR C C 1
ATOM 5352 O O . THR C 1 187 ? -14.400 -71.007 -1.195 1.00 45.53 187 THR C O 1
ATOM 5356 N N . GLU C 1 188 ? -13.489 -73.035 -1.583 1.00 50.67 188 GLU C N 1
ATOM 5357 C CA . GLU C 1 188 ? -12.314 -72.506 -2.259 1.00 55.80 188 GLU C CA 1
ATOM 5358 C C . GLU C 1 188 ? -12.457 -72.620 -3.775 1.00 57.19 188 GLU C C 1
ATOM 5359 O O . GLU C 1 188 ? -11.567 -72.206 -4.514 1.00 58.78 188 GLU C O 1
ATOM 5365 N N . THR C 1 189 ? -13.580 -73.180 -4.229 1.00 58.57 189 THR C N 1
ATOM 5366 C CA . THR C 1 189 ? -13.884 -73.280 -5.659 1.00 63.68 189 THR C CA 1
ATOM 5367 C C . THR C 1 189 ? -14.657 -72.043 -6.132 1.00 63.02 189 THR C C 1
ATOM 5368 O O . THR C 1 189 ? -15.002 -71.180 -5.320 1.00 59.25 189 THR C O 1
ATOM 5372 N N . VAL C 1 190 ? -14.944 -71.960 -7.432 1.00 64.83 190 VAL C N 1
ATOM 5373 C CA . VAL C 1 190 ? -15.617 -70.773 -7.970 1.00 67.30 190 VAL C CA 1
ATOM 5374 C C . VAL C 1 190 ? -17.087 -70.696 -7.573 1.00 67.23 190 VAL C C 1
ATOM 5375 O O . VAL C 1 190 ? -17.677 -69.610 -7.527 1.00 67.80 190 VAL C O 1
ATOM 5379 N N . GLY C 1 191 ? -17.668 -71.847 -7.259 1.00 65.81 191 GLY C N 1
ATOM 5380 C CA . GLY C 1 191 ? -19.066 -71.913 -6.886 1.00 63.71 191 GLY C CA 1
ATOM 5381 C C . GLY C 1 191 ? -19.248 -72.609 -5.551 1.00 57.34 191 GLY C C 1
ATOM 5382 O O . GLY C 1 191 ? -18.326 -73.250 -5.053 1.00 56.81 191 GLY C O 1
ATOM 5383 N N . THR C 1 192 ? -20.411 -72.417 -4.935 1.00 55.49 192 THR C N 1
ATOM 5384 C CA . THR C 1 192 ? -20.761 -73.131 -3.714 1.00 52.42 192 THR C CA 1
ATOM 5385 C C . THR C 1 192 ? -21.292 -74.525 -4.040 1.00 55.38 192 THR C C 1
ATOM 5386 O O . THR C 1 192 ? -21.331 -75.409 -3.177 1.00 54.37 192 THR C O 1
ATOM 5390 N N . ASP C 1 193 ? -21.698 -74.709 -5.293 1.00 53.90 193 ASP C N 1
ATOM 5391 C CA . ASP C 1 193 ? -22.106 -76.021 -5.789 1.00 57.31 193 ASP C CA 1
ATOM 5392 C C . ASP C 1 193 ? -20.939 -76.681 -6.498 1.00 61.63 193 ASP C C 1
ATOM 5393 O O . ASP C 1 193 ? -20.029 -76.007 -6.968 1.00 60.67 193 ASP C O 1
ATOM 5398 N N . ALA C 1 194 ? -20.964 -78.006 -6.559 1.00 63.70 194 ALA C N 1
ATOM 5399 C CA . ALA C 1 194 ? -20.011 -78.739 -7.373 1.00 69.38 194 ALA C CA 1
ATOM 5400 C C . ALA C 1 194 ? -20.147 -78.312 -8.830 1.00 69.62 194 ALA C C 1
ATOM 5401 O O . ALA C 1 194 ? -21.197 -77.815 -9.245 1.00 68.69 194 ALA C O 1
ATOM 5403 N N . GLY C 1 195 ? -19.091 -78.519 -9.605 1.00 72.56 195 GLY C N 1
ATOM 5404 C CA . GLY C 1 195 ? -19.115 -78.196 -11.022 1.00 79.07 195 GLY C CA 1
ATOM 5405 C C . GLY C 1 195 ? -20.258 -78.851 -11.785 1.00 81.02 195 GLY C C 1
ATOM 5406 O O . GLY C 1 195 ? -20.838 -78.242 -12.684 1.00 77.65 195 GLY C O 1
ATOM 5407 N N . GLN C 1 196 ? -20.584 -80.094 -11.437 1.00 81.91 196 GLN C N 1
ATOM 5408 C CA . GLN C 1 196 ? -21.657 -80.811 -12.126 1.00 82.37 196 GLN C CA 1
ATOM 5409 C C . GLN C 1 196 ? -23.005 -80.683 -11.439 1.00 86.34 196 GLN C C 1
ATOM 5410 O O . GLN C 1 196 ? -23.909 -81.475 -11.700 1.00 81.90 196 GLN C O 1
ATOM 5416 N N . GLY C 1 197 ? -23.151 -79.660 -10.602 1.00 75.08 197 GLY C N 1
ATOM 5417 C CA . GLY C 1 197 ? -24.336 -79.514 -9.773 1.00 72.38 197 GLY C CA 1
ATOM 5418 C C . GLY C 1 197 ? -25.684 -79.378 -10.467 1.00 80.63 197 GLY C C 1
ATOM 5419 O O . GLY C 1 197 ? -26.726 -79.535 -9.823 1.00 78.51 197 GLY C O 1
ATOM 5420 N N . ALA C 1 198 ? -25.682 -79.096 -11.770 1.00 83.46 198 ALA C N 1
ATOM 5421 C CA . ALA C 1 198 ? -26.932 -78.986 -12.528 1.00 84.72 198 ALA C CA 1
ATOM 5422 C C . ALA C 1 198 ? -27.675 -80.318 -12.600 1.00 87.68 198 ALA C C 1
ATOM 5423 O O . ALA C 1 198 ? -28.878 -80.345 -12.859 1.00 86.98 198 ALA C O 1
ATOM 5425 N N . HIS C 1 199 ? -26.961 -81.412 -12.347 1.00 90.38 199 HIS C N 1
ATOM 5426 C CA . HIS C 1 199 ? -27.521 -82.753 -12.502 1.00 92.17 199 HIS C CA 1
ATOM 5427 C C . HIS C 1 199 ? -27.944 -83.357 -11.170 1.00 91.52 199 HIS C C 1
ATOM 5428 O O . HIS C 1 199 ? -28.345 -84.519 -11.107 1.00 95.07 199 HIS C O 1
ATOM 5435 N N . TYR C 1 200 ? -27.843 -82.574 -10.103 1.00 85.86 200 TYR C N 1
ATOM 5436 C CA . TYR C 1 200 ? -28.407 -82.985 -8.827 1.00 86.61 200 TYR C CA 1
ATOM 5437 C C . TYR C 1 200 ? -29.913 -82.727 -8.848 1.00 89.25 200 TYR C C 1
ATOM 5438 O O . TYR C 1 200 ? -30.415 -82.035 -9.734 1.00 90.66 200 TYR C O 1
ATOM 5447 N N . VAL C 1 201 ? -30.632 -83.267 -7.870 1.00 91.06 201 VAL C N 1
ATOM 5448 C CA . VAL C 1 201 ? -32.047 -82.949 -7.715 1.00 94.15 201 VAL C CA 1
ATOM 5449 C C . VAL C 1 201 ? -32.311 -82.402 -6.313 1.00 95.15 201 VAL C C 1
ATOM 5450 O O . VAL C 1 201 ? -32.220 -83.140 -5.329 1.00 94.18 201 VAL C O 1
ATOM 5454 N N . PRO C 1 202 ? -32.644 -81.103 -6.217 1.00 96.81 202 PRO C N 1
ATOM 5455 C CA . PRO C 1 202 ? -32.814 -80.167 -7.338 1.00 98.65 202 PRO C CA 1
ATOM 5456 C C . PRO C 1 202 ? -31.484 -79.694 -7.937 1.00 98.07 202 PRO C C 1
ATOM 5457 O O . PRO C 1 202 ? -30.461 -79.775 -7.258 1.00 98.26 202 PRO C O 1
ATOM 5461 N N . PRO C 1 203 ? -31.502 -79.212 -9.194 1.00 97.11 203 PRO C N 1
ATOM 5462 C CA . PRO C 1 203 ? -30.310 -78.679 -9.868 1.00 94.39 203 PRO C CA 1
ATOM 5463 C C . PRO C 1 203 ? -29.634 -77.582 -9.053 1.00 88.17 203 PRO C C 1
ATOM 5464 O O . PRO C 1 203 ? -30.332 -76.723 -8.507 1.00 85.53 203 PRO C O 1
ATOM 5468 N N . TYR C 1 204 ? -28.304 -77.626 -8.967 1.00 85.76 204 TYR C N 1
ATOM 5469 C CA . TYR C 1 204 ? -27.542 -76.700 -8.132 1.00 79.64 204 TYR C CA 1
ATOM 5470 C C . TYR C 1 204 ? -28.090 -76.614 -6.706 1.00 74.16 204 TYR C C 1
ATOM 5471 O O . TYR C 1 204 ? -28.600 -75.565 -6.298 1.00 70.22 204 TYR C O 1
ATOM 5480 N N . PRO C 1 205 ? -27.999 -77.726 -5.950 1.00 72.09 205 PRO C N 1
ATOM 5481 C CA . PRO C 1 205 ? -28.626 -77.812 -4.623 1.00 68.62 205 PRO C CA 1
ATOM 5482 C C . PRO C 1 205 ? -28.067 -76.830 -3.590 1.00 62.91 205 PRO C C 1
ATOM 5483 O O . PRO C 1 205 ? -28.851 -76.335 -2.786 1.00 58.33 205 PRO C O 1
ATOM 5487 N N . ALA C 1 206 ? -26.765 -76.549 -3.607 1.00 61.00 206 ALA C N 1
ATOM 5488 C CA . ALA C 1 206 ? -26.207 -75.582 -2.671 1.00 59.89 206 ALA C CA 1
ATOM 5489 C C . ALA C 1 206 ? -26.859 -74.217 -2.896 1.00 57.73 206 ALA C C 1
ATOM 5490 O O . ALA C 1 206 ? -27.343 -73.598 -1.955 1.00 54.66 206 ALA C O 1
ATOM 5492 N N . HIS C 1 207 ? -26.881 -73.752 -4.144 1.00 58.54 207 HIS C N 1
ATOM 5493 C CA . HIS C 1 207 ? -27.550 -72.487 -4.454 1.00 57.04 207 HIS C CA 1
ATOM 5494 C C . HIS C 1 207 ? -29.058 -72.565 -4.204 1.00 58.55 207 HIS C C 1
ATOM 5495 O O . HIS C 1 207 ? -29.615 -71.725 -3.493 1.00 57.65 207 HIS C O 1
ATOM 5502 N N . TYR C 1 208 ? -29.711 -73.583 -4.765 1.00 57.83 208 TYR C N 1
ATOM 5503 C CA . TYR C 1 208 ? -31.165 -73.690 -4.663 1.00 58.73 208 TYR C CA 1
ATOM 5504 C C . TYR C 1 208 ? -31.636 -73.740 -3.219 1.00 55.74 208 TYR C C 1
ATOM 5505 O O . TYR C 1 208 ? -32.573 -73.035 -2.841 1.00 55.71 208 TYR C O 1
ATOM 5514 N N . LEU C 1 209 ? -30.991 -74.581 -2.417 1.00 56.21 209 LEU C N 1
ATOM 5515 C CA . LEU C 1 209 ? -31.423 -74.812 -1.042 1.00 54.75 209 LEU C CA 1
ATOM 5516 C C . LEU C 1 209 ? -30.979 -73.703 -0.081 1.00 49.84 209 LEU C C 1
ATOM 5517 O O . LEU C 1 209 ? -31.785 -73.213 0.709 1.00 47.76 209 LEU C O 1
ATOM 5522 N N . LEU C 1 210 ? -29.707 -73.311 -0.141 1.00 47.97 210 LEU C N 1
ATOM 5523 C CA . LEU C 1 210 ? -29.206 -72.272 0.766 1.00 48.05 210 LEU C CA 1
ATOM 5524 C C . LEU C 1 210 ? -29.993 -70.990 0.582 1.00 47.21 210 LEU C C 1
ATOM 5525 O O . LEU C 1 210 ? -30.520 -70.432 1.545 1.00 47.27 210 LEU C O 1
ATOM 5530 N N . HIS C 1 211 ? -30.093 -70.544 -0.664 1.00 47.52 211 HIS C N 1
ATOM 5531 C CA . HIS C 1 211 ? -30.707 -69.256 -0.965 1.00 45.91 211 HIS C CA 1
ATOM 5532 C C . HIS C 1 211 ? -32.219 -69.319 -0.796 1.00 47.38 211 HIS C C 1
ATOM 5533 O O . HIS C 1 211 ? -32.850 -68.312 -0.475 1.00 47.02 211 HIS C O 1
ATOM 5540 N N . GLY C 1 212 ? -32.800 -70.500 -0.997 1.00 49.20 212 GLY C N 1
ATOM 5541 C CA . GLY C 1 212 ? -34.203 -70.695 -0.679 1.00 49.32 212 GLY C CA 1
ATOM 5542 C C . GLY C 1 212 ? -34.455 -70.607 0.821 1.00 48.78 212 GLY C C 1
ATOM 5543 O O . GLY C 1 212 ? -35.531 -70.202 1.260 1.00 50.99 212 GLY C O 1
ATOM 5544 N N . ALA C 1 213 ? -33.444 -70.944 1.614 1.00 46.93 213 ALA C N 1
ATOM 5545 C CA . ALA C 1 213 ? -33.564 -70.888 3.066 1.00 47.25 213 ALA C CA 1
ATOM 5546 C C . ALA C 1 213 ? -33.023 -69.579 3.631 1.00 47.94 213 ALA C C 1
ATOM 5547 O O . ALA C 1 213 ? -32.940 -69.408 4.851 1.00 49.77 213 ALA C O 1
ATOM 5549 N N . GLY C 1 214 ? -32.654 -68.660 2.742 1.00 44.67 214 GLY C N 1
ATOM 5550 C CA . GLY C 1 214 ? -32.142 -67.361 3.142 1.00 44.20 214 GLY C CA 1
ATOM 5551 C C . GLY C 1 214 ? -30.723 -67.422 3.674 1.00 41.59 214 GLY C C 1
ATOM 5552 O O . GLY C 1 214 ? -30.319 -66.587 4.483 1.00 40.41 214 GLY C O 1
ATOM 5553 N N . LYS C 1 215 ? -29.968 -68.418 3.223 1.00 40.43 215 LYS C N 1
ATOM 5554 C CA . LYS C 1 215 ? -28.598 -68.606 3.677 1.00 36.39 215 LYS C CA 1
ATOM 5555 C C . LYS C 1 215 ? -27.634 -68.010 2.660 1.00 33.78 215 LYS C C 1
ATOM 5556 O O . LYS C 1 215 ? -28.028 -67.691 1.540 1.00 34.55 215 LYS C O 1
ATOM 5562 N N . TYR C 1 216 ? -26.374 -67.890 3.048 1.00 30.00 216 TYR C N 1
ATOM 5563 C CA . TYR C 1 216 ? -25.408 -67.172 2.218 1.00 31.63 216 TYR C CA 1
ATOM 5564 C C . TYR C 1 216 ? -24.326 -68.083 1.696 1.00 31.78 216 TYR C C 1
ATOM 5565 O O . TYR C 1 216 ? -24.089 -69.148 2.257 1.00 32.73 216 TYR C O 1
ATOM 5574 N N . GLY C 1 217 ? -23.664 -67.652 0.627 1.00 32.52 217 GLY C N 1
ATOM 5575 C CA . GLY C 1 217 ? -22.576 -68.422 0.071 1.00 34.54 217 GLY C CA 1
ATOM 5576 C C . GLY C 1 217 ? -21.315 -67.600 0.035 1.00 35.31 217 GLY C C 1
ATOM 5577 O O . GLY C 1 217 ? -21.379 -66.371 -0.047 1.00 34.02 217 GLY C O 1
ATOM 5578 N N . LEU C 1 218 ? -20.176 -68.273 0.149 1.00 35.16 218 LEU C N 1
ATOM 5579 C CA . LEU C 1 218 ? -18.881 -67.637 -0.113 1.00 35.24 218 LEU C CA 1
ATOM 5580 C C . LEU C 1 218 ? -18.128 -68.515 -1.101 1.00 38.31 218 LEU C C 1
ATOM 5581 O O . LEU C 1 218 ? -18.184 -69.741 -1.014 1.00 40.08 218 LEU C O 1
ATOM 5586 N N . GLN C 1 219 ? -17.440 -67.891 -2.047 1.00 39.10 219 GLN C N 1
ATOM 5587 C CA . GLN C 1 219 ? -16.707 -68.638 -3.080 1.00 42.33 219 GLN C CA 1
ATOM 5588 C C . GLN C 1 219 ? -15.291 -68.096 -3.240 1.00 42.87 219 GLN C C 1
ATOM 5589 O O . GLN C 1 219 ? -15.016 -66.957 -2.865 1.00 40.75 219 GLN C O 1
ATOM 5595 N N . CYS C 1 220 ? -14.402 -68.915 -3.811 1.00 45.94 220 CYS C N 1
ATOM 5596 C CA . CYS C 1 220 ? -13.027 -68.506 -4.094 1.00 51.72 220 CYS C CA 1
ATOM 5597 C C . CYS C 1 220 ? -12.264 -68.044 -2.859 1.00 49.95 220 CYS C C 1
ATOM 5598 O O . CYS C 1 220 ? -11.516 -67.065 -2.913 1.00 44.63 220 CYS C O 1
ATOM 5601 N N . LEU C 1 221 ? -12.486 -68.731 -1.745 1.00 44.51 221 LEU C N 1
ATOM 5602 C CA . LEU C 1 221 ? -11.749 -68.477 -0.510 1.00 45.86 221 LEU C CA 1
ATOM 5603 C C . LEU C 1 221 ? -10.332 -69.036 -0.589 1.00 45.88 221 LEU C C 1
ATOM 5604 O O . LEU C 1 221 ? -10.089 -70.060 -1.236 1.00 48.84 221 LEU C O 1
ATOM 5609 N N . ALA C 1 222 ? -9.395 -68.349 0.059 1.00 47.48 222 ALA C N 1
ATOM 5610 C CA . ALA C 1 222 ? -8.004 -68.788 0.096 1.00 51.48 222 ALA C CA 1
ATOM 5611 C C . ALA C 1 222 ? -7.554 -69.014 1.535 1.00 46.66 222 ALA C C 1
ATOM 5612 O O . ALA C 1 222 ? -8.228 -68.580 2.484 1.00 45.24 222 ALA C O 1
ATOM 5614 N N . ASN C 1 223 ? -6.442 -69.729 1.687 1.00 49.25 223 ASN C N 1
ATOM 5615 C CA . ASN C 1 223 ? -5.776 -69.910 2.979 1.00 53.76 223 ASN C CA 1
ATOM 5616 C C . ASN C 1 223 ? -6.615 -70.592 4.054 1.00 52.87 223 ASN C C 1
ATOM 5617 O O . ASN C 1 223 ? -6.399 -70.363 5.245 1.00 51.48 223 ASN C O 1
ATOM 5622 N N . LEU C 1 224 ? -7.554 -71.436 3.645 1.00 52.92 224 LEU C N 1
ATOM 5623 C CA . LEU C 1 224 ? -8.358 -72.173 4.610 1.00 51.74 224 LEU C CA 1
ATOM 5624 C C . LEU C 1 224 ? -7.503 -73.157 5.414 1.00 55.82 224 LEU C C 1
ATOM 5625 O O . LEU C 1 224 ? -7.874 -73.549 6.523 1.00 54.66 224 LEU C O 1
ATOM 5630 N N . ASP C 1 225 ? -6.354 -73.554 4.865 1.00 59.37 225 ASP C N 1
ATOM 5631 C CA . ASP C 1 225 ? -5.470 -74.481 5.569 1.00 61.13 225 ASP C CA 1
ATOM 5632 C C . ASP C 1 225 ? -4.806 -73.832 6.789 1.00 60.34 225 ASP C C 1
ATOM 5633 O O . ASP C 1 225 ? -4.152 -74.506 7.583 1.00 64.44 225 ASP C O 1
ATOM 5638 N N . GLN C 1 226 ? -5.014 -72.530 6.952 1.00 56.68 226 GLN C N 1
ATOM 5639 C CA . GLN C 1 226 ? -4.464 -71.786 8.078 1.00 56.76 226 GLN C CA 1
ATOM 5640 C C . GLN C 1 226 ? -5.469 -71.632 9.206 1.00 56.62 226 GLN C C 1
ATOM 5641 O O . GLN C 1 226 ? -5.186 -70.985 10.217 1.00 57.06 226 GLN C O 1
ATOM 5647 N N . LEU C 1 227 ? -6.651 -72.206 9.019 1.00 56.03 227 LEU C N 1
ATOM 5648 C CA . LEU C 1 227 ? -7.723 -72.049 9.988 1.00 51.29 227 LEU C CA 1
ATOM 5649 C C . LEU C 1 227 ? -7.873 -73.303 10.828 1.00 50.31 227 LEU C C 1
ATOM 5650 O O . LEU C 1 227 ? -7.621 -74.412 10.344 1.00 49.14 227 LEU C O 1
ATOM 5655 N N . PRO C 1 228 ? -8.268 -73.128 12.097 1.00 47.90 228 PRO C N 1
ATOM 5656 C CA . PRO C 1 228 ? -8.652 -74.243 12.961 1.00 49.31 228 PRO C CA 1
ATOM 5657 C C . PRO C 1 228 ? -10.044 -74.749 12.598 1.00 45.28 228 PRO C C 1
ATOM 5658 O O . PRO C 1 228 ? -10.820 -74.010 11.987 1.00 40.00 228 PRO C O 1
ATOM 5662 N N . ALA C 1 229 ? -10.339 -75.996 12.945 1.00 46.67 229 ALA C N 1
ATOM 5663 C CA . ALA C 1 229 ? -11.657 -76.568 12.701 1.00 43.98 229 ALA C CA 1
ATOM 5664 C C . ALA C 1 229 ? -12.735 -75.763 13.401 1.00 39.24 229 ALA C C 1
ATOM 5665 O O . ALA C 1 229 ? -13.783 -75.484 12.827 1.00 39.73 229 ALA C O 1
ATOM 5667 N N . THR C 1 230 ? -12.473 -75.384 14.646 1.00 39.77 230 THR C N 1
ATOM 5668 C CA . THR C 1 230 ? -13.417 -74.567 15.410 1.00 35.61 230 THR C CA 1
ATOM 5669 C C . THR C 1 230 ? -12.671 -73.426 16.082 1.00 36.51 230 THR C C 1
ATOM 5670 O O . THR C 1 230 ? -11.456 -73.503 16.266 1.00 40.13 230 THR C O 1
ATOM 5674 N N . GLY C 1 231 ? -13.399 -72.380 16.466 1.00 39.03 231 GLY C N 1
ATOM 5675 C CA . GLY C 1 231 ? -12.836 -71.318 17.280 1.00 38.26 231 GLY C CA 1
ATOM 5676 C C . GLY C 1 231 ? -12.472 -70.021 16.580 1.00 39.62 231 GLY C C 1
ATOM 5677 O O . GLY C 1 231 ? -12.274 -69.008 17.247 1.00 40.39 231 GLY C O 1
ATOM 5678 N N . ALA C 1 232 ? -12.390 -70.033 15.252 1.00 38.82 232 ALA C N 1
ATOM 5679 C CA . ALA C 1 232 ? -12.068 -68.816 14.513 1.00 37.33 232 ALA C CA 1
ATOM 5680 C C . ALA C 1 232 ? -13.329 -67.973 14.313 1.00 35.13 232 ALA C C 1
ATOM 5681 O O . ALA C 1 232 ? -14.452 -68.490 14.354 1.00 35.51 232 ALA C O 1
ATOM 5683 N N . VAL C 1 233 ? -13.148 -66.676 14.101 1.00 29.97 233 VAL C N 1
ATOM 5684 C CA . VAL C 1 233 ? -14.275 -65.785 13.839 1.00 28.96 233 VAL C CA 1
ATOM 5685 C C . VAL C 1 233 ? -14.185 -65.235 12.425 1.00 30.26 233 VAL C C 1
ATOM 5686 O O . VAL C 1 233 ? -13.177 -64.634 12.036 1.00 27.99 233 VAL C O 1
ATOM 5690 N N . LEU C 1 234 ? -15.249 -65.417 11.655 1.00 30.94 234 LEU C N 1
ATOM 5691 C CA . LEU C 1 234 ? -15.212 -64.992 10.259 1.00 32.34 234 LEU C CA 1
ATOM 5692 C C . LEU C 1 234 ? -15.759 -63.583 10.093 1.00 29.61 234 LEU C C 1
ATOM 5693 O O . LEU C 1 234 ? -16.781 -63.223 10.687 1.00 25.50 234 LEU C O 1
ATOM 5698 N N . ILE C 1 235 ? -15.072 -62.801 9.272 1.00 27.12 235 ILE C N 1
ATOM 5699 C CA . ILE C 1 235 ? -15.558 -61.496 8.859 1.00 26.65 235 ILE C CA 1
ATOM 5700 C C . ILE C 1 235 ? -15.859 -61.502 7.361 1.00 25.42 235 ILE C C 1
ATOM 5701 O O . ILE C 1 235 ? -14.949 -61.609 6.530 1.00 24.28 235 ILE C O 1
ATOM 5706 N N . ALA C 1 236 ? -17.131 -61.375 7.018 1.00 24.79 236 ALA C N 1
ATOM 5707 C CA . ALA C 1 236 ? -17.535 -61.419 5.622 1.00 27.41 236 ALA C CA 1
ATOM 5708 C C . ALA C 1 236 ? -18.635 -60.408 5.367 1.00 25.36 236 ALA C C 1
ATOM 5709 O O . ALA C 1 236 ? -19.831 -60.734 5.414 1.00 23.93 236 ALA C O 1
ATOM 5711 N N . ALA C 1 237 ? -18.215 -59.161 5.128 1.00 23.90 237 ALA C N 1
ATOM 5712 C CA . ALA C 1 237 ? -19.137 -58.067 4.889 1.00 24.01 237 ALA C CA 1
ATOM 5713 C C . ALA C 1 237 ? -19.173 -57.667 3.429 1.00 22.11 237 ALA C C 1
ATOM 5714 O O . ALA C 1 237 ? -18.221 -57.019 2.927 1.00 23.08 237 ALA C O 1
ATOM 5716 N N . PRO C 1 238 ? -20.265 -58.013 2.730 1.00 23.82 238 PRO C N 1
ATOM 5717 C CA . PRO C 1 238 ? -20.311 -57.651 1.310 1.00 25.39 238 PRO C CA 1
ATOM 5718 C C . PRO C 1 238 ? -20.551 -56.158 1.100 1.00 28.83 238 PRO C C 1
ATOM 5719 O O . PRO C 1 238 ? -21.093 -55.485 1.995 1.00 24.91 238 PRO C O 1
ATOM 5723 N N . LEU C 1 239 ? -20.173 -55.676 -0.080 1.00 27.19 239 LEU C N 1
ATOM 5724 C CA . LEU C 1 239 ? -20.462 -54.307 -0.500 1.00 28.36 239 LEU C CA 1
ATOM 5725 C C . LEU C 1 239 ? -21.956 -54.040 -0.428 1.00 28.95 239 LEU C C 1
ATOM 5726 O O . LEU C 1 239 ? -22.782 -54.919 -0.706 1.00 27.11 239 LEU C O 1
ATOM 5731 N N . LYS C 1 240 ? -22.310 -52.817 -0.060 1.00 28.07 240 LYS C N 1
ATOM 5732 C CA . LYS C 1 240 ? -23.715 -52.498 0.121 1.00 25.70 240 LYS C CA 1
ATOM 5733 C C . LYS C 1 240 ? -24.356 -52.121 -1.211 1.00 27.28 240 LYS C C 1
ATOM 5734 O O . LYS C 1 240 ? -24.865 -51.012 -1.388 1.00 28.41 240 LYS C O 1
ATOM 5740 N N . ILE C 1 241 ? -24.329 -53.053 -2.161 1.00 30.09 241 ILE C N 1
ATOM 5741 C CA . ILE C 1 241 ? -24.857 -52.792 -3.490 1.00 29.60 241 ILE C CA 1
ATOM 5742 C C . ILE C 1 241 ? -26.382 -52.770 -3.462 1.00 33.23 241 ILE C C 1
ATOM 5743 O O . ILE C 1 241 ? -27.002 -53.712 -2.987 1.00 32.00 241 ILE C O 1
ATOM 5748 N N . LYS C 1 242 ? -26.978 -51.682 -3.953 1.00 35.98 242 LYS C N 1
ATOM 5749 C CA . LYS C 1 242 ? -28.438 -51.561 -4.034 1.00 38.99 242 LYS C CA 1
ATOM 5750 C C . LYS C 1 242 ? -29.051 -52.715 -4.832 1.00 37.35 242 LYS C C 1
ATOM 5751 O O . LYS C 1 242 ? -28.699 -52.944 -5.999 1.00 35.61 242 LYS C O 1
ATOM 5757 N N . ASN C 1 243 ? -29.949 -53.451 -4.182 1.00 36.95 243 ASN C N 1
ATOM 5758 C CA . ASN C 1 243 ? -30.593 -54.616 -4.790 1.00 38.49 243 ASN C CA 1
ATOM 5759 C C . ASN C 1 243 ? -29.592 -55.647 -5.307 1.00 39.31 243 ASN C C 1
ATOM 5760 O O . ASN C 1 243 ? -29.909 -56.413 -6.218 1.00 43.15 243 ASN C O 1
ATOM 5765 N N . GLY C 1 244 ? -28.393 -55.669 -4.725 1.00 37.79 244 GLY C N 1
ATOM 5766 C CA . GLY C 1 244 ? -27.329 -56.549 -5.193 1.00 36.72 244 GLY C CA 1
ATOM 5767 C C . GLY C 1 244 ? -27.549 -58.011 -4.842 1.00 35.41 244 GLY C C 1
ATOM 5768 O O . GLY C 1 244 ? -28.052 -58.313 -3.773 1.00 33.87 244 GLY C O 1
ATOM 5769 N N . THR C 1 245 ? -27.155 -58.911 -5.740 1.00 33.16 245 THR C N 1
ATOM 5770 C CA . THR C 1 245 ? -27.339 -60.351 -5.520 1.00 35.57 245 THR C CA 1
ATOM 5771 C C . THR C 1 245 ? -26.096 -60.968 -4.887 1.00 34.88 245 THR C C 1
ATOM 5772 O O . THR C 1 245 ? -26.035 -62.166 -4.634 1.00 37.71 245 THR C O 1
ATOM 5776 N N . GLY C 1 246 ? -25.084 -60.137 -4.679 1.00 34.18 246 GLY C N 1
ATOM 5777 C CA . GLY C 1 246 ? -23.840 -60.588 -4.089 1.00 34.46 246 GLY C CA 1
ATOM 5778 C C . GLY C 1 246 ? -22.777 -59.533 -4.328 1.00 32.43 246 GLY C C 1
ATOM 5779 O O . GLY C 1 246 ? -23.092 -58.475 -4.862 1.00 31.00 246 GLY C O 1
ATOM 5780 N N . SER C 1 247 ? -21.543 -59.800 -3.915 1.00 28.85 247 SER C N 1
ATOM 5781 C CA . SER C 1 247 ? -20.435 -58.888 -4.244 1.00 29.89 247 SER C CA 1
ATOM 5782 C C . SER C 1 247 ? -19.067 -59.449 -3.932 1.00 28.95 247 SER C C 1
ATOM 5783 O O . SER C 1 247 ? -18.909 -60.235 -3.011 1.00 29.12 247 SER C O 1
ATOM 5786 N N . PRO C 1 248 ? -18.041 -58.978 -4.656 1.00 29.81 248 PRO C N 1
ATOM 5787 C CA . PRO C 1 248 ? -16.700 -59.277 -4.161 1.00 30.48 248 PRO C CA 1
ATOM 5788 C C . PRO C 1 248 ? -16.521 -58.701 -2.771 1.00 28.39 248 PRO C C 1
ATOM 5789 O O . PRO C 1 248 ? -17.206 -57.742 -2.432 1.00 30.20 248 PRO C O 1
ATOM 5793 N N . LEU C 1 249 ? -15.638 -59.284 -1.973 1.00 28.85 249 LEU C N 1
ATOM 5794 C CA . LEU C 1 249 ? -15.370 -58.750 -0.644 1.00 27.14 249 LEU C CA 1
ATOM 5795 C C . LEU C 1 249 ? -14.040 -59.264 -0.152 1.00 33.00 249 LEU C C 1
ATOM 5796 O O . LEU C 1 249 ? -13.486 -60.235 -0.687 1.00 32.49 249 LEU C O 1
ATOM 5801 N N . ARG C 1 250 ? -13.538 -58.602 0.880 1.00 29.14 250 ARG C N 1
ATOM 5802 C CA . ARG C 1 250 ? -12.344 -59.040 1.583 1.00 30.52 250 ARG C CA 1
ATOM 5803 C C . ARG C 1 250 ? -12.756 -59.939 2.732 1.00 32.39 250 ARG C C 1
ATOM 5804 O O . ARG C 1 250 ? -13.256 -59.452 3.730 1.00 28.69 250 ARG C O 1
ATOM 5812 N N . VAL C 1 251 ? -12.582 -61.247 2.593 1.00 29.15 251 VAL C N 1
ATOM 5813 C CA . VAL C 1 251 ? -12.953 -62.165 3.680 1.00 36.84 251 VAL C CA 1
ATOM 5814 C C . VAL C 1 251 ? -11.792 -62.357 4.650 1.00 29.28 251 VAL C C 1
ATOM 5815 O O . VAL C 1 251 ? -10.686 -62.623 4.235 1.00 31.13 251 VAL C O 1
ATOM 5819 N N . LEU C 1 252 ? -12.039 -62.196 5.939 1.00 27.81 252 LEU C N 1
ATOM 5820 C CA . LEU C 1 252 ? -10.995 -62.387 6.940 1.00 31.68 252 LEU C CA 1
ATOM 5821 C C . LEU C 1 252 ? -11.410 -63.405 7.984 1.00 33.34 252 LEU C C 1
ATOM 5822 O O . LEU C 1 252 ? -12.592 -63.585 8.242 1.00 32.90 252 LEU C O 1
ATOM 5827 N N . ALA C 1 253 ? -10.436 -64.060 8.599 1.00 34.47 253 ALA C N 1
ATOM 5828 C CA . ALA C 1 253 ? -10.736 -64.877 9.764 1.00 38.60 253 ALA C CA 1
ATOM 5829 C C . ALA C 1 253 ? -9.824 -64.445 10.896 1.00 40.99 253 ALA C C 1
ATOM 5830 O O . ALA C 1 253 ? -8.625 -64.310 10.702 1.00 44.25 253 ALA C O 1
ATOM 5832 N N . MET C 1 254 ? -10.392 -64.228 12.077 1.00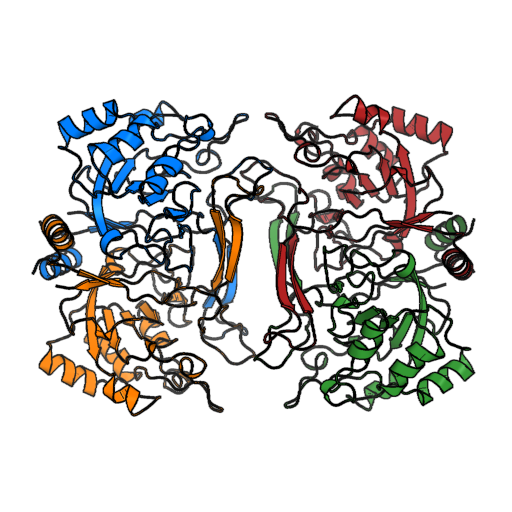 35.41 254 MET C N 1
ATOM 5833 C CA . MET C 1 254 ? -9.580 -63.972 13.257 1.00 36.18 254 MET C CA 1
ATOM 5834 C C . MET C 1 254 ?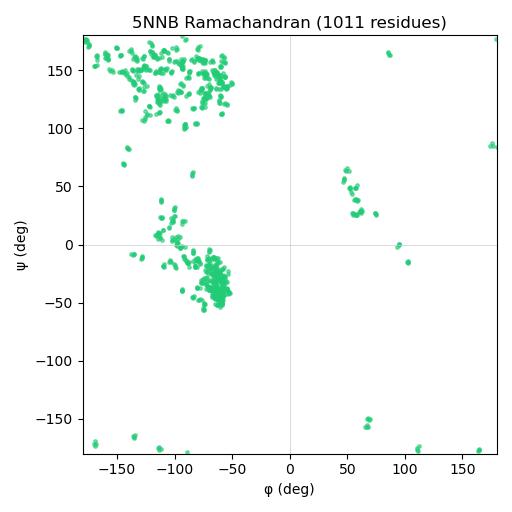 -9.354 -65.283 13.991 1.00 38.45 254 MET C C 1
ATOM 5835 O O . MET C 1 254 ? -10.291 -66.056 14.214 1.00 37.75 254 MET C O 1
ATOM 5840 N N . VAL C 1 255 ? -8.099 -65.551 14.330 1.00 41.00 255 VAL C N 1
ATOM 5841 C CA A VAL C 1 255 ? -7.728 -66.799 14.981 0.56 43.25 255 VAL C CA 1
ATOM 5842 C CA B VAL C 1 255 ? -7.724 -66.801 14.974 0.44 42.12 255 VAL C CA 1
ATOM 5843 C C . VAL C 1 255 ? -6.936 -66.534 16.257 1.00 43.94 255 VAL C C 1
ATOM 5844 O O . VAL C 1 255 ? -6.159 -65.582 16.334 1.00 43.39 255 VAL C O 1
ATOM 5851 N N . THR C 1 256 ? -7.142 -67.378 17.262 1.00 44.53 256 THR C N 1
ATOM 5852 C CA . THR C 1 256 ? -6.400 -67.266 18.510 1.00 49.24 256 THR C CA 1
ATOM 5853 C C . THR C 1 256 ? -5.075 -68.008 18.393 1.00 54.32 256 THR C C 1
ATOM 5854 O O . THR C 1 256 ? -5.049 -69.165 17.978 1.00 56.50 256 THR C O 1
ATOM 5858 N N . SER D 1 2 ? -11.290 -67.338 25.650 1.00 50.26 2 SER D N 1
ATOM 5859 C CA . SER D 1 2 ? -10.504 -66.429 24.814 1.00 51.56 2 SER D CA 1
ATOM 5860 C C . SER D 1 2 ? -11.324 -65.195 24.444 1.00 45.85 2 SER D C 1
ATOM 5861 O O . SER D 1 2 ? -12.543 -65.188 24.594 1.00 45.25 2 SER D O 1
ATOM 5864 N N . SER D 1 3 ? -10.667 -64.162 23.928 1.00 43.52 3 SER D N 1
ATOM 5865 C CA . SER D 1 3 ? -11.385 -62.938 23.598 1.00 39.67 3 SER D CA 1
ATOM 5866 C C . SER D 1 3 ? -12.298 -63.168 22.391 1.00 36.10 3 SER D C 1
ATOM 5867 O O . SER D 1 3 ? -13.366 -62.563 22.302 1.00 32.76 3 SER D O 1
ATOM 5870 N N . LEU D 1 4 ? -11.898 -64.053 21.474 1.00 34.18 4 LEU D N 1
ATOM 5871 C CA . LEU D 1 4 ? -12.750 -64.359 20.327 1.00 30.07 4 LEU D CA 1
ATOM 5872 C C . LEU D 1 4 ? -14.002 -65.141 20.747 1.00 36.91 4 LEU D C 1
ATOM 5873 O O . LEU D 1 4 ? -15.093 -64.908 20.218 1.00 36.62 4 LEU D O 1
ATOM 5878 N N . ASN D 1 5 ? -13.848 -66.062 21.690 1.00 36.90 5 ASN D N 1
ATOM 5879 C CA . ASN D 1 5 ? -15.004 -66.797 22.202 1.00 33.74 5 ASN D CA 1
ATOM 5880 C C . ASN D 1 5 ? -15.985 -65.850 22.888 1.00 31.86 5 ASN D C 1
ATOM 5881 O O . ASN D 1 5 ? -17.202 -66.013 22.782 1.00 33.12 5 ASN D O 1
ATOM 5886 N N . GLN D 1 6 ? -15.453 -64.854 23.583 1.00 34.24 6 GLN D N 1
ATOM 5887 C CA . GLN D 1 6 ? -16.314 -63.885 24.251 1.00 33.18 6 GLN D CA 1
ATOM 5888 C C . GLN D 1 6 ? -16.992 -62.980 23.242 1.00 29.73 6 GLN D C 1
ATOM 5889 O O . GLN D 1 6 ? -18.146 -62.628 23.417 1.00 29.64 6 GLN D O 1
ATOM 5895 N N . LEU D 1 7 ? -16.290 -62.638 22.160 1.00 30.13 7 LEU D N 1
ATOM 5896 C CA . LEU D 1 7 ? -16.885 -61.863 21.080 1.00 29.87 7 LEU D CA 1
ATOM 5897 C C . LEU D 1 7 ? -18.055 -62.604 20.429 1.00 29.18 7 LEU D C 1
ATOM 5898 O O . LEU D 1 7 ? -19.097 -62.020 20.169 1.00 29.84 7 LEU D O 1
ATOM 5903 N N . VAL D 1 8 ? -17.883 -63.890 20.165 1.00 28.44 8 VAL D N 1
ATOM 5904 C CA . VAL D 1 8 ? -18.952 -64.679 19.561 1.00 31.19 8 VAL D CA 1
ATOM 5905 C C . VAL D 1 8 ? -20.188 -64.732 20.460 1.00 29.16 8 VAL D C 1
ATOM 5906 O O . VAL D 1 8 ? -21.315 -64.577 19.993 1.00 29.14 8 VAL D O 1
ATOM 5910 N N . SER D 1 9 ? -19.949 -64.944 21.744 1.00 29.81 9 SER D N 1
ATOM 5911 C CA . SER D 1 9 ? -21.032 -65.050 22.723 1.00 30.54 9 SER D CA 1
ATOM 5912 C C . SER D 1 9 ? -21.781 -63.723 22.833 1.00 32.65 9 SER D C 1
ATOM 5913 O O . SER D 1 9 ? -23.009 -63.683 22.976 1.00 32.58 9 SER D O 1
ATOM 5916 N N . GLY D 1 10 ? -21.018 -62.639 22.784 1.00 29.58 10 GLY D N 1
ATOM 5917 C CA . GLY D 1 10 ? -21.559 -61.294 22.797 1.00 29.35 10 GLY D CA 1
ATOM 5918 C C . GLY D 1 10 ? -22.347 -60.939 21.551 1.00 30.81 10 GLY D C 1
ATOM 5919 O O . GLY D 1 10 ? -23.402 -60.301 21.641 1.00 32.62 10 GLY D O 1
ATOM 5920 N N . LEU D 1 11 ? -21.823 -61.320 20.382 1.00 29.35 11 LEU D N 1
ATOM 5921 C CA . LEU D 1 11 ? -22.530 -61.084 19.135 1.00 27.68 11 LEU D CA 1
ATOM 5922 C C . LEU D 1 11 ? -23.837 -61.863 19.127 1.00 34.19 11 LEU D C 1
ATOM 5923 O O . LEU D 1 11 ? -24.876 -61.364 18.699 1.00 34.97 11 LEU D O 1
ATOM 5928 N N . ALA D 1 12 ? -23.779 -63.087 19.632 1.00 29.21 12 ALA D N 1
ATOM 5929 C CA . ALA D 1 12 ? -24.938 -63.965 19.642 1.00 30.25 12 ALA D CA 1
ATOM 5930 C C . ALA D 1 12 ? -26.004 -63.454 20.616 1.00 34.20 12 ALA D C 1
ATOM 5931 O O . ALA D 1 12 ? -27.199 -63.565 20.345 1.00 37.47 12 ALA D O 1
ATOM 5933 N N . SER D 1 13 ? -25.570 -62.902 21.746 1.00 32.02 13 SER D N 1
ATOM 5934 C CA . SER D 1 13 ? -26.513 -62.458 22.782 1.00 34.13 13 SER D CA 1
ATOM 5935 C C . SER D 1 13 ? -26.990 -61.015 22.585 1.00 38.01 13 SER D C 1
ATOM 5936 O O . SER D 1 13 ? -27.935 -60.570 23.242 1.00 41.34 13 SER D O 1
ATOM 5939 N N . GLY D 1 14 ? -26.277 -60.266 21.752 1.00 36.82 14 GLY D N 1
ATOM 5940 C CA . GLY D 1 14 ? -26.606 -58.876 21.497 1.00 37.08 14 GLY D CA 1
ATOM 5941 C C . GLY D 1 14 ? -25.858 -57.909 22.402 1.00 35.42 14 GLY D C 1
ATOM 5942 O O . GLY D 1 14 ? -25.993 -56.697 22.257 1.00 37.56 14 GLY D O 1
ATOM 5943 N N . ALA D 1 15 ? -25.046 -58.440 23.315 1.0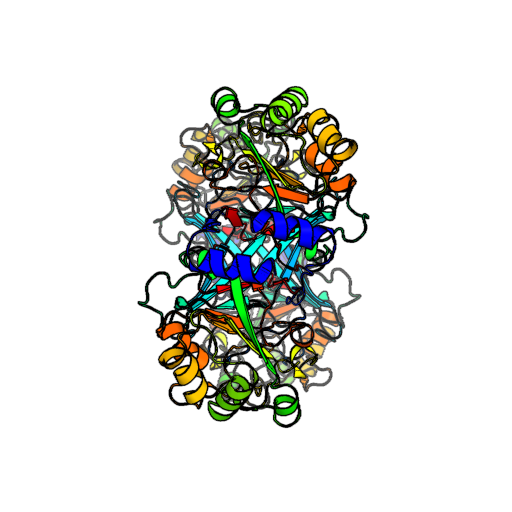0 33.28 15 ALA D N 1
ATOM 5944 C CA . ALA D 1 15 ? -24.221 -57.605 24.182 1.00 35.70 15 ALA D CA 1
ATOM 5945 C C . ALA D 1 15 ? -23.195 -56.830 23.353 1.00 33.81 15 ALA D C 1
ATOM 5946 O O . ALA D 1 15 ? -22.750 -55.745 23.737 1.00 36.43 15 ALA D O 1
ATOM 5948 N N . VAL D 1 16 ? -22.815 -57.408 22.222 1.00 30.73 16 VAL D N 1
ATOM 5949 C CA . VAL D 1 16 ? -22.002 -56.706 21.222 1.00 30.23 16 VAL D CA 1
ATOM 5950 C C . VAL D 1 16 ? -22.855 -56.506 19.972 1.00 32.44 16 VAL D C 1
ATOM 5951 O O . VAL D 1 16 ? -23.349 -57.471 19.387 1.00 36.66 16 VAL D O 1
ATOM 5955 N N . ARG D 1 17 ? -23.013 -55.252 19.566 1.00 31.32 17 ARG D N 1
ATOM 5956 C CA . ARG D 1 17 ? -23.841 -54.893 18.420 1.00 33.47 17 ARG D CA 1
ATOM 5957 C C . ARG D 1 17 ? -22.953 -54.487 17.250 1.00 33.55 17 ARG D C 1
ATOM 5958 O O . ARG D 1 17 ? -21.871 -53.938 17.455 1.00 30.53 17 ARG D O 1
ATOM 5966 N N . ILE D 1 18 ? -23.435 -54.718 16.032 1.00 32.32 18 ILE D N 1
ATOM 5967 C CA . ILE D 1 18 ? -22.707 -54.302 14.835 1.00 32.34 18 ILE D CA 1
ATOM 5968 C C . ILE D 1 18 ? -23.431 -53.112 14.206 1.00 33.08 18 ILE D C 1
ATOM 5969 O O . ILE D 1 18 ? -24.635 -53.162 13.944 1.00 33.44 18 ILE D O 1
ATOM 5974 N N . VAL D 1 19 ? -22.706 -52.013 14.040 1.00 31.47 19 VAL D N 1
ATOM 5975 C CA . VAL D 1 19 ? -23.269 -50.828 13.412 1.00 28.52 19 VAL D CA 1
ATOM 5976 C C . VAL D 1 19 ? -22.736 -50.738 11.988 1.00 27.68 19 VAL D C 1
ATOM 5977 O O . VAL D 1 19 ? -21.536 -50.854 11.758 1.00 25.72 19 VAL D O 1
ATOM 5981 N N . ASP D 1 20 ? -23.641 -50.578 11.036 1.00 25.29 20 ASP D N 1
ATOM 5982 C CA . ASP D 1 20 ? -23.261 -50.462 9.636 1.00 26.53 20 ASP D CA 1
ATOM 5983 C C . ASP D 1 20 ? -22.895 -49.006 9.360 1.00 25.10 20 ASP D C 1
ATOM 5984 O O . ASP D 1 20 ? -23.738 -48.133 9.480 1.00 30.91 20 ASP D O 1
ATOM 5989 N N . LEU D 1 21 ? -21.643 -48.747 9.003 1.00 24.34 21 LEU D N 1
ATOM 5990 C CA . LEU D 1 21 ? -21.212 -47.368 8.762 1.00 29.51 21 LEU D CA 1
ATOM 5991 C C . LEU D 1 21 ? -21.144 -47.045 7.271 1.00 28.94 21 LEU D C 1
ATOM 5992 O O . LEU D 1 21 ? -20.482 -46.081 6.860 1.00 25.56 21 LEU D O 1
ATOM 5997 N N . THR D 1 22 ? -21.879 -47.816 6.474 1.00 29.12 22 THR D N 1
ATOM 5998 C CA . THR D 1 22 ? -21.755 -47.758 5.023 1.00 25.99 22 THR D CA 1
ATOM 5999 C C . THR D 1 22 ? -23.000 -47.199 4.326 1.00 27.12 22 THR D C 1
ATOM 6000 O O . THR D 1 22 ? -24.145 -47.527 4.682 1.00 26.84 22 THR D O 1
ATOM 6004 N N . HIS D 1 23 ? -22.767 -46.312 3.360 1.00 23.15 23 HIS D N 1
ATOM 6005 C CA . HIS D 1 23 ? -23.814 -45.856 2.451 1.00 25.13 23 HIS D CA 1
ATOM 6006 C C . HIS D 1 23 ? -24.042 -46.895 1.367 1.00 29.89 23 HIS D C 1
ATOM 6007 O O . HIS D 1 23 ? -23.083 -47.543 0.908 1.00 28.52 23 HIS D O 1
ATOM 6014 N N . THR D 1 24 ? -25.285 -46.999 0.907 1.00 28.53 24 THR D N 1
ATOM 6015 C CA . THR D 1 24 ? -25.599 -47.868 -0.223 1.00 29.71 24 THR D CA 1
ATOM 6016 C C . THR D 1 24 ? -24.818 -47.448 -1.479 1.00 28.92 24 THR D C 1
ATOM 6017 O O . THR D 1 24 ? -24.691 -46.256 -1.786 1.00 27.05 24 THR D O 1
ATOM 6021 N N . LEU D 1 25 ? -24.236 -48.436 -2.152 1.00 29.25 25 LEU D N 1
ATOM 6022 C CA . LEU D 1 25 ? -23.634 -48.237 -3.468 1.00 31.92 25 LEU D CA 1
ATOM 6023 C C . LEU D 1 25 ? -24.739 -48.141 -4.504 1.00 34.97 25 LEU D C 1
ATOM 6024 O O . LEU D 1 25 ? -25.528 -49.084 -4.681 1.00 31.91 25 LEU D O 1
ATOM 6029 N N . ASP D 1 26 ? -24.805 -46.992 -5.166 1.00 32.90 26 ASP D N 1
ATOM 6030 C CA . ASP D 1 26 ? -25.814 -46.737 -6.186 1.00 37.58 26 ASP D CA 1
ATOM 6031 C C . ASP D 1 26 ? -25.356 -45.583 -7.088 1.00 35.16 26 ASP D C 1
ATOM 6032 O O . ASP D 1 26 ? -24.446 -44.851 -6.710 1.00 36.55 26 ASP D O 1
ATOM 6037 N N . PRO D 1 27 ? -25.938 -45.451 -8.300 1.00 36.20 27 PRO D N 1
ATOM 6038 C CA . PRO D 1 27 ? -25.505 -44.407 -9.246 1.00 34.81 27 PRO D CA 1
ATOM 6039 C C . PRO D 1 27 ? -25.606 -42.975 -8.734 1.00 35.78 27 PRO D C 1
ATOM 6040 O O . PRO D 1 27 ? -24.873 -42.105 -9.194 1.00 37.34 27 PRO D O 1
ATOM 6044 N N . ASP D 1 28 ? -26.504 -42.735 -7.792 1.00 37.93 28 ASP D N 1
ATOM 6045 C CA . ASP D 1 28 ? -26.825 -41.377 -7.399 1.00 41.55 28 ASP D CA 1
ATOM 6046 C C . ASP D 1 28 ? -25.972 -40.828 -6.261 1.00 41.72 28 ASP D C 1
ATOM 6047 O O . ASP D 1 28 ? -25.964 -39.619 -6.028 1.00 44.22 28 ASP D O 1
ATOM 6052 N N . PHE D 1 29 ? -25.244 -41.694 -5.564 1.00 36.96 29 PHE D N 1
ATOM 6053 C CA . PHE D 1 29 ? -24.417 -41.218 -4.471 1.00 32.11 29 PHE D CA 1
ATOM 6054 C C . PHE D 1 29 ? -23.262 -40.397 -5.047 1.00 28.57 29 PHE D C 1
ATOM 6055 O O . PHE D 1 29 ? -22.552 -40.856 -5.939 1.00 29.26 29 PHE D O 1
ATOM 6063 N N . PRO D 1 30 ? -23.086 -39.164 -4.551 1.00 29.99 30 PRO D N 1
ATOM 6064 C CA . PRO D 1 30 ? -22.066 -38.264 -5.117 1.00 30.08 30 PRO D CA 1
ATOM 6065 C C . PRO D 1 30 ? -20.649 -38.768 -4.882 1.00 30.36 30 PRO D C 1
ATOM 6066 O O . PRO D 1 30 ? -20.371 -39.434 -3.876 1.00 31.05 30 PRO D O 1
ATOM 6070 N N . VAL D 1 31 ? -19.763 -38.474 -5.825 1.00 29.84 31 VAL D N 1
ATOM 6071 C CA . VAL D 1 31 ? -18.355 -38.758 -5.655 1.00 25.69 31 VAL D CA 1
ATOM 6072 C C . VAL D 1 31 ? -17.603 -37.437 -5.776 1.00 25.98 31 VAL D C 1
ATOM 6073 O O . VAL D 1 31 ? -18.175 -36.439 -6.222 1.00 26.92 31 VAL D O 1
ATOM 6077 N N . ILE D 1 32 ? -16.339 -37.432 -5.372 1.00 21.85 32 ILE D N 1
ATOM 6078 C CA . ILE D 1 32 ? -15.566 -36.187 -5.348 1.00 26.32 32 ILE D CA 1
ATOM 6079 C C . ILE D 1 32 ? -15.470 -35.601 -6.751 1.00 27.78 32 ILE D C 1
ATOM 6080 O O . ILE D 1 32 ? -15.401 -36.339 -7.741 1.00 28.07 32 ILE D O 1
ATOM 6085 N N . VAL D 1 33 ? -15.543 -34.274 -6.847 1.00 26.37 33 VAL D N 1
ATOM 6086 C CA . VAL D 1 33 ? -15.417 -33.618 -8.138 1.00 27.68 33 VAL D CA 1
ATOM 6087 C C . VAL D 1 33 ? -14.155 -32.749 -8.135 1.00 29.08 33 VAL D C 1
ATOM 6088 O O . VAL D 1 33 ? -13.940 -31.969 -7.206 1.00 31.14 33 VAL D O 1
ATOM 6092 N N . LEU D 1 34 ? -13.311 -32.917 -9.150 1.00 26.91 34 LEU D N 1
ATOM 6093 C CA . LEU D 1 34 ? -12.052 -32.167 -9.248 1.00 31.60 34 LEU D CA 1
ATOM 6094 C C . LEU D 1 34 ? -12.143 -31.134 -10.378 1.00 29.51 34 LEU D C 1
ATOM 6095 O O . LEU D 1 34 ? -13.086 -31.174 -11.171 1.00 29.25 34 LEU D O 1
ATOM 6100 N N . PRO D 1 35 ? -11.184 -30.185 -10.454 1.00 30.91 35 PRO D N 1
ATOM 6101 C CA . PRO D 1 35 ? -11.159 -29.310 -11.633 1.00 30.26 35 PRO D CA 1
ATOM 6102 C C . PRO D 1 35 ? -11.206 -30.113 -12.939 1.00 30.87 35 PRO D C 1
ATOM 6103 O O . PRO D 1 35 ? -10.626 -31.201 -12.990 1.00 33.15 35 PRO D O 1
ATOM 6107 N N . PRO D 1 36 ? -11.966 -29.632 -13.937 1.00 30.58 36 PRO D N 1
ATOM 6108 C CA . PRO D 1 36 ? -12.298 -30.379 -15.160 1.00 33.65 36 PRO D CA 1
ATOM 6109 C C . PRO D 1 36 ? -11.110 -30.841 -16.002 1.00 33.43 36 PRO D C 1
ATOM 6110 O O . PRO D 1 36 ? -11.257 -31.793 -16.767 1.00 34.86 36 PRO D O 1
ATOM 6114 N N . GLU D 1 37 ? -9.948 -30.220 -15.856 1.00 32.67 37 GLU D N 1
ATOM 6115 C CA . GLU D 1 37 ? -8.795 -30.662 -16.637 1.00 34.08 37 GLU D CA 1
ATOM 6116 C C . GLU D 1 37 ? -8.289 -32.033 -16.178 1.00 32.88 37 GLU D C 1
ATOM 6117 O O . GLU D 1 37 ? -7.548 -32.695 -16.898 1.00 33.18 37 GLU D O 1
ATOM 6123 N N . PHE D 1 38 ? -8.682 -32.449 -14.976 1.00 31.67 38 PHE D N 1
ATOM 6124 C CA . PHE D 1 38 ? -8.228 -33.715 -14.409 1.00 27.41 38 PHE D CA 1
ATOM 6125 C C . PHE D 1 38 ? -9.219 -34.859 -14.683 1.00 26.90 38 PHE D C 1
ATOM 6126 O O . PHE D 1 38 ? -10.415 -34.619 -14.894 1.00 24.63 38 PHE D O 1
ATOM 6134 N N . GLY D 1 39 ? -8.708 -36.088 -14.656 1.00 24.79 39 GLY D N 1
ATOM 6135 C CA . GLY D 1 39 ? -9.548 -37.272 -14.678 1.00 24.12 39 GLY D CA 1
ATOM 6136 C C . GLY D 1 39 ? -10.441 -37.277 -13.443 1.00 23.42 39 GLY D C 1
ATOM 6137 O O . GLY D 1 39 ? -10.025 -36.829 -12.363 1.00 27.40 39 GLY D O 1
ATOM 6138 N N . GLN D 1 40 ? -11.667 -37.777 -13.596 1.00 22.98 40 GLN D N 1
ATOM 6139 C CA . GLN D 1 40 ? -12.651 -37.687 -12.519 1.00 22.50 40 GLN D CA 1
ATOM 6140 C C . GLN D 1 40 ? -13.022 -39.053 -11.949 1.00 29.88 40 GLN D C 1
ATOM 6141 O O . GLN D 1 40 ? -13.027 -40.046 -12.664 1.00 31.77 40 GLN D O 1
ATOM 6147 N N . CYS D 1 41 ? -13.336 -39.082 -10.655 1.00 26.99 41 CYS D N 1
ATOM 6148 C CA . CYS D 1 41 ? -13.902 -40.268 -10.022 1.00 26.99 41 CYS D CA 1
ATOM 6149 C C . CYS D 1 41 ? -15.232 -40.626 -10.689 1.00 27.05 41 CYS D C 1
ATOM 6150 O O . CYS D 1 41 ? -16.031 -39.752 -11.022 1.00 28.46 41 CYS D O 1
ATOM 6153 N N . ALA D 1 42 ? -15.469 -41.917 -10.901 1.00 25.22 42 ALA D N 1
ATOM 6154 C CA . ALA D 1 42 ? -16.695 -42.367 -11.544 1.00 29.70 42 ALA D CA 1
ATOM 6155 C C . ALA D 1 42 ? -17.765 -42.749 -10.511 1.00 26.48 42 ALA D C 1
ATOM 6156 O O . ALA D 1 42 ? -17.465 -43.097 -9.365 1.00 26.88 42 ALA D O 1
ATOM 6158 N N . ARG D 1 43 ? -19.015 -42.655 -10.936 1.00 27.23 43 ARG D N 1
ATOM 6159 C CA . ARG D 1 43 ? -20.140 -43.068 -10.118 1.00 30.19 43 ARG D CA 1
ATOM 6160 C C . ARG D 1 43 ? -20.281 -44.574 -10.221 1.00 30.47 43 ARG D C 1
ATOM 6161 O O . ARG D 1 43 ? -19.751 -45.188 -11.152 1.00 30.42 43 ARG D O 1
ATOM 6169 N N . PHE D 1 44 ? -20.977 -45.168 -9.260 1.00 26.68 44 PHE D N 1
ATOM 6170 C CA . PHE D 1 44 ? -21.289 -46.598 -9.312 1.00 28.07 44 PHE D CA 1
ATOM 6171 C C . PHE D 1 44 ? -22.342 -46.872 -10.384 1.00 29.21 44 PHE D C 1
ATOM 6172 O O . PHE D 1 44 ? -23.324 -46.138 -10.497 1.00 30.15 44 PHE D O 1
ATOM 6180 N N . ARG D 1 45 ? -22.146 -47.931 -11.167 1.00 33.15 45 ARG D N 1
ATOM 6181 C CA . ARG D 1 45 ? -23.145 -48.366 -12.132 1.00 35.43 45 ARG D CA 1
ATOM 6182 C C . ARG D 1 45 ? -23.272 -49.887 -12.078 1.00 34.79 45 ARG D C 1
ATOM 6183 O O . ARG D 1 45 ? -22.322 -50.584 -11.729 1.00 32.05 45 ARG D O 1
ATOM 6191 N N . MET D 1 46 ? -24.453 -50.386 -12.407 1.00 36.60 46 MET D N 1
ATOM 6192 C CA . MET D 1 46 ? -24.672 -51.823 -12.483 1.00 38.13 46 MET D CA 1
ATOM 6193 C C . MET D 1 46 ? -25.667 -52.116 -13.592 1.00 40.77 46 MET D C 1
ATOM 6194 O O . MET D 1 46 ? -26.524 -51.287 -13.903 1.00 41.68 46 MET D O 1
ATOM 6199 N N . GLU D 1 47 ? -25.521 -53.284 -14.211 1.00 39.12 47 GLU D N 1
ATOM 6200 C CA . GLU D 1 47 ? -26.425 -53.717 -15.270 1.00 41.47 47 GLU D CA 1
ATOM 6201 C C . GLU D 1 47 ? -26.728 -55.192 -15.063 1.00 42.46 47 GLU D C 1
ATOM 6202 O O . GLU D 1 47 ? -25.846 -55.951 -14.658 1.00 37.14 47 GLU D O 1
ATOM 6208 N N . GLU D 1 48 ? -27.970 -55.588 -15.321 1.00 42.81 48 GLU D N 1
ATOM 6209 C CA . GLU D 1 48 ? -28.352 -56.992 -15.190 1.00 43.03 48 GLU D CA 1
ATOM 6210 C C . GLU D 1 48 ? -27.735 -57.869 -16.277 1.00 43.23 48 GLU D C 1
ATOM 6211 O O . GLU D 1 48 ? -27.824 -57.561 -17.462 1.00 45.36 48 GLU D O 1
ATOM 6217 N N . ILE D 1 49 ? -27.160 -58.990 -15.858 1.00 43.51 49 ILE D N 1
ATOM 6218 C CA . ILE D 1 49 ? -26.751 -60.060 -16.764 1.00 45.53 49 ILE D CA 1
ATOM 6219 C C . ILE D 1 49 ? -27.957 -60.950 -17.060 1.00 48.77 49 ILE D C 1
ATOM 6220 O O . ILE D 1 49 ? -28.220 -61.330 -18.205 1.00 46.61 49 ILE D O 1
ATOM 6225 N N . SER D 1 50 ? -28.695 -61.277 -16.005 1.00 47.56 50 SER D N 1
ATOM 6226 C CA . SER D 1 50 ? -29.939 -62.014 -16.140 1.00 50.97 50 SER D CA 1
ATOM 6227 C C . SER D 1 50 ? -30.780 -61.772 -14.895 1.00 50.71 50 SER D C 1
ATOM 6228 O O . SER D 1 50 ? -30.260 -61.310 -13.882 1.00 49.46 50 SER D O 1
ATOM 6231 N N . ALA D 1 51 ? -32.075 -62.057 -14.983 1.00 51.08 51 ALA D N 1
ATOM 6232 C CA . ALA D 1 51 ? -32.967 -61.945 -13.834 1.00 50.60 51 ALA D CA 1
ATOM 6233 C C . ALA D 1 51 ? -34.037 -63.036 -13.885 1.00 51.44 51 ALA D C 1
ATOM 6234 O O . ALA D 1 51 ? -35.214 -62.750 -14.102 1.00 52.73 51 ALA D O 1
ATOM 6236 N N . TYR D 1 52 ? -33.613 -64.281 -13.685 1.00 50.93 52 TYR D N 1
ATOM 6237 C CA . TYR D 1 52 ? -34.500 -65.439 -13.793 1.00 54.82 52 TYR D CA 1
ATOM 6238 C C . TYR D 1 52 ? -35.253 -65.427 -15.119 1.00 57.32 52 TYR D C 1
ATOM 6239 O O . TYR D 1 52 ? -36.470 -65.575 -15.158 1.00 57.66 52 TYR D O 1
ATOM 6248 N N . ASP D 1 53 ? -34.519 -65.218 -16.201 1.00 59.36 53 ASP D N 1
ATOM 6249 C CA . ASP D 1 53 ? -35.113 -65.111 -17.524 1.00 63.43 53 ASP D CA 1
ATOM 6250 C C . ASP D 1 53 ? -34.312 -65.902 -18.543 1.00 63.78 53 ASP D C 1
ATOM 6251 O O . ASP D 1 53 ? -33.473 -66.718 -18.175 1.00 61.85 53 ASP D O 1
ATOM 6256 N N . HIS D 1 54 ? -34.558 -65.642 -19.823 1.00 67.97 54 HIS D N 1
ATOM 6257 C CA . HIS D 1 54 ? -33.905 -66.397 -20.887 1.00 70.41 54 HIS D CA 1
ATOM 6258 C C . HIS D 1 54 ? -32.387 -66.212 -20.875 1.00 66.69 54 HIS D C 1
ATOM 6259 O O . HIS D 1 54 ? -31.652 -67.053 -21.390 1.00 68.93 54 HIS D O 1
ATOM 6266 N N . ARG D 1 55 ? -31.921 -65.134 -20.254 1.00 60.53 55 ARG D N 1
ATOM 6267 C CA . ARG D 1 55 ? -30.488 -64.878 -20.127 1.00 57.67 55 ARG D CA 1
ATOM 6268 C C . ARG D 1 55 ? -29.839 -65.691 -19.003 1.00 56.04 55 ARG D C 1
ATOM 6269 O O . ARG D 1 55 ? -28.614 -65.793 -18.926 1.00 52.42 55 ARG D O 1
ATOM 6277 N N . GLY D 1 56 ? -30.666 -66.277 -18.141 1.00 55.93 56 GLY D N 1
ATOM 6278 C CA . GLY D 1 56 ? -30.189 -67.036 -16.998 1.00 54.78 56 GLY D CA 1
ATOM 6279 C C . GLY D 1 56 ? -31.371 -67.484 -16.158 1.00 55.01 56 GLY D C 1
ATOM 6280 O O . GLY D 1 56 ? -31.758 -66.801 -15.209 1.00 52.12 56 GLY D O 1
ATOM 6281 N N . PRO D 1 57 ? -31.947 -68.646 -16.505 1.00 56.80 57 PRO D N 1
ATOM 6282 C CA . PRO D 1 57 ? -33.271 -69.083 -16.039 1.00 59.74 57 PRO D CA 1
ATOM 6283 C C . PRO D 1 57 ? -33.442 -69.168 -14.524 1.00 60.54 57 PRO D C 1
ATOM 6284 O O . PRO D 1 57 ? -34.531 -68.866 -14.033 1.00 62.33 57 PRO D O 1
ATOM 6288 N N . ALA D 1 58 ? -32.407 -69.566 -13.794 1.00 54.51 58 ALA D N 1
ATOM 6289 C CA . ALA D 1 58 ? -32.582 -69.842 -12.371 1.00 58.22 58 ALA D CA 1
ATOM 6290 C C . ALA D 1 58 ? -31.825 -68.871 -11.475 1.00 50.92 58 ALA D C 1
ATOM 6291 O O . ALA D 1 58 ? -31.727 -69.080 -10.268 1.00 50.00 58 ALA D O 1
ATOM 6293 N N . TRP D 1 59 ? -31.289 -67.808 -12.060 1.00 52.49 59 TRP D N 1
ATOM 6294 C CA . TRP D 1 59 ? -30.464 -66.897 -11.287 1.00 47.40 59 TRP D CA 1
ATOM 6295 C C . TRP D 1 59 ? -30.558 -65.444 -11.738 1.00 46.31 59 TRP D C 1
ATOM 6296 O O . TRP D 1 59 ? -31.022 -65.141 -12.835 1.00 47.36 59 TRP D O 1
ATOM 6307 N N . LYS D 1 60 ? -30.107 -64.558 -10.859 1.00 47.53 60 LYS D N 1
ATOM 6308 C CA . LYS D 1 60 ? -30.078 -63.130 -11.117 1.00 47.87 60 LYS D CA 1
ATOM 6309 C C . LYS D 1 60 ? -28.724 -62.568 -10.673 1.00 44.55 60 LYS D C 1
ATOM 6310 O O . LYS D 1 60 ? -28.214 -62.917 -9.606 1.00 40.34 60 LYS D O 1
ATOM 6316 N N . TRP D 1 61 ? -28.146 -61.699 -11.490 1.00 43.01 61 TRP D N 1
ATOM 6317 C CA . TRP D 1 61 ? -26.864 -61.086 -11.158 1.00 38.97 61 TRP D CA 1
ATOM 6318 C C . TRP D 1 61 ? -26.540 -59.914 -12.064 1.00 42.40 61 TRP D C 1
ATOM 6319 O O . TRP D 1 61 ? -27.148 -59.735 -13.127 1.00 42.48 61 TRP D O 1
ATOM 6330 N N . HIS D 1 62 ? -25.586 -59.111 -11.604 1.00 38.84 62 HIS D N 1
ATOM 6331 C CA . HIS D 1 62 ? -25.211 -57.872 -12.270 1.00 37.36 62 HIS D CA 1
ATOM 6332 C C . HIS D 1 62 ? -23.718 -57.748 -12.576 1.00 37.66 62 HIS D C 1
ATOM 6333 O O . HIS D 1 62 ? -22.865 -58.265 -11.846 1.00 34.86 62 HIS D O 1
ATOM 6340 N N . ASN D 1 63 ? -23.405 -57.010 -13.636 1.00 38.03 63 ASN D N 1
ATOM 6341 C CA . ASN D 1 63 ? -22.071 -56.462 -13.786 1.00 35.76 63 ASN D CA 1
ATOM 6342 C C . ASN D 1 63 ? -22.062 -55.095 -13.125 1.00 35.38 63 ASN D C 1
ATOM 6343 O O . ASN D 1 63 ? -23.058 -54.376 -13.185 1.00 33.23 63 ASN D O 1
ATOM 6348 N N . ILE D 1 64 ? -20.950 -54.759 -12.488 1.00 31.91 64 ILE D N 1
ATOM 6349 C CA . ILE D 1 64 ? -20.836 -53.505 -11.756 1.00 34.71 64 ILE D CA 1
ATOM 6350 C C . ILE D 1 64 ? -19.554 -52.769 -12.142 1.00 35.78 64 ILE D C 1
ATOM 6351 O O . ILE D 1 64 ? -18.551 -53.387 -12.501 1.00 30.13 64 ILE D O 1
ATOM 6356 N N . SER D 1 65 ? -19.598 -51.444 -12.079 1.00 29.17 65 SER D N 1
ATOM 6357 C CA . SER D 1 65 ? -18.412 -50.639 -12.350 1.00 29.83 65 SER D CA 1
ATOM 6358 C C . SER D 1 65 ? -18.427 -49.445 -11.408 1.00 29.91 65 SER D C 1
ATOM 6359 O O . SER D 1 65 ? -19.495 -49.019 -10.961 1.00 28.27 65 SER D O 1
ATOM 6362 N N . MET D 1 66 ? -17.235 -48.970 -11.057 1.00 27.33 66 MET D N 1
ATOM 6363 C CA . MET D 1 66 ? -17.059 -47.844 -10.143 1.00 28.92 66 MET D CA 1
ATOM 6364 C C . MET D 1 66 ? -15.607 -47.411 -10.187 1.00 28.51 66 MET D C 1
ATOM 6365 O O . MET D 1 66 ? -14.822 -47.930 -10.982 1.00 29.49 66 MET D O 1
ATOM 6370 N N . SER D 1 67 ? -15.239 -46.482 -9.311 1.00 27.14 67 SER D N 1
ATOM 6371 C CA . SER D 1 67 ? -13.841 -46.193 -9.098 1.00 24.83 67 SER D CA 1
ATOM 6372 C C . SER D 1 67 ? -13.463 -46.767 -7.757 1.00 23.56 67 SER D C 1
ATOM 6373 O O . SER D 1 67 ? -14.336 -47.126 -6.937 1.00 23.61 67 SER D O 1
ATOM 6376 N N . GLU D 1 68 ? -12.163 -46.848 -7.528 1.00 23.39 68 GLU D N 1
ATOM 6377 C CA . GLU D 1 68 ? -11.634 -47.195 -6.229 1.00 23.06 68 GLU D CA 1
ATOM 6378 C C . GLU D 1 68 ? -12.135 -46.228 -5.157 1.00 24.40 68 GLU D C 1
ATOM 6379 O O . GLU D 1 68 ? -12.254 -46.615 -3.991 1.00 22.62 68 GLU D O 1
ATOM 6385 N N . HIS D 1 69 ? -12.438 -44.986 -5.550 1.00 23.87 69 HIS D N 1
ATOM 6386 C CA . HIS D 1 69 ? -12.826 -43.961 -4.563 1.00 21.99 69 HIS D CA 1
ATOM 6387 C C . HIS D 1 69 ? -14.309 -43.551 -4.681 1.00 24.75 69 HIS D C 1
ATOM 6388 O O . HIS D 1 69 ? -14.700 -42.406 -4.417 1.00 22.11 69 HIS D O 1
ATOM 6395 N N . THR D 1 70 ? -15.151 -44.541 -4.975 1.00 26.97 70 THR D N 1
ATOM 6396 C CA . THR D 1 70 ? -16.590 -44.336 -5.075 1.00 27.08 70 THR D CA 1
ATOM 6397 C C . THR D 1 70 ? -17.295 -44.734 -3.783 1.00 28.93 70 THR D C 1
ATOM 6398 O O . THR D 1 70 ? -17.071 -45.834 -3.261 1.00 22.73 70 THR D O 1
ATOM 6402 N N . GLY D 1 71 ? -18.168 -43.856 -3.291 1.00 27.26 71 GLY D N 1
ATOM 6403 C CA . GLY D 1 71 ? -19.001 -44.150 -2.128 1.00 22.97 71 GLY D CA 1
ATOM 6404 C C . GLY D 1 71 ? -18.225 -44.276 -0.833 1.00 30.58 71 GLY D C 1
ATOM 6405 O O . GLY D 1 71 ? -17.142 -43.703 -0.693 1.00 25.92 71 GLY D O 1
ATOM 6406 N N . THR D 1 72 ? -18.797 -44.990 0.140 1.00 22.63 72 THR D N 1
ATOM 6407 C CA . THR D 1 72 ? -18.066 -45.334 1.353 1.00 22.33 72 THR D CA 1
ATOM 6408 C C . THR D 1 72 ? -16.824 -46.138 0.972 1.00 28.06 72 THR D C 1
ATOM 6409 O O . THR D 1 72 ? -16.939 -47.261 0.485 1.00 28.38 72 THR D O 1
ATOM 6413 N N . HIS D 1 73 ? -15.641 -45.572 1.169 1.00 29.46 73 HIS D N 1
ATOM 6414 C CA . HIS D 1 73 ? -14.446 -46.245 0.697 1.00 25.47 73 HIS D CA 1
ATOM 6415 C C . HIS D 1 73 ? -13.206 -45.937 1.530 1.00 27.32 73 HIS D C 1
ATOM 6416 O O . HIS D 1 73 ? -13.194 -45.041 2.397 1.00 28.20 73 HIS D O 1
ATOM 6423 N N . PHE D 1 74 ? -12.168 -46.708 1.228 1.00 24.42 74 PHE D N 1
ATOM 6424 C CA . PHE D 1 74 ? -10.908 -46.781 1.953 1.00 22.92 74 PHE D CA 1
ATOM 6425 C C . PHE D 1 74 ? -9.805 -46.222 1.060 1.00 24.44 74 PHE D C 1
ATOM 6426 O O . PHE D 1 74 ? -9.726 -46.591 -0.108 1.00 22.68 74 PHE D O 1
ATOM 6434 N N . ASP D 1 75 ? -8.954 -45.361 1.598 1.00 21.77 75 ASP D N 1
ATOM 6435 C CA . ASP D 1 75 ? -7.828 -44.841 0.819 1.00 21.88 75 ASP D CA 1
ATOM 6436 C C . ASP D 1 75 ? -6.529 -45.423 1.339 1.00 22.32 75 ASP D C 1
ATOM 6437 O O . ASP D 1 75 ? -6.227 -45.327 2.527 1.00 22.68 75 ASP D O 1
ATOM 6442 N N . ALA D 1 76 ? -5.761 -46.032 0.433 1.00 22.66 76 ALA D N 1
ATOM 6443 C CA . ALA D 1 76 ? -4.454 -46.596 0.748 1.00 26.39 76 ALA D CA 1
ATOM 6444 C C . ALA D 1 76 ? -3.378 -45.552 0.460 1.00 29.15 76 ALA D C 1
ATOM 6445 O O . ALA D 1 76 ? -3.608 -44.657 -0.332 1.00 23.15 76 ALA D O 1
ATOM 6447 N N . PRO D 1 77 ? -2.200 -45.676 1.084 1.00 24.07 77 PRO D N 1
ATOM 6448 C CA . PRO D 1 77 ? -1.157 -44.656 0.889 1.00 24.36 77 PRO D CA 1
ATOM 6449 C C . PRO D 1 77 ? -0.784 -44.405 -0.571 1.00 27.12 77 PRO D C 1
ATOM 6450 O O . PRO D 1 77 ? -0.427 -43.285 -0.933 1.00 24.40 77 PRO D O 1
ATOM 6454 N N . SER D 1 78 ? -0.868 -45.427 -1.415 1.00 26.01 78 SER D N 1
ATOM 6455 C CA . SER D 1 78 ? -0.469 -45.248 -2.820 1.00 26.53 78 SER D CA 1
ATOM 6456 C C . SER D 1 78 ? -1.391 -44.270 -3.579 1.00 27.83 78 SER D C 1
ATOM 6457 O O . SER D 1 78 ? -1.065 -43.838 -4.678 1.00 26.09 78 SER D O 1
ATOM 6460 N N . HIS D 1 79 ? -2.523 -43.885 -2.974 1.00 25.70 79 HIS D N 1
ATOM 6461 C CA . HIS D 1 79 ? -3.411 -42.913 -3.597 1.00 23.04 79 HIS D CA 1
ATOM 6462 C C . HIS D 1 79 ? -2.712 -41.555 -3.827 1.00 23.15 79 HIS D C 1
ATOM 6463 O O . HIS D 1 79 ? -3.054 -40.835 -4.754 1.00 23.03 79 HIS D O 1
ATOM 6470 N N . TRP D 1 80 ? -1.765 -41.205 -2.964 1.00 27.30 80 TRP D N 1
ATOM 6471 C CA . TRP D 1 80 ? -1.111 -39.896 -3.065 1.00 26.96 80 TRP D CA 1
ATOM 6472 C C . TRP D 1 80 ? 0.338 -40.055 -3.472 1.00 26.90 80 TRP D C 1
ATOM 6473 O O . TRP D 1 80 ? 0.972 -41.057 -3.155 1.00 28.76 80 TRP D O 1
ATOM 6484 N N . ILE D 1 81 ? 0.870 -39.053 -4.160 1.00 27.84 81 ILE D N 1
ATOM 6485 C CA . ILE D 1 81 ? 2.229 -39.139 -4.646 1.00 25.48 81 ILE D CA 1
ATOM 6486 C C . ILE D 1 81 ? 3.219 -39.343 -3.488 1.00 26.11 81 ILE D C 1
ATOM 6487 O O . ILE D 1 81 ? 4.217 -40.029 -3.634 1.00 31.00 81 ILE D O 1
ATOM 6492 N N . SER D 1 82 ? 2.906 -38.795 -2.318 1.00 25.92 82 SER D N 1
ATOM 6493 C CA . SER D 1 82 ? 3.789 -38.916 -1.160 1.00 28.55 82 SER D CA 1
ATOM 6494 C C . SER D 1 82 ? 3.819 -40.327 -0.572 1.00 26.77 82 SER D C 1
ATOM 6495 O O . SER D 1 82 ? 4.712 -40.678 0.198 1.00 36.85 82 SER D O 1
ATOM 6498 N N . GLY D 1 83 ? 2.810 -41.116 -0.903 1.00 26.10 83 GLY D N 1
ATOM 6499 C CA . GLY D 1 83 ? 2.713 -42.467 -0.377 1.00 26.26 83 GLY D CA 1
ATOM 6500 C C . GLY D 1 83 ? 2.947 -43.525 -1.436 1.00 30.29 83 GLY D C 1
ATOM 6501 O O . GLY D 1 83 ? 2.700 -44.707 -1.195 1.00 31.37 83 GLY D O 1
ATOM 6502 N N . LYS D 1 84 ? 3.452 -43.093 -2.593 1.00 33.49 84 LYS D N 1
ATOM 6503 C CA . LYS D 1 84 ? 3.656 -43.959 -3.754 1.00 37.18 84 LYS D CA 1
ATOM 6504 C C . LYS D 1 84 ? 4.578 -45.139 -3.468 1.00 38.55 84 LYS D C 1
ATOM 6505 O O . LYS D 1 84 ? 4.419 -46.222 -4.032 1.00 37.40 84 LYS D O 1
ATOM 6511 N N . ASP D 1 85 ? 5.563 -44.914 -2.608 1.00 39.50 85 ASP D N 1
ATOM 6512 C CA . ASP D 1 85 ? 6.623 -45.889 -2.415 1.00 41.01 85 ASP D CA 1
ATOM 6513 C C . ASP D 1 85 ? 6.704 -46.473 -1.012 1.00 39.20 85 ASP D C 1
ATOM 6514 O O . ASP D 1 85 ? 7.638 -47.209 -0.701 1.00 40.07 85 ASP D O 1
ATOM 6519 N N . VAL D 1 86 ? 5.725 -46.173 -0.165 1.00 33.83 86 VAL D N 1
ATOM 6520 C CA . VAL D 1 86 ? 5.761 -46.732 1.171 1.00 34.05 86 VAL D CA 1
ATOM 6521 C C . VAL D 1 86 ? 5.480 -48.223 1.051 1.00 34.56 86 VAL D C 1
ATOM 6522 O O . VAL D 1 86 ? 4.681 -48.650 0.219 1.00 33.91 86 VAL D O 1
ATOM 6526 N N . PRO D 1 87 ? 6.168 -49.026 1.863 1.00 35.06 87 PRO D N 1
ATOM 6527 C CA . PRO D 1 87 ? 5.923 -50.469 1.811 1.00 35.83 87 PRO D CA 1
ATOM 6528 C C . PRO D 1 87 ? 4.489 -50.793 2.219 1.00 35.53 87 PRO D C 1
ATOM 6529 O O . PRO D 1 87 ? 3.913 -50.101 3.054 1.00 32.35 87 PRO D O 1
ATOM 6533 N N . ASN D 1 88 ? 3.928 -51.835 1.611 1.00 35.92 88 ASN D N 1
ATOM 6534 C CA . ASN D 1 88 ? 2.541 -52.226 1.817 1.00 35.08 88 ASN D CA 1
ATOM 6535 C C . ASN D 1 88 ? 1.574 -51.079 1.527 1.00 33.59 88 ASN D C 1
ATOM 6536 O O . ASN D 1 88 ? 0.551 -50.940 2.202 1.00 32.35 88 ASN D O 1
ATOM 6541 N N . GLY D 1 89 ? 1.874 -50.299 0.492 1.00 33.48 89 GLY D N 1
ATOM 6542 C CA . GLY D 1 89 ? 1.146 -49.083 0.182 1.00 31.50 89 GLY D CA 1
ATOM 6543 C C . GLY D 1 89 ? -0.137 -49.203 -0.625 1.00 30.92 89 GLY D C 1
ATOM 6544 O O . GLY D 1 89 ? -0.892 -48.239 -0.721 1.00 26.17 89 GLY D O 1
ATOM 6545 N N . SER D 1 90 ? -0.374 -50.360 -1.240 1.00 30.69 90 SER D N 1
ATOM 6546 C CA . SER D 1 90 ? -1.601 -50.574 -1.996 1.00 28.69 90 SER D CA 1
ATOM 6547 C C . SER D 1 90 ? -2.544 -51.476 -1.199 1.00 28.34 90 SER D C 1
ATOM 6548 O O . SER D 1 90 ? -2.114 -52.172 -0.276 1.00 29.40 90 SER D O 1
ATOM 6551 N N . VAL D 1 91 ? -3.831 -51.442 -1.529 1.00 26.44 91 VAL D N 1
ATOM 6552 C CA . VAL D 1 91 ? -4.827 -52.143 -0.703 1.00 28.63 91 VAL D CA 1
ATOM 6553 C C . VAL D 1 91 ? -4.604 -53.650 -0.651 1.00 29.72 91 VAL D C 1
ATOM 6554 O O . VAL D 1 91 ? -5.016 -54.305 0.297 1.00 30.41 91 VAL D O 1
ATOM 6558 N N . ASP D 1 92 ? -3.940 -54.209 -1.665 1.00 30.69 92 ASP D N 1
ATOM 6559 C CA . ASP D 1 92 ? -3.704 -55.651 -1.689 1.00 30.91 92 ASP D CA 1
ATOM 6560 C C . ASP D 1 92 ? -2.466 -56.047 -0.876 1.00 32.76 92 ASP D C 1
ATOM 6561 O O . ASP D 1 92 ? -2.166 -57.219 -0.728 1.00 34.96 92 ASP D O 1
ATOM 6566 N N . GLU D 1 93 ? -1.740 -55.061 -0.371 1.00 30.33 93 GLU D N 1
ATOM 6567 C CA . GLU D 1 93 ? -0.510 -55.312 0.372 1.00 29.78 93 GLU D CA 1
ATOM 6568 C C . GLU D 1 93 ? -0.665 -55.012 1.863 1.00 33.75 93 GLU D C 1
ATOM 6569 O O . GLU D 1 93 ? 0.158 -55.422 2.688 1.00 36.39 93 GLU D O 1
ATOM 6575 N N . ILE D 1 94 ? -1.705 -54.270 2.206 1.00 31.13 94 ILE D N 1
ATOM 6576 C CA . ILE D 1 94 ? -1.928 -53.913 3.603 1.00 31.76 94 ILE D CA 1
ATOM 6577 C C . ILE D 1 94 ? -2.114 -55.156 4.470 1.00 28.61 94 ILE D C 1
ATOM 6578 O O . ILE D 1 94 ? -2.902 -56.039 4.144 1.00 30.32 94 ILE D O 1
ATOM 6583 N N . PRO D 1 95 ? -1.345 -55.244 5.565 1.00 38.26 95 PRO D N 1
ATOM 6584 C CA . PRO D 1 95 ? -1.444 -56.356 6.518 1.00 38.66 95 PRO D CA 1
ATOM 6585 C C . PRO D 1 95 ? -2.877 -56.523 7.042 1.00 35.33 95 PRO D C 1
ATOM 6586 O O . PRO D 1 95 ? -3.512 -55.539 7.402 1.00 31.66 95 PRO D O 1
ATOM 6590 N N . ALA D 1 96 ? -3.372 -57.751 7.091 1.00 28.17 96 ALA D N 1
ATOM 6591 C CA . ALA D 1 96 ? -4.766 -57.990 7.481 1.00 33.25 96 ALA D CA 1
ATOM 6592 C C . ALA D 1 96 ? -5.127 -57.486 8.890 1.00 34.36 96 ALA D C 1
ATOM 6593 O O . ALA D 1 96 ? -6.287 -57.171 9.152 1.00 36.18 96 ALA D O 1
ATOM 6595 N N . GLU D 1 97 ? -4.155 -57.428 9.800 1.00 33.95 97 GLU D N 1
ATOM 6596 C CA . GLU D 1 97 ? -4.417 -56.955 11.153 1.00 35.02 97 GLU D CA 1
ATOM 6597 C C . GLU D 1 97 ? -4.765 -55.469 11.169 1.00 34.36 97 GLU D C 1
ATOM 6598 O O . GLU D 1 97 ? -5.317 -54.967 12.141 1.00 31.54 97 GLU D O 1
ATOM 6604 N N . ALA D 1 98 ? -4.423 -54.762 10.096 1.00 31.79 98 ALA D N 1
ATOM 6605 C CA . ALA D 1 98 ? -4.756 -53.345 9.983 1.00 31.70 98 ALA D CA 1
ATOM 6606 C C . ALA D 1 98 ? -6.252 -53.108 9.751 1.00 33.47 98 ALA D C 1
ATOM 6607 O O . ALA D 1 98 ? -6.706 -51.974 9.796 1.00 35.84 98 ALA D O 1
ATOM 6609 N N . PHE D 1 99 ? -7.008 -54.172 9.482 1.00 28.74 99 PHE D N 1
ATOM 6610 C CA . PHE D 1 99 ? -8.392 -54.044 9.042 1.00 25.63 99 PHE D CA 1
ATOM 6611 C C . PHE D 1 99 ? -9.386 -54.084 10.201 1.00 24.79 99 PHE D C 1
ATOM 6612 O O . PHE D 1 99 ? -10.564 -53.838 9.997 1.00 26.26 99 PHE D O 1
ATOM 6620 N N . VAL D 1 100 ? -8.900 -54.433 11.386 1.00 22.59 100 VAL D N 1
ATOM 6621 C CA . VAL D 1 100 ? -9.706 -54.458 12.623 1.00 26.12 100 VAL D CA 1
ATOM 6622 C C . VAL D 1 100 ? -8.926 -53.790 13.733 1.00 27.84 100 VAL D C 1
ATOM 6623 O O . VAL D 1 100 ? -7.785 -54.162 14.002 1.00 30.68 100 VAL D O 1
ATOM 6627 N N . GLY D 1 101 ? -9.521 -52.806 14.401 1.00 30.81 101 GLY D N 1
ATOM 6628 C CA . GLY D 1 101 ? -8.805 -52.146 15.470 1.00 29.14 101 GLY D CA 1
ATOM 6629 C C . GLY D 1 101 ? -9.613 -51.107 16.219 1.00 27.54 101 GLY D C 1
ATOM 6630 O O . GLY D 1 101 ? -10.746 -50.809 15.851 1.00 24.99 101 GLY D O 1
ATOM 6631 N N . PRO D 1 102 ? -9.017 -50.540 17.267 1.00 27.51 102 PRO D N 1
ATOM 6632 C CA . PRO D 1 102 ? -9.725 -49.544 18.077 1.00 27.80 102 PRO D CA 1
ATOM 6633 C C . PRO D 1 102 ? -10.054 -48.300 17.250 1.00 28.49 102 PRO D C 1
ATOM 6634 O O . PRO D 1 102 ? -9.326 -47.954 16.301 1.00 27.85 102 PRO D O 1
ATOM 6638 N N . VAL D 1 103 ? -11.163 -47.649 17.584 1.00 27.39 103 VAL D N 1
ATOM 6639 C CA . VAL D 1 103 ? -11.575 -46.440 16.886 1.00 25.35 103 VAL D CA 1
ATOM 6640 C C . VAL D 1 103 ? -12.044 -45.397 17.904 1.00 23.25 103 VAL D C 1
ATOM 6641 O O . VAL D 1 103 ? -12.699 -45.735 18.887 1.00 26.43 103 VAL D O 1
ATOM 6645 N N . VAL D 1 104 ? -11.693 -44.135 17.680 1.00 23.89 104 VAL D N 1
ATOM 6646 C CA . VAL D 1 104 ? -12.270 -43.068 18.504 1.00 25.07 104 VAL D CA 1
ATOM 6647 C C . VAL D 1 104 ? -13.106 -42.158 17.602 1.00 27.99 104 VAL D C 1
ATOM 6648 O O . VAL D 1 104 ? -12.836 -42.025 16.406 1.00 28.40 104 VAL D O 1
ATOM 6652 N N . VAL D 1 105 ? -14.150 -41.569 18.161 1.00 25.17 105 VAL D N 1
ATOM 6653 C CA . VAL D 1 105 ? -15.019 -40.723 17.371 1.00 24.43 105 VAL D CA 1
ATOM 6654 C C . VAL D 1 105 ? -15.039 -39.340 18.018 1.00 28.37 105 VAL D C 1
ATOM 6655 O O . VAL D 1 105 ? -15.430 -39.194 19.187 1.00 27.29 105 VAL D O 1
ATOM 6659 N N . ILE D 1 106 ? -14.594 -38.339 17.264 1.00 25.82 106 ILE D N 1
ATOM 6660 C CA . ILE D 1 106 ? -14.633 -36.947 17.741 1.00 27.19 106 ILE D CA 1
ATOM 6661 C C . ILE D 1 106 ? -15.855 -36.205 17.194 1.00 25.66 106 ILE D C 1
ATOM 6662 O O . ILE D 1 106 ? -15.999 -36.004 15.991 1.00 26.35 106 ILE D O 1
ATOM 6667 N N . ASP D 1 107 ? -16.746 -35.794 18.083 1.00 27.40 107 ASP D N 1
ATOM 6668 C CA . ASP D 1 107 ? -17.997 -35.198 17.634 1.00 31.15 107 ASP D CA 1
ATOM 6669 C C . ASP D 1 107 ?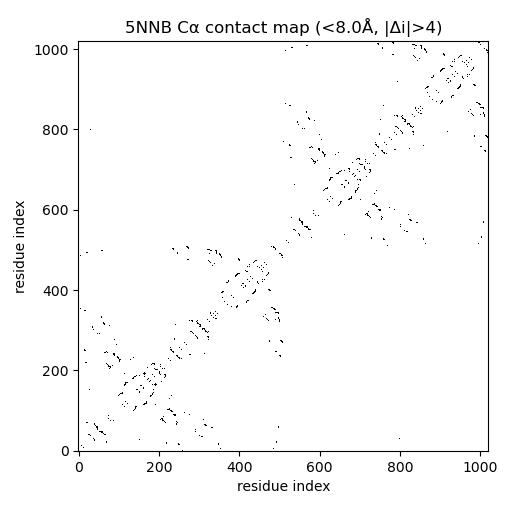 -17.864 -33.722 17.287 1.00 34.50 107 ASP D C 1
ATOM 6670 O O . ASP D 1 107 ? -17.852 -32.864 18.178 1.00 37.17 107 ASP D O 1
ATOM 6675 N N . CYS D 1 108 ? -17.828 -33.434 15.988 1.00 31.42 108 CYS D N 1
ATOM 6676 C CA . CYS D 1 108 ? -17.738 -32.067 15.485 1.00 34.43 108 CYS D CA 1
ATOM 6677 C C . CYS D 1 108 ? -19.032 -31.645 14.805 1.00 35.97 108 CYS D C 1
ATOM 6678 O O . CYS D 1 108 ? -19.031 -30.764 13.945 1.00 37.06 108 CYS D O 1
ATOM 6681 N N . SER D 1 109 ? -20.132 -32.290 15.176 1.00 36.11 109 SER D N 1
ATOM 6682 C CA . SER D 1 109 ? -21.400 -32.081 14.494 1.00 35.23 109 SER D CA 1
ATOM 6683 C C . SER D 1 109 ? -21.962 -30.682 14.758 1.00 37.54 109 SER D C 1
ATOM 6684 O O . SER D 1 109 ? -22.546 -30.067 13.867 1.00 37.88 109 SER D O 1
ATOM 6687 N N . LYS D 1 110 ? -21.802 -30.182 15.977 1.00 37.73 110 LYS D N 1
ATOM 6688 C CA . LYS D 1 110 ? -22.272 -28.832 16.269 1.00 41.82 110 LYS D CA 1
ATOM 6689 C C . LYS D 1 110 ? -21.509 -27.795 15.444 1.00 42.93 110 LYS D C 1
ATOM 6690 O O . LYS D 1 110 ? -22.110 -26.903 14.851 1.00 45.16 110 LYS D O 1
ATOM 6696 N N . GLY D 1 111 ? -20.188 -27.952 15.380 1.00 42.99 111 GLY D N 1
ATOM 6697 C CA . GLY D 1 111 ? -19.339 -27.059 14.617 1.00 41.83 111 GLY D CA 1
ATOM 6698 C C . GLY D 1 111 ? -19.644 -27.086 13.131 1.00 41.89 111 GLY D C 1
ATOM 6699 O O . GLY D 1 111 ? -19.700 -26.042 12.480 1.00 43.51 111 GLY D O 1
ATOM 6700 N N . ALA D 1 112 ? -19.838 -28.286 12.592 1.00 41.05 112 ALA D N 1
ATOM 6701 C CA . ALA D 1 112 ? -20.153 -28.440 11.178 1.00 41.66 112 ALA D CA 1
ATOM 6702 C C . ALA D 1 112 ? -21.514 -27.846 10.859 1.00 45.09 112 ALA D C 1
ATOM 6703 O O . ALA D 1 112 ? -21.719 -27.320 9.766 1.00 45.64 112 ALA D O 1
ATOM 6705 N N . ALA D 1 113 ? -22.436 -27.915 11.825 1.00 45.76 113 ALA D N 1
ATOM 6706 C CA . ALA D 1 113 ? -23.788 -27.384 11.651 1.00 47.89 113 ALA D CA 1
ATOM 6707 C C . ALA D 1 113 ? -23.785 -25.860 11.568 1.00 51.50 113 ALA D C 1
ATOM 6708 O O . ALA D 1 113 ? -24.688 -25.254 10.991 1.00 54.79 113 ALA D O 1
ATOM 6710 N N . GLU D 1 114 ? -22.769 -25.240 12.151 1.00 52.36 114 GLU D N 1
ATOM 6711 C CA . GLU D 1 114 ? -22.690 -23.784 12.170 1.00 55.71 114 GLU D CA 1
ATOM 6712 C C . GLU D 1 114 ? -21.747 -23.247 11.098 1.00 50.56 114 GLU D C 1
ATOM 6713 O O . GLU D 1 114 ? -21.805 -22.071 10.751 1.00 50.11 114 GLU D O 1
ATOM 6719 N N . ASN D 1 115 ? -20.881 -24.112 10.577 1.00 49.11 115 ASN D N 1
ATOM 6720 C CA . ASN D 1 115 ? -19.874 -23.705 9.605 1.00 48.42 115 ASN D CA 1
ATOM 6721 C C . ASN D 1 115 ? -19.602 -24.838 8.602 1.00 44.20 115 ASN D C 1
ATOM 6722 O O . ASN D 1 115 ? -19.125 -25.900 8.996 1.00 42.79 115 ASN D O 1
ATOM 6727 N N . ASP D 1 116 ? -19.916 -24.621 7.323 1.00 45.62 116 ASP D N 1
ATOM 6728 C CA . ASP D 1 116 ? -19.679 -25.649 6.291 1.00 44.42 116 ASP D CA 1
ATOM 6729 C C . ASP D 1 116 ? -18.207 -26.027 6.215 1.00 42.61 116 ASP D C 1
ATOM 6730 O O . ASP D 1 116 ? -17.856 -27.159 5.855 1.00 43.27 116 ASP D O 1
ATOM 6735 N N . ASP D 1 117 ? -17.339 -25.068 6.509 1.00 43.34 117 ASP D N 1
ATOM 6736 C CA . ASP D 1 117 ? -15.905 -25.291 6.422 1.00 44.26 117 ASP D CA 1
ATOM 6737 C C . ASP D 1 117 ? -15.265 -25.559 7.778 1.00 43.74 117 ASP D C 1
ATOM 6738 O O . ASP D 1 117 ? -14.080 -25.273 7.974 1.00 44.08 117 ASP D O 1
ATOM 6743 N N . PHE D 1 118 ? -16.031 -26.147 8.694 1.00 39.45 118 PHE D N 1
ATOM 6744 C CA . PHE D 1 118 ? -15.554 -26.347 10.054 1.00 41.06 118 PHE D CA 1
ATOM 6745 C C . PHE D 1 118 ? -14.282 -27.170 10.092 1.00 42.13 118 PHE D C 1
ATOM 6746 O O . PHE D 1 118 ? -14.164 -28.198 9.423 1.00 39.43 118 PHE D O 1
ATOM 6754 N N . GLU D 1 119 ? -13.334 -26.713 10.896 1.00 44.31 119 GLU D N 1
ATOM 6755 C CA . GLU D 1 119 ? -12.014 -27.319 10.930 1.00 46.01 119 GLU D CA 1
ATOM 6756 C C . GLU D 1 119 ? -11.748 -28.087 12.209 1.00 41.15 119 GLU D C 1
ATOM 6757 O O . GLU D 1 119 ? -11.852 -27.541 13.313 1.00 36.62 119 GLU D O 1
ATOM 6763 N N . LEU D 1 120 ? -11.360 -29.344 12.054 1.00 32.08 120 LEU D N 1
ATOM 6764 C CA . LEU D 1 120 ? -10.797 -30.087 13.165 1.00 35.10 120 LEU D CA 1
ATOM 6765 C C . LEU D 1 120 ? -9.387 -29.553 13.417 1.00 39.56 120 LEU D C 1
ATOM 6766 O O . LEU D 1 120 ? -8.527 -29.571 12.529 1.00 37.39 120 LEU D O 1
ATOM 6771 N N . THR D 1 121 ? -9.175 -29.076 14.639 1.00 42.29 121 THR D N 1
ATOM 6772 C CA . THR D 1 121 ? -7.942 -28.427 15.048 1.00 33.47 121 THR D CA 1
ATOM 6773 C C . THR D 1 121 ? -7.273 -29.250 16.148 1.00 37.56 121 THR D C 1
ATOM 6774 O O . THR D 1 121 ? -7.904 -30.123 16.733 1.00 41.40 121 THR D O 1
ATOM 6778 N N . PRO D 1 122 ? -5.977 -29.006 16.395 1.00 39.77 122 PRO D N 1
ATOM 6779 C CA . PRO D 1 122 ? -5.262 -29.531 17.567 1.00 38.79 122 PRO D CA 1
ATOM 6780 C C . PRO D 1 122 ? -5.961 -29.208 18.896 1.00 36.62 122 PRO D C 1
ATOM 6781 O O . PRO D 1 122 ? -6.033 -30.062 19.784 1.00 35.86 122 PRO D O 1
ATOM 6785 N N . GLU D 1 123 ? -6.457 -27.979 19.030 1.00 35.53 123 GLU D N 1
ATOM 6786 C CA . GLU D 1 123 ? -7.182 -27.581 20.238 1.00 37.37 123 GLU D CA 1
ATOM 6787 C C . GLU D 1 123 ? -8.387 -28.482 20.483 1.00 37.65 123 GLU D C 1
ATOM 6788 O O . GLU D 1 123 ? -8.595 -28.949 21.606 1.00 39.06 123 GLU D O 1
ATOM 6794 N N . ILE D 1 124 ? -9.154 -28.760 19.433 1.00 38.10 124 ILE D N 1
ATOM 6795 C CA . ILE D 1 124 ? -10.319 -29.638 19.556 1.00 36.86 124 ILE D CA 1
ATOM 6796 C C . ILE D 1 124 ? -9.905 -31.053 19.963 1.00 35.44 124 ILE D C 1
ATOM 6797 O O . ILE D 1 124 ? -10.543 -31.685 20.812 1.00 33.47 124 ILE D O 1
ATOM 6802 N N . ILE D 1 125 ? -8.829 -31.551 19.363 1.00 37.59 125 ILE D N 1
ATOM 6803 C CA . ILE D 1 125 ? -8.318 -32.878 19.694 1.00 33.67 125 ILE D CA 1
ATOM 6804 C C . ILE D 1 125 ? -7.906 -32.947 21.163 1.00 37.79 125 ILE D C 1
ATOM 6805 O O . ILE D 1 125 ? -8.207 -33.923 21.853 1.00 38.16 125 ILE D O 1
ATOM 6810 N N . ALA D 1 126 ? -7.224 -31.897 21.629 1.00 38.05 126 ALA D N 1
ATOM 6811 C CA . ALA D 1 126 ? -6.768 -31.802 23.011 1.00 40.22 126 ALA D CA 1
ATOM 6812 C C . ALA D 1 126 ? -7.938 -31.767 23.984 1.00 39.19 126 ALA D C 1
ATOM 6813 O O . ALA D 1 126 ? -7.919 -32.438 25.014 1.00 42.04 126 ALA D O 1
ATOM 6815 N N . GLY D 1 127 ? -8.969 -31.009 23.632 1.00 34.86 127 GLY D N 1
ATOM 6816 C CA . GLY D 1 127 ? -10.171 -30.954 24.438 1.00 36.36 127 GLY D CA 1
ATOM 6817 C C . GLY D 1 127 ? -10.869 -32.304 24.470 1.00 34.97 127 GLY D C 1
ATOM 6818 O O . GLY D 1 127 ? -11.360 -32.735 25.515 1.00 35.71 127 GLY D O 1
ATOM 6819 N N . TRP D 1 128 ? -10.913 -32.971 23.320 1.00 33.27 128 TRP D N 1
ATOM 6820 C CA . TRP D 1 128 ? -11.523 -34.291 23.225 1.00 31.94 128 TRP D CA 1
ATOM 6821 C C . TRP D 1 128 ? -10.815 -35.290 24.146 1.00 33.76 128 TRP D C 1
ATOM 6822 O O . TRP D 1 128 ? -11.468 -36.045 24.873 1.00 30.20 128 TRP D O 1
ATOM 6833 N N . GLU D 1 129 ? -9.483 -35.276 24.118 1.00 35.14 129 GLU D N 1
ATOM 6834 C CA . GLU D 1 129 ? -8.659 -36.163 24.948 1.00 34.71 129 GLU D CA 1
ATOM 6835 C C . GLU D 1 129 ? -8.736 -35.857 26.455 1.00 35.04 129 GLU D C 1
ATOM 6836 O O . GLU D 1 129 ? -8.558 -36.746 27.290 1.00 35.71 129 GLU D O 1
ATOM 6842 N N . SER D 1 130 ? -8.942 -34.599 26.821 1.00 35.96 130 SER D N 1
ATOM 6843 C CA . SER D 1 130 ? -9.051 -34.301 28.246 1.00 38.55 130 SER D CA 1
ATOM 6844 C C . SER D 1 130 ? -10.296 -34.977 28.808 1.00 37.09 130 SER D C 1
ATOM 6845 O O . SER D 1 130 ? -10.348 -35.342 29.982 1.00 40.06 130 SER D O 1
ATOM 6848 N N . GLU D 1 131 ? -11.284 -35.172 27.942 1.00 35.73 131 GLU D N 1
ATOM 6849 C CA . GLU D 1 131 ? -12.550 -35.766 28.333 1.00 39.66 131 GLU D CA 1
ATOM 6850 C C . GLU D 1 131 ? -12.604 -37.282 28.124 1.00 37.41 131 GLU D C 1
ATOM 6851 O O . GLU D 1 131 ? -13.164 -37.990 28.954 1.00 40.83 131 GLU D O 1
ATOM 6857 N N . HIS D 1 132 ? -12.019 -37.779 27.034 1.00 33.78 132 HIS D N 1
ATOM 6858 C CA . HIS D 1 132 ? -12.167 -39.191 26.671 1.00 36.46 132 HIS D CA 1
ATOM 6859 C C . HIS D 1 132 ? -10.875 -39.986 26.776 1.00 38.11 132 HIS D C 1
ATOM 6860 O O . HIS D 1 132 ? -10.824 -41.156 26.378 1.00 38.99 132 HIS D O 1
ATOM 6867 N N . GLY D 1 133 ? -9.834 -39.348 27.301 1.00 38.13 133 GLY D N 1
ATOM 6868 C CA . GLY D 1 133 ? -8.547 -39.993 27.438 1.00 38.22 133 GLY D CA 1
ATOM 6869 C C . GLY D 1 133 ? -7.747 -39.864 26.165 1.00 40.60 133 GLY D C 1
ATOM 6870 O O . GLY D 1 133 ? -8.281 -39.513 25.115 1.00 40.66 133 GLY D O 1
ATOM 6871 N N . ARG D 1 134 ? -6.455 -40.145 26.270 1.00 41.54 134 ARG D N 1
ATOM 6872 C CA . ARG D 1 134 ? -5.545 -40.102 25.138 1.00 38.92 134 ARG D CA 1
ATOM 6873 C C . ARG D 1 134 ? -5.979 -41.061 24.028 1.00 38.08 134 ARG D C 1
ATOM 6874 O O . ARG D 1 134 ? -6.431 -42.172 24.299 1.00 35.60 134 ARG D O 1
ATOM 6882 N N . ILE D 1 135 ? -5.852 -40.621 22.779 1.00 37.86 135 ILE D N 1
ATOM 6883 C CA . ILE D 1 135 ? -6.114 -41.485 21.626 1.00 38.23 135 ILE D CA 1
ATOM 6884 C C . ILE D 1 135 ? -5.146 -42.669 21.650 1.00 38.95 135 ILE D C 1
ATOM 6885 O O . ILE D 1 135 ? -3.936 -42.477 21.711 1.00 38.78 135 ILE D O 1
ATOM 6890 N N . PRO D 1 136 ? -5.676 -43.903 21.636 1.00 39.49 136 PRO D N 1
ATOM 6891 C CA . PRO D 1 136 ? -4.784 -45.066 21.680 1.00 40.42 136 PRO D CA 1
ATOM 6892 C C . PRO D 1 136 ? -3.921 -45.145 20.428 1.00 39.36 136 PRO D C 1
ATOM 6893 O O . PRO D 1 136 ? -4.327 -44.669 19.372 1.00 36.04 136 PRO D O 1
ATOM 6897 N N . GLU D 1 137 ? -2.724 -45.700 20.558 1.00 44.30 137 GLU D N 1
ATOM 6898 C CA . GLU D 1 137 ? -1.846 -45.853 19.403 1.00 45.36 137 GLU D CA 1
ATOM 6899 C C . GLU D 1 137 ? -2.505 -46.747 18.359 1.00 41.29 137 GLU D C 1
ATOM 6900 O O . GLU D 1 137 ? -3.257 -47.661 18.706 1.00 37.58 137 GLU D O 1
ATOM 6906 N N . ASP D 1 138 ? -2.245 -46.456 17.087 1.00 41.31 138 ASP D N 1
ATOM 6907 C CA . ASP D 1 138 ? -2.730 -47.283 15.990 1.00 39.46 138 ASP D CA 1
ATOM 6908 C C . ASP D 1 138 ? -4.256 -47.338 15.931 1.00 35.72 138 ASP D C 1
ATOM 6909 O O . ASP D 1 138 ? -4.838 -48.342 15.527 1.00 31.83 138 ASP D O 1
ATOM 6914 N N . ALA D 1 139 ? -4.901 -46.255 16.358 1.00 34.69 139 ALA D N 1
ATOM 6915 C CA . ALA D 1 139 ? -6.344 -46.162 16.292 1.00 30.87 139 ALA D CA 1
ATOM 6916 C C . ALA D 1 139 ? -6.818 -45.482 15.004 1.00 31.91 139 ALA D C 1
ATOM 6917 O O . ALA D 1 139 ? -6.099 -44.658 14.397 1.00 26.26 139 ALA D O 1
ATOM 6919 N N . TRP D 1 140 ? -8.021 -45.854 14.571 1.00 23.63 140 TRP D N 1
ATOM 6920 C CA . TRP D 1 140 ? -8.758 -45.066 13.595 1.00 23.25 140 TRP D CA 1
ATOM 6921 C C . TRP D 1 140 ? -9.345 -43.838 14.294 1.00 27.79 140 TRP D C 1
ATOM 6922 O O . TRP D 1 140 ? -9.941 -43.962 15.361 1.00 30.43 140 TRP D O 1
ATOM 6933 N N . VAL D 1 141 ? -9.193 -42.665 13.688 1.00 24.68 141 VAL D N 1
ATOM 6934 C CA . VAL D 1 141 ? -9.831 -41.462 14.222 1.00 27.87 141 VAL D CA 1
ATOM 6935 C C . VAL D 1 141 ? -10.914 -40.983 13.251 1.00 26.03 141 VAL D C 1
ATOM 6936 O O . VAL D 1 141 ? -10.629 -40.636 12.110 1.00 25.77 141 VAL D O 1
ATOM 6940 N N . LEU D 1 142 ? -12.155 -40.929 13.724 1.00 23.76 142 LEU D N 1
ATOM 6941 C CA . LEU D 1 142 ? -13.266 -40.506 12.882 1.00 23.92 142 LEU D CA 1
ATOM 6942 C C . LEU D 1 142 ? -13.735 -39.129 13.286 1.00 29.03 142 LEU D C 1
ATOM 6943 O O . LEU D 1 142 ? -14.066 -38.899 14.456 1.00 28.48 142 LEU D O 1
ATOM 6948 N N . MET D 1 143 ? -13.817 -38.240 12.301 1.00 30.76 143 MET D N 1
ATOM 6949 C CA . MET D 1 143 ? -14.388 -36.918 12.524 1.00 25.62 143 MET D CA 1
ATOM 6950 C C . MET D 1 143 ? -15.889 -36.956 12.254 1.00 26.18 143 MET D C 1
ATOM 6951 O O . MET D 1 143 ? -16.328 -36.973 11.102 1.00 34.21 143 MET D O 1
ATOM 6956 N N . ARG D 1 144 ? -16.678 -37.015 13.325 1.00 27.04 144 ARG D N 1
ATOM 6957 C CA . ARG D 1 144 ? -18.122 -37.012 13.179 1.00 28.93 144 ARG D CA 1
ATOM 6958 C C . ARG D 1 144 ? -18.611 -35.598 12.908 1.00 31.84 144 ARG D C 1
ATOM 6959 O O . ARG D 1 144 ? -18.196 -34.641 13.571 1.00 32.40 144 ARG D O 1
ATOM 6967 N N . THR D 1 145 ? -19.470 -35.458 11.909 1.00 29.37 145 THR D N 1
ATOM 6968 C CA . THR D 1 145 ? -19.997 -34.150 11.550 1.00 34.83 145 THR D CA 1
ATOM 6969 C C . THR D 1 145 ? -21.487 -34.234 11.259 1.00 36.57 145 THR D C 1
ATOM 6970 O O . THR D 1 145 ? -22.134 -33.217 11.045 1.00 33.10 145 THR D O 1
ATOM 6974 N N . ASP D 1 146 ? -22.007 -35.463 11.214 1.00 35.66 146 ASP D N 1
ATOM 6975 C CA . ASP D 1 146 ? -23.373 -35.742 10.761 1.00 34.44 146 ASP D CA 1
ATOM 6976 C C . ASP D 1 146 ? -23.602 -35.230 9.336 1.00 33.96 146 ASP D C 1
ATOM 6977 O O . ASP D 1 146 ? -24.733 -34.964 8.931 1.00 35.17 146 ASP D O 1
ATOM 6982 N N . TRP D 1 147 ? -22.520 -35.117 8.563 1.00 33.26 147 TRP D N 1
ATOM 6983 C CA . TRP D 1 147 ? -22.616 -34.662 7.187 1.00 36.59 147 TRP D CA 1
ATOM 6984 C C . TRP D 1 147 ? -23.394 -35.671 6.347 1.00 39.54 147 TRP D C 1
ATOM 6985 O O . TRP D 1 147 ? -23.995 -35.314 5.332 1.00 37.78 147 TRP D O 1
ATOM 6996 N N . SER D 1 148 ? -23.384 -36.925 6.794 1.00 42.26 148 SER D N 1
ATOM 6997 C CA . SER D 1 148 ? -24.048 -38.025 6.098 1.00 47.37 148 SER D CA 1
ATOM 6998 C C . SER D 1 148 ? -25.564 -37.892 6.056 1.00 51.98 148 SER D C 1
ATOM 6999 O O . SER D 1 148 ? -26.232 -38.622 5.332 1.00 54.71 148 SER D O 1
ATOM 7002 N N . LYS D 1 149 ? -26.107 -36.974 6.842 1.00 54.50 149 LYS D N 1
ATOM 7003 C CA . LYS D 1 149 ? -27.544 -36.759 6.862 1.00 59.53 149 LYS D CA 1
ATOM 7004 C C . LYS D 1 149 ? -27.966 -35.868 5.704 1.00 61.36 149 LYS D C 1
ATOM 7005 O O . LYS D 1 149 ? -29.136 -35.835 5.316 1.00 63.93 149 LYS D O 1
ATOM 7011 N N . ARG D 1 150 ? -26.994 -35.160 5.145 1.00 59.09 150 ARG D N 1
ATOM 7012 C CA . ARG D 1 150 ? -27.228 -34.284 4.008 1.00 58.61 150 ARG D CA 1
ATOM 7013 C C . ARG D 1 150 ? -27.454 -35.077 2.732 1.00 60.06 150 ARG D C 1
ATOM 7014 O O . ARG D 1 150 ? -26.678 -35.977 2.409 1.00 59.34 150 ARG D O 1
ATOM 7022 N N . ARG D 1 151 ? -28.521 -34.747 2.013 1.00 63.20 151 ARG D N 1
ATOM 7023 C CA . ARG D 1 151 ? -28.775 -35.357 0.712 1.00 65.00 151 ARG D CA 1
ATOM 7024 C C . ARG D 1 151 ? -28.814 -34.274 -0.356 1.00 62.62 151 ARG D C 1
ATOM 7025 O O . ARG D 1 151 ? -28.760 -33.078 -0.051 1.00 63.12 151 ARG D O 1
ATOM 7033 N N . GLY D 1 152 ? -28.895 -34.705 -1.608 1.00 58.73 152 GLY D N 1
ATOM 7034 C CA . GLY D 1 152 ? -28.901 -33.793 -2.732 1.00 55.57 152 GLY D CA 1
ATOM 7035 C C . GLY D 1 152 ? -27.556 -33.128 -2.887 1.00 52.22 152 GLY D C 1
ATOM 7036 O O . GLY D 1 152 ? -26.528 -33.692 -2.512 1.00 50.84 152 GLY D O 1
ATOM 7037 N N . ALA D 1 153 ? -27.563 -31.913 -3.422 1.00 52.35 153 ALA D N 1
ATOM 7038 C CA . ALA D 1 153 ? -26.329 -31.184 -3.670 1.00 49.10 153 ALA D CA 1
ATOM 7039 C C . ALA D 1 153 ? -25.665 -30.734 -2.378 1.00 45.62 153 ALA D C 1
ATOM 7040 O O . ALA D 1 153 ? -24.493 -30.366 -2.376 1.00 42.93 153 ALA D O 1
ATOM 7042 N N . ASP D 1 154 ? -26.401 -30.798 -1.269 1.00 44.88 154 ASP D N 1
ATOM 7043 C CA . ASP D 1 154 ? -25.873 -30.320 0.002 1.00 47.36 154 ASP D CA 1
ATOM 7044 C C . ASP D 1 154 ? -24.727 -31.174 0.508 1.00 42.08 154 ASP D C 1
ATOM 7045 O O . ASP D 1 154 ? -23.937 -30.725 1.335 1.00 40.32 154 ASP D O 1
ATOM 7050 N N . TYR D 1 155 ? -24.635 -32.403 0.017 1.00 40.19 155 TYR D N 1
ATOM 7051 C CA . TYR D 1 155 ? -23.607 -33.315 0.485 1.00 37.15 155 TYR D CA 1
ATOM 7052 C C . TYR D 1 155 ? -22.218 -32.949 -0.063 1.00 37.07 155 TYR D C 1
ATOM 7053 O O . TYR D 1 155 ? -21.266 -32.805 0.701 1.00 34.37 155 TYR D O 1
ATOM 7062 N N . LEU D 1 156 ? -22.102 -32.784 -1.378 1.00 39.84 156 LEU D N 1
ATOM 7063 C CA . LEU D 1 156 ? -20.875 -32.246 -1.951 1.00 39.13 156 LEU D CA 1
ATOM 7064 C C . LEU D 1 156 ? -20.712 -30.800 -1.557 1.00 39.69 156 LEU D C 1
ATOM 7065 O O . LEU D 1 156 ? -19.609 -30.347 -1.255 1.00 40.94 156 LEU D O 1
ATOM 7070 N N . ASN D 1 157 ? -21.833 -30.088 -1.553 1.00 41.92 157 ASN D N 1
ATOM 7071 C CA . ASN D 1 157 ? -21.880 -28.670 -1.207 1.00 42.68 157 ASN D CA 1
ATOM 7072 C C . ASN D 1 157 ? -20.948 -27.843 -2.090 1.00 42.43 157 ASN D C 1
ATOM 7073 O O . ASN D 1 157 ? -20.175 -27.012 -1.602 1.00 43.12 157 ASN D O 1
ATOM 7078 N N . MET D 1 158 ? -21.054 -28.070 -3.396 1.00 42.98 158 MET D N 1
ATOM 7079 C CA . MET D 1 158 ? -20.250 -27.374 -4.391 1.00 45.16 158 MET D CA 1
ATOM 7080 C C . MET D 1 158 ? -20.688 -25.915 -4.576 1.00 50.12 158 MET D C 1
ATOM 7081 O O . MET D 1 158 ? -21.860 -25.636 -4.850 1.00 51.99 158 MET D O 1
ATOM 7086 N N . ARG D 1 159 ? -19.753 -24.982 -4.427 1.00 50.44 159 ARG D N 1
ATOM 7087 C CA . ARG D 1 159 ? -20.045 -23.589 -4.755 1.00 55.80 159 ARG D CA 1
ATOM 7088 C C . ARG D 1 159 ? -19.244 -23.091 -5.950 1.00 57.49 159 ARG D C 1
ATOM 7089 O O . ARG D 1 159 ? -18.484 -23.843 -6.554 1.00 55.98 159 ARG D O 1
ATOM 7097 N N . ALA D 1 160 ? -19.399 -21.809 -6.275 1.00 63.63 160 ALA D N 1
ATOM 7098 C CA . ALA D 1 160 ? -18.697 -21.235 -7.417 1.00 65.48 160 ALA D CA 1
ATOM 7099 C C . ALA D 1 160 ? -17.187 -21.246 -7.182 1.00 67.66 160 ALA D C 1
ATOM 7100 O O . ALA D 1 160 ? -16.407 -21.384 -8.127 1.00 68.27 160 ALA D O 1
ATOM 7102 N N . ASP D 1 161 ? -16.784 -21.145 -5.916 1.00 67.74 161 ASP D N 1
ATOM 7103 C CA . ASP D 1 161 ? -15.364 -21.141 -5.562 1.00 66.32 161 ASP D CA 1
ATOM 7104 C C . ASP D 1 161 ? -14.911 -22.500 -5.032 1.00 61.29 161 ASP D C 1
ATOM 7105 O O . ASP D 1 161 ? -13.880 -22.604 -4.362 1.00 60.38 161 ASP D O 1
ATOM 7110 N N . GLY D 1 162 ? -15.693 -23.534 -5.334 1.00 56.72 162 GLY D N 1
ATOM 7111 C CA . GLY D 1 162 ? -15.360 -24.894 -4.954 1.00 51.18 162 GLY D CA 1
ATOM 7112 C C . GLY D 1 162 ? -16.280 -25.473 -3.896 1.00 47.59 162 GLY D C 1
ATOM 7113 O O . GLY D 1 162 ? -17.239 -24.824 -3.468 1.00 49.65 162 GLY D O 1
ATOM 7114 N N . PRO D 1 163 ? -15.992 -26.708 -3.469 1.00 44.26 163 PRO D N 1
ATOM 7115 C CA . PRO D 1 163 ? -16.793 -27.386 -2.452 1.00 42.66 163 PRO D CA 1
ATOM 7116 C C . PRO D 1 163 ? -16.536 -26.869 -1.037 1.00 41.45 163 PRO D C 1
ATOM 7117 O O . PRO D 1 163 ? -15.420 -26.472 -0.689 1.00 42.63 163 PRO D O 1
ATOM 7121 N N . HIS D 1 164 ? -17.580 -26.897 -0.219 1.00 40.93 164 HIS D N 1
ATOM 7122 C CA . HIS D 1 164 ? -17.475 -26.483 1.173 1.00 42.12 164 HIS D CA 1
ATOM 7123 C C . HIS D 1 164 ? -17.976 -27.576 2.103 1.00 39.16 164 HIS D C 1
ATOM 7124 O O . HIS D 1 164 ? -19.157 -27.919 2.115 1.00 39.36 164 HIS D O 1
ATOM 7131 N N . SER D 1 165 ? -17.037 -28.174 2.823 1.00 37.30 165 SER D N 1
ATOM 7132 C CA . SER D 1 165 ? -17.325 -29.271 3.726 1.00 33.48 165 SER D CA 1
ATOM 7133 C C . SER D 1 165 ? -16.220 -29.335 4.772 1.00 33.12 165 SER D C 1
ATOM 7134 O O . SER D 1 165 ? -15.095 -28.906 4.505 1.00 34.10 165 SER D O 1
ATOM 7137 N N . PRO D 1 166 ? -16.545 -29.829 5.978 1.00 33.06 166 PRO D N 1
ATOM 7138 C CA . PRO D 1 166 ? -15.600 -29.919 7.095 1.00 30.62 166 PRO D CA 1
ATOM 7139 C C . PRO D 1 166 ? -14.392 -30.773 6.779 1.00 33.63 166 PRO D C 1
ATOM 7140 O O . PRO D 1 166 ? -14.407 -31.569 5.834 1.00 33.94 166 PRO D O 1
ATOM 7144 N N . GLY D 1 167 ? -13.348 -30.606 7.577 1.00 32.87 167 GLY D N 1
ATOM 7145 C CA . GLY D 1 167 ? -12.146 -31.387 7.405 1.00 30.53 167 GLY D CA 1
ATOM 7146 C C . GLY D 1 167 ? -11.129 -30.993 8.444 1.00 34.11 167 GLY D C 1
ATOM 7147 O O . GLY D 1 167 ? -11.349 -30.051 9.221 1.00 35.90 167 GLY D O 1
ATOM 7148 N N . PRO D 1 168 ? -9.999 -31.710 8.469 1.00 31.86 168 PRO D N 1
ATOM 7149 C CA . PRO D 1 168 ? -8.912 -31.443 9.409 1.00 34.16 168 PRO D CA 1
ATOM 7150 C C . PRO D 1 168 ? -7.932 -30.397 8.871 1.00 38.12 168 PRO D C 1
ATOM 7151 O O . PRO D 1 168 ? -7.745 -30.296 7.651 1.00 37.12 168 PRO D O 1
ATOM 7155 N N . THR D 1 169 ? -7.328 -29.631 9.772 1.00 32.55 169 THR D N 1
ATOM 7156 C CA . THR D 1 169 ? -6.250 -28.720 9.399 1.00 37.04 169 THR D CA 1
ATOM 7157 C C . THR D 1 169 ? -4.962 -29.523 9.235 1.00 38.50 169 THR D C 1
ATOM 7158 O O . THR D 1 169 ? -4.851 -30.633 9.758 1.00 38.15 169 THR D O 1
ATOM 7162 N N . PRO D 1 170 ? -3.985 -28.974 8.500 1.00 42.85 170 PRO D N 1
ATOM 7163 C CA . PRO D 1 170 ? -2.679 -29.635 8.417 1.00 41.87 170 PRO D CA 1
ATOM 7164 C C . PRO D 1 170 ? -2.079 -29.915 9.798 1.00 39.37 170 PRO D C 1
ATOM 7165 O O . PRO D 1 170 ? -1.479 -30.961 9.997 1.00 39.00 170 PRO D O 1
ATOM 7169 N N . GLU D 1 171 ? -2.230 -28.979 10.733 1.00 39.20 171 GLU D N 1
ATOM 7170 C CA . GLU D 1 171 ? -1.689 -29.150 12.080 1.00 39.88 171 GLU D CA 1
ATOM 7171 C C . GLU D 1 171 ? -2.377 -30.283 12.852 1.00 37.51 171 GLU D C 1
ATOM 7172 O O . GLU D 1 171 ? -1.733 -30.987 13.634 1.00 38.64 171 GLU D O 1
ATOM 7178 N N . ALA D 1 172 ? -3.681 -30.449 12.653 1.00 35.65 172 ALA D N 1
ATOM 7179 C CA . ALA D 1 172 ? -4.405 -31.537 13.307 1.00 35.54 172 ALA D CA 1
ATOM 7180 C C . ALA D 1 172 ? -3.888 -32.886 12.830 1.00 36.09 172 ALA D C 1
ATOM 7181 O O . ALA D 1 172 ? -3.621 -33.783 13.629 1.00 37.33 172 ALA D O 1
ATOM 7183 N N . ILE D 1 173 ? -3.725 -33.009 11.519 1.00 35.41 173 ILE D N 1
ATOM 7184 C CA . ILE D 1 173 ? -3.258 -34.254 10.928 1.00 33.40 173 ILE D CA 1
ATOM 7185 C C . ILE D 1 173 ? -1.840 -34.572 11.367 1.00 31.83 173 ILE D C 1
ATOM 7186 O O . ILE D 1 173 ? -1.535 -35.705 11.746 1.00 32.32 173 ILE D O 1
ATOM 7191 N N . ARG D 1 174 ? -0.972 -33.569 11.321 1.00 34.84 174 ARG D N 1
ATOM 7192 C CA . ARG D 1 174 ? 0.408 -33.755 11.737 1.00 36.94 174 ARG D CA 1
ATOM 7193 C C . ARG D 1 174 ? 0.499 -34.229 13.181 1.00 39.66 174 ARG D C 1
ATOM 7194 O O . ARG D 1 174 ? 1.301 -35.103 13.515 1.00 37.63 174 ARG D O 1
ATOM 7202 N N . PHE D 1 175 ? -0.344 -33.653 14.034 1.00 37.69 175 PHE D N 1
ATOM 7203 C CA . PHE D 1 175 ? -0.380 -34.042 15.428 1.00 36.92 175 PHE D CA 1
ATOM 7204 C C . PHE D 1 175 ? -0.805 -35.501 15.560 1.00 34.48 175 PHE D C 1
ATOM 7205 O O . PHE D 1 175 ? -0.193 -36.273 16.290 1.00 36.02 175 PHE D O 1
ATOM 7213 N N . LEU D 1 176 ? -1.861 -35.875 14.853 1.00 31.34 176 LEU D N 1
ATOM 7214 C CA . LEU D 1 176 ? -2.367 -37.235 14.952 1.00 32.45 176 LEU D CA 1
ATOM 7215 C C . LEU D 1 176 ? -1.331 -38.240 14.497 1.00 35.26 176 LEU D C 1
ATOM 7216 O O . LEU D 1 176 ? -1.164 -39.298 15.114 1.00 37.96 176 LEU D O 1
ATOM 7221 N N . ILE D 1 177 ? -0.610 -37.904 13.435 1.00 34.73 177 ILE D N 1
ATOM 7222 C CA . ILE D 1 177 ? 0.379 -38.832 12.918 1.00 36.22 177 ILE D CA 1
ATOM 7223 C C . ILE D 1 177 ? 1.622 -38.861 13.799 1.00 36.68 177 ILE D C 1
ATOM 7224 O O . ILE D 1 177 ? 2.016 -39.915 14.291 1.00 36.42 177 ILE D O 1
ATOM 7229 N N . GLU D 1 178 ? 2.217 -37.695 14.025 1.00 39.48 178 GLU D N 1
ATOM 7230 C CA . GLU D 1 178 ? 3.517 -37.630 14.672 1.00 45.48 178 GLU D CA 1
ATOM 7231 C C . GLU D 1 178 ? 3.439 -37.846 16.192 1.00 45.46 178 GLU D C 1
ATOM 7232 O O . GLU D 1 178 ? 4.383 -38.361 16.794 1.00 44.79 178 GLU D O 1
ATOM 7238 N N . GLU D 1 179 ? 2.329 -37.443 16.810 1.00 42.82 179 GLU D N 1
ATOM 7239 C CA . GLU D 1 179 ? 2.225 -37.475 18.269 1.00 44.22 179 GLU D CA 1
ATOM 7240 C C . GLU D 1 179 ? 1.348 -38.613 18.818 1.00 43.19 179 GLU D C 1
ATOM 7241 O O . GLU D 1 179 ? 1.407 -38.914 20.013 1.00 44.89 179 GLU D O 1
ATOM 7247 N N . ARG D 1 180 ? 0.547 -39.241 17.959 1.00 38.71 180 ARG D N 1
ATOM 7248 C CA . ARG D 1 180 ? -0.358 -40.311 18.396 1.00 36.26 180 ARG D CA 1
ATOM 7249 C C . ARG D 1 180 ? -0.225 -41.592 17.569 1.00 36.88 180 ARG D C 1
ATOM 7250 O O . ARG D 1 180 ? -0.746 -42.636 17.959 1.00 37.95 180 ARG D O 1
ATOM 7258 N N . ASN D 1 181 ? 0.482 -41.507 16.442 1.00 37.43 181 ASN D N 1
ATOM 7259 C CA . ASN D 1 181 ? 0.656 -42.633 15.521 1.00 39.41 181 ASN D CA 1
ATOM 7260 C C . ASN D 1 181 ? -0.655 -43.364 15.200 1.00 37.78 181 ASN D C 1
ATOM 7261 O O . ASN D 1 181 ? -0.766 -44.585 15.362 1.00 37.06 181 ASN D O 1
ATOM 7266 N N . ILE D 1 182 ? -1.635 -42.609 14.721 1.00 34.88 182 ILE D N 1
ATOM 7267 C CA . ILE D 1 182 ? -2.915 -43.174 14.336 1.00 32.28 182 ILE D CA 1
ATOM 7268 C C . ILE D 1 182 ? -2.766 -44.097 13.126 1.00 31.16 182 ILE D C 1
ATOM 7269 O O . ILE D 1 182 ? -1.822 -43.978 12.349 1.00 29.43 182 ILE D O 1
ATOM 7274 N N . ARG D 1 183 ? -3.717 -45.011 12.982 1.00 28.86 183 ARG D N 1
ATOM 7275 C CA . ARG D 1 183 ? -3.762 -45.921 11.862 1.00 30.20 183 ARG D CA 1
ATOM 7276 C C . ARG D 1 183 ? -4.365 -45.200 10.664 1.00 27.84 183 ARG D C 1
ATOM 7277 O O . ARG D 1 183 ? -3.968 -45.405 9.522 1.00 28.88 183 ARG D O 1
ATOM 7285 N N . GLY D 1 184 ? -5.335 -44.343 10.929 1.00 26.79 184 GLY D N 1
ATOM 7286 C CA . GLY D 1 184 ? -6.050 -43.704 9.843 1.00 26.78 184 GLY D CA 1
ATOM 7287 C C . GLY D 1 184 ? -7.039 -42.655 10.305 1.00 26.28 184 GLY D C 1
ATOM 7288 O O . GLY D 1 184 ? -7.292 -42.513 11.499 1.00 27.57 184 GLY D O 1
ATOM 7289 N N . PHE D 1 185 ? -7.593 -41.936 9.331 1.00 27.96 185 PHE D N 1
ATOM 7290 C CA . PHE D 1 185 ? -8.499 -40.820 9.557 1.00 25.14 185 PHE D CA 1
ATOM 7291 C C . PHE D 1 185 ? -9.725 -41.008 8.673 1.00 27.08 185 PHE D C 1
ATOM 7292 O O . PHE D 1 185 ? -9.598 -41.313 7.480 1.00 27.48 185 PHE D O 1
ATOM 7300 N N . GLY D 1 186 ? -10.913 -40.842 9.255 1.00 24.24 186 GLY D N 1
ATOM 7301 C CA . GLY D 1 186 ? -12.140 -41.064 8.521 1.00 22.57 186 GLY D CA 1
ATOM 7302 C C . GLY D 1 186 ? -13.124 -39.931 8.646 1.00 24.27 186 GLY D C 1
ATOM 7303 O O . GLY D 1 186 ? -13.147 -39.256 9.672 1.00 26.38 186 GLY D O 1
ATOM 7304 N N . THR D 1 187 ? -13.938 -39.731 7.613 1.00 23.86 187 THR D N 1
ATOM 7305 C CA . THR D 1 187 ? -14.918 -38.648 7.593 1.00 25.74 187 THR D CA 1
ATOM 7306 C C . THR D 1 187 ? -16.266 -39.073 7.022 1.00 27.15 187 THR D C 1
ATOM 7307 O O . THR D 1 187 ? -16.383 -40.121 6.361 1.00 25.25 187 THR D O 1
ATOM 7311 N N . GLU D 1 188 ? -17.275 -38.219 7.225 1.00 24.88 188 GLU D N 1
ATOM 7312 C CA . GLU D 1 188 ? -18.597 -38.445 6.643 1.00 27.06 188 GLU D CA 1
ATOM 7313 C C . GLU D 1 188 ? -18.763 -37.696 5.329 1.00 27.70 188 GLU D C 1
ATOM 7314 O O . GLU D 1 188 ? -19.804 -37.804 4.674 1.00 30.04 188 GLU D O 1
ATOM 7320 N N . THR D 1 189 ? -17.742 -36.924 4.948 1.00 26.94 189 THR D N 1
ATOM 7321 C CA . THR D 1 189 ? -17.752 -36.180 3.699 1.00 27.29 189 THR D CA 1
ATOM 7322 C C . THR D 1 189 ? -17.079 -37.016 2.612 1.00 28.05 189 THR D C 1
ATOM 7323 O O . THR D 1 189 ? -16.629 -38.129 2.897 1.00 31.04 189 THR D O 1
ATOM 7327 N N . VAL D 1 190 ? -17.008 -36.495 1.387 1.00 26.20 190 VAL D N 1
ATOM 7328 C CA . VAL D 1 190 ? -16.405 -37.256 0.271 1.00 31.95 190 VAL D CA 1
ATOM 7329 C C . VAL D 1 190 ? -14.883 -37.363 0.342 1.00 32.90 190 VAL D C 1
ATOM 7330 O O . VAL D 1 190 ? -14.273 -38.245 -0.296 1.00 33.28 190 VAL D O 1
ATOM 7334 N N . GLY D 1 191 ? -14.256 -36.441 1.066 1.00 30.67 191 GLY D N 1
ATOM 7335 C CA . GLY D 1 191 ? -12.814 -36.458 1.192 1.00 29.87 191 GLY D CA 1
ATOM 7336 C C . GLY D 1 191 ? -12.312 -36.421 2.616 1.00 32.40 191 GLY D C 1
ATOM 7337 O O . GLY D 1 191 ? -13.036 -36.003 3.539 1.00 34.03 191 GLY D O 1
ATOM 7338 N N . THR D 1 192 ? -11.065 -36.850 2.797 1.00 23.77 192 THR D N 1
ATOM 7339 C CA . THR D 1 192 ? -10.386 -36.759 4.093 1.00 30.58 192 THR D CA 1
ATOM 7340 C C . THR D 1 192 ? -9.858 -35.346 4.306 1.00 33.74 192 THR D C 1
ATOM 7341 O O . THR D 1 192 ? -9.453 -34.990 5.413 1.00 34.02 192 THR D O 1
ATOM 7345 N N . ASP D 1 193 ? -9.822 -34.563 3.227 1.00 31.73 193 ASP D N 1
ATOM 7346 C CA . ASP D 1 193 ? -9.509 -33.136 3.330 1.00 34.47 193 ASP D CA 1
ATOM 7347 C C . ASP D 1 193 ? -10.779 -32.304 3.368 1.00 31.72 193 ASP D C 1
ATOM 7348 O O . ASP D 1 193 ? -11.819 -32.723 2.873 1.00 28.45 193 ASP D O 1
ATOM 7353 N N . ALA D 1 194 ? -10.685 -31.102 3.926 1.00 33.14 194 ALA D N 1
ATOM 7354 C CA . ALA D 1 194 ? -11.803 -30.175 3.842 1.00 35.41 194 ALA D CA 1
ATOM 7355 C C . ALA D 1 194 ? -12.135 -29.921 2.379 1.00 34.89 194 ALA D C 1
ATOM 7356 O O . ALA D 1 194 ? -11.280 -30.092 1.506 1.00 36.40 194 ALA D O 1
ATOM 7358 N N . GLY D 1 195 ? -13.368 -29.502 2.114 1.00 36.87 195 GLY D N 1
ATOM 7359 C CA . GLY D 1 195 ? -13.786 -29.181 0.760 1.00 35.44 195 GLY D CA 1
ATOM 7360 C C . GLY D 1 195 ? -12.872 -28.154 0.111 1.00 37.26 195 GLY D C 1
ATOM 7361 O O . GLY D 1 195 ? -12.548 -28.254 -1.078 1.00 35.45 195 GLY D O 1
ATOM 7362 N N . GLN D 1 196 ? -12.416 -27.186 0.903 1.00 38.44 196 GLN D N 1
ATOM 7363 C CA . GLN D 1 196 ? -11.539 -26.144 0.384 1.00 38.54 196 GLN D CA 1
ATOM 7364 C C . GLN D 1 196 ? -10.063 -26.505 0.522 1.00 35.36 196 GLN D C 1
ATOM 7365 O O . GLN D 1 196 ? -9.186 -25.630 0.446 1.00 37.28 196 GLN D O 1
ATOM 7371 N N . GLY D 1 197 ? -9.791 -27.801 0.670 1.00 45.44 197 GLY D N 1
ATOM 7372 C CA . GLY D 1 197 ? -8.448 -28.301 0.905 1.00 45.57 197 GLY D CA 1
ATOM 7373 C C . GLY D 1 197 ? -7.451 -28.043 -0.213 1.00 42.14 197 GLY D C 1
ATOM 7374 O O . GLY D 1 197 ? -6.246 -28.121 0.006 1.00 42.32 197 GLY D O 1
ATOM 7375 N N . ALA D 1 198 ? -7.941 -27.713 -1.402 1.00 42.85 198 ALA D N 1
ATOM 7376 C CA . ALA D 1 198 ? -7.050 -27.390 -2.508 1.00 44.12 198 ALA D CA 1
ATOM 7377 C C . ALA D 1 198 ? -6.249 -26.120 -2.204 1.00 48.52 198 ALA D C 1
ATOM 7378 O O . ALA D 1 198 ? -5.210 -25.878 -2.814 1.00 50.92 198 ALA D O 1
ATOM 7380 N N . HIS D 1 199 ? -6.723 -25.322 -1.252 1.00 52.08 199 HIS D N 1
ATOM 7381 C CA . HIS D 1 199 ? -6.095 -24.029 -0.982 1.00 57.31 199 HIS D CA 1
ATOM 7382 C C . HIS D 1 199 ? -5.203 -24.030 0.256 1.00 61.66 199 HIS D C 1
ATOM 7383 O O . HIS D 1 199 ? -4.655 -22.994 0.627 1.00 66.97 199 HIS D O 1
ATOM 7390 N N . TYR D 1 200 ? -5.042 -25.190 0.884 1.00 62.65 200 TYR D N 1
ATOM 7391 C CA . TYR D 1 200 ? -4.089 -25.332 1.982 1.00 66.48 200 TYR D CA 1
ATOM 7392 C C . TYR D 1 200 ? -2.663 -25.455 1.469 1.00 70.72 200 TYR D C 1
ATOM 7393 O O . TYR D 1 200 ? -2.423 -25.548 0.265 1.00 72.33 200 TYR D O 1
ATOM 7402 N N . VAL D 1 201 ? -1.716 -25.402 2.399 1.00 73.54 201 VAL D N 1
ATOM 7403 C CA . VAL D 1 201 ? -0.321 -25.681 2.093 1.00 74.27 201 VAL D CA 1
ATOM 7404 C C . VAL D 1 201 ? 0.176 -26.794 3.014 1.00 72.43 201 VAL D C 1
ATOM 7405 O O . VAL D 1 201 ? 0.264 -26.602 4.231 1.00 73.15 201 VAL D O 1
ATOM 7409 N N . PRO D 1 202 ? 0.475 -27.976 2.437 1.00 68.57 202 PRO D N 1
ATOM 7410 C CA . PRO D 1 202 ? 0.407 -28.277 0.997 1.00 65.89 202 PRO D CA 1
ATOM 7411 C C . PRO D 1 202 ? -1.030 -28.490 0.510 1.00 59.32 202 PRO D C 1
ATOM 7412 O O . PRO D 1 202 ? -1.889 -28.792 1.343 1.00 54.94 202 PRO D O 1
ATOM 7416 N N . PRO D 1 203 ? -1.287 -28.335 -0.807 1.00 55.94 203 PRO D N 1
ATOM 7417 C CA . PRO D 1 203 ? -2.637 -28.594 -1.321 1.00 50.72 203 PRO D CA 1
ATOM 7418 C C . PRO D 1 203 ? -3.077 -29.993 -0.921 1.00 46.21 203 PRO D C 1
ATOM 7419 O O . PRO D 1 203 ? -2.288 -30.925 -1.058 1.00 44.82 203 PRO D O 1
ATOM 7423 N N . TYR D 1 204 ? -4.308 -30.122 -0.434 1.00 41.76 204 TYR D N 1
ATOM 7424 C CA . TYR D 1 204 ? -4.826 -31.369 0.125 1.00 37.83 204 TYR D CA 1
ATOM 7425 C C . TYR D 1 204 ? -3.891 -31.968 1.185 1.00 36.72 204 TYR D C 1
ATOM 7426 O O . TYR D 1 204 ? -3.392 -33.080 1.017 1.00 31.07 204 TYR D O 1
ATOM 7435 N N . PRO D 1 205 ? -3.678 -31.245 2.299 1.00 38.05 205 PRO D N 1
ATOM 7436 C CA . PRO D 1 205 ? -2.673 -31.617 3.303 1.00 40.66 205 PRO D CA 1
ATOM 7437 C C . PRO D 1 205 ? -2.958 -32.943 4.003 1.00 42.38 205 PRO D C 1
ATOM 7438 O O . PRO D 1 205 ? -2.015 -33.670 4.320 1.00 44.12 205 PRO D O 1
ATOM 7442 N N . ALA D 1 206 ? -4.232 -33.259 4.230 1.00 42.68 206 ALA D N 1
ATOM 7443 C CA . ALA D 1 206 ? -4.597 -34.521 4.866 1.00 41.06 206 ALA D CA 1
ATOM 7444 C C . ALA D 1 206 ? -4.075 -35.695 4.053 1.00 37.22 206 ALA D C 1
ATOM 7445 O O . ALA D 1 206 ? -3.431 -36.581 4.599 1.00 34.71 206 ALA D O 1
ATOM 7447 N N . HIS D 1 207 ? -4.333 -35.678 2.748 1.00 34.88 207 HIS D N 1
ATOM 7448 C CA . HIS D 1 207 ? -3.848 -36.723 1.855 1.00 29.02 207 HIS D CA 1
ATOM 7449 C C . HIS D 1 207 ? -2.335 -36.771 1.855 1.00 27.29 207 HIS D C 1
ATOM 7450 O O . HIS D 1 207 ? -1.735 -37.832 2.017 1.00 27.90 207 HIS D O 1
ATOM 7457 N N . TYR D 1 208 ? -1.715 -35.617 1.658 1.00 30.68 208 TYR D N 1
ATOM 7458 C CA . TYR D 1 208 ? -0.271 -35.559 1.572 1.00 30.82 208 TYR D CA 1
ATOM 7459 C C . TYR D 1 208 ? 0.385 -36.091 2.852 1.00 30.00 208 TYR D C 1
ATOM 7460 O O . TYR D 1 208 ? 1.310 -36.902 2.789 1.00 27.81 208 TYR D O 1
ATOM 7469 N N . LEU D 1 209 ? -0.100 -35.649 4.010 1.00 29.55 209 LEU D N 1
ATOM 7470 C CA . LEU D 1 209 ? 0.518 -36.030 5.275 1.00 30.42 209 LEU D CA 1
ATOM 7471 C C . LEU D 1 209 ? 0.154 -37.461 5.674 1.00 31.28 209 LEU D C 1
ATOM 7472 O O . LEU D 1 209 ? 1.030 -38.251 6.030 1.00 29.68 209 LEU D O 1
ATOM 7477 N N . LEU D 1 210 ? -1.127 -37.799 5.597 1.00 31.48 210 LEU D N 1
ATOM 7478 C CA . LEU D 1 210 ? -1.557 -39.138 5.980 1.00 28.59 210 LEU D CA 1
ATOM 7479 C C . LEU D 1 210 ? -0.901 -40.222 5.144 1.00 27.95 210 LEU D C 1
ATOM 7480 O O . LEU D 1 210 ? -0.300 -41.151 5.684 1.00 28.09 210 LEU D O 1
ATOM 7485 N N . HIS D 1 211 ? -1.014 -40.093 3.833 1.00 27.22 211 HIS D N 1
ATOM 7486 C CA . HIS D 1 211 ? -0.548 -41.153 2.941 1.00 28.30 211 HIS D CA 1
ATOM 7487 C C . HIS D 1 211 ? 0.980 -41.175 2.854 1.00 32.35 211 HIS D C 1
ATOM 7488 O O . HIS D 1 211 ? 1.588 -42.241 2.688 1.00 30.72 211 HIS D O 1
ATOM 7495 N N . GLY D 1 212 ? 1.602 -40.012 3.033 1.00 31.54 212 GLY D N 1
ATOM 7496 C CA . GLY D 1 212 ? 3.046 -39.929 3.108 1.00 33.57 212 GLY D CA 1
ATOM 7497 C C . GLY D 1 212 ? 3.626 -40.639 4.317 1.00 32.02 212 GLY D C 1
ATOM 7498 O O . GLY D 1 212 ? 4.775 -41.081 4.297 1.00 31.16 212 GLY D O 1
ATOM 7499 N N . ALA D 1 213 ? 2.825 -40.756 5.369 1.00 28.04 213 ALA D N 1
ATOM 7500 C CA . ALA D 1 213 ? 3.244 -41.438 6.573 1.00 28.40 213 ALA D CA 1
ATOM 7501 C C . ALA D 1 213 ? 2.742 -42.886 6.591 1.00 29.56 213 ALA D C 1
ATOM 7502 O O . ALA D 1 213 ? 2.866 -43.563 7.597 1.00 30.73 213 ALA D O 1
ATOM 7504 N N . GLY D 1 214 ? 2.160 -43.331 5.482 1.00 28.24 214 GLY D N 1
ATOM 7505 C CA . GLY D 1 214 ? 1.666 -44.693 5.352 1.00 27.06 214 GLY D CA 1
ATOM 7506 C C . GLY D 1 214 ? 0.371 -44.951 6.096 1.00 25.03 214 GLY D C 1
ATOM 7507 O O . GLY D 1 214 ? 0.067 -46.092 6.465 1.00 25.01 214 GLY D O 1
ATOM 7508 N N . LYS D 1 215 ? -0.416 -43.898 6.303 1.00 24.42 215 LYS D N 1
ATOM 7509 C CA . LYS D 1 215 ? -1.684 -44.058 7.010 1.00 29.45 215 LYS D CA 1
ATOM 7510 C C . LYS D 1 215 ? -2.850 -44.143 6.035 1.00 27.02 215 LYS D C 1
ATOM 7511 O O . LYS D 1 215 ? -2.700 -43.891 4.842 1.00 26.57 215 LYS D O 1
ATOM 7517 N N . TYR D 1 216 ? -4.022 -44.494 6.552 1.00 26.06 216 TYR D N 1
ATOM 7518 C CA . TYR D 1 216 ? -5.167 -44.761 5.700 1.00 25.47 216 TYR D CA 1
ATOM 7519 C C . TYR D 1 216 ? -6.258 -43.707 5.844 1.00 24.17 216 TYR D C 1
ATOM 7520 O O . TYR D 1 216 ? -6.295 -42.961 6.813 1.00 27.88 216 TYR D O 1
ATOM 7529 N N . GLY D 1 217 ? -7.142 -43.643 4.860 1.00 24.85 217 GLY D N 1
ATOM 7530 C CA . GLY D 1 217 ? -8.291 -42.761 4.955 1.00 23.03 217 GLY D CA 1
ATOM 7531 C C . GLY D 1 217 ? -9.600 -43.531 4.805 1.00 26.26 217 GLY D C 1
ATOM 7532 O O . GLY D 1 217 ? -9.638 -44.573 4.162 1.00 21.23 217 GLY D O 1
ATOM 7533 N N . LEU D 1 218 ? -10.664 -43.029 5.428 1.00 25.33 218 LEU D N 1
ATOM 7534 C CA . LEU D 1 218 ? -12.025 -43.493 5.162 1.00 25.87 218 LEU D CA 1
ATOM 7535 C C . LEU D 1 218 ? -12.893 -42.294 4.827 1.00 23.28 218 LEU D C 1
ATOM 7536 O O . LEU D 1 218 ? -12.770 -41.234 5.442 1.00 27.37 218 LEU D O 1
ATOM 7541 N N . GLN D 1 219 ? -13.764 -42.458 3.845 1.00 21.82 219 GLN D N 1
ATOM 7542 C CA . GLN D 1 219 ? -14.634 -41.386 3.408 1.00 24.41 219 GLN D CA 1
ATOM 7543 C C . GLN D 1 219 ? -16.063 -41.855 3.274 1.00 28.74 219 GLN D C 1
ATOM 7544 O O . GLN D 1 219 ? -16.319 -43.050 3.081 1.00 22.78 219 GLN D O 1
ATOM 7550 N N . CYS D 1 220 ? -16.984 -40.895 3.327 1.00 26.30 220 CYS D N 1
ATOM 7551 C CA . CYS D 1 220 ? -18.405 -41.142 3.121 1.00 29.26 220 CYS D CA 1
ATOM 7552 C C . CYS D 1 220 ? -18.936 -42.143 4.132 1.00 30.21 220 CYS D C 1
ATOM 7553 O O . CYS D 1 220 ? -19.778 -42.977 3.797 1.00 30.20 220 CYS D O 1
ATOM 7556 N N . LEU D 1 221 ? -18.451 -42.050 5.371 1.00 28.99 221 LEU D N 1
ATOM 7557 C CA . LEU D 1 221 ? -18.940 -42.900 6.453 1.00 27.91 221 LEU D CA 1
ATOM 7558 C C . LEU D 1 221 ? -20.331 -42.479 6.874 1.00 28.11 221 LEU D C 1
ATOM 7559 O O . LEU D 1 221 ? -20.666 -41.303 6.835 1.00 29.60 221 LEU D O 1
ATOM 7564 N N . ALA D 1 222 ? -21.144 -43.446 7.284 1.00 28.17 222 ALA D N 1
ATOM 7565 C CA . ALA D 1 222 ? -22.493 -43.154 7.743 1.00 30.68 222 ALA D CA 1
ATOM 7566 C C . ALA D 1 222 ? -22.658 -43.572 9.203 1.00 27.77 222 ALA D C 1
ATOM 7567 O O . ALA D 1 222 ? -21.841 -44.328 9.737 1.00 26.70 222 ALA D O 1
ATOM 7569 N N . ASN D 1 223 ? -23.696 -43.037 9.843 1.00 29.74 223 ASN D N 1
ATOM 7570 C CA . ASN D 1 223 ? -24.111 -43.457 11.187 1.00 34.23 223 ASN D CA 1
ATOM 7571 C C . ASN D 1 223 ? -23.079 -43.258 12.303 1.00 33.47 223 ASN D C 1
ATOM 7572 O O . ASN D 1 223 ? -23.110 -43.966 13.305 1.00 30.41 223 ASN D O 1
ATOM 7577 N N . LEU D 1 224 ? -22.194 -42.271 12.160 1.00 28.87 224 LEU D N 1
ATOM 7578 C CA . LEU D 1 224 ? -21.213 -42.000 13.208 1.00 28.55 224 LEU D CA 1
ATOM 7579 C C . LEU D 1 224 ? -21.894 -41.548 14.513 1.00 30.05 224 LEU D C 1
ATOM 7580 O O . LEU D 1 224 ? -21.362 -41.744 15.612 1.00 30.25 224 LEU D O 1
ATOM 7585 N N . ASP D 1 225 ? -23.090 -40.989 14.390 1.00 31.63 225 ASP D N 1
ATOM 7586 C CA . ASP D 1 225 ? -23.825 -40.547 15.576 1.00 36.00 225 ASP D CA 1
ATOM 7587 C C . ASP D 1 225 ? -24.322 -41.742 16.402 1.00 35.53 225 ASP D C 1
ATOM 7588 O O . ASP D 1 225 ? -24.866 -41.571 17.486 1.00 38.22 225 ASP D O 1
ATOM 7593 N N . GLN D 1 226 ? -24.131 -42.954 15.898 1.00 35.65 226 GLN D N 1
ATOM 7594 C CA . GLN D 1 226 ? -24.551 -44.140 16.637 1.00 38.00 226 GLN D CA 1
ATOM 7595 C C . GLN D 1 226 ? -23.390 -44.780 17.380 1.00 35.11 226 GLN D C 1
ATOM 7596 O O . GLN D 1 226 ? -23.539 -45.817 18.009 1.00 36.58 226 GLN D O 1
ATOM 7602 N N . LEU D 1 227 ? -22.226 -44.162 17.298 1.00 30.29 227 LEU D N 1
ATOM 7603 C CA . LEU D 1 227 ? -21.030 -44.723 17.911 1.00 29.14 227 LEU D CA 1
ATOM 7604 C C . LEU D 1 227 ? -20.682 -44.039 19.221 1.00 31.65 227 LEU D C 1
ATOM 7605 O O . LEU D 1 227 ? -20.948 -42.852 19.385 1.00 31.85 227 LEU D O 1
ATOM 7610 N N . PRO D 1 228 ? -20.074 -44.786 20.156 1.00 32.65 228 PRO D N 1
ATOM 7611 C CA . PRO D 1 228 ? -19.508 -44.179 21.367 1.00 33.43 228 PRO D CA 1
ATOM 7612 C C . PRO D 1 228 ? -18.202 -43.449 21.017 1.00 33.78 228 PRO D C 1
ATOM 7613 O O . PRO D 1 228 ? -17.570 -43.770 20.000 1.00 30.07 228 PRO D O 1
ATOM 7617 N N . ALA D 1 229 ? -17.808 -42.481 21.836 1.00 33.37 229 ALA D N 1
ATOM 7618 C CA . ALA D 1 229 ? -16.557 -41.754 21.619 1.00 33.85 229 ALA D CA 1
ATOM 7619 C C . ALA D 1 229 ? -15.349 -42.694 21.627 1.00 32.96 229 ALA D C 1
ATOM 7620 O O . ALA D 1 229 ? -14.467 -42.606 20.762 1.00 29.31 229 ALA D O 1
ATOM 7622 N N . THR D 1 230 ? -15.347 -43.616 22.584 1.00 31.71 230 THR D N 1
ATOM 7623 C CA . THR D 1 230 ? -14.281 -44.600 22.758 1.00 28.95 230 THR D CA 1
ATOM 7624 C C . THR D 1 230 ? -14.901 -45.982 22.964 1.00 32.51 230 THR D C 1
ATOM 7625 O O . THR D 1 230 ? -16.085 -46.093 23.273 1.00 31.65 230 THR D O 1
ATOM 7629 N N . GLY D 1 231 ? -14.112 -47.032 22.753 1.00 34.84 231 GLY D N 1
ATOM 7630 C CA . GLY D 1 231 ? -14.537 -48.377 23.094 1.00 30.49 231 GLY D CA 1
ATOM 7631 C C . GLY D 1 231 ? -15.019 -49.256 21.952 1.00 31.47 231 GLY D C 1
ATOM 7632 O O . GLY D 1 231 ? -15.172 -50.467 22.122 1.00 28.40 231 GLY D O 1
ATOM 7633 N N . ALA D 1 232 ? -15.314 -48.662 20.802 1.00 28.90 232 ALA D N 1
ATOM 7634 C CA . ALA D 1 232 ? -15.757 -49.452 19.661 1.00 28.13 232 ALA D CA 1
ATOM 7635 C C . ALA D 1 232 ? -14.562 -50.001 18.8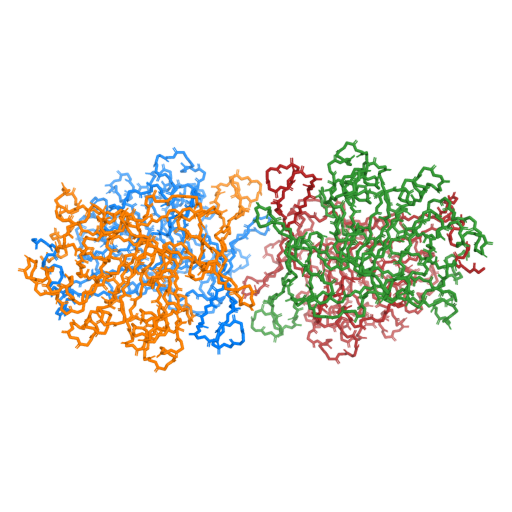95 1.00 29.45 232 ALA D C 1
ATOM 7636 O O . ALA D 1 232 ? -13.444 -49.504 19.020 1.00 25.13 232 ALA D O 1
ATOM 7638 N N . VAL D 1 233 ? -14.825 -51.049 18.130 1.00 29.05 233 VAL D N 1
ATOM 7639 C CA . VAL D 1 233 ? -13.840 -51.653 17.239 1.00 28.68 233 VAL D CA 1
ATOM 7640 C C . VAL D 1 233 ? -14.322 -51.498 15.801 1.00 28.67 233 VAL D C 1
ATOM 7641 O O . VAL D 1 233 ? -15.464 -51.833 15.481 1.00 29.12 233 VAL D O 1
ATOM 7645 N N . LEU D 1 234 ? -13.465 -50.957 14.939 1.00 23.70 234 LEU D N 1
ATOM 7646 C CA . LEU D 1 234 ? -13.823 -50.711 13.556 1.00 22.33 234 LEU D CA 1
ATOM 7647 C C . LEU D 1 234 ? -13.361 -51.866 12.693 1.00 24.40 234 LEU D C 1
ATOM 7648 O O . LEU D 1 234 ? -12.257 -52.369 12.886 1.00 26.64 234 LEU D O 1
ATOM 7653 N N . ILE D 1 235 ? -14.213 -52.275 11.759 1.00 23.89 235 ILE D N 1
ATOM 7654 C CA . ILE D 1 235 ? -13.835 -53.246 10.728 1.00 25.03 235 ILE D CA 1
ATOM 7655 C C . ILE D 1 235 ? -13.834 -52.544 9.393 1.00 23.58 235 ILE D C 1
ATOM 7656 O O . ILE D 1 235 ? -14.875 -52.076 8.915 1.00 22.54 235 ILE D O 1
ATOM 7661 N N . ALA D 1 236 ? -12.654 -52.431 8.790 1.00 28.60 236 ALA D N 1
ATOM 7662 C CA . ALA D 1 236 ? -12.541 -51.745 7.520 1.00 27.73 236 ALA D CA 1
ATOM 7663 C C . ALA D 1 236 ? -11.572 -52.476 6.609 1.00 27.60 236 ALA D C 1
ATOM 7664 O O . ALA D 1 236 ? -10.404 -52.106 6.523 1.00 29.20 236 ALA D O 1
ATOM 7666 N N . ALA D 1 237 ? -12.073 -53.511 5.943 1.00 22.40 237 ALA D N 1
ATOM 7667 C CA . ALA D 1 237 ? -11.256 -54.345 5.059 1.00 23.03 237 ALA D CA 1
ATOM 7668 C C . ALA D 1 237 ? -11.539 -54.056 3.585 1.00 28.56 237 ALA D C 1
ATOM 7669 O O . ALA D 1 237 ? -12.569 -54.459 3.054 1.00 30.39 237 ALA D O 1
ATOM 7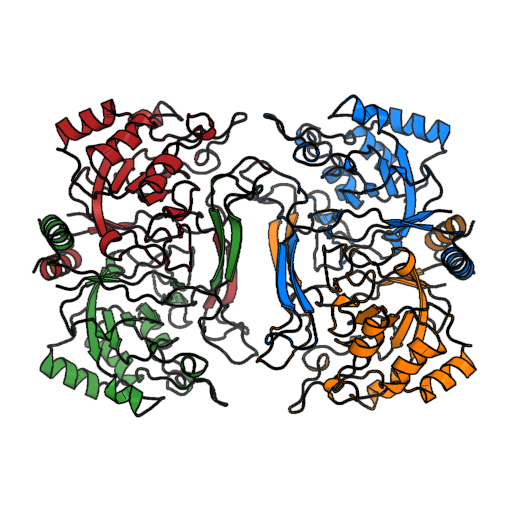671 N N . PRO D 1 238 ? -10.611 -53.368 2.903 1.00 28.26 238 PRO D N 1
ATOM 7672 C CA . PRO D 1 238 ? -10.844 -53.006 1.504 1.00 22.99 238 PRO D CA 1
ATOM 7673 C C . PRO D 1 238 ? -10.722 -54.201 0.573 1.00 24.06 238 PRO D C 1
ATOM 7674 O O . PRO D 1 238 ? -10.100 -55.186 0.949 1.00 28.17 238 PRO D O 1
ATOM 7678 N N . LEU D 1 239 ? -11.310 -54.106 -0.611 1.00 26.27 239 LEU D N 1
ATOM 7679 C CA . LEU D 1 239 ? -11.146 -55.134 -1.644 1.00 27.67 239 LEU D CA 1
ATOM 7680 C C . LEU D 1 239 ? -9.659 -55.347 -1.951 1.00 27.83 239 LEU D C 1
ATOM 7681 O O . LEU D 1 239 ? -8.866 -54.403 -1.924 1.00 25.46 239 LEU D O 1
ATOM 7686 N N . LYS D 1 240 ? -9.289 -56.592 -2.240 1.00 27.49 240 LYS D N 1
ATOM 7687 C CA . LYS D 1 240 ? -7.897 -56.936 -2.507 1.00 30.97 240 LYS D CA 1
ATOM 7688 C C . LYS D 1 240 ? -7.577 -56.660 -3.969 1.00 31.45 240 LYS D C 1
ATOM 7689 O O . LYS D 1 240 ? -7.285 -57.581 -4.740 1.00 30.56 240 LYS D O 1
ATOM 7695 N N . ILE D 1 241 ? -7.688 -55.392 -4.356 1.00 27.86 241 ILE D N 1
ATOM 7696 C CA . ILE D 1 241 ? -7.423 -54.964 -5.723 1.00 28.32 241 ILE D CA 1
ATOM 7697 C C . ILE D 1 241 ? -5.920 -54.939 -6.006 1.00 29.02 241 ILE D C 1
ATOM 7698 O O . ILE D 1 241 ? -5.152 -54.315 -5.271 1.00 28.33 241 ILE D O 1
ATOM 7703 N N . LYS D 1 242 ? -5.510 -55.628 -7.071 1.00 30.59 242 LYS D N 1
ATOM 7704 C CA . LYS D 1 242 ? -4.122 -55.657 -7.492 1.00 34.98 242 LYS D CA 1
ATOM 7705 C C . LYS D 1 242 ? -3.593 -54.242 -7.689 1.00 30.52 242 LYS D C 1
ATOM 7706 O O . LYS D 1 242 ? -4.135 -53.504 -8.496 1.00 30.16 242 LYS D O 1
ATOM 7712 N N . ASN D 1 243 ? -2.559 -53.881 -6.931 1.00 30.32 243 ASN D N 1
ATOM 7713 C CA . ASN D 1 243 ? -1.970 -52.527 -6.962 1.00 32.09 243 ASN D CA 1
ATOM 7714 C C . ASN D 1 243 ? -2.987 -51.401 -6.716 1.00 29.01 243 ASN D C 1
ATOM 7715 O O . ASN D 1 243 ? -2.809 -50.261 -7.166 1.00 28.32 243 ASN D O 1
ATOM 7720 N N . GLY D 1 244 ? -4.050 -51.711 -5.993 1.00 26.98 244 GLY D N 1
ATOM 7721 C CA . GLY D 1 244 ? -5.122 -50.760 -5.784 1.00 27.06 244 GLY D CA 1
ATOM 7722 C C . GLY D 1 244 ? -4.787 -49.616 -4.839 1.00 28.73 244 GLY D C 1
ATOM 7723 O O . GLY D 1 244 ? -4.029 -49.793 -3.893 1.00 32.01 244 GLY D O 1
ATOM 7724 N N . THR D 1 245 ? -5.340 -48.436 -5.114 1.00 28.26 245 THR D N 1
ATOM 7725 C CA . THR D 1 245 ? -5.102 -47.249 -4.291 1.00 23.19 245 THR D CA 1
ATOM 7726 C C . THR D 1 245 ? -6.190 -47.071 -3.228 1.00 24.58 245 THR D C 1
ATOM 7727 O O . THR D 1 245 ? -6.150 -46.152 -2.421 1.00 21.96 245 THR D O 1
ATOM 7731 N N . GLY D 1 246 ? -7.167 -47.959 -3.247 1.00 22.51 246 GLY D N 1
ATOM 7732 C CA . GLY D 1 246 ? -8.288 -47.869 -2.325 1.00 21.99 246 GLY D CA 1
ATOM 7733 C C . GLY D 1 246 ? -9.403 -48.758 -2.848 1.00 22.38 246 GLY D C 1
ATOM 7734 O O . GLY D 1 246 ? -9.232 -49.429 -3.859 1.00 23.06 246 GLY D O 1
ATOM 7735 N N . SER D 1 247 ? -10.551 -48.781 -2.170 1.00 22.13 247 SER D N 1
ATOM 7736 C CA . SER D 1 247 ? -11.691 -49.481 -2.711 1.00 22.66 247 SER D CA 1
ATOM 7737 C C . SER D 1 247 ? -12.937 -49.109 -1.934 1.00 22.57 247 SER D C 1
ATOM 7738 O O . SER D 1 247 ? -12.830 -48.661 -0.796 1.00 24.20 247 SER D O 1
ATOM 7741 N N . PRO D 1 248 ? -14.103 -49.230 -2.579 1.00 23.01 248 PRO D N 1
ATOM 7742 C CA . PRO D 1 248 ? -15.334 -49.234 -1.791 1.00 27.35 248 PRO D CA 1
ATOM 7743 C C . PRO D 1 248 ? -15.286 -50.421 -0.841 1.00 25.69 248 PRO D C 1
ATOM 7744 O O . PRO D 1 248 ? -14.627 -51.412 -1.141 1.00 23.43 248 PRO D O 1
ATOM 7748 N N . LEU D 1 249 ? -15.964 -50.329 0.298 1.00 25.01 249 LEU D N 1
ATOM 7749 C CA . LEU D 1 249 ? -16.005 -51.447 1.227 1.00 23.08 249 LEU D CA 1
ATOM 7750 C C . LEU D 1 249 ? -17.175 -51.282 2.171 1.00 23.25 249 LEU D C 1
ATOM 7751 O O . LEU D 1 249 ? -17.783 -50.205 2.253 1.00 23.24 249 LEU D O 1
ATOM 7756 N N . ARG D 1 250 ? -17.488 -52.367 2.860 1.00 23.59 250 ARG D N 1
ATOM 7757 C CA . ARG D 1 250 ? -18.485 -52.341 3.927 1.00 23.81 250 ARG D CA 1
ATOM 7758 C C . ARG D 1 250 ? -17.790 -52.053 5.244 1.00 24.73 250 ARG D C 1
ATOM 7759 O O . ARG D 1 250 ? -17.125 -52.917 5.799 1.00 26.73 250 ARG D O 1
ATOM 7767 N N . VAL D 1 251 ? -17.907 -50.816 5.730 1.00 23.65 251 VAL D N 1
ATOM 7768 C CA . VAL D 1 251 ? -17.314 -50.455 7.002 1.00 22.81 251 VAL D CA 1
ATOM 7769 C C . VAL D 1 251 ? -18.275 -50.762 8.137 1.00 24.73 251 VAL D C 1
ATOM 7770 O O . VAL D 1 251 ? -19.429 -50.374 8.076 1.00 25.48 251 VAL D O 1
ATOM 7774 N N . LEU D 1 252 ? -17.788 -51.472 9.147 1.00 22.79 252 LEU D N 1
ATOM 7775 C CA . LEU D 1 252 ? -18.602 -51.810 10.311 1.00 27.29 252 LEU D CA 1
ATOM 7776 C C . LEU D 1 252 ? -17.919 -51.389 11.601 1.00 27.97 252 LEU D C 1
ATOM 7777 O O . LEU D 1 252 ? -16.696 -51.349 11.681 1.00 26.95 252 LEU D O 1
ATOM 7782 N N . ALA D 1 253 ? -18.717 -51.131 12.634 1.00 23.59 253 ALA D N 1
ATOM 7783 C CA . ALA D 1 253 ? -18.182 -50.945 13.961 1.00 28.19 253 ALA D CA 1
ATOM 7784 C C . ALA D 1 253 ? -18.861 -51.941 14.898 1.00 28.81 253 ALA D C 1
ATOM 7785 O O . ALA D 1 253 ? -20.047 -52.203 14.762 1.00 31.74 253 ALA D O 1
ATOM 7787 N N . MET D 1 254 ? -18.087 -52.576 15.770 1.00 24.22 254 MET D N 1
ATOM 7788 C CA . MET D 1 254 ? -18.662 -53.404 16.834 1.00 28.41 254 MET D CA 1
ATOM 7789 C C . MET D 1 254 ? -18.715 -52.561 18.107 1.00 29.14 254 MET D C 1
ATOM 7790 O O . MET D 1 254 ? -17.720 -51.940 18.475 1.00 26.09 254 MET D O 1
ATOM 7795 N N . VAL D 1 255 ? -19.867 -52.517 18.776 1.00 28.35 255 VAL D N 1
ATOM 7796 C CA . VAL D 1 255 ? -19.994 -51.679 19.961 1.00 29.58 255 VAL D CA 1
ATOM 7797 C C . VAL D 1 255 ? -20.629 -52.482 21.104 1.00 34.65 255 VAL D C 1
ATOM 7798 O O . VAL D 1 255 ? -21.509 -53.301 20.874 1.00 32.44 255 VAL D O 1
ATOM 7802 N N . THR D 1 256 ? -20.158 -52.253 22.327 1.00 38.59 256 THR D N 1
ATOM 7803 C CA . THR D 1 256 ? -20.707 -52.920 23.503 1.00 45.97 256 THR D CA 1
ATOM 7804 C C . THR D 1 256 ? -21.853 -52.114 24.086 1.00 45.29 256 THR D C 1
ATOM 7805 O O . THR D 1 256 ? -21.681 -50.935 24.372 1.00 42.25 256 THR D O 1
#